Protein 9EJI (pdb70)

InterPro domains:
  IPR001003 MHC class II, alpha chain, N-terminal [PF00993] (29-108)
  IPR001003 MHC class II, alpha chain, N-terminal [SM00920] (30-109)
  IPR003006 Immunoglobulin/major histocompatibility complex, conserved site [PS00290] (186-192)
  IPR003597 Immunoglobulin C1-set [PF07654] (114-195)
  IPR003597 Immunoglobulin C1-set [SM00407] (127-198)
  IPR007110 Immunoglobulin-like domain [PS50835] (112-192)
  IPR011162 MHC classes I/II-like antigen recognition protein [SSF54452] (27-109)
  IPR013783 Immunoglobulin-like fold [G3DSA:2.60.40.10] (107-219)
  IPR014745 MHC class II, alpha/beta chain, N-terminal [G3DSA:3.10.320.10] (28-106)
  IPR036179 Immunoglobulin-like domain superfamily [SSF48726] (112-206)
  IPR050160 Major Histocompatibility Complex/Immunoglobulin [PTHR19944] (10-243)

Foldseek 3Di:
DDDPKDKDPPDWDFDDVVTDIWIFIGIRQDTQWTAPLVVQDIGGDDPDDDDDDDRSVVNNVVNVVVVVVVVVVCVVVVNPDWDFDDWDWDKDWPDDDDAQDKTKIKIKTPQGPPPDKDKFKDKPNHGDDPQKDKDDFTADPVGGTMIMMMHIDHAHQRIWMWIWMDGPNDPDIDIDTDHDDD/DDDDKDWDWDFDWDDDPQNPDIWTKIFIATPNRTAWIDILVVQAIDGPDPVCVVVRVVLRPDPVSSVCSNCCSVVPVVVCSVVCVVPVVVDWDAWDWDWDVPVKIKTKTWFTDDQDKDKWKDKPRHTDDPQWDKDPWADPPPRGIIIIIMHDDDQDPFIKMWMWMDDPNDPHIDIDIDTPD/DDDDDDDDDDDDD/DDQKDWDPAAAEAEAQAKDKIKMAGDDLQFDWKFKWWAAPPGDIDTDDTEDQVWDDDPQWIWHADSVRRMIMIMGGRHDQVSFTWMWIWIDHDVDIDTYPTHGYGYAYAQPDAAWAKDWDDDDPVDLKTKIKTKRHGPVFFADADPDPQKGKDGKDWDAPPVVRDIMIMMMIMGNDPPDDRVCSRVVTDGDPPYHYDDD/DKDKPPAEEEAEFFAKDKIKIDADVQWFKKWKWWAAPPDDTFGAFMDGQFDTDDGGDDDPQWDKTADNNSMIMIMGGGDDQRSFTWMKMWTDNDPPDPDTDIDPTHGYGYDHDQVLADFWDKEKDWFDVVCCVVPQKTKIKMKTWFGPDQAKDKFKAKPRHTDDPQKDWDPGWAFPDVVDPSGITMIMMMHMDGNVQLQPQAMKMKMKMFGAGDDPPDDDDDDDDRNHGDIHMYMDGRHHD

B-factor: mean 34.46, std 12.59, range [12.5, 96.29]

Structure (mmCIF, N/CA/C/O backbone):
data_9EJI
#
_entry.id   9EJI
#
_cell.length_a   101.840
_cell.length_b   81.827
_cell.length_c   143.167
_cell.angle_alpha   90.000
_cell.angle_beta   107.924
_cell.angle_gamma   90.000
#
_symmetry.space_group_name_H-M   'I 1 2 1'
#
loop_
_entity.id
_entity.type
_entity.pdbx_description
1 polymer 'HLA class II histocompatibility antigen DQ alpha chain'
2 polymer 'HLA class II histocompatibility antigen DQ beta chain'
3 polymer 'glut-L1 peptide'
4 polymer 'G9 T cell receptor alpha chain'
5 polymer 'G9 T cell receptor beta chain'
6 branched 2-acetamido-2-deoxy-beta-D-glucopyranose-(1-4)-2-acetamido-2-deoxy-beta-D-glucopyranose
7 non-polymer GLYCEROL
8 non-polymer 2-acetamido-2-deoxy-beta-D-glucopyranose
9 non-polymer 'ACETATE ION'
10 water water
#
loop_
_atom_site.group_PDB
_atom_site.id
_atom_site.type_symbol
_atom_site.label_atom_id
_atom_site.label_alt_id
_atom_site.label_comp_id
_atom_site.label_asym_id
_atom_site.label_entity_id
_atom_site.label_seq_id
_atom_site.pdbx_PDB_ins_code
_atom_site.Cartn_x
_atom_site.Cartn_y
_atom_site.Cartn_z
_atom_site.occupancy
_atom_site.B_iso_or_equiv
_atom_site.auth_seq_id
_atom_site.auth_comp_id
_atom_site.auth_asym_id
_atom_site.auth_atom_id
_atom_site.pdbx_PDB_model_num
ATOM 1 N N . ILE A 1 3 ? 1.94321 -15.61776 30.63143 1.000 49.82173 0 ILE A N 1
ATOM 2 C CA . ILE A 1 3 ? 0.85288 -14.88873 29.99530 1.000 50.90054 0 ILE A CA 1
ATOM 3 C C . ILE A 1 3 ? 1.17108 -14.65407 28.52110 1.000 40.69368 0 ILE A C 1
ATOM 4 O O . ILE A 1 3 ? 2.27338 -14.22927 28.17525 1.000 45.59881 0 ILE A O 1
ATOM 9 N N . VAL A 1 4 ? 0.19928 -14.93633 27.65644 1.000 38.31999 1 VAL A N 1
ATOM 10 C CA . VAL A 1 4 ? 0.35064 -14.78888 26.21297 1.000 37.84439 1 VAL A CA 1
ATOM 11 C C . VAL A 1 4 ? -0.29149 -13.47688 25.78599 1.000 33.93020 1 VAL A C 1
ATOM 12 O O . VAL A 1 4 ? -1.45985 -13.21651 26.10058 1.000 43.58404 1 VAL A O 1
ATOM 16 N N . ALA A 1 5 ? 0.46855 -12.65146 25.06946 1.000 29.70589 2 ALA A N 1
ATOM 17 C CA . ALA A 1 5 ? -0.02780 -11.36581 24.60052 1.000 28.65325 2 ALA A CA 1
ATOM 18 C C . ALA A 1 5 ? 0.76441 -10.95105 23.37021 1.000 30.90460 2 ALA A C 1
ATOM 19 O O . ALA A 1 5 ? 1.89029 -11.40603 23.15169 1.000 28.34974 2 ALA A O 1
ATOM 21 N N . ASP A 1 6 ? 0.15402 -10.07820 22.56367 1.000 28.06726 3 ASP A N 1
ATOM 22 C CA . ASP A 1 6 ? 0.84395 -9.55485 21.38830 1.000 27.50948 3 ASP A CA 1
ATOM 23 C C . ASP A 1 6 ? 1.91154 -8.54128 21.78225 1.000 27.52484 3 ASP A C 1
ATOM 24 O O . ASP A 1 6 ? 3.00413 -8.52631 21.20505 1.000 26.19537 3 ASP A O 1
ATOM 29 N N . HIS A 1 7 ? 1.61157 -7.68344 22.75578 1.000 25.42063 4 HIS A N 1
ATOM 30 C CA . HIS A 1 7 ? 2.54902 -6.68633 23.24980 1.000 25.36185 4 HIS A CA 1
ATOM 31 C C . HIS A 1 7 ? 2.55300 -6.70752 24.77058 1.000 28.02312 4 HIS A C 1
ATOM 32 O O . HIS A 1 7 ? 1.50627 -6.88975 25.39963 1.000 21.76468 4 HIS A O 1
ATOM 39 N N . VAL A 1 8 ? 3.73471 -6.52623 25.35692 1.000 23.28347 5 VAL A N 1
ATOM 40 C CA . VAL A 1 8 ? 3.89738 -6.44071 26.80332 1.000 20.90165 5 VAL A CA 1
ATOM 41 C C . VAL A 1 8 ? 4.69033 -5.18239 27.11943 1.000 26.18378 5 VAL A C 1
ATOM 42 O O . VAL A 1 8 ? 5.75440 -4.94991 26.53404 1.000 24.32368 5 VAL A O 1
ATOM 46 N N . ALA A 1 9 ? 4.18087 -4.37929 28.04841 1.000 23.92661 6 ALA A N 1
ATOM 47 C CA . ALA A 1 9 ? 4.83922 -3.14835 28.45201 1.000 23.88510 6 ALA A CA 1
ATOM 48 C C . ALA A 1 9 ? 4.97335 -3.10032 29.96611 1.000 26.45517 6 ALA A C 1
ATOM 49 O O . ALA A 1 9 ? 4.19325 -3.71653 30.69760 1.000 24.78668 6 ALA A O 1
ATOM 51 N N . SER A 1 10 ? 5.97900 -2.36130 30.42755 1.000 20.72174 7 SER A N 1
ATOM 52 C CA . SER A 1 10 ? 6.17782 -2.07951 31.84520 1.000 23.49021 7 SER A CA 1
ATOM 53 C C . SER A 1 10 ? 6.16292 -0.56828 32.02616 1.000 24.74176 7 SER A C 1
ATOM 54 O O . SER A 1 10 ? 7.10559 0.11776 31.61536 1.000 22.79587 7 SER A O 1
ATOM 57 N N . TYR A 1 11 ? 5.09964 -0.05132 32.64014 1.000 19.52131 8 TYR A N 1
ATOM 58 C CA . TYR A 1 11 ? 4.97149 1.37053 32.96625 1.000 22.46381 8 TYR A CA 1
ATOM 59 C C . TYR A 1 11 ? 4.83704 1.51381 34.48288 1.000 25.84063 8 TYR A C 1
ATOM 60 O O . TYR A 1 11 ? 3.74022 1.75931 34.98928 1.000 25.18833 8 TYR A O 1
ATOM 69 N N . GLY A 1 12 ? 5.94536 1.37655 35.20934 1.000 24.30658 9 GLY A N 1
ATOM 70 C CA . GLY A 1 12 ? 7.24952 1.06642 34.65454 1.000 25.85238 9 GLY A CA 1
ATOM 71 C C . GLY A 1 12 ? 7.93959 -0.00500 35.47534 1.000 25.98765 9 GLY A C 1
ATOM 72 O O . GLY A 1 12 ? 7.28445 -0.74409 36.21124 1.000 24.66583 9 GLY A O 1
ATOM 73 N N . VAL A 1 13 ? 9.25931 -0.09660 35.35094 1.000 22.62405 10 VAL A N 1
ATOM 74 C CA . VAL A 1 13 ? 10.06575 -0.99753 36.16597 1.000 23.17929 10 VAL A CA 1
ATOM 75 C C . VAL A 1 13 ? 10.69077 -0.16854 37.27944 1.000 28.76947 10 VAL A C 1
ATOM 76 O O . VAL A 1 13 ? 11.52551 0.70597 37.02306 1.000 26.55651 10 VAL A O 1
ATOM 80 N N . ASN A 1 14 ? 10.28576 -0.43952 38.51608 1.000 26.45788 11 ASN A N 1
ATOM 81 C CA . ASN A 1 14 ? 10.78198 0.26366 39.69053 1.000 24.21149 11 ASN A CA 1
ATOM 82 C C . ASN A 1 14 ? 11.69002 -0.66904 40.47867 1.000 23.50047 11 ASN A C 1
ATOM 83 O O . ASN A 1 14 ? 11.32127 -1.81578 40.75148 1.000 26.01813 11 ASN A O 1
ATOM 88 N N . LEU A 1 15 ? 12.87006 -0.17813 40.84498 1.000 23.78112 12 LEU A N 1
ATOM 89 C CA . LEU A 1 15 ? 13.85673 -0.99081 41.53981 1.000 26.50945 12 LEU A CA 1
ATOM 90 C C . LEU A 1 15 ? 14.51120 -0.16928 42.63948 1.000 24.00348 12 LEU A C 1
ATOM 91 O O . LEU A 1 15 ? 14.83148 1.00492 42.43938 1.000 29.98409 12 LEU A O 1
ATOM 96 N N . TYR A 1 16 ? 14.69150 -0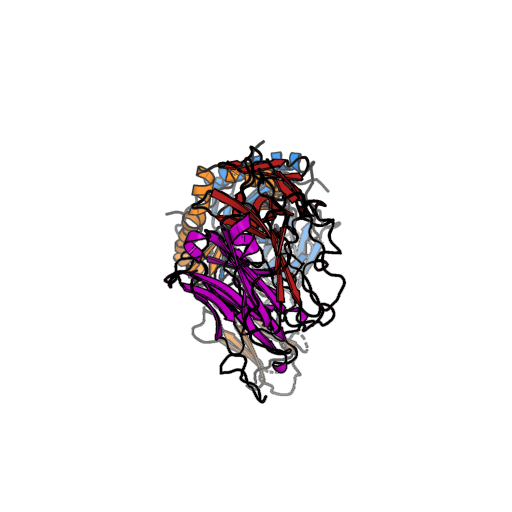.78993 43.80355 1.000 27.36354 13 TYR A N 1
ATOM 97 C CA . TYR A 1 16 ? 15.41883 -0.18540 44.91044 1.000 24.37650 13 TYR A CA 1
ATOM 98 C C . TYR A 1 16 ? 16.07901 -1.29778 45.70940 1.000 27.78765 13 TYR A C 1
ATOM 99 O O . TYR A 1 16 ? 15.44756 -2.31748 45.99820 1.000 25.97475 13 TYR A O 1
ATOM 108 N N . GLN A 1 17 ? 17.34622 -1.09828 46.06553 1.000 30.58968 14 GLN A N 1
ATOM 109 C CA . GLN A 1 17 ? 18.10084 -2.11516 46.78181 1.000 31.14573 14 GLN A CA 1
ATOM 110 C C . GLN A 1 17 ? 18.93787 -1.46774 47.87680 1.000 33.16336 14 GLN A C 1
ATOM 111 O O . GLN A 1 17 ? 19.21105 -0.26523 47.85465 1.000 33.97109 14 GLN A O 1
ATOM 117 N N . SER A 1 18 ? 19.35050 -2.29680 48.83937 1.000 35.87567 15 SER A N 1
ATOM 118 C CA . SER A 1 18 ? 20.06641 -1.80533 50.01211 1.000 36.10021 15 SER A CA 1
ATOM 119 C C . SER A 1 18 ? 21.54021 -1.53325 49.73214 1.000 39.29249 15 SER A C 1
ATOM 120 O O . SER A 1 18 ? 22.11502 -0.61800 50.33247 1.000 42.18448 15 SER A O 1
ATOM 123 N N . TYR A 1 19 ? 22.16714 -2.30413 48.84351 1.000 37.38185 16 TYR A N 1
ATOM 124 C CA . TYR A 1 19 ? 23.58515 -2.11232 48.55729 1.000 39.77251 16 TYR A CA 1
ATOM 125 C C . TYR A 1 19 ? 23.82970 -0.73336 47.96512 1.000 42.45968 16 TYR A C 1
ATOM 126 O O . TYR A 1 19 ? 23.34045 -0.42795 46.87248 1.000 44.27765 16 TYR A O 1
ATOM 135 N N . GLY A 1 20 ? 24.60716 0.08244 48.68331 1.000 51.11806 17 GLY A N 1
ATOM 136 C CA . GLY A 1 20 ? 24.92354 1.43165 48.27500 1.000 45.03811 17 GLY A CA 1
ATOM 137 C C . GLY A 1 20 ? 23.69596 2.14407 47.76098 1.000 49.65436 17 GLY A C 1
ATOM 138 O O . GLY A 1 20 ? 23.56001 2.38362 46.55709 1.000 60.69494 17 GLY A O 1
ATOM 139 N N . PRO A 1 21 ? 22.80587 2.55649 48.68961 1.000 54.91098 18 PRO A N 1
ATOM 140 C CA . PRO A 1 21 ? 21.37159 2.69360 48.37114 1.000 43.63497 18 PRO A CA 1
ATOM 141 C C . PRO A 1 21 ? 21.07352 3.12499 46.94435 1.000 44.38429 18 PRO A C 1
ATOM 142 O O . PRO A 1 21 ? 21.12444 4.31455 46.61871 1.000 56.54369 18 PRO A O 1
ATOM 146 N N . SER A 1 22 ? 20.77967 2.15453 46.08090 1.000 39.34671 19 SER A N 1
ATOM 147 C CA . SER A 1 22 ? 20.63496 2.39666 44.65373 1.000 38.30427 19 SER A CA 1
ATOM 148 C C . SER A 1 22 ? 19.21741 2.09122 44.18832 1.000 34.10320 19 SER A C 1
ATOM 149 O O . SER A 1 22 ? 18.53715 1.21236 44.72852 1.000 29.04605 19 SER A O 1
ATOM 152 N N . GLY A 1 23 ? 18.78355 2.83535 43.16647 1.000 31.64818 20 GLY A N 1
ATOM 153 C CA . GLY A 1 23 ? 17.48047 2.62949 42.57575 1.000 28.60607 20 GLY A CA 1
ATOM 154 C C . GLY A 1 23 ? 17.53011 2.82451 41.07341 1.000 33.27435 20 GLY A C 1
ATOM 155 O O . GLY A 1 23 ? 18.50981 3.33280 40.52153 1.000 25.59874 20 GLY A O 1
ATOM 156 N N . GLN A 1 24 ? 16.44832 2.40847 40.41866 1.000 26.90402 21 GLN A N 1
ATOM 157 C CA . GLN A 1 24 ? 16.32751 2.53386 38.97395 1.000 24.17587 21 GLN A CA 1
ATOM 158 C C . GLN A 1 24 ? 14.85484 2.64521 38.60902 1.000 29.34347 21 GLN A C 1
ATOM 159 O O . GLN A 1 24 ? 14.00704 1.98313 39.21429 1.000 25.68981 21 GLN A O 1
ATOM 165 N N . PHE A 1 25 ? 14.56041 3.49119 37.62276 1.000 27.22727 22 PHE A N 1
ATOM 166 C CA . PHE A 1 25 ? 13.20396 3.66846 37.11512 1.000 25.38443 22 PHE A CA 1
ATOM 167 C C . PHE A 1 25 ? 13.26150 3.69377 35.59752 1.000 29.02875 22 PHE A C 1
ATOM 168 O O . PHE A 1 25 ? 13.98057 4.51404 35.01929 1.000 31.33832 22 PHE A O 1
ATOM 176 N N . THR A 1 26 ? 12.50262 2.80666 34.95644 1.000 27.69867 23 THR A N 1
ATOM 177 C CA . THR A 1 26 ? 12.47103 2.71555 33.50414 1.000 22.60333 23 THR A CA 1
ATOM 178 C C . THR A 1 26 ? 11.06301 2.37140 33.04398 1.000 27.87784 23 THR A C 1
ATOM 179 O O . THR A 1 26 ? 10.25926 1.81467 33.79466 1.000 25.71713 23 THR A O 1
ATOM 183 N N . HIS A 1 27 ? 10.77712 2.70822 31.78995 1.000 22.79590 24 HIS A N 1
ATOM 184 C CA . HIS A 1 27 ? 9.62952 2.17752 31.07183 1.000 25.38471 24 HIS A CA 1
ATOM 185 C C . HIS A 1 27 ? 10.13012 1.25619 29.96851 1.000 29.02276 24 HIS A C 1
ATOM 186 O O . HIS A 1 27 ? 11.08129 1.58980 29.25425 1.000 27.74519 24 HIS A O 1
ATOM 193 N N . GLU A 1 28 ? 9.49735 0.09390 29.83955 1.000 24.30188 25 GLU A N 1
ATOM 194 C CA . GLU A 1 28 ? 9.85905 -0.88978 28.82988 1.000 23.07282 25 GLU A CA 1
ATOM 195 C C . GLU A 1 28 ? 8.65716 -1.17520 27.94125 1.000 28.04405 25 GLU A C 1
ATOM 196 O O . GLU A 1 28 ? 7.51552 -1.18759 28.41234 1.000 23.49321 25 GLU A O 1
ATOM 202 N N . PHE A 1 29 ? 8.91572 -1.39549 26.65258 1.000 21.98419 26 PHE A N 1
ATOM 203 C CA . PHE A 1 29 ? 7.87221 -1.79008 25.71282 1.000 27.71497 26 PHE A CA 1
ATOM 204 C C . PHE A 1 29 ? 8.39616 -2.91745 24.83931 1.000 24.64741 26 PHE A C 1
ATOM 205 O O . PHE A 1 29 ? 9.39889 -2.74637 24.13856 1.000 25.86831 26 PHE A O 1
ATOM 213 N N . ASP A 1 30 ? 7.70614 -4.05847 24.87889 1.000 19.44167 27 ASP A N 1
ATOM 214 C CA . ASP A 1 30 ? 8.09835 -5.25697 24.13793 1.000 22.08604 27 ASP A CA 1
ATOM 215 C C . ASP A 1 30 ? 9.56130 -5.61276 24.39301 1.000 27.87109 27 ASP A C 1
ATOM 216 O O . ASP A 1 30 ? 10.28174 -6.06229 23.49843 1.000 25.00239 27 ASP A O 1
ATOM 221 N N . GLY A 1 31 ? 10.00489 -5.39793 25.63202 1.000 25.05198 28 GLY A N 1
ATOM 222 C CA . GLY A 1 31 ? 11.32022 -5.81123 26.07003 1.000 22.41648 28 GLY A CA 1
ATOM 223 C C . GLY A 1 31 ? 12.43237 -4.79887 25.89411 1.000 29.86514 28 GLY A C 1
ATOM 224 O O . GLY A 1 31 ? 13.57469 -5.09542 26.26755 1.000 25.66897 28 GLY A O 1
ATOM 225 N N . ASP A 1 32 ? 12.14821 -3.61787 25.35156 1.000 23.75248 29 ASP A N 1
ATOM 226 C CA . ASP A 1 32 ? 13.17610 -2.62212 25.08539 1.000 27.26070 29 ASP A CA 1
ATOM 227 C C . ASP A 1 32 ? 12.97265 -1.38405 25.95062 1.000 27.88892 29 ASP A C 1
ATOM 228 O O . ASP A 1 32 ? 11.84456 -1.02014 26.29319 1.000 26.73256 29 ASP A O 1
ATOM 233 N N . GLU A 1 33 ? 14.08544 -0.73568 26.28992 1.000 26.80871 30 GLU A N 1
ATOM 234 C CA . GLU A 1 33 ? 14.07629 0.42388 27.17422 1.000 27.59808 30 GLU A CA 1
ATOM 235 C C . GLU A 1 33 ? 13.58533 1.65568 26.42136 1.000 26.47480 30 GLU A C 1
ATOM 236 O O . GLU A 1 33 ? 14.16090 2.03429 25.39575 1.000 29.59977 30 GLU A O 1
ATOM 242 N N . GLU A 1 34 ? 12.52574 2.28382 26.93187 1.000 28.08927 31 GLU A N 1
ATOM 243 C CA . GLU A 1 34 ? 12.01903 3.51941 26.34537 1.000 33.33481 31 GLU A CA 1
ATOM 244 C C . GLU A 1 34 ? 12.69933 4.75028 26.93145 1.000 30.83701 31 GLU A C 1
ATOM 245 O O . GLU A 1 34 ? 13.05047 5.67577 26.19067 1.000 31.18165 31 GLU A O 1
ATOM 251 N N . PHE A 1 35 ? 12.88988 4.77448 28.24777 1.000 25.85258 32 PHE A N 1
ATOM 252 C CA . PHE A 1 35 ? 13.59585 5.85368 28.92474 1.000 31.16439 32 PHE A CA 1
ATOM 253 C C . PHE A 1 35 ? 13.93602 5.39369 30.33260 1.000 31.64284 32 PHE A C 1
ATOM 254 O O . PHE A 1 35 ? 13.38491 4.40898 30.83314 1.000 28.38399 32 PHE A O 1
ATOM 262 N N . TYR A 1 36 ? 14.85416 6.12078 30.96233 1.000 30.37847 33 TYR A N 1
ATOM 263 C CA . TYR A 1 36 ? 15.11862 5.97762 32.38351 1.000 30.12278 33 TYR A CA 1
ATOM 264 C C . TYR A 1 36 ? 15.16949 7.35974 33.01523 1.000 32.32402 33 TYR A C 1
ATOM 265 O O . TYR A 1 36 ? 15.37052 8.37033 32.33690 1.000 34.33490 33 TYR A O 1
ATOM 274 N N . VAL A 1 37 ? 14.96936 7.39379 34.32777 1.000 33.93252 34 VAL A N 1
ATOM 275 C CA . VAL A 1 37 ? 15.05143 8.62159 35.10737 1.000 34.93080 34 VAL A CA 1
ATOM 276 C C . VAL A 1 37 ? 16.34279 8.57711 35.90860 1.000 35.08129 34 VAL A C 1
ATOM 277 O O . VAL A 1 37 ? 16.55379 7.65877 36.71092 1.000 29.62772 34 VAL A O 1
ATOM 281 N N . ASP A 1 38 ? 17.21261 9.55526 35.67801 1.000 38.37113 35 ASP A N 1
ATOM 282 C CA . ASP A 1 38 ? 18.40984 9.72819 36.49466 1.000 38.03357 35 ASP A CA 1
ATOM 283 C C . ASP A 1 38 ? 17.97231 10.25510 37.85416 1.000 40.39346 35 ASP A C 1
ATOM 284 O O . ASP A 1 38 ? 17.73424 11.45258 38.02258 1.000 42.80096 35 ASP A O 1
ATOM 289 N N . LEU A 1 39 ? 17.85420 9.35448 38.83280 1.000 43.70325 36 LEU A N 1
ATOM 290 C CA . LEU A 1 39 ? 17.32051 9.73228 40.13661 1.000 43.94241 36 LEU A CA 1
ATOM 291 C C . LEU A 1 39 ? 18.23911 10.68198 40.89511 1.000 50.75696 36 LEU A C 1
ATOM 292 O O . LEU A 1 39 ? 17.76492 11.40733 41.77587 1.000 50.96234 36 LEU A O 1
ATOM 297 N N . GLU A 1 40 ? 19.53541 10.69622 40.57969 1.000 51.51571 37 GLU A N 1
ATOM 298 C CA . GLU A 1 40 ? 20.43926 11.64869 41.21548 1.000 48.83267 37 GLU A CA 1
ATOM 299 C C . GLU A 1 40 ? 20.34638 13.01891 40.55467 1.000 51.52058 37 GLU A C 1
ATOM 300 O O . GLU A 1 40 ? 20.25968 14.04349 41.24021 1.000 52.25590 37 GLU A O 1
ATOM 306 N N . ARG A 1 41 ? 20.35964 13.05425 39.22198 1.000 48.74734 38 ARG A N 1
ATOM 307 C CA . ARG A 1 41 ? 20.28824 14.31080 38.48908 1.000 49.02454 38 ARG A CA 1
ATOM 308 C C . ARG A 1 41 ? 18.86519 14.82559 38.32231 1.000 51.70070 38 ARG A C 1
ATOM 309 O O . ARG A 1 41 ? 18.69077 15.96481 37.87396 1.000 45.36046 38 ARG A O 1
ATOM 317 N N . LYS A 1 42 ? 17.85571 14.02258 38.66578 1.000 49.26011 39 LYS A N 1
ATOM 318 C CA . LYS A 1 42 ? 16.45032 14.40543 38.52822 1.000 43.23534 39 LYS A CA 1
ATOM 319 C C . LYS A 1 42 ? 16.13099 14.73048 37.06758 1.000 46.12076 39 LYS A C 1
ATOM 320 O O . LYS A 1 42 ? 15.64208 15.80958 36.72768 1.000 50.11882 39 LYS A O 1
ATOM 326 N N . GLU A 1 43 ? 16.41895 13.76124 36.20185 1.000 43.73163 40 GLU A N 1
ATOM 327 C CA . GLU A 1 43 ? 16.43333 13.98677 34.76388 1.000 44.65355 40 GLU A CA 1
ATOM 328 C C . GLU A 1 43 ? 15.87305 12.77259 34.04149 1.000 40.73092 40 GLU A C 1
ATOM 329 O O . GLU A 1 43 ? 16.23849 11.63675 34.35755 1.000 40.77483 40 GLU A O 1
ATOM 335 N N . THR A 1 44 ? 14.99320 13.01509 33.07323 1.000 41.72794 41 THR A N 1
ATOM 336 C CA . THR A 1 44 ? 14.48460 11.96169 32.20392 1.000 38.60829 41 THR A CA 1
ATOM 337 C C . THR A 1 44 ? 15.40748 11.83496 30.99807 1.000 37.76067 41 THR A C 1
ATOM 338 O O . THR A 1 44 ? 15.61120 12.80709 30.26283 1.000 41.95953 41 THR A O 1
ATOM 342 N N . VAL A 1 45 ? 15.96844 10.64530 30.80097 1.000 36.59838 42 VAL A N 1
ATOM 343 C CA . VAL A 1 45 ? 16.85867 10.36303 29.68030 1.000 37.36973 42 VAL A CA 1
ATOM 344 C C . VAL A 1 45 ? 16.12936 9.42694 28.72839 1.000 34.44652 42 VAL A C 1
ATOM 345 O O . VAL A 1 45 ? 15.81785 8.28424 29.08618 1.000 35.02645 42 VAL A O 1
ATOM 349 N N . TRP A 1 46 ? 15.86773 9.90476 27.51594 1.000 34.22410 43 TRP A N 1
ATOM 350 C CA . TRP A 1 46 ? 15.07404 9.16206 26.54864 1.000 35.05891 43 TRP A CA 1
ATOM 351 C C . TRP A 1 46 ? 15.94893 8.22639 25.72609 1.000 41.76420 43 TRP A C 1
ATOM 352 O O . TRP A 1 46 ? 17.05368 8.58839 25.31050 1.000 37.37378 43 TRP A O 1
ATOM 363 N N . LYS A 1 47 ? 15.44144 7.01484 25.49710 1.000 38.31603 44 LYS A N 1
ATOM 364 C CA . LYS A 1 47 ? 16.13452 6.00818 24.70879 1.000 32.55096 44 LYS A CA 1
ATOM 365 C C . LYS A 1 47 ? 15.36383 5.59781 23.46331 1.000 38.15659 44 LYS A C 1
ATOM 366 O O . LYS A 1 47 ? 15.79805 4.67562 22.76268 1.000 39.63118 44 LYS A O 1
ATOM 372 N N . LEU A 1 48 ? 14.23951 6.24423 23.17233 1.000 38.53118 45 LEU A N 1
ATOM 373 C CA . LEU A 1 48 ? 13.46035 5.89919 21.99227 1.000 37.88128 45 LEU A CA 1
ATOM 374 C C . LEU A 1 48 ? 14.26867 6.19782 20.73239 1.000 38.47069 45 LEU A C 1
ATOM 375 O O . LEU A 1 48 ? 14.83382 7.29349 20.61023 1.000 34.66634 45 LEU A O 1
ATOM 380 N N . PRO A 1 49 ? 14.34881 5.25844 19.77355 1.000 37.53885 46 PRO A N 1
ATOM 381 C CA . PRO A 1 49 ? 15.13421 5.45809 18.54809 1.000 38.04841 46 PRO A CA 1
ATOM 382 C C . PRO A 1 49 ? 14.38075 6.23432 17.46850 1.000 41.52094 46 PRO A C 1
ATOM 383 O O . PRO A 1 49 ? 14.29227 5.80528 16.31633 1.000 37.80385 46 PRO A O 1
ATOM 387 N N . LEU A 1 50 ? 13.83936 7.39026 17.84533 1.000 39.70416 47 LEU A N 1
ATOM 388 C CA . LEU A 1 50 ? 13.00576 8.18009 16.95095 1.000 37.58633 47 LEU A CA 1
ATOM 389 C C . LEU A 1 50 ? 12.88559 9.59215 17.50525 1.000 41.69859 47 LEU A C 1
ATOM 390 O O . LEU A 1 50 ? 13.18570 9.84753 18.67464 1.000 38.74725 47 LEU A O 1
ATOM 395 N N . PHE A 1 51 ? 12.45314 10.50917 16.64101 1.000 49.06171 48 PHE A N 1
ATOM 396 C CA . PHE A 1 51 ? 12.20781 11.88601 17.04875 1.000 52.92125 48 PHE A CA 1
ATOM 397 C C . PHE A 1 51 ? 10.80609 12.03177 17.62368 1.000 45.59417 48 PHE A C 1
ATOM 398 O O . PHE A 1 51 ? 9.82187 11.59800 17.01893 1.000 47.45528 48 PHE A O 1
ATOM 406 N N . HIS A 1 52 ? 10.71674 12.67652 18.78284 1.000 51.31670 49 HIS A N 1
ATOM 407 C CA . HIS A 1 52 ? 9.44354 12.80602 19.47473 1.000 43.45622 49 HIS A CA 1
ATOM 408 C C . HIS A 1 52 ? 9.51161 13.98749 20.42943 1.000 40.19078 49 HIS A C 1
ATOM 409 O O . HIS A 1 52 ? 10.58982 14.50306 20.73587 1.000 46.71350 49 HIS A O 1
ATOM 416 N N . ARG A 1 53 ? 8.33716 14.40578 20.90100 1.000 50.47830 50 ARG A N 1
ATOM 417 C CA . ARG A 1 53 ? 8.21879 15.48655 21.87102 1.000 53.21634 50 ARG A CA 1
ATOM 418 C C . ARG A 1 53 ? 7.70574 14.99414 23.21986 1.000 53.24975 50 ARG A C 1
ATOM 419 O O . ARG A 1 53 ? 7.16492 15.78450 23.99993 1.000 51.53360 50 ARG A O 1
ATOM 421 N N . LEU A 1 54 ? 7.86886 13.70579 23.50986 1.000 47.04364 51 LEU A N 1
ATOM 422 C CA . LEU A 1 54 ? 7.32935 13.13640 24.73666 1.000 45.43147 51 LEU A CA 1
ATOM 423 C C . LEU A 1 54 ? 8.03862 13.70697 25.95851 1.000 46.15316 51 LEU A C 1
ATOM 424 O O . LEU A 1 54 ? 9.25429 13.92010 25.95206 1.000 48.86359 51 LEU A O 1
ATOM 429 N N . ARG A 1 55 ? 7.26682 13.95479 27.01304 1.000 44.60633 52 ARG A N 1
ATOM 430 C CA . ARG A 1 55 ? 7.78862 14.48262 28.26413 1.000 49.37180 52 ARG A CA 1
ATOM 431 C C . ARG A 1 55 ? 7.36064 13.57839 29.40832 1.000 44.28360 52 ARG A C 1
ATOM 432 O O . ARG A 1 55 ? 6.24119 13.05917 29.41383 1.000 44.04856 52 ARG A O 1
ATOM 440 N N . PHE A 1 56 ? 8.25458 13.39012 30.37573 1.000 40.03637 53 PHE A N 1
ATOM 441 C CA . PHE A 1 56 ? 7.94768 12.60195 31.56320 1.000 39.65047 53 PHE A CA 1
ATOM 442 C C . PHE A 1 56 ? 8.54730 13.29372 32.77506 1.000 40.21239 53 PHE A C 1
ATOM 443 O O . PHE A 1 56 ? 9.77024 13.43448 32.86796 1.000 41.78878 53 PHE A O 1
ATOM 451 N N . ASP A 1 57 ? 7.68475 13.72262 33.69431 1.000 40.38667 54 ASP A N 1
ATOM 452 C CA . ASP A 1 57 ? 8.08654 14.35575 34.94287 1.000 39.60631 54 ASP A CA 1
ATOM 453 C C . ASP A 1 57 ? 8.96572 13.40455 35.74563 1.000 43.21081 54 ASP A C 1
ATOM 454 O O . ASP A 1 57 ? 8.49126 12.35569 36.20001 1.000 42.78496 54 ASP A O 1
ATOM 459 N N . PRO A 1 58 ? 10.24746 13.72889 35.94018 1.000 38.05825 55 PRO A N 1
ATOM 460 C CA . PRO A 1 58 ? 11.10816 12.84591 36.74356 1.000 41.32123 55 PRO A CA 1
ATOM 461 C C . PRO A 1 58 ? 10.72220 12.79611 38.21089 1.000 43.42151 55 PRO A C 1
ATOM 462 O O . PRO A 1 58 ? 11.14118 11.86494 38.90993 1.000 41.22579 55 PRO A O 1
ATOM 466 N N . GLN A 1 59 ? 9.93949 13.76096 38.70131 1.000 42.78584 56 GLN A N 1
ATOM 467 C CA . GLN A 1 59 ? 9.50705 13.73071 40.09321 1.000 42.97215 56 GLN A CA 1
ATOM 468 C C . GLN A 1 59 ? 8.60319 12.53955 40.38738 1.000 44.73167 56 GLN A C 1
ATOM 469 O O . GLN A 1 59 ? 8.53753 12.09808 41.54015 1.000 37.39676 56 GLN A O 1
ATOM 475 N N . PHE A 1 60 ? 7.91396 12.00313 39.37532 1.000 41.86154 57 PHE A N 1
ATOM 476 C CA . PHE A 1 60 ? 7.13350 10.78889 39.58947 1.000 38.82240 57 PHE A CA 1
ATOM 477 C C . PHE A 1 60 ? 8.02763 9.63584 40.02400 1.000 38.27347 57 PHE A C 1
ATOM 478 O O . PHE A 1 60 ? 7.68574 8.88831 40.94824 1.000 40.04471 57 PHE A O 1
ATOM 486 N N . ALA A 1 61 ? 9.17279 9.46976 39.35849 1.000 35.76121 58 ALA A N 1
ATOM 487 C CA . ALA A 1 61 ? 10.06572 8.36317 39.68234 1.000 33.57808 58 ALA A CA 1
ATOM 488 C C . ALA A 1 61 ? 10.60345 8.48271 41.10195 1.000 38.94044 58 ALA A C 1
ATOM 489 O O . ALA A 1 61 ? 10.62848 7.49731 41.84799 1.000 39.21304 58 ALA A O 1
ATOM 491 N N . LEU A 1 62 ? 11.03186 9.68440 41.49598 1.000 31.56335 59 LEU A N 1
ATOM 492 C CA . LEU A 1 62 ? 11.56332 9.87449 42.84148 1.000 37.69078 59 LEU A CA 1
ATOM 493 C C . LEU A 1 62 ? 10.51630 9.55527 43.89909 1.000 37.26310 59 LEU A C 1
ATOM 494 O O . LEU A 1 62 ? 10.82452 8.93046 44.92111 1.000 35.77025 59 LEU A O 1
ATOM 499 N N . THR A 1 63 ? 9.27157 9.97967 43.67167 1.000 39.05386 60 THR A N 1
ATOM 500 C CA . THR A 1 63 ? 8.20760 9.69527 44.62800 1.000 38.06810 60 THR A CA 1
ATOM 501 C C . THR A 1 63 ? 7.90371 8.20361 44.68506 1.000 36.77876 60 THR A C 1
ATOM 502 O O . THR A 1 63 ? 7.70197 7.64629 45.77044 1.000 38.46155 60 THR A O 1
ATOM 506 N N . ASN A 1 64 ? 7.87955 7.53707 43.52873 1.000 33.29667 61 ASN A N 1
ATOM 507 C CA . ASN A 1 64 ? 7.60072 6.10542 43.51600 1.000 29.45931 61 ASN A CA 1
ATOM 508 C C . ASN A 1 64 ? 8.72014 5.31490 44.18344 1.000 33.56769 61 ASN A C 1
ATOM 509 O O . ASN A 1 64 ? 8.45308 4.38571 44.95442 1.000 34.38518 61 ASN A O 1
ATOM 514 N N . ILE A 1 65 ? 9.97830 5.67184 43.90946 1.000 29.82606 62 ILE A N 1
ATOM 515 C CA . ILE A 1 65 ? 11.09946 4.95099 44.50987 1.000 31.60773 62 ILE A CA 1
ATOM 516 C C . ILE A 1 65 ? 11.10619 5.13564 46.02329 1.000 28.57625 62 ILE A C 1
ATOM 517 O O . ILE A 1 65 ? 11.45148 4.21433 46.77383 1.000 33.35241 62 ILE A O 1
ATOM 522 N N . ALA A 1 66 ? 10.71598 6.32268 46.49750 1.000 30.66031 63 ALA A N 1
ATOM 523 C CA . ALA A 1 66 ? 10.60211 6.53936 47.93722 1.000 30.50850 63 ALA A CA 1
ATOM 524 C C . ALA A 1 66 ? 9.60283 5.57997 48.57102 1.000 29.04766 63 ALA A C 1
ATOM 525 O O . ALA A 1 66 ? 9.79170 5.15563 49.71674 1.000 37.36561 63 ALA A O 1
ATOM 527 N N . VAL A 1 67 ? 8.53686 5.22861 47.84767 1.000 28.69663 64 VAL A N 1
ATOM 528 C CA . VAL A 1 67 ? 7.60299 4.22423 48.34661 1.000 30.46333 64 VAL A CA 1
ATOM 529 C C . VAL A 1 67 ? 8.27189 2.85632 48.39720 1.000 32.74376 64 VAL A C 1
ATOM 530 O O . VAL A 1 67 ? 8.10664 2.10468 49.36609 1.000 35.70535 64 VAL A O 1
ATOM 534 N N . LEU A 1 68 ? 9.03635 2.51196 47.35639 1.000 31.64585 65 LEU A N 1
ATOM 535 C CA . LEU A 1 68 ? 9.75308 1.23999 47.34564 1.000 31.83003 65 LEU A CA 1
ATOM 536 C C . LEU A 1 68 ? 10.72819 1.14697 48.51292 1.000 31.44222 65 LEU A C 1
ATOM 537 O O . LEU A 1 68 ? 10.84659 0.09433 49.15194 1.000 31.69871 65 LEU A O 1
ATOM 542 N N . LYS A 1 69 ? 11.43720 2.24029 48.80386 1.000 32.31226 66 LYS A N 1
ATOM 543 C CA . LYS A 1 69 ? 12.34576 2.25449 49.94585 1.000 34.95826 66 LYS A CA 1
ATOM 544 C C . LYS A 1 69 ? 11.58878 2.04008 51.24964 1.000 33.35209 66 LYS A C 1
ATOM 545 O O . LYS A 1 69 ? 12.06127 1.32620 52.14283 1.000 35.73896 66 LYS A O 1
ATOM 551 N N . HIS A 1 70 ? 10.40601 2.64533 51.37145 1.000 31.85965 67 HIS A N 1
ATOM 552 C CA . HIS A 1 70 ? 9.58337 2.44838 52.56045 1.000 39.55347 67 HIS A CA 1
ATOM 553 C C . HIS A 1 70 ? 9.16848 0.98841 52.70392 1.000 40.68975 67 HIS A C 1
ATOM 554 O O . HIS A 1 70 ? 9.25377 0.40967 53.79354 1.000 39.63961 67 HIS A O 1
ATOM 561 N N . ASN A 1 71 ? 8.72841 0.37073 51.60449 1.000 32.49907 68 ASN A N 1
ATOM 562 C CA . ASN A 1 71 ? 8.25945 -1.01023 51.66887 1.000 33.74260 68 ASN A CA 1
ATOM 563 C C . ASN A 1 71 ? 9.40718 -1.97983 51.92548 1.000 31.30665 68 ASN A C 1
ATOM 564 O O . ASN A 1 71 ? 9.25842 -2.93247 52.70005 1.000 34.28321 68 ASN A O 1
ATOM 569 N N . LEU A 1 72 ? 10.55658 -1.75850 51.28148 1.000 30.56623 69 LEU A N 1
ATOM 570 C CA . LEU A 1 72 ? 11.67969 -2.67875 51.43561 1.000 34.18661 69 LEU A CA 1
ATOM 571 C C . LEU A 1 72 ? 12.15158 -2.74438 52.88309 1.000 37.05272 69 LEU A C 1
ATOM 572 O O . LEU A 1 72 ? 12.40655 -3.83349 53.41101 1.000 30.43024 69 LEU A O 1
ATOM 577 N N . ASN A 1 73 ? 12.26859 -1.58931 53.54313 1.000 30.88810 70 ASN A N 1
ATOM 578 C CA . ASN A 1 73 ? 12.77632 -1.57080 54.91112 1.000 37.83841 70 ASN A CA 1
ATOM 579 C C . ASN A 1 73 ? 11.84019 -2.29431 55.87087 1.000 37.76452 70 ASN A C 1
ATOM 580 O O . ASN A 1 73 ? 12.30002 -2.90340 56.84329 1.000 36.57106 70 ASN A O 1
ATOM 585 N N . ILE A 1 74 ? 10.53140 -2.24918 55.61590 1.000 36.12457 71 ILE A N 1
ATOM 586 C CA . ILE A 1 74 ? 9.59874 -3.00894 56.44175 1.000 32.45654 71 ILE A CA 1
ATOM 587 C C . ILE A 1 74 ? 9.70528 -4.49658 56.13060 1.000 38.39467 71 ILE A C 1
ATOM 588 O O . ILE A 1 74 ? 9.70027 -5.33806 57.03785 1.000 38.70985 71 ILE A O 1
ATOM 593 N N . LEU A 1 75 ? 9.82503 -4.84398 54.84629 1.000 35.84530 72 LEU A N 1
ATOM 594 C CA . LEU A 1 75 ? 9.85213 -6.24975 54.45608 1.000 35.01181 72 LEU A CA 1
ATOM 595 C C . LEU A 1 75 ? 11.15053 -6.93168 54.86809 1.000 34.22523 72 LEU A C 1
ATOM 596 O O . LEU A 1 75 ? 11.17099 -8.15384 55.05672 1.000 32.17680 72 LEU A O 1
ATOM 601 N N . ILE A 1 76 ? 12.24099 -6.17222 54.99829 1.000 33.50658 73 ILE A N 1
ATOM 602 C CA . ILE A 1 76 ? 13.47575 -6.74420 55.52803 1.000 34.90212 73 ILE A CA 1
ATOM 603 C C . ILE A 1 76 ? 13.24335 -7.27540 56.93642 1.000 34.73603 73 ILE A C 1
ATOM 604 O O . ILE A 1 76 ? 13.71714 -8.36086 57.29565 1.000 38.43859 73 ILE A O 1
ATOM 609 N N . LYS A 1 77 ? 12.48902 -6.53011 57.74730 1.000 36.48235 74 LYS A N 1
ATOM 610 C CA . LYS A 1 77 ? 12.14576 -6.99797 59.08621 1.000 43.22973 74 LYS A CA 1
ATOM 611 C C . LYS A 1 77 ? 11.22458 -8.21081 59.02570 1.000 42.44644 74 LYS A C 1
ATOM 612 O O . LYS A 1 77 ? 11.49035 -9.23643 59.66333 1.000 37.83630 74 LYS A O 1
ATOM 618 N N . ARG A 1 78 ? 10.13758 -8.11311 58.25239 1.000 39.99437 75 ARG A N 1
ATOM 619 C CA . ARG A 1 78 ? 9.12324 -9.16426 58.25080 1.000 34.80177 75 ARG A CA 1
ATOM 620 C C . ARG A 1 78 ? 9.67274 -10.49097 57.74381 1.000 36.24560 75 ARG A C 1
ATOM 621 O O . ARG A 1 78 ? 9.17319 -11.55441 58.12903 1.000 35.15359 75 ARG A O 1
ATOM 629 N N . SER A 1 79 ? 10.69142 -10.45506 56.88794 1.000 31.74892 76 SER A N 1
ATOM 630 C CA . SER A 1 79 ? 11.28651 -11.66291 56.33356 1.000 35.13266 76 SER A CA 1
ATOM 631 C C . SER A 1 79 ? 12.41858 -12.21248 57.19238 1.000 37.05483 76 SER A C 1
ATOM 632 O O . SER A 1 79 ? 13.09044 -13.16019 56.77154 1.000 41.03744 76 SER A O 1
ATOM 635 N N . ASN A 1 80 ? 12.63778 -11.64439 58.38056 1.000 38.74417 77 ASN A N 1
ATOM 636 C CA . ASN A 1 80 ? 13.75544 -12.01733 59.25048 1.000 40.14457 77 ASN A CA 1
ATOM 637 C C . ASN A 1 80 ? 15.08745 -11.85849 58.51626 1.000 40.09035 77 ASN A C 1
ATOM 638 O O . ASN A 1 80 ? 15.95119 -12.73870 58.54032 1.000 39.06965 77 ASN A O 1
ATOM 643 N N . SER A 1 81 ? 15.23737 -10.71409 57.84558 1.000 41.15018 78 SER A N 1
ATOM 644 C CA . SER A 1 81 ? 16.46602 -10.35842 57.13308 1.000 41.69633 78 SER A CA 1
ATOM 645 C C . SER A 1 81 ? 16.86084 -11.42639 56.11532 1.000 37.13625 78 SER A C 1
ATOM 646 O O . SER A 1 81 ? 18.02979 -11.80319 56.00621 1.000 41.09579 78 SER A O 1
ATOM 649 N N . THR A 1 82 ? 15.87912 -11.92403 55.36674 1.000 28.18950 79 THR A N 1
ATOM 650 C CA . THR A 1 82 ? 16.16126 -12.84200 54.26825 1.000 32.01013 79 THR A CA 1
ATOM 651 C C . THR A 1 82 ? 16.79635 -12.05740 53.12748 1.000 36.02120 79 THR A C 1
ATOM 652 O O . THR A 1 82 ? 16.14534 -11.20987 52.50765 1.000 34.46119 79 THR A O 1
ATOM 656 N N . ALA A 1 83 ? 18.06685 -12.32976 52.85553 1.000 33.24478 80 ALA A N 1
ATOM 657 C CA . ALA A 1 83 ? 18.82582 -11.57900 51.86933 1.000 36.10987 80 ALA A CA 1
ATOM 658 C C . ALA A 1 83 ? 18.64954 -12.16767 50.47493 1.000 30.75799 80 ALA A C 1
ATOM 659 O O . ALA A 1 83 ? 18.20552 -13.30518 50.30069 1.000 32.65946 80 ALA A O 1
ATOM 661 N N . ALA A 1 84 ? 19.01513 -11.37041 49.47528 1.000 28.43857 81 ALA A N 1
ATOM 662 C CA . ALA A 1 84 ? 18.97512 -11.83120 48.09681 1.000 30.24173 81 ALA A CA 1
ATOM 663 C C . ALA A 1 84 ? 19.99507 -12.94134 47.87391 1.000 27.97480 81 ALA A C 1
ATOM 664 O O . ALA A 1 84 ? 21.06614 -12.96793 48.48684 1.000 30.85990 81 ALA A O 1
ATOM 666 N N . THR A 1 85 ? 19.64671 -13.86856 46.98859 1.000 26.68665 82 THR A N 1
ATOM 667 C CA . THR A 1 85 ? 20.52233 -14.97022 46.61312 1.000 35.62284 82 THR A CA 1
ATOM 668 C C . THR A 1 85 ? 21.28216 -14.59995 45.34605 1.000 31.41473 82 THR A C 1
ATOM 669 O O . THR A 1 85 ? 20.67847 -14.15628 44.36399 1.000 31.85763 82 THR A O 1
ATOM 673 N N . ASN A 1 86 ? 22.60197 -14.77637 45.37347 1.000 32.35679 83 ASN A N 1
ATOM 674 C CA . ASN A 1 86 ? 23.44208 -14.44973 44.22716 1.000 30.73631 83 ASN A CA 1
ATOM 675 C C . ASN A 1 86 ? 23.27879 -15.51375 43.14942 1.000 38.12269 83 ASN A C 1
ATOM 676 O O . ASN A 1 86 ? 23.49912 -16.70295 43.40342 1.000 41.68595 83 ASN A O 1
ATOM 681 N N . GLU A 1 87 ? 22.89950 -15.08763 41.95010 1.000 32.45945 84 GLU A N 1
ATOM 682 C CA . GLU A 1 87 ? 22.78077 -15.97604 40.80584 1.000 33.44770 84 GLU A CA 1
ATOM 683 C C . GLU A 1 87 ? 24.05566 -15.93453 39.97405 1.000 30.11215 84 GLU A C 1
ATOM 684 O O . GLU A 1 87 ? 24.78881 -14.94259 39.97633 1.000 27.30648 84 GLU A O 1
ATOM 690 N N . VAL A 1 88 ? 24.31604 -17.02838 39.26564 1.000 33.00830 85 VAL A N 1
ATOM 691 C CA . VAL A 1 88 ? 25.44719 -17.09961 38.34485 1.000 31.07333 85 VAL A CA 1
ATOM 692 C C . VAL A 1 88 ? 25.03195 -16.46094 37.02462 1.000 30.33922 85 VAL A C 1
ATOM 693 O O . VAL A 1 88 ? 24.14745 -16.98780 36.33420 1.000 32.19288 85 VAL A O 1
ATOM 697 N N . PRO A 1 89 ? 25.62557 -15.33515 36.63777 1.000 30.56016 86 PRO A N 1
ATOM 698 C CA . PRO A 1 89 ? 25.25561 -14.71270 35.36320 1.000 32.65413 86 PRO A CA 1
ATOM 699 C C . PRO A 1 89 ? 25.79279 -15.50015 34.17847 1.000 29.35663 86 PRO A C 1
ATOM 700 O O . PRO A 1 89 ? 26.79409 -16.21365 34.27656 1.000 30.69078 86 PRO A O 1
ATOM 704 N N . GLU A 1 90 ? 25.10259 -15.36389 33.04706 1.000 31.23794 87 GLU A N 1
ATOM 705 C CA . GLU A 1 90 ? 25.48062 -16.00592 31.79456 1.000 30.50955 87 GLU A CA 1
ATOM 706 C C . GLU A 1 90 ? 25.83429 -14.92863 30.77975 1.000 32.69667 87 GLU A C 1
ATOM 707 O O . GLU A 1 90 ? 25.04348 -14.00839 30.54630 1.000 30.87057 87 GLU A O 1
ATOM 713 N N . VAL A 1 91 ? 27.01354 -15.04844 30.17393 1.000 23.46883 88 VAL A N 1
ATOM 714 C CA . VAL A 1 91 ? 27.59477 -13.99046 29.35639 1.000 24.93310 88 VAL A CA 1
ATOM 715 C C . VAL A 1 91 ? 27.76726 -14.49586 27.93105 1.000 32.62977 88 VAL A C 1
ATOM 716 O O . VAL A 1 91 ? 28.27381 -15.60315 27.71478 1.000 29.27234 88 VAL A O 1
ATOM 720 N N . THR A 1 92 ? 27.35141 -13.67804 26.96459 1.000 28.10498 89 THR A N 1
ATOM 721 C CA . THR A 1 92 ? 27.51618 -13.95943 25.54561 1.000 27.38440 89 THR A CA 1
ATOM 722 C C . THR A 1 92 ? 28.05378 -12.71606 24.85314 1.000 24.46697 89 THR A C 1
ATOM 723 O O . THR A 1 92 ? 27.58578 -11.60311 25.11129 1.000 23.80995 89 THR A O 1
ATOM 727 N N . VAL A 1 93 ? 29.03574 -12.90654 23.97478 1.000 23.23194 90 VAL A N 1
ATOM 728 C CA . VAL A 1 93 ? 29.61901 -11.82340 23.19194 1.000 24.27069 90 VAL A CA 1
ATOM 729 C C . VAL A 1 93 ? 29.39472 -12.12267 21.71764 1.000 21.81351 90 VAL A C 1
ATOM 730 O O . VAL A 1 93 ? 29.68385 -13.23150 21.25304 1.000 25.09076 90 VAL A O 1
ATOM 734 N N . PHE A 1 94 ? 28.88299 -11.13559 20.98689 1.000 22.41418 91 PHE A N 1
ATOM 735 C CA . PHE A 1 94 ? 28.59752 -11.30569 19.56977 1.000 26.75429 91 PHE A CA 1
ATOM 736 C C . PHE A 1 94 ? 28.57312 -9.93735 18.90654 1.000 25.59433 91 PHE A C 1
ATOM 737 O O . PHE A 1 94 ? 28.43498 -8.90679 19.57059 1.000 27.90016 91 PHE A O 1
ATOM 745 N N . SER A 1 95 ? 28.71270 -9.94272 17.58491 1.000 25.70985 92 SER A N 1
ATOM 746 C CA . SER A 1 95 ? 28.71574 -8.71334 16.80853 1.000 25.87867 92 SER A CA 1
ATOM 747 C C . SER A 1 95 ? 27.29724 -8.32695 16.40973 1.000 26.65291 92 SER A C 1
ATOM 748 O O . SER A 1 95 ? 26.41624 -9.17845 16.25981 1.000 24.57987 92 SER A O 1
ATOM 751 N N . LYS A 1 96 ? 27.08616 -7.01979 16.23988 1.000 24.29497 93 LYS A N 1
ATOM 752 C CA . LYS A 1 96 ? 25.77479 -6.52655 15.83436 1.000 26.50516 93 LYS A CA 1
ATOM 753 C C . LYS A 1 96 ? 25.48069 -6.86730 14.37812 1.000 27.84050 93 LYS A C 1
ATOM 754 O O . LYS A 1 96 ? 24.35697 -7.25831 14.04196 1.000 26.61608 93 LYS A O 1
ATOM 760 N N . SER A 1 97 ? 26.47254 -6.73594 13.51036 1.000 30.26609 94 SER A N 1
ATOM 761 C CA . SER A 1 97 ? 26.32619 -6.91392 12.06968 1.000 29.96882 94 SER A CA 1
ATOM 762 C C . SER A 1 97 ? 27.36761 -7.89271 11.56546 1.000 27.12221 94 SER A C 1
ATOM 763 O O . SER A 1 97 ? 28.31721 -8.23297 12.28000 1.000 26.90065 94 SER A O 1
ATOM 766 N N . PRO A 1 98 ? 27.20825 -8.39369 10.33700 1.000 24.96767 95 PRO A N 1
ATOM 767 C CA . PRO A 1 98 ? 28.28765 -9.16707 9.71316 1.000 27.71229 95 PRO A CA 1
ATOM 768 C C . PRO A 1 98 ? 29.59270 -8.38373 9.72519 1.000 23.51679 95 PRO A C 1
ATOM 769 O O . PRO A 1 98 ? 29.61012 -7.16476 9.54234 1.000 22.95543 95 PRO A O 1
ATOM 773 N N . VAL A 1 99 ? 30.69191 -9.09595 9.94832 1.000 22.23575 96 VAL A N 1
ATOM 774 C CA . VAL A 1 99 ? 31.97450 -8.48260 10.27233 1.000 30.50427 96 VAL A CA 1
ATOM 775 C C . VAL A 1 99 ? 32.81348 -8.37035 9.00768 1.000 27.13237 96 VAL A C 1
ATOM 776 O O . VAL A 1 99 ? 33.20281 -9.38484 8.41662 1.000 30.22265 96 VAL A O 1
ATOM 780 N N . THR A 1 100 ? 33.10485 -7.13710 8.60443 1.000 27.10883 97 THR A N 1
ATOM 781 C CA . THR A 1 100 ? 34.02823 -6.85138 7.51500 1.000 32.97710 97 THR A CA 1
ATOM 782 C C . THR A 1 100 ? 35.24254 -6.12241 8.07346 1.000 32.43255 97 THR A C 1
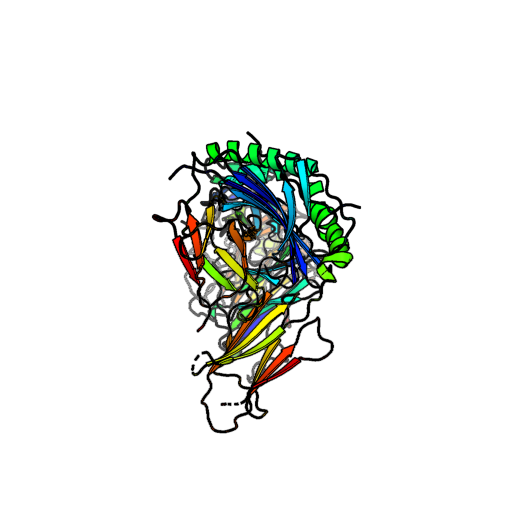ATOM 783 O O . THR A 1 100 ? 35.09768 -5.14902 8.82126 1.000 26.21996 97 THR A O 1
ATOM 787 N N . LEU A 1 101 ? 36.43165 -6.59832 7.71286 1.000 29.78626 98 LEU A N 1
ATOM 788 C CA . LEU A 1 101 ? 37.66438 -5.97706 8.17779 1.000 34.93096 98 LEU A CA 1
ATOM 789 C C . LEU A 1 101 ? 37.72278 -4.51999 7.73445 1.000 33.24871 98 LEU A C 1
ATOM 790 O O . LEU A 1 101 ? 37.52104 -4.20728 6.55767 1.000 31.29965 98 LEU A O 1
ATOM 795 N N . GLY A 1 102 ? 37.98501 -3.62662 8.68614 1.000 31.07595 99 GLY A N 1
ATOM 796 C CA . GLY A 1 102 ? 38.09605 -2.21273 8.39121 1.000 30.01370 99 GLY A CA 1
ATOM 797 C C . GLY A 1 102 ? 36.78687 -1.47153 8.25077 1.000 36.91352 99 GLY A C 1
ATOM 798 O O . GLY A 1 102 ? 36.79555 -0.31016 7.82677 1.000 37.68468 99 GLY A O 1
ATOM 799 N N . GLN A 1 103 ? 35.66388 -2.09646 8.59579 1.000 38.23103 100 GLN A N 1
ATOM 800 C CA . GLN A 1 103 ? 34.34704 -1.48532 8.46289 1.000 32.62318 100 GLN A CA 1
ATOM 801 C C . GLN A 1 103 ? 33.70991 -1.35500 9.83900 1.000 32.12766 100 GLN A C 1
ATOM 802 O O . GLN A 1 103 ? 33.55218 -2.37153 10.53615 1.000 31.83504 100 GLN A O 1
ATOM 808 N N . PRO A 1 104 ? 33.31762 -0.15164 10.26074 1.000 32.19351 101 PRO A N 1
ATOM 809 C CA . PRO A 1 104 ? 32.82247 0.04047 11.63098 1.000 35.45375 101 PRO A CA 1
ATOM 810 C C . PRO A 1 104 ? 31.70429 -0.92805 11.99617 1.000 34.00689 101 PRO A C 1
ATOM 811 O O . PRO A 1 104 ? 30.81439 -1.21686 11.19385 1.000 31.04824 101 PRO A O 1
ATOM 815 N N . ASN A 1 105 ? 31.76567 -1.43146 13.22758 1.000 30.55673 102 ASN A N 1
ATOM 816 C CA . ASN A 1 105 ? 30.81745 -2.41378 13.73208 1.000 25.98412 102 ASN A CA 1
ATOM 817 C C . ASN A 1 105 ? 30.62887 -2.16938 15.22500 1.000 28.59595 102 ASN A C 1
ATOM 818 O O . ASN A 1 105 ? 31.16135 -1.20880 15.78834 1.000 25.78679 102 ASN A O 1
ATOM 823 N N . THR A 1 106 ? 29.86299 -3.04956 15.86844 1.000 26.58630 103 THR A N 1
ATOM 824 C CA . THR A 1 106 ? 29.59715 -2.94646 17.29777 1.000 22.48992 103 THR A CA 1
ATOM 825 C C . THR A 1 106 ? 29.67029 -4.32816 17.92658 1.000 27.01396 103 THR A C 1
ATOM 826 O O . THR A 1 106 ? 29.01002 -5.26031 17.45833 1.000 23.74013 103 THR A O 1
ATOM 830 N N . LEU A 1 107 ? 30.47207 -4.45692 18.98078 1.000 23.74010 104 LEU A N 1
ATOM 831 C CA . LEU A 1 107 ? 30.48310 -5.66311 19.79438 1.000 22.59478 104 LEU A CA 1
ATOM 832 C C . LEU A 1 107 ? 29.41959 -5.55181 20.87836 1.000 20.57429 104 LEU A C 1
ATOM 833 O O . LEU A 1 107 ? 29.23134 -4.48817 21.47476 1.000 23.70536 104 LEU A O 1
ATOM 838 N N . ILE A 1 108 ? 28.72244 -6.65544 21.12672 1.000 22.32860 105 ILE A N 1
ATOM 839 C CA . ILE A 1 108 ? 27.61797 -6.69821 22.07671 1.000 20.52649 105 ILE A CA 1
ATOM 840 C C . ILE A 1 108 ? 27.94941 -7.72329 23.15008 1.000 21.59508 105 ILE A C 1
ATOM 841 O O . ILE A 1 108 ? 28.26039 -8.87807 22.83632 1.000 25.68987 105 ILE A O 1
ATOM 846 N N . CYS A 1 109 ? 27.89212 -7.30107 24.41029 1.000 17.82829 106 CYS A N 1
ATOM 847 C CA . CYS A 1 109 ? 28.10816 -8.18728 25.54879 1.000 20.36185 106 CYS A CA 1
ATOM 848 C C . CYS A 1 109 ? 26.79958 -8.29919 26.31744 1.000 22.26642 106 CYS A C 1
ATOM 849 O O . CYS A 1 109 ? 26.38350 -7.35040 26.99145 1.000 22.69679 106 CYS A O 1
ATOM 852 N N . LEU A 1 110 ? 26.15373 -9.45400 26.21110 1.000 23.70183 107 LEU A N 1
ATOM 853 C CA . LEU A 1 110 ? 24.91048 -9.71414 26.92090 1.000 26.18824 107 LEU A CA 1
ATOM 854 C C . LEU A 1 110 ? 25.22747 -10.41662 28.23516 1.000 25.66493 107 LEU A C 1
ATOM 855 O O . LEU A 1 110 ? 25.80534 -11.50913 28.23719 1.000 23.72202 107 LEU A O 1
ATOM 860 N N . VAL A 1 111 ? 24.86301 -9.78554 29.34590 1.000 21.48915 108 VAL A N 1
ATOM 861 C CA . VAL A 1 111 ? 24.99184 -10.37602 30.67237 1.000 25.03299 108 VAL A CA 1
ATOM 862 C C . VAL A 1 111 ? 23.58491 -10.70445 31.15087 1.000 26.31147 108 VAL A C 1
ATOM 863 O O . VAL A 1 111 ? 22.81185 -9.80377 31.49872 1.000 21.54306 108 VAL A O 1
ATOM 867 N N . ASP A 1 112 ? 23.25051 -11.99141 31.16288 1.000 26.41021 109 ASP A N 1
ATOM 868 C CA . ASP A 1 112 ? 21.90896 -12.46964 31.45794 1.000 28.04535 109 ASP A CA 1
ATOM 869 C C . ASP A 1 112 ? 21.86382 -13.11609 32.83711 1.000 26.97490 109 ASP A C 1
ATOM 870 O O . ASP A 1 112 ? 22.89231 -13.49177 33.40704 1.000 22.95326 109 ASP A O 1
ATOM 875 N N . ASN A 1 113 ? 20.64413 -13.23981 33.36610 1.000 25.94185 110 ASN A N 1
ATOM 876 C CA . ASN A 1 113 ? 20.39770 -13.85464 34.67289 1.000 29.60272 110 ASN A CA 1
ATOM 877 C C . ASN A 1 113 ? 21.17162 -13.13622 35.77951 1.000 25.67357 110 ASN A C 1
ATOM 878 O O . ASN A 1 113 ? 21.88476 -13.75156 36.57453 1.000 28.29116 110 ASN A O 1
ATOM 883 N N . ILE A 1 114 ? 21.02568 -11.81620 35.82709 1.000 26.15262 111 ILE A N 1
ATOM 884 C CA . ILE A 1 114 ? 21.70781 -10.99659 36.82280 1.000 23.13210 111 ILE A CA 1
ATOM 885 C C . ILE A 1 114 ? 20.81456 -10.86165 38.04804 1.000 26.57213 111 ILE A C 1
ATOM 886 O O . ILE A 1 114 ? 19.70679 -10.32046 37.96179 1.000 21.93534 111 ILE A O 1
ATOM 891 N N . PHE A 1 115 ? 21.29571 -11.34512 39.18894 1.000 23.42053 112 PHE A N 1
ATOM 892 C CA . PHE A 1 115 ? 20.66856 -11.00244 40.45840 1.000 29.66303 112 PHE A CA 1
ATOM 893 C C . PHE A 1 115 ? 21.64989 -11.19937 41.60566 1.000 27.95768 112 PHE A C 1
ATOM 894 O O . PHE A 1 115 ? 22.28589 -12.25661 41.70420 1.000 26.10229 112 PHE A O 1
ATOM 902 N N . PRO A 1 116 ? 21.79895 -10.20919 42.50017 1.000 29.17808 113 PRO A N 1
ATOM 903 C CA . PRO A 1 116 ? 21.11371 -8.90824 42.49864 1.000 26.49192 113 PRO A CA 1
ATOM 904 C C . PRO A 1 116 ? 21.61506 -7.97734 41.38539 1.000 27.38101 113 PRO A C 1
ATOM 905 O O . PRO A 1 116 ? 22.65110 -8.27259 40.78621 1.000 28.27468 113 PRO A O 1
ATOM 909 N N . PRO A 1 117 ? 20.89229 -6.87500 41.10332 1.000 27.87079 114 PRO A N 1
ATOM 910 C CA . PRO A 1 117 ? 21.31967 -5.99662 39.98894 1.000 25.11560 114 PRO A CA 1
ATOM 911 C C . PRO A 1 117 ? 22.51957 -5.13128 40.35638 1.000 22.94895 114 PRO A C 1
ATOM 912 O O . PRO A 1 117 ? 22.45367 -3.90192 40.46437 1.000 25.65080 114 PRO A O 1
ATOM 916 N N . VAL A 1 118 ? 23.65675 -5.79028 40.56570 1.000 25.19189 115 VAL A N 1
ATOM 917 C CA . VAL A 1 118 ? 24.93120 -5.12413 40.81283 1.000 29.92143 115 VAL A CA 1
ATOM 918 C C . VAL A 1 118 ? 25.97854 -5.83880 39.97369 1.000 23.78208 115 VAL A C 1
ATOM 919 O O . VAL A 1 118 ? 26.23500 -7.02902 40.18442 1.000 26.32305 115 VAL A O 1
ATOM 923 N N . VAL A 1 119 ? 26.57987 -5.12778 39.02119 1.000 26.29236 116 VAL A N 1
ATOM 924 C CA . VAL A 1 119 ? 27.49818 -5.75831 38.08213 1.000 27.99415 116 VAL A CA 1
ATOM 925 C C . VAL A 1 119 ? 28.47818 -4.72021 37.55493 1.000 26.90297 116 VAL A C 1
ATOM 926 O O . VAL A 1 119 ? 28.17110 -3.52767 37.47063 1.000 27.04715 116 VAL A O 1
ATOM 930 N N . ASN A 1 120 ? 29.67795 -5.18798 37.22287 1.000 25.92918 117 ASN A N 1
ATOM 931 C CA . ASN A 1 120 ? 30.67512 -4.40998 36.50367 1.000 25.06618 117 ASN A CA 1
ATOM 932 C C . ASN A 1 120 ? 30.92191 -5.08443 35.16358 1.000 26.53978 117 ASN A C 1
ATOM 933 O O . ASN A 1 120 ? 31.23005 -6.27906 35.11825 1.000 39.39582 117 ASN A O 1
ATOM 938 N N . ILE A 1 121 ? 30.77729 -4.32957 34.07828 1.000 27.62271 118 ILE A N 1
ATOM 939 C CA . ILE A 1 121 ? 31.02051 -4.83401 32.73091 1.000 28.48629 118 ILE A CA 1
ATOM 940 C C . ILE A 1 121 ? 32.04659 -3.92741 32.07002 1.000 28.66781 118 ILE A C 1
ATOM 941 O O . ILE A 1 121 ? 31.80097 -2.72700 31.89638 1.000 30.55391 118 ILE A O 1
ATOM 946 N N . THR A 1 122 ? 33.19195 -4.49932 31.70433 1.000 22.10655 119 THR A N 1
ATOM 947 C CA . THR A 1 122 ? 34.27894 -3.75843 31.08424 1.000 25.99937 119 THR A CA 1
ATOM 948 C C . THR A 1 122 ? 34.74923 -4.49102 29.83579 1.000 30.24149 119 THR A C 1
ATOM 949 O O . THR A 1 122 ? 34.51456 -5.69047 29.66555 1.000 30.11362 119 THR A O 1
ATOM 953 N N . TRP A 1 123 ? 35.42402 -3.75040 28.96231 1.000 18.96756 120 TRP A N 1
ATOM 954 C CA . TRP A 1 123 ? 35.94441 -4.28171 27.71270 1.000 28.97450 120 TRP A CA 1
ATOM 955 C C . TRP A 1 123 ? 37.46607 -4.25727 27.72937 1.000 29.28504 120 TRP A C 1
ATOM 956 O O . TRP A 1 123 ? 38.07786 -3.33189 28.27231 1.000 29.36958 120 TRP A O 1
ATOM 967 N N . LEU A 1 124 ? 38.06876 -5.27977 27.13277 1.000 28.64228 121 LEU A N 1
ATOM 968 C CA . LEU A 1 124 ? 39.50729 -5.34606 26.93194 1.000 28.67194 121 LEU A CA 1
ATOM 969 C C . LEU A 1 124 ? 39.79303 -5.55130 25.45270 1.000 31.00349 121 LEU A C 1
ATOM 970 O O . LEU A 1 124 ? 39.06645 -6.27708 24.76844 1.000 28.76764 121 LEU A O 1
ATOM 975 N N . SER A 1 125 ? 40.84579 -4.90079 24.96188 1.000 33.68569 122 SER A N 1
ATOM 976 C CA . SER A 1 125 ? 41.32277 -5.08192 23.59389 1.000 32.49076 122 SER A CA 1
ATOM 977 C C . SER A 1 125 ? 42.81936 -5.35127 23.65637 1.000 37.03078 122 SER A C 1
ATOM 978 O O . SER A 1 125 ? 43.59261 -4.47323 24.05405 1.000 32.93269 122 SER A O 1
ATOM 981 N N . ASN A 1 126 ? 43.22055 -6.56339 23.26654 1.000 30.47133 123 ASN A N 1
ATOM 982 C CA . ASN A 1 126 ? 44.61049 -7.00908 23.37069 1.000 37.58578 123 ASN A CA 1
ATOM 983 C C . ASN A 1 126 ? 45.12638 -6.86005 24.79972 1.000 38.45388 123 ASN A C 1
ATOM 984 O O . ASN A 1 126 ? 46.27550 -6.48113 25.03414 1.000 41.56893 123 ASN A O 1
ATOM 989 N N . GLY A 1 127 ? 44.25970 -7.15620 25.76720 1.000 39.67078 124 GLY A N 1
ATOM 990 C CA . GLY A 1 127 ? 44.61141 -7.06633 27.16762 1.000 36.98597 124 GLY A CA 1
ATOM 991 C C . GLY A 1 127 ? 44.60951 -5.67040 27.75010 1.000 37.55060 124 GLY A C 1
ATOM 992 O O . GLY A 1 127 ? 44.90485 -5.51705 28.94186 1.000 42.05580 124 GLY A O 1
ATOM 993 N N . HIS A 1 128 ? 44.29174 -4.65154 26.95863 1.000 39.69262 125 HIS A N 1
ATOM 994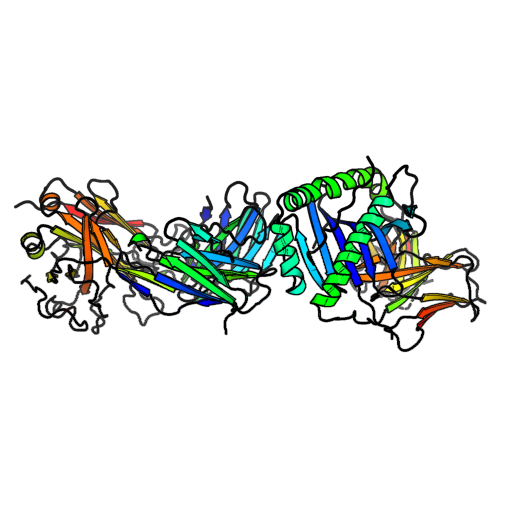 C CA . HIS A 1 128 ? 44.25324 -3.27396 27.42348 1.000 33.71479 125 HIS A CA 1
ATOM 995 C C . HIS A 1 128 ? 42.81632 -2.84178 27.68793 1.000 37.20014 125 HIS A C 1
ATOM 996 O O . HIS A 1 128 ? 41.88654 -3.25638 26.99182 1.000 33.58210 125 HIS A O 1
ATOM 1003 N N . SER A 1 129 ? 42.64480 -1.99049 28.69613 1.000 35.71312 126 SER A N 1
ATOM 1004 C CA . SER A 1 129 ? 41.32230 -1.47065 29.01703 1.000 31.91060 126 SER A CA 1
ATOM 1005 C C . SER A 1 129 ? 40.84983 -0.50838 27.93458 1.000 38.11419 126 SER A C 1
ATOM 1006 O O . SER A 1 129 ? 41.62886 0.29068 27.40684 1.000 41.23437 126 SER A O 1
ATOM 1009 N N . VAL A 1 130 ? 39.56255 -0.58587 27.60537 1.000 30.33533 127 VAL A N 1
ATOM 1010 C CA . VAL A 1 130 ? 38.95704 0.24847 26.57428 1.000 31.46410 127 VAL A CA 1
ATOM 1011 C C . VAL A 1 130 ? 37.77013 0.98152 27.17943 1.000 31.27745 127 VAL A C 1
ATOM 1012 O O . VAL A 1 130 ? 36.86881 0.35342 27.74657 1.000 37.05171 127 VAL A O 1
ATOM 1016 N N . THR A 1 131 ? 37.77401 2.30964 27.06001 1.000 29.08976 128 THR A N 1
ATOM 1017 C CA . THR A 1 131 ? 36.66381 3.13653 27.50721 1.000 29.25945 128 THR A CA 1
ATOM 1018 C C . THR A 1 131 ? 36.01816 3.94257 26.39203 1.000 30.41250 128 THR A C 1
ATOM 1019 O O . THR A 1 131 ? 34.84432 4.30640 26.52021 1.000 27.75622 128 THR A O 1
ATOM 1023 N N . GLU A 1 132 ? 36.74069 4.22808 25.31224 1.000 26.23680 129 GLU A N 1
ATOM 1024 C CA . GLU A 1 132 ? 36.16774 4.95477 24.18871 1.000 31.81942 129 GLU A CA 1
ATOM 1025 C C . GLU A 1 132 ? 35.16100 4.07857 23.45351 1.000 28.93053 129 GLU A C 1
ATOM 1026 O O . GLU A 1 132 ? 35.42654 2.90400 23.18096 1.000 30.77570 129 GLU A O 1
ATOM 1032 N N . GLY A 1 133 ? 34.00158 4.65117 23.13721 1.000 24.28772 130 GLY A N 1
ATOM 1033 C CA . GLY A 1 133 ? 32.99323 3.92907 22.38757 1.000 30.76129 130 GLY A CA 1
ATOM 1034 C C . GLY A 1 133 ? 32.23558 2.88131 23.16938 1.000 33.82155 130 GLY A C 1
ATOM 1035 O O . GLY A 1 133 ? 31.61378 2.00399 22.56466 1.000 25.89159 130 GLY A O 1
ATOM 1036 N N . VAL A 1 134 ? 32.26318 2.94671 24.49869 1.000 28.15848 131 VAL A N 1
ATOM 1037 C CA . VAL A 1 134 ? 31.59020 1.97547 25.35429 1.000 27.00432 131 VAL A CA 1
ATOM 1038 C C . VAL A 1 134 ? 30.31094 2.59764 25.89579 1.000 26.81742 131 VAL A C 1
ATOM 1039 O O . VAL A 1 134 ? 30.31717 3.74098 26.36822 1.000 31.67372 131 VAL A O 1
ATOM 1043 N N . SER A 1 135 ? 29.21329 1.84894 25.82265 1.000 30.63665 132 SER A N 1
ATOM 1044 C CA . SER A 1 135 ? 27.95534 2.25185 26.43404 1.000 28.66484 132 SER A CA 1
ATOM 1045 C C . SER A 1 135 ? 27.23323 0.99804 26.90408 1.000 28.11951 132 SER A C 1
ATOM 1046 O O . SER A 1 135 ? 27.66668 -0.12679 26.64088 1.000 26.20817 132 SER A O 1
ATOM 1049 N N . GLU A 1 136 ? 26.12102 1.19828 27.60739 1.000 27.12250 133 GLU A N 1
ATOM 1050 C CA . GLU A 1 136 ? 25.36112 0.06461 28.11251 1.000 27.63829 133 GLU A CA 1
ATOM 1051 C C . GLU A 1 136 ? 23.91970 0.48133 28.36009 1.000 32.16252 133 GLU A C 1
ATOM 1052 O O . GLU A 1 136 ? 23.60801 1.66480 28.51847 1.000 31.33998 133 GLU A O 1
ATOM 1058 N N . THR A 1 137 ? 23.04516 -0.51901 28.38279 1.000 26.89957 134 THR A N 1
ATOM 1059 C CA . THR A 1 137 ? 21.64922 -0.32780 28.72984 1.000 29.76790 134 THR A CA 1
ATOM 1060 C C . THR A 1 137 ? 21.48270 -0.27279 30.24580 1.000 26.37974 134 THR A C 1
ATOM 1061 O O . THR A 1 137 ? 22.41139 -0.53831 31.01280 1.000 23.56101 134 THR A O 1
ATOM 1065 N N . SER A 1 138 ? 20.27181 0.07023 30.67749 1.000 28.39603 135 SER A N 1
ATOM 1066 C CA . SER A 1 138 ? 19.91342 -0.07699 32.07873 1.000 25.94152 135 SER A CA 1
ATOM 1067 C C . SER A 1 138 ? 19.73453 -1.55811 32.40664 1.000 24.01179 135 SER A C 1
ATOM 1068 O O . SER A 1 138 ? 19.81347 -2.43214 31.53850 1.000 22.66524 135 SER A O 1
ATOM 1071 N N . PHE A 1 139 ? 19.48782 -1.84883 33.68004 1.000 23.89147 136 PHE A N 1
ATOM 1072 C CA . PHE A 1 139 ? 19.04773 -3.18566 34.05381 1.000 23.84803 136 PHE A CA 1
ATOM 1073 C C . PHE A 1 139 ? 17.65922 -3.42718 33.47340 1.000 23.95018 136 PHE A C 1
ATOM 1074 O O . PHE A 1 139 ? 16.71084 -2.70388 33.79417 1.000 25.35213 136 PHE A O 1
ATOM 1082 N N . LEU A 1 140 ? 17.54434 -4.42414 32.60254 1.000 22.21307 137 LEU A N 1
ATOM 1083 C CA . LEU A 1 140 ? 16.29779 -4.72562 31.91409 1.000 23.80231 137 LEU A CA 1
ATOM 1084 C C . LEU A 1 140 ? 15.63822 -5.93947 32.55812 1.000 21.79309 137 LEU A C 1
ATOM 1085 O O . LEU A 1 140 ? 16.31077 -6.91693 32.89975 1.000 19.58479 137 LEU A O 1
ATOM 1090 N N . SER A 1 141 ? 14.31933 -5.87069 32.71983 1.000 24.84693 138 SER A N 1
ATOM 1091 C CA . SER A 1 141 ? 13.60067 -6.82124 33.55464 1.000 24.98916 138 SER A CA 1
ATOM 1092 C C . SER A 1 141 ? 13.38664 -8.15260 32.83750 1.000 25.70562 138 SER A C 1
ATOM 1093 O O . SER A 1 141 ? 13.37045 -8.23675 31.60660 1.000 21.98365 138 SER A O 1
ATOM 1096 N N . LYS A 1 142 ? 13.21598 -9.20275 33.64123 1.000 23.40509 139 LYS A N 1
ATOM 1097 C CA . LYS A 1 142 ? 12.87051 -10.53404 33.16542 1.000 23.05905 139 LYS A CA 1
ATOM 1098 C C . LYS A 1 142 ? 11.68545 -11.05846 33.96605 1.000 29.35490 139 LYS A C 1
ATOM 1099 O O . LYS A 1 142 ? 11.43118 -10.62585 35.09373 1.000 22.41827 139 LYS A O 1
ATOM 1105 N N . SER A 1 143 ? 10.96227 -12.01191 33.37150 1.000 24.37356 140 SER A N 1
ATOM 1106 C CA . SER A 1 143 ? 9.73907 -12.50656 33.99455 1.000 26.99529 140 SER A CA 1
ATOM 1107 C C . SER A 1 143 ? 10.00756 -13.34044 35.24230 1.000 28.62474 140 SER A C 1
ATOM 1108 O O . SER A 1 143 ? 9.09888 -13.50585 36.06232 1.000 24.69447 140 SER A O 1
ATOM 1111 N N . ASP A 1 144 ? 11.21763 -13.87198 35.41201 1.000 25.50375 141 ASP A N 1
ATOM 1112 C CA . ASP A 1 144 ? 11.57654 -14.52117 36.66591 1.000 21.66384 141 ASP A CA 1
ATOM 1113 C C . ASP A 1 144 ? 12.17317 -13.54292 37.67036 1.000 28.08106 141 ASP A C 1
ATOM 1114 O O . ASP A 1 144 ? 12.71582 -13.97276 38.69408 1.000 26.60692 141 ASP A O 1
ATOM 1119 N N . HIS A 1 145 ? 12.09332 -12.24296 37.38385 1.000 24.55749 142 HIS A N 1
ATOM 1120 C CA . HIS A 1 145 ? 12.47761 -11.14386 38.26428 1.000 24.01713 142 HIS A CA 1
ATOM 1121 C C . HIS A 1 145 ? 13.98122 -11.04699 38.48381 1.000 26.89078 142 HIS A C 1
ATOM 1122 O O . HIS A 1 145 ? 14.42433 -10.32054 39.38274 1.000 24.35611 142 HIS A O 1
ATOM 1129 N N . SER A 1 146 ? 14.78026 -11.75214 37.68912 1.000 24.98658 143 SER A N 1
ATOM 1130 C CA . SER A 1 146 ? 16.18874 -11.41631 37.54498 1.000 24.69975 143 SER A CA 1
ATOM 1131 C C . SER A 1 146 ? 16.29439 -10.31544 36.48991 1.000 25.78741 143 SER A C 1
ATOM 1132 O O . SER A 1 146 ? 15.28607 -9.79305 36.00510 1.000 20.14936 143 SER A O 1
ATOM 1135 N N . PHE A 1 147 ? 17.51547 -9.94886 36.11334 1.000 19.22162 144 PHE A N 1
ATOM 1136 C CA . PHE A 1 147 ? 17.73716 -8.88182 35.14981 1.000 24.44897 144 PHE A CA 1
ATOM 1137 C C . PHE A 1 147 ? 18.74553 -9.33196 34.10258 1.000 25.81875 144 PHE A C 1
ATOM 1138 O O . PHE A 1 147 ? 19.43324 -10.34536 34.25732 1.000 24.09066 144 PHE A O 1
ATOM 1146 N N . PHE A 1 148 ? 18.82134 -8.56106 33.02038 1.000 23.95514 145 PHE A N 1
ATOM 1147 C CA . PHE A 1 148 ? 19.91638 -8.67587 32.07155 1.000 21.42544 145 PHE A CA 1
ATOM 1148 C C . PHE A 1 148 ? 20.37013 -7.27569 31.68964 1.000 21.04066 145 PHE A C 1
ATOM 1149 O O . PHE A 1 148 ? 19.63039 -6.29927 31.83112 1.000 24.30178 145 PHE A O 1
ATOM 1157 N N . LYS A 1 149 ? 21.61746 -7.18633 31.23657 1.000 23.18208 146 LYS A N 1
ATOM 1158 C CA . LYS A 1 149 ? 22.22387 -5.91126 30.88945 1.000 22.23735 146 LYS A CA 1
ATOM 1159 C C . LYS A 1 149 ? 23.14195 -6.12800 29.69919 1.000 19.50390 146 LYS A C 1
ATOM 1160 O O . LYS A 1 149 ? 23.83110 -7.14763 29.61756 1.000 23.76290 146 LYS A O 1
ATOM 1166 N N . ILE A 1 150 ? 23.14200 -5.17103 28.77767 1.000 20.13784 147 ILE A N 1
ATOM 1167 C CA . ILE A 1 150 ? 23.90727 -5.26925 27.54275 1.000 25.20936 147 ILE A CA 1
ATOM 1168 C C . ILE A 1 150 ? 24.89265 -4.11219 27.48628 1.000 23.66140 147 ILE A C 1
ATOM 1169 O O . ILE A 1 150 ? 24.51090 -2.95474 27.69211 1.000 23.43752 147 ILE A O 1
ATOM 1174 N N . SER A 1 151 ? 26.15442 -4.42670 27.20873 1.000 22.67626 148 SER A N 1
ATOM 1175 C CA . SER A 1 151 ? 27.19343 -3.42932 27.00160 1.000 21.76452 148 SER A CA 1
ATOM 1176 C C . SER A 1 151 ? 27.64242 -3.46048 25.54619 1.000 18.98440 148 SER A C 1
ATOM 1177 O O . SER A 1 151 ? 27.74235 -4.53321 24.94167 1.000 22.02495 148 SER A O 1
ATOM 1180 N N . TYR A 1 152 ? 27.90666 -2.28208 24.98537 1.000 18.21062 149 TYR A N 1
ATOM 1181 C CA . TYR A 1 152 ? 28.29100 -2.14553 23.58777 1.000 21.97438 149 TYR A CA 1
ATOM 1182 C C . TYR A 1 152 ? 29.69404 -1.56702 23.47233 1.000 25.02635 149 TYR A C 1
ATOM 1183 O O . TYR A 1 152 ? 30.12717 -0.76778 24.30781 1.000 24.57309 149 TYR A O 1
ATOM 1192 N N . LEU A 1 153 ? 30.39592 -1.97415 22.41631 1.000 25.34249 150 LEU A N 1
ATOM 1193 C CA . LEU A 1 153 ? 31.71330 -1.43403 22.09044 1.000 21.83215 150 LEU A CA 1
ATOM 1194 C C . LEU A 1 153 ? 31.77351 -1.22629 20.58446 1.000 23.37311 150 LEU A C 1
ATOM 1195 O O . LEU A 1 153 ? 31.87993 -2.19585 19.82674 1.000 23.64236 150 LEU A O 1
ATOM 1200 N N . THR A 1 154 ? 31.68594 0.02716 20.14925 1.000 20.65073 151 THR A N 1
ATOM 1201 C CA . THR A 1 154 ? 31.92276 0.33732 18.74727 1.000 24.49884 151 THR A CA 1
ATOM 1202 C C . THR A 1 154 ? 33.40700 0.17743 18.44892 1.000 28.80904 151 THR A C 1
ATOM 1203 O O . THR A 1 154 ? 34.25539 0.64421 19.21484 1.000 25.43185 151 THR A O 1
ATOM 1207 N N . PHE A 1 155 ? 33.72516 -0.49652 17.34589 1.000 25.67681 152 PHE A N 1
ATOM 1208 C CA . PHE A 1 155 ? 35.11033 -0.84712 17.07250 1.000 28.42329 152 PHE A CA 1
ATOM 1209 C C . PHE A 1 155 ? 35.33147 -0.98504 15.57405 1.000 33.35273 152 PHE A C 1
ATOM 1210 O O . PHE A 1 155 ? 34.38638 -1.08960 14.78715 1.000 27.29597 152 PHE A O 1
ATOM 1218 N N . LEU A 1 156 ? 36.60628 -0.97983 15.19448 1.000 32.50505 153 LEU A N 1
ATOM 1219 C CA . LEU A 1 156 ? 37.02433 -1.18195 13.81338 1.000 29.81781 153 LEU A CA 1
ATOM 1220 C C . LEU A 1 156 ? 37.63345 -2.57017 13.68707 1.000 27.55557 153 LEU A C 1
ATOM 1221 O O . LEU A 1 156 ? 38.76112 -2.78804 14.15849 1.000 36.73620 153 LEU A O 1
ATOM 1226 N N . PRO A 1 157 ? 36.93580 -3.53289 13.08594 1.000 28.29645 154 PRO A N 1
ATOM 1227 C CA . PRO A 1 157 ? 37.46363 -4.90227 13.01368 1.000 32.57961 154 PRO A CA 1
ATOM 1228 C C . PRO A 1 157 ? 38.81635 -4.94635 12.31953 1.000 32.37069 154 PRO A C 1
ATOM 1229 O O . PRO A 1 157 ? 39.00122 -4.38020 11.23978 1.000 33.30121 154 PRO A O 1
ATOM 1233 N N . SER A 1 158 ? 39.76480 -5.62796 12.95637 1.000 31.17173 155 SER A N 1
ATOM 1234 C CA . SER A 1 158 ? 41.12656 -5.71410 12.45583 1.000 38.51345 155 SER A CA 1
ATOM 1235 C C . SER A 1 158 ? 41.69103 -7.08568 12.78899 1.000 43.59405 155 SER A C 1
ATOM 1236 O O . SER A 1 158 ? 41.34894 -7.68153 13.81412 1.000 37.40317 155 SER A O 1
ATOM 1239 N N . ALA A 1 159 ? 42.56228 -7.58211 11.90884 1.000 42.97000 156 ALA A N 1
ATOM 1240 C CA . ALA A 1 159 ? 43.23354 -8.85039 12.16039 1.000 44.80886 156 ALA A CA 1
ATOM 1241 C C . ALA A 1 159 ? 44.22423 -8.76814 13.31290 1.000 41.07828 156 ALA A C 1
ATOM 1242 O O . ALA A 1 159 ? 44.66293 -9.81262 13.80639 1.000 44.38657 156 ALA A O 1
ATOM 1244 N N . ASP A 1 160 ? 44.57633 -7.56136 13.75531 1.000 42.01893 157 ASP A N 1
ATOM 1245 C CA . ASP A 1 160 ? 45.54347 -7.36586 14.82460 1.000 43.50709 157 ASP A CA 1
ATOM 1246 C C . ASP A 1 160 ? 44.90228 -7.13671 16.18723 1.000 44.63135 157 ASP A C 1
ATOM 1247 O O . ASP A 1 160 ? 45.62612 -7.06172 17.18535 1.000 41.36120 157 ASP A O 1
ATOM 1252 N N . GLU A 1 161 ? 43.57815 -7.02294 16.26166 1.000 41.67832 158 GLU A N 1
ATOM 1253 C CA . GLU A 1 161 ? 42.90254 -6.59704 17.47994 1.000 40.58630 158 GLU A CA 1
ATOM 1254 C C . GLU A 1 161 ? 41.96853 -7.68976 17.97984 1.000 40.44605 158 GLU A C 1
ATOM 1255 O O . GLU A 1 161 ? 41.20281 -8.26863 17.20170 1.000 39.27491 158 GLU A O 1
ATOM 1261 N N . ILE A 1 162 ? 42.03122 -7.95299 19.28277 1.000 39.17921 159 ILE A N 1
ATOM 1262 C CA . ILE A 1 162 ? 41.36102 -9.08174 19.91900 1.000 37.58309 159 ILE A CA 1
ATOM 1263 C C . ILE A 1 162 ? 40.69825 -8.57799 21.19831 1.000 36.24149 159 ILE A C 1
ATOM 1264 O O . ILE A 1 162 ? 41.28205 -7.76989 21.92696 1.000 33.31235 159 ILE A O 1
ATOM 1269 N N . TYR A 1 163 ? 39.47745 -9.04896 21.47672 1.000 28.36986 160 TYR A N 1
ATOM 1270 C CA . TYR A 1 163 ? 38.64418 -8.44180 22.50830 1.000 30.17461 160 TYR A CA 1
ATOM 1271 C C . TYR A 1 163 ? 38.17309 -9.45655 23.54210 1.000 30.23106 160 TYR A C 1
ATOM 1272 O O . TYR A 1 163 ? 38.03357 -10.64971 23.26044 1.000 30.22141 160 TYR A O 1
ATOM 1281 N N . ASP A 1 164 ? 37.91808 -8.94892 24.74786 1.000 25.96586 161 ASP A N 1
ATOM 1282 C CA . ASP A 1 164 ? 37.31252 -9.70266 25.83532 1.000 28.44553 161 ASP A CA 1
ATOM 1283 C C . ASP A 1 164 ? 36.26080 -8.83389 26.50621 1.000 31.43125 161 ASP A C 1
ATOM 1284 O O . ASP A 1 164 ? 36.46038 -7.62712 26.67285 1.000 25.52022 161 ASP A O 1
ATOM 1289 N N . CYS A 1 165 ? 35.14352 -9.44686 26.88644 1.000 25.20437 162 CYS A N 1
ATOM 1290 C CA . CYS A 1 165 ? 34.18041 -8.82001 27.78044 1.000 26.91594 162 CYS A CA 1
ATOM 1291 C C . CYS A 1 165 ? 34.40024 -9.36584 29.18448 1.000 26.87767 162 CYS A C 1
ATOM 1292 O O . CYS A 1 165 ? 34.39292 -10.58406 29.38839 1.000 27.68978 162 CYS A O 1
ATOM 1295 N N . LYS A 1 166 ? 34.60157 -8.46672 30.14445 1.000 24.60985 163 LYS A N 1
ATOM 1296 C CA . LYS A 1 166 ? 34.94525 -8.83475 31.51304 1.000 28.19422 163 LYS A CA 1
ATOM 1297 C C . LYS A 1 166 ? 33.82628 -8.38677 32.43976 1.000 23.65000 163 LYS A C 1
ATOM 1298 O O . LYS A 1 166 ? 33.52375 -7.19113 32.52005 1.000 26.20581 163 LYS A O 1
ATOM 1304 N N . VAL A 1 167 ? 33.21463 -9.34001 33.13656 1.000 20.36061 164 VAL A N 1
ATOM 1305 C CA . VAL A 1 167 ? 32.09901 -9.05965 34.03092 1.000 28.59190 164 VAL A CA 1
ATOM 1306 C C . VAL A 1 167 ? 32.44906 -9.57422 35.42102 1.000 28.46270 164 VAL A C 1
ATOM 1307 O O . VAL A 1 167 ? 32.98024 -10.68204 35.56943 1.000 24.34236 164 VAL A O 1
ATOM 1311 N N . GLU A 1 168 ? 32.18506 -8.75069 36.42932 1.000 30.51815 165 GLU A N 1
ATOM 1312 C CA . GLU A 1 168 ? 32.34410 -9.12281 37.82613 1.000 32.90821 165 GLU A CA 1
ATOM 1313 C C . GLU A 1 168 ? 30.97204 -9.13534 38.48053 1.000 29.40504 165 GLU A C 1
ATOM 1314 O O . GLU A 1 168 ? 30.19974 -8.18322 38.32689 1.000 26.25223 165 GLU A O 1
ATOM 1320 N N . HIS A 1 169 ? 30.67056 -10.21646 39.19514 1.000 30.68868 166 HIS A N 1
ATOM 1321 C CA . HIS A 1 169 ? 29.40644 -10.35253 39.90091 1.000 33.53051 166 HIS A CA 1
ATOM 1322 C C . HIS A 1 169 ? 29.62734 -11.23990 41.11618 1.000 32.28780 166 HIS A C 1
ATOM 1323 O O . HIS A 1 169 ? 30.45367 -12.15570 41.08818 1.000 30.52475 166 HIS A O 1
ATOM 1330 N N . TRP A 1 170 ? 28.87794 -10.95793 42.18641 1.000 30.43302 167 TRP A N 1
ATOM 1331 C CA . TRP A 1 170 ? 29.05188 -11.70470 43.42954 1.000 32.59352 167 TRP A CA 1
ATOM 1332 C C . TRP A 1 170 ? 28.75065 -13.18631 43.24669 1.000 36.08237 167 TRP A C 1
ATOM 1333 O O . TRP A 1 170 ? 29.31879 -14.02604 43.95410 1.000 34.92471 167 TRP A O 1
ATOM 1344 N N . GLY A 1 171 ? 27.87070 -13.52815 42.30693 1.000 34.27018 168 GLY A N 1
ATOM 1345 C CA . GLY A 1 171 ? 27.61493 -14.91671 41.97841 1.000 30.82828 168 GLY A CA 1
ATOM 1346 C C . GLY A 1 171 ? 28.75436 -15.63014 41.28439 1.000 35.62761 168 GLY A C 1
ATOM 1347 O O . GLY A 1 171 ? 28.64899 -16.83429 41.03320 1.000 36.73167 168 GLY A O 1
ATOM 1348 N N . LEU A 1 172 ? 29.83588 -14.92434 40.96553 1.000 32.92724 169 LEU A N 1
ATOM 1349 C CA . LEU A 1 172 ? 31.01010 -15.50532 40.33063 1.000 40.04169 169 LEU A CA 1
ATOM 1350 C C . LEU A 1 172 ? 32.16313 -15.53133 41.32370 1.000 38.46799 169 LEU A C 1
ATOM 1351 O O . LEU A 1 172 ? 32.43769 -14.52589 41.98787 1.000 35.36327 169 LEU A O 1
ATOM 1356 N N . ASP A 1 173 ? 32.83614 -16.68065 41.42093 1.000 41.46285 170 ASP A N 1
ATOM 1357 C CA . ASP A 1 173 ? 34.05523 -16.76301 42.21750 1.000 51.82069 170 ASP A CA 1
ATOM 1358 C C . ASP A 1 173 ? 35.18498 -15.94097 41.61626 1.000 48.19925 170 ASP A C 1
ATOM 1359 O O . ASP A 1 173 ? 36.11073 -15.55564 42.33831 1.000 51.42005 170 ASP A O 1
ATOM 1364 N N . GLU A 1 174 ? 35.11993 -15.66031 40.31963 1.000 46.25021 171 GLU A N 1
ATOM 1365 C CA . GLU A 1 174 ? 36.20421 -15.07155 39.55501 1.000 53.36140 171 GLU A CA 1
ATOM 1366 C C . GLU A 1 174 ? 35.62146 -14.12530 38.51975 1.000 46.56731 171 GLU A C 1
ATOM 1367 O O . GLU A 1 174 ? 34.49522 -14.33367 38.05206 1.000 40.33175 171 GLU A O 1
ATOM 1373 N N . PRO A 1 175 ? 36.35276 -13.07534 38.14916 1.000 48.62204 172 PRO A N 1
ATOM 1374 C CA . PRO A 1 175 ? 35.93068 -12.25638 37.00640 1.000 41.88543 172 PRO A CA 1
ATOM 1375 C C . PRO A 1 175 ? 35.78562 -13.11773 35.76037 1.000 39.40138 172 PRO A C 1
ATOM 1376 O O . PRO A 1 175 ? 36.66370 -13.91899 35.43297 1.000 43.30019 172 PRO A O 1
ATOM 1380 N N . LEU A 1 176 ? 34.65516 -12.96384 35.07722 1.000 32.07540 173 LEU A N 1
ATOM 1381 C CA . LEU A 1 176 ? 34.33385 -13.76580 33.90371 1.000 35.06402 173 LEU A CA 1
ATOM 1382 C C . LEU A 1 176 ? 34.75024 -13.01157 32.64846 1.000 32.33994 173 LEU A C 1
ATOM 1383 O O . LEU A 1 176 ? 34.30329 -11.88236 32.42009 1.000 31.31434 173 LEU A O 1
ATOM 1388 N N . LEU A 1 177 ? 35.60092 -13.63746 31.84142 1.000 32.63433 174 LEU A N 1
ATOM 1389 C CA . LEU A 1 177 ? 36.07838 -13.06663 30.58980 1.000 28.30792 174 LEU A CA 1
ATOM 1390 C C . LEU A 1 177 ? 35.51448 -13.88603 29.43845 1.000 34.06529 174 LEU A C 1
ATOM 1391 O O . LEU A 1 177 ? 35.71494 -15.10415 29.38299 1.000 36.76404 174 LEU A O 1
ATOM 1396 N N . LYS A 1 178 ? 34.80671 -13.22241 28.53062 1.000 28.45979 175 LYS A N 1
ATOM 1397 C CA . LYS A 1 178 ? 34.24638 -13.86186 27.34799 1.000 32.46633 175 LYS A CA 1
ATOM 1398 C C . LYS A 1 178 ? 34.98197 -13.34011 26.12214 1.000 30.02419 175 LYS A C 1
ATOM 1399 O O . LYS A 1 178 ? 35.04146 -12.12651 25.89625 1.000 26.68010 175 LYS A O 1
ATOM 1405 N N . HIS A 1 179 ? 35.53050 -14.25842 25.33705 1.000 33.29725 176 HIS A N 1
ATOM 1406 C CA . HIS A 1 179 ? 36.44828 -13.93110 24.25882 1.000 32.59971 176 HIS A CA 1
ATOM 1407 C C . HIS A 1 179 ? 35.70790 -13.71995 22.94393 1.000 30.03715 176 HIS A C 1
ATOM 1408 O O . HIS A 1 179 ? 34.66009 -14.32094 22.69436 1.000 38.98789 176 HIS A O 1
ATOM 1415 N N . TRP A 1 180 ? 36.27087 -12.85819 22.09733 1.000 35.67259 177 TRP A N 1
ATOM 1416 C CA . TRP A 1 180 ? 35.74976 -12.65672 20.75083 1.000 35.50707 177 TRP A CA 1
ATOM 1417 C C . TRP A 1 180 ? 36.88005 -12.23064 19.82731 1.000 33.58799 177 TRP A C 1
ATOM 1418 O O . TRP A 1 180 ? 37.61232 -11.28545 20.13547 1.000 29.90982 177 TRP A O 1
ATOM 1429 N N . GLU A 1 181 ? 37.00804 -12.92226 18.69823 1.000 34.53857 178 GLU A N 1
ATOM 1430 C CA . GLU A 1 181 ? 37.98134 -12.60472 17.66626 1.000 40.81852 178 GLU A CA 1
ATOM 1431 C C . GLU A 1 181 ? 37.28786 -12.45189 16.32286 1.000 33.22249 178 GLU A C 1
ATOM 1432 O O . GLU A 1 181 ? 36.26033 -13.08957 16.07166 1.000 32.76382 178 GLU A O 1
ATOM 1438 N N . PRO A 1 182 ? 37.82987 -11.61712 15.43920 1.000 36.63485 179 PRO A N 1
ATOM 1439 C CA . PRO A 1 182 ? 37.36622 -11.62697 14.04810 1.000 41.08088 179 PRO A CA 1
ATOM 1440 C C . PRO A 1 182 ? 37.75191 -12.93196 13.37074 1.000 42.95765 179 PRO A C 1
ATOM 1441 O O . PRO A 1 182 ? 38.84766 -13.45955 13.57631 1.000 43.58559 179 PRO A O 1
ATOM 1445 N N . GLU A 1 183 ? 36.83459 -13.45461 12.56237 1.000 53.22596 180 GLU A N 1
ATOM 1446 C CA . GLU A 1 183 ? 37.06181 -14.72556 11.88537 1.000 65.56677 180 GLU A CA 1
ATOM 1447 C C . GLU A 1 183 ? 38.11470 -14.55949 10.79522 1.000 68.34921 180 GLU A C 1
ATOM 1448 O O . GLU A 1 183 ? 37.94228 -13.75618 9.87203 1.000 66.67389 180 GLU A O 1
ATOM 1454 N N . THR A 1 184 ? 39.20179 -15.31838 10.90220 1.000 67.32704 181 THR A N 1
ATOM 1455 C CA . THR A 1 184 ? 40.26249 -15.29311 9.90035 1.000 76.97364 181 THR A CA 1
ATOM 1456 C C . THR A 1 184 ? 41.15166 -16.52826 10.01409 1.000 80.28180 181 THR A C 1
ATOM 1457 O O . THR A 1 184 ? 40.66054 -17.65448 10.09384 1.000 81.35741 181 THR A O 1
ATOM 1461 N N . SER B 2 3 ? 31.28286 -11.77214 49.98855 1.000 55.73365 3 SER B N 1
ATOM 1462 C CA . SER B 2 3 ? 30.09971 -11.29806 49.28036 1.000 51.41214 3 SER B CA 1
ATOM 1463 C C . SER B 2 3 ? 29.19325 -10.49586 50.20775 1.000 43.12089 3 SER B C 1
ATOM 1464 O O . SER B 2 3 ? 28.65792 -11.03526 51.17566 1.000 45.60731 3 SER B O 1
ATOM 1467 N N . PRO B 2 4 ? 29.02728 -9.20846 49.91508 1.000 39.66069 4 PRO B N 1
ATOM 1468 C CA . PRO B 2 4 ? 28.16547 -8.36621 50.75091 1.000 39.61173 4 PRO B CA 1
ATOM 1469 C C . PRO B 2 4 ? 26.69841 -8.74624 50.61611 1.000 44.12261 4 PRO B C 1
ATOM 1470 O O . PRO B 2 4 ? 26.27952 -9.43057 49.67954 1.000 43.47165 4 PRO B O 1
ATOM 1474 N N . GLU B 2 5 ? 25.91413 -8.27838 51.58198 1.000 42.18372 5 GLU B N 1
ATOM 1475 C CA . GLU B 2 5 ? 24.49229 -8.57569 51.65294 1.000 43.06251 5 GLU B CA 1
ATOM 1476 C C . GLU B 2 5 ? 23.68509 -7.51481 50.91445 1.000 38.64124 5 GLU B C 1
ATOM 1477 O O . GLU B 2 5 ? 24.03498 -6.33141 50.90928 1.000 40.48058 5 GLU B O 1
ATOM 1483 N N . ASP B 2 6 ? 22.58965 -7.95012 50.29343 1.000 34.62942 6 ASP B N 1
ATOM 1484 C CA . ASP B 2 6 ? 21.74559 -7.05862 49.51148 1.000 28.53162 6 ASP B CA 1
ATOM 1485 C C . ASP B 2 6 ? 20.28534 -7.45429 49.66654 1.000 28.21241 6 ASP B C 1
ATOM 1486 O O . ASP B 2 6 ? 19.94728 -8.64088 49.64247 1.000 29.53188 6 ASP B O 1
ATOM 1491 N N . PHE B 2 7 ? 19.42772 -6.44964 49.82734 1.000 29.42836 7 PHE B N 1
ATOM 1492 C CA . PHE B 2 7 ? 17.98377 -6.62712 49.89986 1.000 27.12009 7 PHE B CA 1
ATOM 1493 C C . PHE B 2 7 ? 17.34853 -5.80855 48.78609 1.000 28.92553 7 PHE B C 1
ATOM 1494 O O . PHE B 2 7 ? 17.62199 -4.61048 48.66338 1.000 28.12867 7 PHE B O 1
ATOM 1502 N N . VAL B 2 8 ? 16.50450 -6.45050 47.97998 1.000 23.88812 8 VAL B N 1
ATOM 1503 C CA . VAL B 2 8 ? 16.01699 -5.87698 46.73084 1.000 26.74436 8 VAL B CA 1
ATOM 1504 C C . VAL B 2 8 ? 14.49448 -5.85370 46.73488 1.000 25.74852 8 VAL B C 1
ATOM 1505 O O . VAL B 2 8 ? 13.84740 -6.82345 47.14583 1.000 25.66289 8 VAL B O 1
ATOM 1509 N N . TYR B 2 9 ? 13.92610 -4.74183 46.26828 1.000 24.71213 9 TYR B N 1
ATOM 1510 C CA . TYR B 2 9 ? 12.48730 -4.59858 46.09017 1.000 25.60455 9 TYR B CA 1
ATOM 1511 C C . TYR B 2 9 ? 12.21120 -4.11068 44.67633 1.000 26.73610 9 TYR B C 1
ATOM 1512 O O . TYR B 2 9 ? 12.84862 -3.16187 44.20785 1.000 23.89923 9 TYR B O 1
ATOM 1521 N N . GLN B 2 10 ? 11.26077 -4.75568 44.00355 1.000 24.28791 10 GLN B N 1
ATOM 1522 C CA . GLN B 2 10 ? 10.86521 -4.38467 42.65364 1.000 27.93840 10 GLN B CA 1
ATOM 1523 C C . GLN B 2 10 ? 9.36150 -4.16569 42.59794 1.000 25.05591 10 GLN B C 1
ATOM 1524 O O . GLN B 2 10 ? 8.59544 -4.89128 43.23923 1.000 25.47853 10 GLN B O 1
ATOM 1530 N N . PHE B 2 11 ? 8.94576 -3.16487 41.82380 1.000 23.56867 11 PHE B N 1
ATOM 1531 C CA . PHE B 2 11 ? 7.54264 -2.94935 41.49868 1.000 23.29682 11 PHE B CA 1
ATOM 1532 C C . PHE B 2 11 ? 7.41074 -2.78605 39.99316 1.000 25.64075 11 PHE B C 1
ATOM 1533 O O . PHE B 2 11 ? 8.06824 -1.92554 39.39929 1.000 27.78138 11 PHE B O 1
ATOM 1541 N N . LYS B 2 12 ? 6.55896 -3.60409 39.38166 1.000 22.94071 12 LYS B N 1
ATOM 1542 C CA . LYS B 2 12 ? 6.37447 -3.61346 37.93618 1.000 24.82832 12 LYS B CA 1
ATOM 1543 C C . LYS B 2 12 ? 4.91123 -3.34523 37.61769 1.000 25.18649 12 LYS B C 1
ATOM 1544 O O . LYS B 2 12 ? 4.03820 -4.13166 37.99697 1.000 23.38192 12 LYS B O 1
ATOM 1550 N N . GLY B 2 13 ? 4.64621 -2.23784 36.92897 1.000 20.80768 13 GLY B N 1
ATOM 1551 C CA . GLY B 2 13 ? 3.31746 -1.97031 36.41318 1.000 22.64618 13 GLY B CA 1
ATOM 1552 C C . GLY B 2 13 ? 3.20443 -2.44188 34.97883 1.000 26.94526 13 GLY B C 1
ATOM 1553 O O . GLY B 2 13 ? 3.55888 -1.71088 34.04895 1.000 27.65587 13 GLY B O 1
ATOM 1554 N N . MET B 2 14 ? 2.71548 -3.66252 34.78472 1.000 25.70811 14 MET B N 1
ATOM 1555 C CA . MET B 2 14 ? 2.81028 -4.34220 33.50149 1.000 20.68065 14 MET B CA 1
ATOM 1556 C C . MET B 2 14 ? 1.47406 -4.33437 32.76999 1.000 26.92768 14 MET B C 1
ATOM 1557 O O . MET B 2 14 ? 0.41965 -4.56907 33.36870 1.000 22.38926 14 MET B O 1
ATOM 1562 N N . CYS B 2 15 ? 1.53250 -4.06221 31.46732 1.000 27.64165 15 CYS B N 1
ATOM 1563 C CA . CYS B 2 15 ? 0.36455 -4.01708 30.60033 1.000 23.72290 15 CYS B CA 1
ATOM 1564 C C . CYS B 2 15 ? 0.50007 -5.06601 29.50638 1.000 28.19255 15 CYS B C 1
ATOM 1565 O O . CYS B 2 15 ? 1.56786 -5.21163 28.90235 1.000 27.66843 15 CYS B O 1
ATOM 1568 N N . TYR B 2 16 ? -0.58577 -5.79082 29.24926 1.000 22.59940 16 TYR B N 1
ATOM 1569 C CA . TYR B 2 16 ? -0.61649 -6.82830 28.22749 1.000 21.04752 16 TYR B CA 1
ATOM 1570 C C . TYR B 2 16 ? -1.68357 -6.48491 27.19878 1.000 30.07129 16 TYR B C 1
ATOM 1571 O O . TYR B 2 16 ? -2.84603 -6.26172 27.55383 1.000 30.20382 16 TYR B O 1
ATOM 1580 N N . PHE B 2 17 ? -1.28700 -6.44366 25.92936 1.000 24.24336 17 PHE B N 1
ATOM 1581 C CA . PHE B 2 17 ? -2.17280 -6.07019 24.83550 1.000 25.67943 17 PHE B CA 1
ATOM 1582 C C . PHE B 2 17 ? -2.29927 -7.23441 23.86469 1.000 28.96579 17 PHE B C 1
ATOM 1583 O O . PHE B 2 17 ? -1.29429 -7.84909 23.49103 1.000 26.94241 17 PHE B O 1
ATOM 1591 N N . THR B 2 18 ? -3.53173 -7.53097 23.45860 1.000 28.02603 18 THR B N 1
ATOM 1592 C CA . THR B 2 18 ? -3.80984 -8.54397 22.44970 1.000 33.21826 18 THR B CA 1
ATOM 1593 C C . THR B 2 18 ? -4.77646 -7.95970 21.43134 1.000 32.65901 18 THR B C 1
ATOM 1594 O O . THR B 2 18 ? -5.82857 -7.43130 21.80610 1.000 31.22014 18 THR B O 1
ATOM 1598 N N . ASN B 2 19 ? -4.41408 -8.05222 20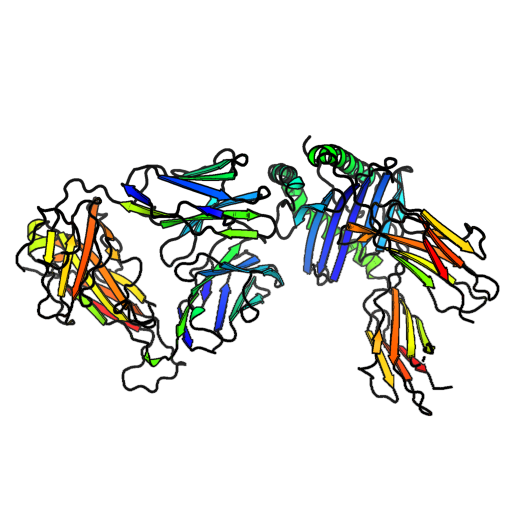.14928 1.000 31.62758 19 ASN B N 1
ATOM 1599 C CA . ASN B 2 19 ? -5.19970 -7.46987 19.05890 1.000 36.82756 19 ASN B CA 1
ATOM 1600 C C . ASN B 2 19 ? -5.37975 -5.96663 19.26068 1.000 35.63890 19 ASN B C 1
ATOM 1601 O O . ASN B 2 19 ? -6.49584 -5.44245 19.25416 1.000 37.55499 19 ASN B O 1
ATOM 1606 N N . GLY B 2 20 ? -4.26195 -5.27041 19.44307 1.000 31.51360 20 GLY B N 1
ATOM 1607 C CA . GLY B 2 20 ? -4.30718 -3.85846 19.76284 1.000 33.66869 20 GLY B CA 1
ATOM 1608 C C . GLY B 2 20 ? -4.91089 -3.60169 21.12764 1.000 35.98360 20 GLY B C 1
ATOM 1609 O O . GLY B 2 20 ? -4.36896 -4.04457 22.14509 1.000 33.65955 20 GLY B O 1
ATOM 1610 N N . THR B 2 21 ? -6.04005 -2.89346 21.16442 1.000 34.94289 21 THR B N 1
ATOM 1611 C CA . THR B 2 21 ? -6.72952 -2.59008 22.41028 1.000 31.45443 21 THR B CA 1
ATOM 1612 C C . THR B 2 21 ? -7.97670 -3.44303 22.60531 1.000 32.97639 21 THR B C 1
ATOM 1613 O O . THR B 2 21 ? -8.86208 -3.06584 23.38033 1.000 33.76063 21 THR B O 1
ATOM 1617 N N . GLU B 2 22 ? -8.06610 -4.58277 21.91625 1.000 36.91776 22 GLU B N 1
ATOM 1618 C CA . GLU B 2 22 ? -9.22432 -5.45458 22.08050 1.000 33.05050 22 GLU B CA 1
ATOM 1619 C C . GLU B 2 22 ? -9.23897 -6.08318 23.46862 1.000 34.82071 22 GLU B C 1
ATOM 1620 O O . GLU B 2 22 ? -10.26861 -6.07561 24.15266 1.000 35.66358 22 GLU B O 1
ATOM 1626 N N . ARG B 2 23 ? -8.10529 -6.63149 23.90283 1.000 30.21954 23 ARG B N 1
ATOM 1627 C CA . ARG B 2 23 ? -7.93011 -7.09754 25.27345 1.000 38.77167 23 ARG B CA 1
ATOM 1628 C C . ARG B 2 23 ? -6.74938 -6.36743 25.89428 1.000 32.84905 23 ARG B C 1
ATOM 1629 O O . ARG B 2 23 ? -5.61210 -6.51460 25.43486 1.000 33.27804 23 ARG B O 1
ATOM 1637 N N . VAL B 2 24 ? -7.02261 -5.58540 26.93398 1.000 31.60677 24 VAL B N 1
ATOM 1638 C CA . VAL B 2 24 ? -6.00402 -4.85904 27.68019 1.000 29.36475 24 VAL B CA 1
ATOM 1639 C C . VAL B 2 24 ? -6.05508 -5.33380 29.12540 1.000 30.16600 24 VAL B C 1
ATOM 1640 O O . VAL B 2 24 ? -7.12959 -5.35916 29.73715 1.000 29.00054 24 VAL B O 1
ATOM 1644 N N . ARG B 2 25 ? -4.89723 -5.70633 29.66771 1.000 25.94195 25 ARG B N 1
ATOM 1645 C CA . ARG B 2 25 ? -4.81796 -6.31128 30.99060 1.000 26.45985 25 ARG B CA 1
ATOM 1646 C C . ARG B 2 25 ? -3.63738 -5.72948 31.75024 1.000 27.82132 25 ARG B C 1
ATOM 1647 O O . ARG B 2 25 ? -2.51910 -5.69315 31.22896 1.000 26.73535 25 ARG B O 1
ATOM 1655 N N . LEU B 2 26 ? -3.88458 -5.28478 32.97850 1.000 27.04793 26 LEU B N 1
ATOM 1656 C CA . LEU B 2 26 ? -2.84696 -4.73897 33.84183 1.000 24.71747 26 LEU B CA 1
ATOM 1657 C C . LEU B 2 26 ? -2.54297 -5.72491 34.96009 1.000 27.99725 26 LEU B C 1
ATOM 1658 O O . LEU B 2 26 ? -3.46023 -6.22626 35.61948 1.000 25.36973 26 LEU B O 1
ATOM 1663 N N . VAL B 2 27 ? -1.25831 -6.00535 35.16462 1.000 25.36533 27 VAL B N 1
ATOM 1664 C CA . VAL B 2 27 ? -0.78950 -6.83474 36.27091 1.000 25.97169 27 VAL B CA 1
ATOM 1665 C C . VAL B 2 27 ? 0.35284 -6.07575 36.93337 1.000 25.16064 27 VAL B C 1
ATOM 1666 O O . VAL B 2 27 ? 1.46297 -6.01898 36.39344 1.000 26.44576 27 VAL B O 1
ATOM 1670 N N . SER B 2 28 ? 0.08626 -5.48141 38.09372 1.000 23.59444 28 SER B N 1
ATOM 1671 C CA . SER B 2 28 ? 1.12544 -4.83813 38.88541 1.000 24.73993 28 SER B CA 1
ATOM 1672 C C . SER B 2 28 ? 1.67162 -5.83749 39.89758 1.000 27.77208 28 SER B C 1
ATOM 1673 O O . SER B 2 28 ? 0.90249 -6.49836 40.60298 1.000 27.96468 28 SER B O 1
ATOM 1676 N N . ARG B 2 29 ? 2.99720 -5.94942 39.96231 1.000 22.81554 29 ARG B N 1
ATOM 1677 C CA . ARG B 2 29 ? 3.66503 -6.97522 40.75494 1.000 25.68862 29 ARG B CA 1
ATOM 1678 C C . ARG B 2 29 ? 4.59929 -6.31967 41.76217 1.000 27.68887 29 ARG B C 1
ATOM 1679 O O . ARG B 2 29 ? 5.49152 -5.55430 41.38014 1.000 25.60238 29 ARG B O 1
ATOM 1687 N N . SER B 2 30 ? 4.39730 -6.62741 43.04119 1.000 25.75760 30 SER B N 1
ATOM 1688 C CA . SER B 2 30 ? 5.29944 -6.21875 44.11086 1.000 22.06449 30 SER B CA 1
ATOM 1689 C C . SER B 2 30 ? 6.18570 -7.40641 44.46655 1.000 22.45072 30 SER B C 1
ATOM 1690 O O . SER B 2 30 ? 5.68068 -8.47701 44.82214 1.000 22.12448 30 SER B O 1
ATOM 1693 N N . ILE B 2 31 ? 7.49984 -7.21935 44.36827 1.000 20.82169 31 ILE B N 1
ATOM 1694 C CA . ILE B 2 31 ? 8.45682 -8.31585 44.44919 1.000 22.72258 31 ILE B CA 1
ATOM 1695 C C . ILE B 2 31 ? 9.48568 -8.00356 45.52683 1.000 25.37541 31 ILE B C 1
ATOM 1696 O O . ILE B 2 31 ? 10.09203 -6.92638 45.52139 1.000 20.85968 31 ILE B O 1
ATOM 1701 N N . TYR B 2 32 ? 9.67693 -8.94311 46.44879 1.000 26.96370 32 TYR B N 1
ATOM 1702 C CA . TYR B 2 32 ? 10.74813 -8.88015 47.43406 1.000 23.08838 32 TYR B CA 1
ATOM 1703 C C . TYR B 2 32 ? 11.86625 -9.80304 46.96879 1.000 23.56763 32 TYR B C 1
ATOM 1704 O O . TYR B 2 32 ? 11.64931 -11.00965 46.80874 1.000 25.31911 32 TYR B O 1
ATOM 1713 N N . ASN B 2 33 ? 13.05438 -9.23369 46.75326 1.000 24.51711 33 ASN B N 1
ATOM 1714 C CA . ASN B 2 33 ? 14.14477 -9.93089 46.07862 1.000 25.49687 33 ASN B CA 1
ATOM 1715 C C . ASN B 2 33 ? 13.66487 -10.44879 44.72628 1.000 24.97722 33 ASN B C 1
ATOM 1716 O O . ASN B 2 33 ? 13.38125 -9.65451 43.82431 1.000 22.79929 33 ASN B O 1
ATOM 1721 N N . ARG B 2 34 ? 13.56315 -11.76851 44.57077 1.000 24.19288 34 ARG B N 1
ATOM 1722 C CA . ARG B 2 34 ? 13.04360 -12.36716 43.34662 1.000 24.97391 34 ARG B CA 1
ATOM 1723 C C . ARG B 2 34 ? 11.70362 -13.06075 43.55484 1.000 30.36837 34 ARG B C 1
ATOM 1724 O O . ARG B 2 34 ? 11.26115 -13.81250 42.67975 1.000 34.52445 34 ARG B O 1
ATOM 1732 N N . GLU B 2 35 ? 11.04607 -12.82301 44.68314 1.000 22.88665 35 GLU B N 1
ATOM 1733 C CA . GLU B 2 35 ? 9.78710 -13.47538 45.02266 1.000 32.47974 35 GLU B CA 1
ATOM 1734 C C . GLU B 2 35 ? 8.66229 -12.45624 44.89266 1.000 23.65854 35 GLU B C 1
ATOM 1735 O O . GLU B 2 35 ? 8.60588 -11.48625 45.65632 1.000 21.99402 35 GLU B O 1
ATOM 1741 N N . GLU B 2 36 ? 7.78038 -12.66306 43.91750 1.000 21.18655 36 GLU B N 1
ATOM 1742 C CA . GLU B 2 36 ? 6.55630 -11.87632 43.85863 1.000 26.85348 36 GLU B CA 1
ATOM 1743 C C . GLU B 2 36 ? 5.68762 -12.21270 45.06298 1.000 21.51278 36 GLU B C 1
ATOM 1744 O O . GLU B 2 36 ? 5.39708 -13.38446 45.32051 1.000 24.38042 36 GLU B O 1
ATOM 1750 N N . ILE B 2 37 ? 5.28379 -11.18716 45.81094 1.000 20.57337 37 ILE B N 1
ATOM 1751 C CA . ILE B 2 37 ? 4.52930 -11.39090 47.03576 1.000 22.31510 37 ILE B CA 1
ATOM 1752 C C . ILE B 2 37 ? 3.09156 -10.88827 46.93465 1.000 27.13900 37 ILE B C 1
ATOM 1753 O O . ILE B 2 37 ? 2.19751 -11.49064 47.54144 1.000 24.13950 37 ILE B O 1
ATOM 1758 N N . VAL B 2 38 ? 2.84151 -9.80004 46.20402 1.000 22.11292 38 VAL B N 1
ATOM 1759 C CA . VAL B 2 38 ? 1.49838 -9.27215 45.99903 1.000 24.48073 38 VAL B CA 1
ATOM 1760 C C . VAL B 2 38 ? 1.33112 -8.96144 44.51947 1.000 25.74990 38 VAL B C 1
ATOM 1761 O O . VAL B 2 38 ? 2.29964 -8.65952 43.81494 1.000 27.56902 38 VAL B O 1
ATOM 1765 N N . ARG B 2 39 ? 0.08681 -9.02495 44.05258 1.000 25.91342 39 ARG B N 1
ATOM 1766 C CA . ARG B 2 39 ? -0.22262 -8.81164 42.64819 1.000 23.80834 39 ARG B CA 1
ATOM 1767 C C . ARG B 2 39 ? -1.62395 -8.23334 42.52917 1.000 26.81857 39 ARG B C 1
ATOM 1768 O O . ARG B 2 39 ? -2.54278 -8.67663 43.22330 1.000 26.40965 39 ARG B O 1
ATOM 1776 N N . PHE B 2 40 ? -1.77975 -7.23309 41.66198 1.000 28.99805 40 PHE B N 1
ATOM 1777 C CA . PHE B 2 40 ? -3.09584 -6.75449 41.25071 1.000 21.08609 40 PHE B CA 1
ATOM 1778 C C . PHE B 2 40 ? -3.27821 -7.07831 39.77467 1.000 23.13613 40 PHE B C 1
ATOM 1779 O O . PHE B 2 40 ? -2.67289 -6.43408 38.91114 1.000 24.72806 40 PHE B O 1
ATOM 1787 N N . ASP B 2 41 ? -4.11517 -8.06903 39.49290 1.000 23.15645 41 ASP B N 1
ATOM 1788 C CA . ASP B 2 41 ? -4.47684 -8.44371 38.13395 1.000 21.52232 41 ASP B CA 1
ATOM 1789 C C . ASP B 2 41 ? -5.83252 -7.82211 37.81735 1.000 24.66904 41 ASP B C 1
ATOM 1790 O O . ASP B 2 41 ? -6.80613 -8.04739 38.54472 1.000 26.33913 41 ASP B O 1
ATOM 1795 N N . SER B 2 42 ? -5.89135 -7.03559 36.73816 1.000 24.00530 42 SER B N 1
ATOM 1796 C CA . SER B 2 42 ? -7.13543 -6.35621 36.38968 1.000 23.45408 42 SER B CA 1
ATOM 1797 C C . SER B 2 42 ? -8.24401 -7.34708 36.06052 1.000 23.30250 42 SER B C 1
ATOM 1798 O O . SER B 2 42 ? -9.42779 -7.02731 36.21956 1.000 29.13357 42 SER B O 1
ATOM 1801 N N . ASP B 2 43 ? -7.88549 -8.54919 35.60071 1.000 24.02994 43 ASP B N 1
ATOM 1802 C CA . ASP B 2 43 ? -8.88798 -9.59057 35.40403 1.000 21.90200 43 ASP B CA 1
ATOM 1803 C C . ASP B 2 43 ? -9.52104 -10.00456 36.72444 1.000 24.58739 43 ASP B C 1
ATOM 1804 O O . ASP B 2 43 ? -10.70019 -10.37588 36.76049 1.000 21.94971 43 ASP B O 1
ATOM 1809 N N . VAL B 2 44 ? -8.75971 -9.93957 37.81339 1.000 25.96117 44 VAL B N 1
ATOM 1810 C CA . VAL B 2 44 ? -9.23860 -10.37907 39.11961 1.000 23.01221 44 VAL B CA 1
ATOM 1811 C C . VAL B 2 44 ? -9.94060 -9.25028 39.86578 1.000 23.64617 44 VAL B C 1
ATOM 1812 O O . VAL B 2 44 ? -10.96890 -9.47120 40.50842 1.000 26.38892 44 VAL B O 1
ATOM 1816 N N . GLY B 2 45 ? -9.40801 -8.03215 39.79700 1.000 23.56920 45 GLY B N 1
ATOM 1817 C CA . GLY B 2 45 ? -10.07404 -6.87787 40.36161 1.000 22.92271 45 GLY B CA 1
ATOM 1818 C C . GLY B 2 45 ? -9.70502 -6.53290 41.78742 1.000 23.73022 45 GLY B C 1
ATOM 1819 O O . GLY B 2 45 ? -10.27208 -5.58150 42.33997 1.000 25.39108 45 GLY B O 1
ATOM 1820 N N . GLU B 2 46 ? -8.77993 -7.26478 42.40274 1.000 24.39317 46 GLU B N 1
ATOM 1821 C CA . GLU B 2 46 ? -8.37529 -6.97705 43.77163 1.000 27.00364 46 GLU B CA 1
ATOM 1822 C C . GLU B 2 46 ? -6.97725 -7.53140 43.99601 1.000 21.59660 46 GLU B C 1
ATOM 1823 O O . GLU B 2 46 ? -6.50494 -8.39472 43.25240 1.000 23.01278 46 GLU B O 1
ATOM 1829 N N . PHE B 2 47 ? -6.32048 -7.02029 45.03354 1.000 22.01485 47 PHE B N 1
ATOM 1830 C CA . PHE B 2 47 ? -4.98581 -7.49176 45.37092 1.000 23.04614 47 PHE B CA 1
ATOM 1831 C C . PHE B 2 47 ? -5.03929 -8.93590 45.85051 1.000 26.14028 47 PHE B C 1
ATOM 1832 O O . PHE B 2 47 ? -5.93120 -9.32388 46.61062 1.000 28.76425 47 PHE B O 1
ATOM 1840 N N . ARG B 2 48 ? -4.07972 -9.73724 45.39367 1.000 23.50706 48 ARG B N 1
ATOM 1841 C CA . ARG B 2 48 ? -3.98960 -11.14051 45.77158 1.000 21.49689 48 ARG B CA 1
ATOM 1842 C C . ARG B 2 48 ? -2.59191 -11.43118 46.29341 1.000 29.28463 48 ARG B C 1
ATOM 1843 O O . ARG B 2 48 ? -1.59769 -11.05737 45.66218 1.000 25.10816 48 ARG B O 1
ATOM 1851 N N . ALA B 2 49 ? -2.52149 -12.09159 47.44569 1.000 26.38818 49 ALA B N 1
ATOM 1852 C CA . ALA B 2 49 ? -1.24453 -12.47296 48.03209 1.000 28.88771 49 ALA B CA 1
ATOM 1853 C C . ALA B 2 49 ? -0.67417 -13.66238 47.27158 1.000 25.20224 49 ALA B C 1
ATOM 1854 O O . ALA B 2 49 ? -1.33016 -14.70256 47.15105 1.000 27.42320 49 ALA B O 1
ATOM 1856 N N . VAL B 2 50 ? 0.54236 -13.50797 46.75245 1.000 23.88261 50 VAL B N 1
ATOM 1857 C CA . VAL B 2 50 ? 1.20333 -14.62372 46.08627 1.000 26.11013 50 VAL B CA 1
ATOM 1858 C C . VAL B 2 50 ? 1.88625 -15.52487 47.10718 1.000 27.56230 50 VAL B C 1
ATOM 1859 O O . VAL B 2 50 ? 1.88070 -16.75350 46.97066 1.000 25.56751 50 VAL B O 1
ATOM 1863 N N . THR B 2 51 ? 2.47906 -14.93316 48.14265 1.000 22.63354 51 THR B N 1
ATOM 1864 C CA . THR B 2 51 ? 3.10953 -15.66480 49.23119 1.000 27.12132 51 THR B CA 1
ATOM 1865 C C . THR B 2 51 ? 2.64398 -15.08176 50.55900 1.000 22.72462 51 THR B C 1
ATOM 1866 O O . THR B 2 51 ? 1.99897 -14.03112 50.60990 1.000 21.61472 51 THR B O 1
ATOM 1870 N N . LEU B 2 52 ? 2.99474 -15.77485 51.64657 1.000 24.87502 52 LEU B N 1
ATOM 1871 C CA . LEU B 2 52 ? 2.60190 -15.32003 52.97791 1.000 25.80367 52 LEU B CA 1
ATOM 1872 C C . LEU B 2 52 ? 3.14907 -13.93249 53.28878 1.000 27.25726 52 LEU B C 1
ATOM 1873 O O . LEU B 2 52 ? 2.48912 -13.14625 53.97794 1.000 27.65221 52 LEU B O 1
ATOM 1878 N N . LEU B 2 53 ? 4.34548 -13.61236 52.78870 1.000 24.58378 53 LEU B N 1
ATOM 1879 C CA . LEU B 2 53 ? 4.94433 -12.30955 53.06298 1.000 27.34220 53 LEU B CA 1
ATOM 1880 C C . LEU B 2 53 ? 4.07206 -11.16549 52.55984 1.000 28.33624 53 LEU B C 1
ATOM 1881 O O . LEU B 2 53 ? 4.08103 -10.07598 53.14354 1.000 31.07840 53 LEU B O 1
ATOM 1886 N N . GLY B 2 54 ? 3.31102 -11.38843 51.49290 1.000 26.03122 54 GLY B N 1
ATOM 1887 C CA . GLY B 2 54 ? 2.47234 -10.34829 50.94213 1.000 25.81770 54 GLY B CA 1
ATOM 1888 C C . GLY B 2 54 ? 1.04278 -10.30985 51.43278 1.000 25.28794 54 GLY B C 1
ATOM 1889 O O . GLY B 2 54 ? 0.29660 -9.40416 51.04809 1.000 22.86545 54 GLY B O 1
ATOM 1890 N N . LEU B 2 55 ? 0.63092 -11.25672 52.27629 1.000 25.51320 55 LEU B N 1
ATOM 1891 C CA . LEU B 2 55 ? -0.76512 -11.29840 52.70997 1.000 21.91811 55 LEU B CA 1
ATOM 1892 C C . LEU B 2 55 ? -1.18464 -10.06498 53.50232 1.000 25.20646 55 LEU B C 1
ATOM 1893 O O . LEU B 2 55 ? -2.26796 -9.52383 53.21920 1.000 24.05444 55 LEU B O 1
ATOM 1898 N N . PRO B 2 56 ? -0.42019 -9.57269 54.49013 1.000 25.29521 56 PRO B N 1
ATOM 1899 C CA . PRO B 2 56 ? -0.86200 -8.34146 55.17472 1.000 28.84607 56 PRO B CA 1
ATOM 1900 C C . PRO B 2 56 ? -1.00232 -7.15374 54.23814 1.000 25.83146 56 PRO B C 1
ATOM 1901 O O . PRO B 2 56 ? -1.89980 -6.32343 54.42820 1.000 32.13657 56 PRO B O 1
ATOM 1905 N N . ALA B 2 57 ? -0.14245 -7.05136 53.22286 1.000 30.63604 57 ALA B N 1
ATOM 1906 C CA . ALA B 2 57 ? -0.24670 -5.94515 52.27658 1.000 28.95732 57 ALA B CA 1
ATOM 1907 C C . ALA B 2 57 ? -1.51289 -6.05868 51.43553 1.000 30.80225 57 ALA B C 1
ATOM 1908 O O . ALA B 2 57 ? -2.23330 -5.07161 51.24275 1.000 25.41242 57 ALA B O 1
ATOM 1910 N N . ALA B 2 58 ? -1.80249 -7.26063 50.92991 1.000 27.96615 58 ALA B N 1
ATOM 1911 C CA . ALA B 2 58 ? -2.97695 -7.44596 50.08297 1.000 25.63021 58 ALA B CA 1
ATOM 1912 C C . ALA B 2 58 ? -4.26447 -7.18078 50.85282 1.000 32.96492 58 ALA B C 1
ATOM 1913 O O . ALA B 2 58 ? -5.19339 -6.55633 50.32720 1.000 28.33580 58 ALA B O 1
ATOM 1915 N N . GLU B 2 59 ? -4.33797 -7.64512 52.10190 1.000 30.25610 59 GLU B N 1
ATOM 1916 C CA . GLU B 2 59 ? -5.53931 -7.42495 52.90040 1.000 33.01205 59 GLU B CA 1
ATOM 1917 C C . GLU B 2 59 ? -5.73398 -5.94629 53.21304 1.000 31.50435 59 GLU B C 1
ATOM 1918 O O . GLU B 2 59 ? -6.85921 -5.43680 53.15077 1.000 34.22017 59 GLU B O 1
ATOM 1924 N N . TYR B 2 60 ? -4.65098 -5.24050 53.54654 1.000 27.85152 60 TYR B N 1
ATOM 1925 C CA . TYR B 2 60 ? -4.76462 -3.82259 53.87275 1.000 31.39662 60 TYR B CA 1
ATOM 1926 C C . TYR B 2 60 ? -5.20297 -3.00912 52.66066 1.000 34.66633 60 TYR B C 1
ATOM 1927 O O . TYR B 2 60 ? -6.17948 -2.25304 52.72970 1.000 34.23545 60 TYR B O 1
ATOM 1936 N N . TRP B 2 61 ? -4.48684 -3.14794 51.54012 1.000 34.25186 61 TRP B N 1
ATOM 1937 C CA . TRP B 2 61 ? -4.82758 -2.38574 50.34179 1.000 30.59259 61 TRP B CA 1
ATOM 1938 C C . TRP B 2 61 ? -6.24825 -2.68425 49.87990 1.000 28.22039 61 TRP B C 1
ATOM 1939 O O . TRP B 2 61 ? -6.94578 -1.79452 49.37853 1.000 30.70404 61 TRP B O 1
ATOM 1950 N N . ASN B 2 62 ? -6.69577 -3.93215 50.04206 1.000 26.71630 62 ASN B N 1
ATOM 1951 C CA . ASN B 2 62 ? -8.05513 -4.28635 49.64721 1.000 29.26004 62 ASN B CA 1
ATOM 1952 C C . ASN B 2 62 ? -9.09485 -3.60893 50.53158 1.000 37.68507 62 ASN B C 1
ATOM 1953 O O . ASN B 2 62 ? -10.22651 -3.37945 50.08932 1.000 36.73855 62 ASN B O 1
ATOM 1958 N N . SER B 2 63 ? -8.73660 -3.28404 51.77490 1.000 33.44166 63 SER B N 1
ATOM 1959 C CA . SER B 2 63 ? -9.65577 -2.60525 52.67851 1.000 36.57624 63 SER B CA 1
ATOM 1960 C C . SER B 2 63 ? -9.75852 -1.11011 52.40699 1.000 42.59818 63 SER B C 1
ATOM 1961 O O . SER B 2 63 ? -10.66901 -0.46441 52.93620 1.000 38.17276 63 SER B O 1
ATOM 1964 N N . GLN B 2 64 ? -8.85703 -0.54881 51.60488 1.000 38.12336 64 GLN B N 1
ATOM 1965 C CA . GLN B 2 64 ? -8.88125 0.86991 51.27411 1.000 38.16843 64 GLN B CA 1
ATOM 1966 C C . GLN B 2 64 ? -9.68051 1.07049 49.99124 1.000 46.98168 64 GLN B C 1
ATOM 1967 O O . GLN B 2 64 ? -9.27523 0.60234 48.92098 1.000 39.33719 64 GLN B O 1
ATOM 1973 N N . LYS B 2 65 ? -10.81012 1.77429 50.10040 1.000 45.13335 65 LYS B N 1
ATOM 1974 C CA . LYS B 2 65 ? -11.70511 1.92765 48.95721 1.000 43.38579 65 LYS B CA 1
ATOM 1975 C C . LYS B 2 65 ? -11.09400 2.81696 47.88047 1.000 43.57751 65 LYS B C 1
ATOM 1976 O O . LYS B 2 65 ? -11.26286 2.55510 46.68364 1.000 38.00876 65 LYS B O 1
ATOM 1982 N N . ASP B 2 66 ? -10.38651 3.87585 48.28187 1.000 41.77304 66 ASP B N 1
ATOM 1983 C CA . ASP B 2 66 ? -9.79324 4.77545 47.29759 1.000 44.83153 66 ASP B CA 1
ATOM 1984 C C . ASP B 2 66 ? -8.66251 4.10378 46.52756 1.000 42.37253 66 ASP B C 1
ATOM 1985 O O . ASP B 2 66 ? -8.47592 4.38279 45.33768 1.000 42.52566 66 ASP B O 1
ATOM 1990 N N . ILE B 2 67 ? -7.90427 3.21980 47.18005 1.000 41.97297 67 ILE B N 1
ATOM 1991 C CA . ILE B 2 67 ? -6.83941 2.50393 46.48472 1.000 39.89061 67 ILE B CA 1
ATOM 1992 C C . ILE B 2 67 ? -7.42622 1.53237 45.46868 1.000 38.07852 67 ILE B C 1
ATOM 1993 O O . ILE B 2 67 ? -6.95555 1.44706 44.32768 1.000 34.39079 67 ILE B O 1
ATOM 1998 N N . LEU B 2 68 ? -8.46338 0.78794 45.86303 1.000 34.54360 68 LEU B N 1
ATOM 1999 C CA . LEU B 2 68 ? -9.09652 -0.15111 44.94198 1.000 37.16820 68 LEU B CA 1
ATOM 2000 C C . LEU B 2 68 ? -9.67846 0.56983 43.73388 1.000 39.74514 68 LEU B C 1
ATOM 2001 O O . LEU B 2 68 ? -9.56977 0.08692 42.60015 1.000 39.12221 68 LEU B O 1
ATOM 2006 N N . GLU B 2 69 ? -10.30033 1.72971 43.95911 1.000 36.18410 69 GLU B N 1
ATOM 2007 C CA . GLU B 2 69 ? -10.85853 2.50146 42.85429 1.000 43.78703 69 GLU B CA 1
ATOM 2008 C C . GLU B 2 69 ? -9.77185 2.93174 41.87670 1.000 37.82971 69 GLU B C 1
ATOM 2009 O O . GLU B 2 69 ? -9.95372 2.84344 40.65678 1.000 37.06397 69 GLU B O 1
ATOM 2015 N N . ARG B 2 70 ? -8.63118 3.39557 42.39257 1.000 39.69674 70 ARG B N 1
ATOM 2016 C CA . ARG B 2 70 ? -7.54652 3.81568 41.51149 1.000 41.46836 70 ARG B CA 1
ATOM 2017 C C . ARG B 2 70 ? -6.96399 2.63284 40.74678 1.000 38.15434 70 ARG B C 1
ATOM 2018 O O . ARG B 2 70 ? -6.66689 2.74565 39.55137 1.000 38.09193 70 ARG B O 1
ATOM 2026 N N . LYS B 2 71 ? -6.79524 1.49037 41.41802 1.000 34.77862 71 LYS B N 1
ATOM 2027 C CA . LYS B 2 71 ? -6.24803 0.31268 40.75120 1.000 34.32047 71 LYS B CA 1
ATOM 2028 C C . LYS B 2 71 ? -7.17563 -0.18402 39.64922 1.000 34.93139 71 LYS B C 1
ATOM 2029 O O . LYS B 2 71 ? -6.71315 -0.60231 38.58076 1.000 28.94412 71 LYS B O 1
ATOM 2035 N N . ARG B 2 72 ? -8.48966 -0.14604 39.88968 1.000 31.73655 72 ARG B N 1
ATOM 2036 C CA . ARG B 2 72 ? -9.43944 -0.64431 38.89893 1.000 28.75186 72 ARG B CA 1
ATOM 2037 C C . ARG B 2 72 ? -9.47714 0.23660 37.65635 1.000 29.39750 72 ARG B C 1
ATOM 2038 O O . ARG B 2 72 ? -9.80627 -0.24550 36.56628 1.000 25.51628 72 ARG B O 1
ATOM 2046 N N . ALA B 2 73 ? -9.15264 1.51983 37.79536 1.000 28.90172 73 ALA B N 1
ATOM 2047 C CA . ALA B 2 73 ? -9.07299 2.41807 36.65285 1.000 32.54862 73 ALA B CA 1
ATOM 2048 C C . ALA B 2 73 ? -7.70498 2.40858 35.98402 1.000 34.50740 73 ALA B C 1
ATOM 2049 O O . ALA B 2 73 ? -7.56519 2.96975 34.89172 1.000 31.36760 73 ALA B O 1
ATOM 2051 N N . ALA B 2 74 ? -6.70576 1.77033 36.60233 1.000 32.01011 74 ALA B N 1
ATOM 2052 C CA . ALA B 2 74 ? -5.33410 1.86433 36.11169 1.000 27.76148 74 ALA B CA 1
ATOM 2053 C C . ALA B 2 74 ? -5.17742 1.26708 34.72048 1.000 30.94290 74 ALA B C 1
ATOM 2054 O O . ALA B 2 74 ? -4.35329 1.74610 33.93291 1.000 26.28021 74 ALA B O 1
ATOM 2056 N N . VAL B 2 75 ? -5.94899 0.22571 34.39774 1.000 30.84572 75 VAL B N 1
ATOM 2057 C CA . VAL B 2 75 ? -5.83609 -0.39401 33.08061 1.000 22.83007 75 VAL B CA 1
ATOM 2058 C C . VAL B 2 75 ? -6.23768 0.58796 31.98732 1.000 32.39391 75 VAL B C 1
ATOM 2059 O O . VAL B 2 75 ? -5.76794 0.48750 30.84694 1.000 30.34676 75 VAL B O 1
ATOM 2063 N N . ASP B 2 76 ? -7.09306 1.55828 32.31205 1.000 29.50479 76 ASP B N 1
ATOM 2064 C CA . ASP B 2 76 ? -7.47417 2.58624 31.35147 1.000 31.15710 76 ASP B CA 1
ATOM 2065 C C . ASP B 2 76 ? -6.58543 3.82015 31.44764 1.000 30.20412 76 ASP B C 1
ATOM 2066 O O . ASP B 2 76 ? -6.17975 4.37174 30.41905 1.000 35.21840 76 ASP B O 1
ATOM 2071 N N . ARG B 2 77 ? -6.26883 4.26122 32.66731 1.000 32.17055 77 ARG B N 1
ATOM 2072 C CA . ARG B 2 77 ? -5.47026 5.46838 32.84335 1.000 33.33172 77 ARG B CA 1
ATOM 2073 C C . ARG B 2 77 ? -3.99893 5.25469 32.51111 1.000 37.38392 77 ARG B C 1
ATOM 2074 O O . ARG B 2 77 ? -3.27192 6.23726 32.33058 1.000 29.33169 77 ARG B O 1
ATOM 2082 N N . VAL B 2 78 ? -3.53988 4.00617 32.43339 1.000 32.60716 78 VAL B N 1
ATOM 2083 C CA . VAL B 2 78 ? -2.13276 3.73506 32.15996 1.000 31.06588 78 VAL B CA 1
ATOM 2084 C C . VAL B 2 78 ? -1.99308 2.95295 30.86048 1.000 31.89016 78 VAL B C 1
ATOM 2085 O O . VAL B 2 78 ? -1.41683 3.45024 29.88649 1.000 30.53746 78 VAL B O 1
ATOM 2089 N N . CYS B 2 79 ? -2.52552 1.72820 30.83352 1.000 28.39247 79 CYS B N 1
ATOM 2090 C CA . CYS B 2 79 ? -2.29268 0.84142 29.69593 1.000 27.85254 79 CYS B CA 1
ATOM 2091 C C . CYS B 2 79 ? -2.94642 1.37422 28.42493 1.000 35.66058 79 CYS B C 1
ATOM 2092 O O . CYS B 2 79 ? -2.28091 1.53032 27.39376 1.000 30.29871 79 CYS B O 1
ATOM 2095 N N . ARG B 2 80 ? -4.25523 1.64255 28.47282 1.000 29.99244 80 ARG B N 1
ATOM 2096 C CA . ARG B 2 80 ? -4.94637 2.15838 27.29337 1.000 31.45554 80 ARG B CA 1
ATOM 2097 C C . ARG B 2 80 ? -4.42456 3.53511 26.90659 1.000 24.72424 80 ARG B C 1
ATOM 2098 O O . ARG B 2 80 ? -4.25515 3.83339 25.71836 1.000 32.64593 80 ARG B O 1
ATOM 2106 N N . HIS B 2 81 ? -4.17530 4.39016 27.89994 1.000 28.10936 81 HIS B N 1
ATOM 2107 C CA . HIS B 2 81 ? -3.68963 5.73729 27.62480 1.000 28.99506 81 HIS B CA 1
ATOM 2108 C C . HIS B 2 81 ? -2.34897 5.70469 26.90152 1.000 35.19686 81 HIS B C 1
ATOM 2109 O O . HIS B 2 81 ? -2.13588 6.45111 25.93827 1.000 33.90571 81 HIS B O 1
ATOM 2116 N N . ASN B 2 82 ? -1.43943 4.83081 27.33810 1.000 30.55604 82 ASN B N 1
ATOM 2117 C CA . ASN B 2 82 ? -0.09772 4.80695 26.76760 1.000 31.74694 82 ASN B CA 1
ATOM 2118 C C . ASN B 2 82 ? -0.05098 4.11445 25.41127 1.000 29.47777 82 ASN B C 1
ATOM 2119 O O . ASN B 2 82 ? 0.84463 4.40377 24.61123 1.000 32.51323 82 ASN B O 1
ATOM 2124 N N . TYR B 2 83 ? -0.99152 3.20730 25.12903 1.000 32.42055 83 TYR B N 1
ATOM 2125 C CA . TYR B 2 83 ? -0.99910 2.54857 23.82550 1.000 30.71694 83 TYR B CA 1
ATOM 2126 C C . TYR B 2 83 ? -1.23854 3.54362 22.69848 1.000 35.09672 83 TYR B C 1
ATOM 2127 O O . TYR B 2 83 ? -0.76630 3.33480 21.57434 1.000 29.24227 83 TYR B O 1
ATOM 2136 N N . GLN B 2 84 ? -1.96984 4.62519 22.97583 1.000 32.33348 84 GLN B N 1
ATOM 2137 C CA . GLN B 2 84 ? -2.13971 5.67431 21.97720 1.000 37.10524 84 GLN B CA 1
ATOM 2138 C C . GLN B 2 84 ? -0.80466 6.32815 21.64362 1.000 36.44255 84 GLN B C 1
ATOM 2139 O O . GLN B 2 84 ? -0.53153 6.64520 20.47978 1.000 32.19283 84 GLN B O 1
ATOM 2145 N N . LEU B 2 85 ? 0.04744 6.52422 22.65288 1.000 35.90196 85 LEU B N 1
ATOM 2146 C CA . LEU B 2 85 ? 1.36656 7.09566 22.40491 1.000 33.51984 85 LEU B CA 1
ATOM 2147 C C . LEU B 2 85 ? 2.27064 6.10741 21.67846 1.000 33.40532 85 LEU B C 1
ATOM 2148 O O . LEU B 2 85 ? 3.09030 6.50771 20.84359 1.000 37.00186 85 LEU B O 1
ATOM 2153 N N . GLU B 2 86 ? 2.13915 4.81302 21.98069 1.000 30.23528 86 GLU B N 1
ATOM 2154 C CA . GLU B 2 86 ? 2.93376 3.81245 21.27488 1.000 29.23465 86 GLU B CA 1
ATOM 2155 C C . GLU B 2 86 ? 2.53580 3.72900 19.80678 1.000 37.05740 86 GLU B C 1
ATOM 2156 O O . GLU B 2 86 ? 3.39188 3.52615 18.93622 1.000 28.38586 86 GLU B O 1
ATOM 2162 N N . LEU B 2 87 ? 1.24004 3.88497 19.51477 1.000 31.06233 87 LEU B N 1
ATOM 2163 C CA . LEU B 2 87 ? 0.77256 3.83849 18.13292 1.000 31.63037 87 LEU B CA 1
ATOM 2164 C C . LEU B 2 87 ? 1.41375 4.92795 17.28551 1.000 34.40816 87 LEU B C 1
ATOM 2165 O O . LEU B 2 87 ? 1.56840 4.75907 16.07082 1.000 39.68195 87 LEU B O 1
ATOM 2170 N N . ARG B 2 88 ? 1.79343 6.04407 17.90257 1.000 32.33129 88 ARG B N 1
ATOM 2171 C CA . ARG B 2 88 ? 2.41550 7.15621 17.20123 1.000 40.02997 88 ARG B CA 1
ATOM 2172 C C . ARG B 2 88 ? 3.93745 7.11954 17.25586 1.000 43.41359 88 ARG B C 1
ATOM 2173 O O . ARG B 2 88 ? 4.58402 7.96432 16.62892 1.000 43.26639 88 ARG B O 1
ATOM 2181 N N . THR B 2 89 ? 4.52537 6.16679 17.98304 1.000 39.12525 89 THR B N 1
ATOM 2182 C CA . THR B 2 89 ? 5.97693 6.09882 18.11497 1.000 30.19742 89 THR B CA 1
ATOM 2183 C C . THR B 2 89 ? 6.50884 4.69873 17.82828 1.000 33.26483 89 THR B C 1
ATOM 2184 O O . THR B 2 89 ? 6.83353 4.37470 16.68147 1.000 34.37946 89 THR B O 1
ATOM 2188 N N . THR B 2 90 ? 6.59094 3.86433 18.86971 1.000 33.83455 90 THR B N 1
ATOM 2189 C CA . THR B 2 90 ? 7.26502 2.57274 18.75409 1.000 28.06168 90 THR B CA 1
ATOM 2190 C C . THR B 2 90 ? 6.61191 1.68057 17.70693 1.000 27.08862 90 THR B C 1
ATOM 2191 O O . THR B 2 90 ? 7.30549 0.98564 16.95529 1.000 28.27065 90 THR B O 1
ATOM 2195 N N . LEU B 2 91 ? 5.28081 1.67548 17.64604 1.000 30.04658 91 LEU B N 1
ATOM 2196 C CA . LEU B 2 91 ? 4.58180 0.76818 16.74584 1.000 27.70063 91 LEU B CA 1
ATOM 2197 C C . LEU B 2 91 ? 4.65282 1.19864 15.28576 1.000 28.79285 91 LEU B C 1
ATOM 2198 O O . LEU B 2 91 ? 4.23398 0.43118 14.41292 1.000 30.88587 91 LEU B O 1
ATOM 2203 N N . GLN B 2 92 ? 5.16816 2.39306 14.99816 1.000 30.83428 92 GLN B N 1
ATOM 2204 C CA . GLN B 2 92 ? 5.44783 2.80231 13.62835 1.000 34.54156 92 GLN B CA 1
ATOM 2205 C C . GLN B 2 92 ? 6.83483 2.38519 13.16247 1.000 36.96688 92 GLN B C 1
ATOM 2206 O O . GLN B 2 92 ? 7.10975 2.43847 11.95922 1.000 31.71197 92 GLN B O 1
ATOM 2212 N N . ARG B 2 93 ? 7.70446 1.97463 14.08225 1.000 30.75237 93 ARG B N 1
ATOM 2213 C CA . ARG B 2 93 ? 9.09318 1.68152 13.75326 1.000 31.85530 93 ARG B CA 1
ATOM 2214 C C . ARG B 2 93 ? 9.17998 0.46514 12.83970 1.000 30.57293 93 ARG B C 1
ATOM 2215 O O . ARG B 2 93 ? 8.67823 -0.61315 13.17507 1.000 27.85629 93 ARG B O 1
ATOM 2223 N N . ARG B 2 94 ? 9.81231 0.64345 11.68181 1.000 28.75036 94 ARG B N 1
ATOM 2224 C CA . ARG B 2 94 ? 10.06996 -0.44679 10.74793 1.000 32.05935 94 ARG B CA 1
ATOM 2225 C C . ARG B 2 94 ? 11.50211 -0.31998 10.25780 1.000 32.91895 94 ARG B C 1
ATOM 2226 O O . ARG B 2 94 ? 11.85250 0.67525 9.61684 1.000 39.86248 94 ARG B O 1
ATOM 2234 N N . VAL B 2 95 ? 12.32677 -1.31604 10.56745 1.000 28.52624 95 VAL B N 1
ATOM 2235 C CA . VAL B 2 95 ? 13.71376 -1.36687 10.12214 1.000 22.87450 95 VAL B CA 1
ATOM 2236 C C . VAL B 2 95 ? 13.89662 -2.65922 9.34181 1.000 30.94188 95 VAL B C 1
ATOM 2237 O O . VAL B 2 95 ? 13.69355 -3.75257 9.88600 1.000 23.10049 95 VAL B O 1
ATOM 2241 N N . GLU B 2 96 ? 14.27509 -2.53270 8.07187 1.000 27.08236 96 GLU B N 1
ATOM 2242 C CA . GLU B 2 96 ? 14.35422 -3.69256 7.19724 1.000 29.08469 96 GLU B CA 1
ATOM 2243 C C . GLU B 2 96 ? 15.56885 -4.54817 7.54854 1.000 27.98598 96 GLU B C 1
ATOM 2244 O O . GLU B 2 96 ? 16.63360 -4.01537 7.87560 1.000 31.09282 96 GLU B O 1
ATOM 2250 N N . PRO B 2 97 ? 15.44448 -5.86939 7.47927 1.000 25.73989 97 PRO B N 1
ATOM 2251 C CA . PRO B 2 97 ? 16.56741 -6.74129 7.83024 1.000 23.24798 97 PRO B CA 1
ATOM 2252 C C . PRO B 2 97 ? 17.62411 -6.81078 6.73958 1.000 27.71661 97 PRO B C 1
ATOM 2253 O O . PRO B 2 97 ? 17.33803 -6.70015 5.54489 1.000 24.21420 97 PRO B O 1
ATOM 2257 N N . THR B 2 98 ? 18.86544 -7.00199 7.18115 1.000 24.54864 98 THR B N 1
ATOM 2258 C CA . THR B 2 98 ? 19.97932 -7.31655 6.29695 1.000 25.74775 98 THR B CA 1
ATOM 2259 C C . THR B 2 98 ? 20.13024 -8.83108 6.23020 1.000 27.79930 98 THR B C 1
ATOM 2260 O O . THR B 2 98 ? 20.16251 -9.50041 7.26786 1.000 25.39328 98 THR B O 1
ATOM 2264 N N . VAL B 2 99 ? 20.21282 -9.36972 5.01585 1.000 21.47510 99 VAL B N 1
ATOM 2265 C CA . VAL B 2 99 ? 20.19289 -10.81212 4.79139 1.000 24.38373 99 VAL B CA 1
ATOM 2266 C C . VAL B 2 99 ? 21.48593 -11.21404 4.09599 1.000 23.59028 99 VAL B C 1
ATOM 2267 O O . VAL B 2 99 ? 21.80917 -10.68859 3.02358 1.000 25.71674 99 VAL B O 1
ATOM 2271 N N . THR B 2 100 ? 22.21861 -12.14932 4.70020 1.000 21.56346 100 THR B N 1
ATOM 2272 C CA . THR B 2 100 ? 23.46778 -12.64526 4.14112 1.000 32.83865 100 THR B CA 1
ATOM 2273 C C . THR B 2 100 ? 23.56448 -14.14742 4.36623 1.000 33.62775 100 THR B C 1
ATOM 2274 O O . THR B 2 100 ? 23.05136 -14.67777 5.35506 1.000 32.90366 100 THR B O 1
ATOM 2278 N N . ILE B 2 101 ? 24.23122 -14.82778 3.43629 1.000 28.86603 101 ILE B N 1
ATOM 2279 C CA . ILE B 2 101 ? 24.48358 -16.26025 3.52530 1.000 32.56248 101 ILE B CA 1
ATOM 2280 C C . ILE B 2 101 ? 25.98757 -16.48888 3.49485 1.000 39.39156 101 ILE B C 1
ATOM 2281 O O . ILE B 2 101 ? 26.70082 -15.88382 2.68656 1.000 34.90988 101 ILE B O 1
ATOM 2286 N N . SER B 2 102 ? 26.46797 -17.36737 4.37725 1.000 35.12044 102 SER B N 1
ATOM 2287 C CA . SER B 2 102 ? 27.88004 -17.69477 4.44411 1.000 37.38542 102 SER B CA 1
ATOM 2288 C C . SER B 2 102 ? 28.03862 -19.08697 5.03465 1.000 46.70321 102 SER B C 1
ATOM 2289 O O . SER B 2 102 ? 27.26707 -19.46174 5.92984 1.000 46.57657 102 SER B O 1
ATOM 2292 N N . PRO B 2 103 ? 29.00387 -19.87106 4.56019 1.000 48.80578 103 PRO B N 1
ATOM 2293 C CA . PRO B 2 103 ? 29.23715 -21.18832 5.15922 1.000 51.49889 103 PRO B CA 1
ATOM 2294 C C . PRO B 2 103 ? 29.86203 -21.06825 6.53982 1.000 54.55723 103 PRO B C 1
ATOM 2295 O O . PRO B 2 103 ? 30.57224 -20.10784 6.84903 1.000 50.64037 103 PRO B O 1
ATOM 2299 N N . SER B 2 104 ? 29.58538 -22.06441 7.37493 1.000 57.14487 104 SER B N 1
ATOM 2300 C CA . SER B 2 104 ? 30.11800 -22.09429 8.73165 1.000 54.77155 104 SER B CA 1
ATOM 2301 C C . SER B 2 104 ? 31.39969 -22.91628 8.80048 1.000 51.23979 104 SER B C 1
ATOM 2302 O O . SER B 2 104 ? 32.27188 -22.65245 9.62753 1.000 62.77929 104 SER B O 1
ATOM 2305 N N . ASN B 2 113 ? 28.39422 -29.97378 7.49565 1.000 77.57281 113 ASN B N 1
ATOM 2306 C CA . ASN B 2 113 ? 28.52440 -28.73537 6.73650 1.000 73.95159 113 ASN B CA 1
ATOM 2307 C C . ASN B 2 113 ? 27.25871 -27.89494 6.86469 1.000 68.04233 113 ASN B C 1
ATOM 2308 O O . ASN B 2 113 ? 26.16667 -28.34207 6.51259 1.000 65.58530 113 ASN B O 1
ATOM 2313 N N . LEU B 2 114 ? 27.41258 -26.67253 7.36763 1.000 66.15861 114 LEU B N 1
ATOM 2314 C CA . LEU B 2 114 ? 26.28742 -25.81321 7.70808 1.000 63.83048 114 LEU B CA 1
ATOM 2315 C C . LEU B 2 114 ? 26.32840 -24.53746 6.88066 1.000 54.16242 114 LEU B C 1
ATOM 2316 O O . LEU B 2 114 ? 27.38399 -23.90934 6.74735 1.000 54.89934 114 LEU B O 1
ATOM 2321 N N . LEU B 2 115 ? 25.17652 -24.16145 6.33440 1.000 48.80140 115 LEU B N 1
ATOM 2322 C CA . LEU B 2 115 ? 24.98924 -22.89571 5.64013 1.000 49.03140 115 LEU B CA 1
ATOM 2323 C C . LEU B 2 115 ? 24.16328 -21.97479 6.52646 1.000 49.61520 115 LEU B C 1
ATOM 2324 O O . LEU B 2 115 ? 23.06315 -22.34236 6.95083 1.000 44.98329 115 LEU B O 1
ATOM 2329 N N . VAL B 2 116 ? 24.68815 -20.78433 6.80102 1.000 44.47344 116 VAL B N 1
ATOM 2330 C CA . VAL B 2 116 ? 24.09204 -19.86030 7.76009 1.000 36.34059 116 VAL B CA 1
ATOM 2331 C C . VAL B 2 116 ? 23.45933 -18.70342 7.00019 1.000 36.56323 116 VAL B C 1
ATOM 2332 O O . VAL B 2 116 ? 24.15816 -17.94451 6.31734 1.000 41.44701 116 VAL B O 1
ATOM 2336 N N . CYS B 2 117 ? 22.14103 -18.56309 7.12159 1.000 34.03100 117 CYS B N 1
ATOM 2337 C CA . CYS B 2 117 ? 21.45237 -17.35428 6.68684 1.000 34.78117 117 CYS B CA 1
ATOM 2338 C C . CYS B 2 117 ? 21.38525 -16.39329 7.86767 1.000 36.70409 117 CYS B C 1
ATOM 2339 O O . CYS B 2 117 ? 20.76288 -16.70034 8.89078 1.000 32.18992 117 CYS B O 1
ATOM 2342 N N . SER B 2 118 ? 22.03068 -15.24010 7.72913 1.000 32.50608 118 SER B N 1
ATOM 2343 C CA . SER B 2 118 ? 22.15059 -14.26569 8.80558 1.000 34.60938 118 SER B CA 1
ATOM 2344 C C . SER B 2 118 ? 21.20242 -13.10517 8.53360 1.000 33.63905 118 SER B C 1
ATOM 2345 O O . SER B 2 118 ? 21.31257 -12.43597 7.49997 1.000 27.81125 118 SER B O 1
ATOM 2348 N N . VAL B 2 119 ? 20.27644 -12.87386 9.46024 1.000 25.83815 119 VAL B N 1
ATOM 2349 C CA . VAL B 2 119 ? 19.25149 -11.84250 9.33872 1.000 25.83639 119 VAL B CA 1
ATOM 2350 C C . VAL B 2 119 ? 19.44257 -10.88502 10.50628 1.000 27.93161 119 VAL B C 1
ATOM 2351 O O . VAL B 2 119 ? 19.14799 -11.23671 11.65524 1.000 24.00328 119 VAL B O 1
ATOM 2355 N N . THR B 2 120 ? 19.92546 -9.67549 10.22107 1.000 27.72311 120 THR B N 1
ATOM 2356 C CA . THR B 2 120 ? 20.39679 -8.77192 11.26057 1.000 24.07785 120 THR B CA 1
ATOM 2357 C C . THR B 2 120 ? 19.71897 -7.41129 11.16424 1.000 25.04377 120 THR B C 1
ATOM 2358 O O . THR B 2 120 ? 19.29906 -6.97710 10.08732 1.000 26.26277 120 THR B O 1
ATOM 2362 N N . ASP B 2 121 ? 19.61102 -6.75409 12.32200 1.000 25.38204 121 ASP B N 1
ATOM 2363 C CA . ASP B 2 121 ? 19.21599 -5.34821 12.43989 1.000 27.25102 121 ASP B CA 1
ATOM 2364 C C . ASP B 2 121 ? 17.81613 -5.09591 11.87423 1.000 24.42798 121 ASP B C 1
ATOM 2365 O O . ASP B 2 121 ? 17.61502 -4.26307 10.98769 1.000 33.76087 121 ASP B O 1
ATOM 2370 N N . PHE B 2 122 ? 16.83717 -5.81518 12.41779 1.000 24.74102 122 PHE B N 1
ATOM 2371 C CA . PHE B 2 122 ? 15.45211 -5.62742 12.01404 1.000 21.90423 122 PHE B CA 1
ATOM 2372 C C . PHE B 2 122 ? 14.57616 -5.35926 13.23027 1.000 28.71996 122 PHE B C 1
ATOM 2373 O O . PHE B 2 122 ? 14.93614 -5.66598 14.37083 1.000 21.32851 122 PHE B O 1
ATOM 2381 N N . TYR B 2 123 ? 13.41071 -4.76423 12.95794 1.000 26.00256 123 TYR B N 1
ATOM 2382 C CA . TYR B 2 123 ? 12.39963 -4.44136 13.95376 1.000 27.28194 123 TYR B CA 1
ATOM 2383 C C . TYR B 2 123 ? 11.08908 -4.24646 13.21322 1.000 28.54277 123 TYR B C 1
ATOM 2384 O O . TYR B 2 123 ? 11.08402 -3.57511 12.17239 1.000 27.39273 123 TYR B O 1
ATOM 2393 N N . PRO B 2 124 ? 9.96643 -4.79980 13.70259 1.000 30.44013 124 PRO B N 1
ATOM 2394 C CA . PRO B 2 124 ? 9.83117 -5.54539 14.95993 1.000 30.76599 124 PRO B CA 1
ATOM 2395 C C . PRO B 2 124 ? 10.33119 -6.98598 14.88537 1.000 29.76238 124 PRO B C 1
ATOM 2396 O O . PRO B 2 124 ? 10.96589 -7.38319 13.90565 1.000 27.10786 124 PRO B O 1
ATOM 2400 N N . ALA B 2 125 ? 10.02180 -7.75872 15.92896 1.000 23.92443 125 ALA B N 1
ATOM 2401 C CA . ALA B 2 125 ? 10.54715 -9.11214 16.06343 1.000 31.94653 125 ALA B CA 1
ATOM 2402 C C . ALA B 2 125 ? 9.88012 -10.10696 15.12282 1.000 30.09044 125 ALA B C 1
ATOM 2403 O O . ALA B 2 125 ? 10.47795 -11.14555 14.82136 1.000 28.65079 125 ALA B O 1
ATOM 2405 N N . GLN B 2 126 ? 8.66166 -9.82413 14.66758 1.000 30.07018 126 GLN B N 1
ATOM 2406 C CA . GLN B 2 126 ? 7.94124 -10.74685 13.79766 1.000 35.21859 126 GLN B CA 1
ATOM 2407 C C . GLN B 2 126 ? 8.70974 -10.96446 12.50088 1.000 33.13712 126 GLN B C 1
ATOM 2408 O O . GLN B 2 126 ? 8.97558 -10.01236 11.76266 1.000 34.76963 126 GLN B O 1
ATOM 2414 N N . ILE B 2 127 ? 9.06702 -12.21791 12.22063 1.000 29.73515 127 ILE B N 1
ATOM 2415 C CA . ILE B 2 127 ? 9.85456 -12.53743 11.03556 1.000 33.59495 127 ILE B CA 1
ATOM 2416 C C . ILE B 2 127 ? 9.68651 -14.01676 10.72487 1.000 30.91153 127 ILE B C 1
ATOM 2417 O O . ILE B 2 127 ? 9.50730 -14.84010 11.62620 1.000 35.07001 127 ILE B O 1
ATOM 2422 N N . LYS B 2 128 ? 9.73794 -14.35112 9.43615 1.000 33.73970 128 LYS B N 1
ATOM 2423 C CA . LYS B 2 128 ? 9.71163 -15.73084 8.96921 1.000 34.69171 128 LYS B CA 1
ATOM 2424 C C . LYS B 2 128 ? 10.83680 -15.92847 7.96454 1.000 36.76451 128 LYS B C 1
ATOM 2425 O O . LYS B 2 128 ? 10.97931 -15.14055 7.02365 1.000 33.30414 128 LYS B O 1
ATOM 2427 N N . VAL B 2 129 ? 11.63297 -16.97577 8.16883 1.000 36.08970 129 VAL B N 1
ATOM 2428 C CA . VAL B 2 129 ? 12.78763 -17.27853 7.33222 1.000 38.91731 129 VAL B CA 1
ATOM 2429 C C . VAL B 2 129 ? 12.69080 -18.73625 6.90429 1.000 46.76287 129 VAL B C 1
ATOM 2430 O O . VAL B 2 129 ? 12.40451 -19.60906 7.73125 1.000 45.36839 129 VAL B O 1
ATOM 2434 N N . ARG B 2 130 ? 12.92823 -19.00238 5.61941 1.000 44.34844 130 ARG B N 1
ATOM 2435 C CA . ARG B 2 130 ? 12.85637 -20.36072 5.09958 1.000 42.69855 130 ARG B CA 1
ATOM 2436 C C . ARG B 2 130 ? 13.99843 -20.61646 4.12814 1.000 45.03096 130 ARG B C 1
ATOM 2437 O O . ARG B 2 130 ? 14.43685 -19.71905 3.40385 1.000 45.15875 130 ARG B O 1
ATOM 2445 N N . TRP B 2 131 ? 14.46537 -21.86184 4.11891 1.000 44.65067 131 TRP B N 1
ATOM 2446 C CA . TRP B 2 131 ? 15.56400 -22.29780 3.27043 1.000 44.45005 131 TRP B CA 1
ATOM 2447 C C . TRP B 2 131 ? 15.02668 -23.05467 2.06249 1.000 57.50866 131 TRP B C 1
ATOM 2448 O O . TRP B 2 131 ? 14.07408 -23.83218 2.17629 1.000 54.66193 131 TRP B O 1
ATOM 2459 N N . PHE B 2 132 ? 15.64697 -22.82541 0.90649 1.000 53.60806 132 PHE B N 1
ATOM 2460 C CA . PHE B 2 132 ? 15.29644 -23.50939 -0.33029 1.000 56.43333 132 PHE B CA 1
ATOM 2461 C C . PHE B 2 132 ? 16.56188 -24.03839 -0.98792 1.000 55.78812 132 PHE B C 1
ATOM 2462 O O . PHE B 2 132 ? 17.60365 -23.37633 -0.96735 1.000 54.00284 132 PHE B O 1
ATOM 2470 N N . ARG B 2 133 ? 16.46862 -25.23340 -1.56914 1.000 57.59282 133 ARG B N 1
ATOM 2471 C CA . ARG B 2 133 ? 17.57583 -25.84085 -2.29913 1.000 60.11834 133 ARG B CA 1
ATOM 2472 C C . ARG B 2 133 ? 17.05921 -26.33161 -3.64184 1.000 66.42006 133 ARG B C 1
ATOM 2473 O O . ARG B 2 133 ? 16.22879 -27.24543 -3.69067 1.000 70.98191 133 ARG B O 1
ATOM 2481 N N . ASN B 2 134 ? 17.55378 -25.72613 -4.72374 1.000 62.30170 134 ASN B N 1
ATOM 2482 C CA . ASN B 2 134 ? 17.11345 -26.04609 -6.08267 1.000 58.14154 134 ASN B CA 1
ATOM 2483 C C . ASN B 2 134 ? 15.59925 -25.90601 -6.21622 1.000 61.05122 134 ASN B C 1
ATOM 2484 O O . ASN B 2 134 ? 14.92994 -26.71690 -6.85985 1.000 63.72022 134 ASN B O 1
ATOM 2489 N N . GLY B 2 135 ? 15.05329 -24.86198 -5.59253 1.000 60.86469 135 GLY B N 1
ATOM 2490 C CA . GLY B 2 135 ? 13.63460 -24.58603 -5.64697 1.000 62.25889 135 GLY B CA 1
ATOM 2491 C C . GLY B 2 135 ? 12.78325 -25.33766 -4.64762 1.000 62.18973 135 GLY B C 1
ATOM 2492 O O . GLY B 2 135 ? 11.60351 -24.99765 -4.48833 1.000 60.24394 135 GLY B O 1
ATOM 2493 N N . GLN B 2 136 ? 13.32983 -26.34105 -3.96731 1.000 60.67836 136 GLN B N 1
ATOM 2494 C CA . GLN B 2 136 ? 12.57597 -27.14772 -3.01651 1.000 65.52914 136 GLN B CA 1
ATOM 2495 C C . GLN B 2 136 ? 12.83428 -26.65352 -1.59922 1.000 61.52558 136 GLN B C 1
ATOM 2496 O O . GLN B 2 136 ? 13.99061 -26.51531 -1.18585 1.000 62.01253 136 GLN B O 1
ATOM 2498 N N . GLU B 2 137 ? 11.75819 -26.39348 -0.85970 1.000 57.89398 137 GLU B N 1
ATOM 2499 C CA . GLU B 2 137 ? 11.89008 -25.93676 0.51721 1.000 61.05755 137 GLU B CA 1
ATOM 2500 C C . GLU B 2 137 ? 12.46768 -27.04337 1.39036 1.000 64.80594 137 GLU B C 1
ATOM 2501 O O . GLU B 2 137 ? 11.95890 -28.16831 1.40572 1.000 69.89893 137 GLU B O 1
ATOM 2507 N N . GLU B 2 138 ? 13.53396 -26.72119 2.11774 1.000 58.47807 138 GLU B N 1
ATOM 2508 C CA . GLU B 2 138 ? 14.16784 -27.66128 3.03537 1.000 64.74307 138 GLU B CA 1
ATOM 2509 C C . GLU B 2 138 ? 13.53762 -27.49225 4.41302 1.000 69.13088 138 GLU B C 1
ATOM 2510 O O . GLU B 2 138 ? 13.69844 -26.44791 5.05293 1.000 67.36748 138 GLU B O 1
ATOM 2516 N N . THR B 2 139 ? 12.81705 -28.51661 4.86852 1.000 67.70141 139 THR B N 1
ATOM 2517 C CA . THR B 2 139 ? 12.17934 -28.47085 6.17881 1.000 70.06377 139 THR B CA 1
ATOM 2518 C C . THR B 2 139 ? 13.07432 -29.05249 7.26959 1.000 72.23359 139 THR B C 1
ATOM 2519 O O . THR B 2 139 ? 13.21037 -28.46038 8.34495 1.000 69.40108 139 THR B O 1
ATOM 2523 N N . ALA B 2 140 ? 13.69001 -30.20063 7.00871 1.000 69.14164 140 ALA B N 1
ATOM 2524 C CA . ALA B 2 140 ? 14.57417 -30.83960 7.96889 1.000 66.35880 140 ALA B CA 1
ATOM 2525 C C . ALA B 2 140 ? 16.01620 -30.40666 7.73137 1.000 68.61880 140 ALA B C 1
ATOM 2526 O O . ALA B 2 140 ? 16.38551 -29.94908 6.64733 1.000 71.83003 140 ALA B O 1
ATOM 2528 N N . GLY B 2 141 ? 16.83634 -30.56511 8.76701 1.000 67.21000 141 GLY B N 1
ATOM 2529 C CA . GLY B 2 141 ? 18.18200 -30.03869 8.74870 1.000 63.57515 141 GLY B CA 1
ATOM 2530 C C . GLY B 2 141 ? 18.27483 -28.54883 8.98321 1.000 58.22655 141 GLY B C 1
ATOM 2531 O O . GLY B 2 141 ? 19.38950 -28.01194 9.01852 1.000 61.41464 141 GLY B O 1
ATOM 2532 N N . VAL B 2 142 ? 17.14517 -27.86589 9.14313 1.000 54.64098 142 VAL B N 1
ATOM 2533 C CA . VAL B 2 142 ? 17.12194 -26.43022 9.39298 1.000 54.16219 142 VAL B CA 1
ATOM 2534 C C . VAL B 2 142 ? 17.12148 -26.22324 10.90352 1.000 60.02680 142 VAL B C 1
ATOM 2535 O O . VAL B 2 142 ? 16.13135 -26.50966 11.58224 1.000 54.64092 142 VAL B O 1
ATOM 2539 N N . VAL B 2 143 ? 18.24306 -25.74470 11.43336 1.000 59.10199 143 VAL B N 1
ATOM 2540 C CA . VAL B 2 143 ? 18.38192 -25.41710 12.84665 1.000 53.72275 143 VAL B CA 1
ATOM 2541 C C . VAL B 2 143 ? 18.52160 -23.90693 12.96365 1.000 55.17585 143 VAL B C 1
ATOM 2542 O O . VAL B 2 143 ? 19.33865 -23.29633 12.26377 1.000 52.19064 143 VAL B O 1
ATOM 2546 N N . SER B 2 144 ? 17.72188 -23.30477 13.83782 1.000 51.78211 144 SER B N 1
ATOM 2547 C CA . SER B 2 144 ? 17.66647 -21.85781 13.97509 1.000 47.26802 144 SER B CA 1
ATOM 2548 C C . SER B 2 144 ? 18.04476 -21.44419 15.38934 1.000 50.39232 144 SER B C 1
ATOM 2549 O O . SER B 2 144 ? 17.66632 -22.10173 16.36402 1.000 54.70152 144 SER B O 1
ATOM 2552 N N . THR B 2 145 ? 18.79939 -20.35374 15.49185 1.000 48.38901 145 THR B N 1
ATOM 2553 C CA . THR B 2 145 ? 19.07694 -19.75499 16.78144 1.000 38.86457 145 THR B CA 1
ATOM 2554 C C . THR B 2 145 ? 17.80772 -19.10861 17.32657 1.000 39.22490 145 THR B C 1
ATOM 2555 O O . THR B 2 145 ? 16.85512 -18.86692 16.58157 1.000 40.38330 145 THR B O 1
ATOM 2559 N N . PRO B 2 146 ? 17.76089 -18.82919 18.62592 1.000 38.46647 146 PRO B N 1
ATOM 2560 C CA . PRO B 2 146 ? 16.66415 -18.01429 19.15201 1.000 33.47337 146 PRO B CA 1
ATOM 2561 C C . PRO B 2 146 ? 16.73731 -16.59850 18.60325 1.000 32.61820 146 PRO B C 1
ATOM 2562 O O . PRO B 2 146 ? 17.76747 -16.14643 18.09860 1.000 39.73083 146 PRO B O 1
ATOM 2566 N N . LEU B 2 147 ? 15.61186 -15.89945 18.69638 1.000 31.93592 147 LEU B N 1
ATOM 2567 C CA . LEU B 2 147 ? 15.59412 -14.48137 18.36908 1.000 34.82303 147 LEU B CA 1
ATOM 2568 C C . LEU B 2 147 ? 16.49764 -13.72395 19.33456 1.000 33.54812 147 LEU B C 1
ATOM 2569 O O . LEU B 2 147 ? 16.31335 -13.79153 20.55366 1.000 33.10942 147 LEU B O 1
ATOM 2574 N N . ILE B 2 148 ? 17.48056 -13.01305 18.79119 1.000 29.27205 148 ILE B N 1
ATOM 2575 C CA . ILE B 2 148 ? 18.50161 -12.34301 19.58780 1.000 27.63217 148 ILE B CA 1
ATOM 2576 C C . ILE B 2 148 ? 18.13946 -10.87008 19.70917 1.000 28.60734 148 ILE B C 1
ATOM 2577 O O . ILE B 2 148 ? 18.04938 -10.15656 18.70235 1.000 24.43874 148 ILE B O 1
ATOM 2582 N N . ARG B 2 149 ? 17.93945 -10.41536 20.94284 1.000 24.29065 149 ARG B N 1
ATOM 2583 C CA . ARG B 2 149 ? 17.64703 -9.01703 21.22557 1.000 24.22666 149 ARG B CA 1
ATOM 2584 C C . ARG B 2 149 ? 18.96066 -8.26367 21.39907 1.000 26.66174 149 ARG B C 1
ATOM 2585 O O . ARG B 2 149 ? 19.76699 -8.60727 22.27005 1.000 22.82030 149 ARG B O 1
ATOM 2593 N N . ASN B 2 150 ? 19.17970 -7.24447 20.56552 1.000 27.09417 150 ASN B N 1
ATOM 2594 C CA . ASN B 2 150 ? 20.41504 -6.47426 20.63920 1.000 28.40601 150 ASN B CA 1
ATOM 2595 C C . ASN B 2 150 ? 20.36860 -5.38633 21.70357 1.000 29.73299 150 ASN B C 1
ATOM 2596 O O . ASN B 2 150 ? 21.42707 -4.90361 22.12171 1.000 29.30488 150 ASN B O 1
ATOM 2601 N N . GLY B 2 151 ? 19.17599 -4.99279 22.15081 1.000 26.35998 151 GLY B N 1
ATOM 2602 C CA . GLY B 2 151 ? 19.02979 -3.96192 23.15449 1.000 19.97442 151 GLY B CA 1
ATOM 2603 C C . GLY B 2 151 ? 18.94585 -2.55003 22.61634 1.000 27.10124 151 GLY B C 1
ATOM 2604 O O . GLY B 2 151 ? 18.63050 -1.63075 23.38237 1.000 19.53104 151 GLY B O 1
ATOM 2605 N N . ASP B 2 152 ? 19.21941 -2.34436 21.32801 1.000 21.85967 152 ASP B N 1
ATOM 2606 C CA . ASP B 2 152 ? 19.13166 -1.03217 20.69996 1.000 23.21328 152 ASP B CA 1
ATOM 2607 C C . ASP B 2 152 ? 17.90426 -0.91846 19.79961 1.000 28.93400 152 ASP B C 1
ATOM 2608 O O . ASP B 2 152 ? 17.92954 -0.20401 18.79396 1.000 26.08443 152 ASP B O 1
ATOM 2613 N N . TRP B 2 153 ? 16.83118 -1.63062 20.15225 1.000 26.06720 153 TRP B N 1
ATOM 2614 C CA . TRP B 2 153 ? 15.59862 -1.68834 19.36279 1.000 27.46507 153 TRP B CA 1
ATOM 2615 C C . TRP B 2 153 ? 15.82944 -2.32192 17.99156 1.000 26.49762 153 TRP B C 1
ATOM 2616 O O . TRP B 2 153 ? 15.18683 -1.95062 17.00621 1.000 23.57919 153 TRP B O 1
ATOM 2627 N N . THR B 2 154 ? 16.75535 -3.27759 17.91693 1.000 21.94511 154 THR B N 1
ATOM 2628 C CA . THR B 2 154 ? 16.92235 -4.11949 16.74017 1.000 22.63740 154 THR B CA 1
ATOM 2629 C C . THR B 2 154 ? 17.11325 -5.56042 17.19074 1.000 21.81646 154 THR B C 1
ATOM 2630 O O . THR B 2 154 ? 17.51772 -5.83076 18.32447 1.000 25.30112 154 THR B O 1
ATOM 2634 N N . PHE B 2 155 ? 16.81490 -6.48423 16.28299 1.000 22.75279 155 PHE B N 1
ATOM 2635 C CA . PHE B 2 155 ? 16.96076 -7.91396 16.50801 1.000 20.40365 155 PHE B CA 1
ATOM 2636 C C . PHE B 2 155 ? 17.88630 -8.51197 15.45693 1.000 24.32728 155 PHE B C 1
ATOM 2637 O O . PHE B 2 155 ? 18.21553 -7.88238 14.44838 1.000 22.08636 155 PHE B O 1
ATOM 2645 N N . GLN B 2 156 ? 18.29858 -9.75280 15.70459 1.000 25.34549 156 GLN B N 1
ATOM 2646 C CA . GLN B 2 156 ? 18.95460 -10.55720 14.68667 1.000 25.66090 156 GLN B CA 1
ATOM 2647 C C . GLN B 2 156 ? 18.63515 -12.02092 14.94747 1.000 28.59179 156 GLN B C 1
ATOM 2648 O O . GLN B 2 156 ? 18.25376 -12.40605 16.05613 1.000 27.91868 156 GLN B O 1
ATOM 2654 N N . ILE B 2 157 ? 18.78061 -12.83263 13.90411 1.000 27.64290 157 ILE B N 1
ATOM 2655 C CA . ILE B 2 157 ? 18.53083 -14.26639 13.99905 1.000 27.22148 157 ILE B CA 1
ATOM 2656 C C . ILE B 2 157 ? 19.37890 -14.97078 12.95020 1.000 29.55905 157 ILE B C 1
ATOM 2657 O O . ILE B 2 157 ? 19.61185 -14.44091 11.85950 1.000 34.47048 157 ILE B O 1
ATOM 2662 N N . LEU B 2 158 ? 19.85817 -16.16275 13.29668 1.000 28.74352 158 LEU B N 1
ATOM 2663 C CA . LEU B 2 158 ? 20.67907 -16.98269 12.41474 1.000 33.84013 158 LEU B CA 1
ATOM 2664 C C . LEU B 2 158 ? 19.96639 -18.30834 12.19244 1.000 41.27133 158 LEU B C 1
ATOM 2665 O O . LEU B 2 158 ? 19.62465 -19.00096 13.15732 1.000 42.00885 158 LEU B O 1
ATOM 2670 N N . VAL B 2 159 ? 19.73863 -18.65651 10.92883 1.000 36.68542 159 VAL B N 1
ATOM 2671 C CA . VAL B 2 159 ? 19.04444 -19.88501 10.55808 1.000 39.34990 159 VAL B CA 1
ATOM 2672 C C . VAL B 2 159 ? 19.99145 -20.72555 9.71433 1.000 43.03373 159 VAL B C 1
ATOM 2673 O O . VAL B 2 159 ? 20.36663 -20.32475 8.60502 1.000 41.20514 159 VAL B O 1
ATOM 2677 N N . MET B 2 160 ? 20.37083 -21.88740 10.23554 1.000 47.23048 160 MET B N 1
ATOM 2678 C CA . MET B 2 160 ? 21.33203 -22.76540 9.58804 1.000 49.42449 160 MET B CA 1
ATOM 2679 C C . MET B 2 160 ? 20.62256 -23.89112 8.84654 1.000 53.41091 160 MET B C 1
ATOM 2680 O O . MET B 2 160 ? 19.50378 -24.28020 9.19007 1.000 54.35560 160 MET B O 1
ATOM 2685 N N . LEU B 2 161 ? 21.29220 -24.41310 7.82086 1.000 50.85338 161 LEU B N 1
ATOM 2686 C CA . LEU B 2 161 ? 20.78237 -25.52356 7.02600 1.000 53.49927 161 LEU B CA 1
ATOM 2687 C C . LEU B 2 161 ? 21.88691 -26.55592 6.87080 1.000 56.94521 161 LEU B C 1
ATOM 2688 O O . LEU B 2 161 ? 22.97754 -26.23207 6.38906 1.000 59.64127 161 LEU B O 1
ATOM 2693 N N . GLU B 2 162 ? 21.60840 -27.78993 7.28479 1.000 62.14712 162 GLU B N 1
ATOM 2694 C CA . GLU B 2 162 ? 22.53843 -28.89281 7.06877 1.000 61.03245 162 GLU B CA 1
ATOM 2695 C C . GLU B 2 162 ? 22.60938 -29.18631 5.57663 1.000 63.21940 162 GLU B C 1
ATOM 2696 O O . GLU B 2 162 ? 21.63199 -29.64809 4.97930 1.000 66.85029 162 GLU B O 1
ATOM 2698 N N . MET B 2 163 ? 23.75787 -28.91070 4.96873 1.000 66.32248 163 MET B N 1
ATOM 2699 C CA . MET B 2 163 ? 23.92023 -29.02432 3.52976 1.000 68.69161 163 MET B CA 1
ATOM 2700 C C . MET B 2 163 ? 24.95697 -30.08543 3.19282 1.000 75.92073 163 MET B C 1
ATOM 2701 O O . MET B 2 163 ? 25.85611 -30.38085 3.98667 1.000 79.24145 163 MET B O 1
ATOM 2706 N N . THR B 2 164 ? 24.81011 -30.66240 2.00503 1.000 76.88697 164 THR B N 1
ATOM 2707 C CA . THR B 2 164 ? 25.81291 -31.55462 1.42689 1.000 84.52233 164 THR B CA 1
ATOM 2708 C C . THR B 2 164 ? 26.31162 -30.90896 0.14425 1.000 85.54791 164 THR B C 1
ATOM 2709 O O . THR B 2 164 ? 25.60311 -30.93266 -0.87874 1.000 82.00299 164 THR B O 1
ATOM 2711 N N . PRO B 2 165 ? 27.50297 -30.29034 0.15284 1.000 85.88786 165 PRO B N 1
ATOM 2712 C CA . PRO B 2 165 ? 28.03124 -29.67683 -1.07406 1.000 91.26772 165 PRO B CA 1
ATOM 2713 C C . PRO B 2 165 ? 28.04572 -30.64742 -2.24273 1.000 91.64217 165 PRO B C 1
ATOM 2714 O O . PRO B 2 165 ? 28.88830 -31.54878 -2.31165 1.000 89.20546 165 PRO B O 1
ATOM 2718 N N . GLN B 2 166 ? 27.09328 -30.47264 -3.16078 1.000 87.45335 166 GLN B N 1
ATOM 2719 C CA . GLN B 2 166 ? 26.89559 -31.39655 -4.27969 1.000 86.96333 166 GLN B CA 1
ATOM 2720 C C . GLN B 2 166 ? 26.68217 -30.57042 -5.54920 1.000 89.79760 166 GLN B C 1
ATOM 2721 O O . GLN B 2 166 ? 25.54532 -30.22534 -5.89396 1.000 87.84779 166 GLN B O 1
ATOM 2723 N N . ARG B 2 167 ? 27.78300 -30.25904 -6.22642 1.000 91.17276 167 ARG B N 1
ATOM 2724 C CA . ARG B 2 167 ? 27.79182 -29.66067 -7.56983 1.000 81.51735 167 ARG B CA 1
ATOM 2725 C C . ARG B 2 167 ? 27.05046 -28.32014 -7.50492 1.000 84.26941 167 ARG B C 1
ATOM 2726 O O . ARG B 2 167 ? 27.23680 -27.56387 -6.54009 1.000 82.39225 167 ARG B O 1
ATOM 2728 N N . GLY B 2 168 ? 26.21712 -27.99360 -8.49311 1.000 78.18545 168 GLY B N 1
ATOM 2729 C CA . GLY B 2 168 ? 25.56023 -26.69984 -8.52637 1.000 71.81848 168 GLY B CA 1
ATOM 2730 C C . GLY B 2 168 ? 24.21979 -26.65708 -7.82362 1.000 71.72198 168 GLY B C 1
ATOM 2731 O O . GLY B 2 168 ? 23.21348 -26.23525 -8.40435 1.000 67.81540 168 GLY B O 1
ATOM 2732 N N . ASP B 2 169 ? 24.19722 -27.10257 -6.57130 1.000 77.21704 169 ASP B N 1
ATOM 2733 C CA . ASP B 2 169 ? 23.01327 -26.94419 -5.74240 1.000 70.45131 169 ASP B CA 1
ATOM 2734 C C . ASP B 2 169 ? 22.80540 -25.46641 -5.44322 1.000 62.83626 169 ASP B C 1
ATOM 2735 O O . ASP B 2 169 ? 23.71670 -24.78530 -4.96287 1.000 65.15526 169 ASP B O 1
ATOM 2740 N N . VAL B 2 170 ? 21.61406 -24.96699 -5.74713 1.000 59.85863 170 VAL B N 1
ATOM 2741 C CA . VAL B 2 170 ? 21.29071 -23.55391 -5.59967 1.000 59.04511 170 VAL B CA 1
ATOM 2742 C C . VAL B 2 170 ? 20.52936 -23.38192 -4.29255 1.000 55.88765 170 VAL B C 1
ATOM 2743 O O . VAL B 2 170 ? 19.37430 -23.80492 -4.17370 1.000 53.36929 170 VAL B O 1
ATOM 2747 N N . TYR B 2 171 ? 21.17487 -22.75787 -3.31175 1.000 51.52252 171 TYR B N 1
ATOM 2748 C CA . TYR B 2 171 ? 20.57442 -22.49475 -2.01238 1.000 47.81870 171 TYR B CA 1
ATOM 2749 C C . TYR B 2 171 ? 20.05850 -21.06267 -1.95936 1.000 44.45033 171 TYR B C 1
ATOM 2750 O O . TYR B 2 171 ? 20.74250 -20.12885 -2.38931 1.000 41.42476 171 TYR B O 1
ATOM 2759 N N . THR B 2 172 ? 18.85038 -20.89409 -1.42420 1.000 37.23057 172 THR B N 1
ATOM 2760 C CA . THR B 2 172 ? 18.20495 -19.58900 -1.37003 1.000 34.73187 172 THR B CA 1
ATOM 2761 C C . THR B 2 172 ? 17.57538 -19.38097 -0.00161 1.000 46.75633 172 THR B C 1
ATOM 2762 O O . THR B 2 172 ? 16.81669 -20.23265 0.47136 1.000 43.59190 172 THR B O 1
ATOM 2766 N N . CYS B 2 173 ? 17.88843 -18.25076 0.62735 1.000 38.54600 173 CYS B N 1
ATOM 2767 C CA . CYS B 2 173 ? 17.26063 -17.85083 1.87920 1.000 37.67183 173 CYS B CA 1
ATOM 2768 C C . CYS B 2 173 ? 16.11473 -16.89427 1.57748 1.000 34.50586 173 CYS B C 1
ATOM 2769 O O . CYS B 2 173 ? 16.27146 -15.96130 0.78319 1.000 37.92856 173 CYS B O 1
ATOM 2772 N N . HIS B 2 174 ? 14.97046 -17.12649 2.21815 1.000 37.09567 174 HIS B N 1
ATOM 2773 C CA . HIS B 2 174 ? 13.73128 -16.41196 1.93075 1.000 34.34204 174 HIS B CA 1
ATOM 2774 C C . HIS B 2 174 ? 13.21167 -15.81297 3.22989 1.000 35.06034 174 HIS B C 1
ATOM 2775 O O . HIS B 2 174 ? 12.91474 -16.54841 4.17633 1.000 32.58065 174 HIS B O 1
ATOM 2782 N N . VAL B 2 175 ? 13.10008 -14.48613 3.27618 1.000 29.33384 175 VAL B N 1
ATOM 2783 C CA . VAL B 2 175 ? 12.82087 -13.75678 4.50846 1.000 32.85812 175 VAL B CA 1
ATOM 2784 C C . VAL B 2 175 ? 11.58597 -12.88897 4.31128 1.000 29.65924 175 VAL B C 1
ATOM 2785 O O . VAL B 2 175 ? 11.50124 -12.13308 3.33649 1.000 26.99769 175 VAL B O 1
ATOM 2789 N N . GLU B 2 176 ? 10.64253 -12.98505 5.24831 1.000 28.62836 176 GLU B N 1
ATOM 2790 C CA . GLU B 2 176 ? 9.44999 -12.14907 5.27538 1.000 34.26024 176 GLU B CA 1
ATOM 2791 C C . GLU B 2 176 ? 9.40110 -11.38067 6.58971 1.000 33.23589 176 GLU B C 1
ATOM 2792 O O . GLU B 2 176 ? 9.73400 -11.92348 7.64778 1.000 29.22498 176 GLU B O 1
ATOM 2798 N N . HIS B 2 177 ? 8.97565 -10.11914 6.52042 1.000 28.95355 177 HIS B N 1
ATOM 2799 C CA . HIS B 2 177 ? 9.04168 -9.21749 7.66289 1.000 31.96753 177 HIS B CA 1
ATOM 2800 C C . HIS B 2 177 ? 8.06775 -8.07290 7.42939 1.000 30.31840 177 HIS B C 1
ATOM 2801 O O . HIS B 2 177 ? 7.86702 -7.66600 6.27956 1.000 32.54536 177 HIS B O 1
ATOM 2808 N N . PRO B 2 178 ? 7.44626 -7.53809 8.48684 1.000 31.28283 178 PRO B N 1
ATOM 2809 C CA . PRO B 2 178 ? 6.45698 -6.46115 8.29528 1.000 31.44766 178 PRO B CA 1
ATOM 2810 C C . PRO B 2 178 ? 7.00723 -5.21314 7.62447 1.000 38.54629 178 PRO B C 1
ATOM 2811 O O . PRO B 2 178 ? 6.21700 -4.40466 7.12210 1.000 35.90921 178 PRO B O 1
ATOM 2815 N N . SER B 2 179 ? 8.32507 -5.01730 7.60629 1.000 31.84135 179 SER B N 1
ATOM 2816 C CA . SER B 2 179 ? 8.89939 -3.85820 6.93609 1.000 31.52898 179 SER B CA 1
ATOM 2817 C C . SER B 2 179 ? 8.99239 -4.02980 5.42624 1.000 33.95289 179 SER B C 1
ATOM 2818 O O . SER B 2 179 ? 9.22283 -3.04147 4.72146 1.000 39.89783 179 SER B O 1
ATOM 2821 N N . LEU B 2 180 ? 8.81977 -5.24534 4.91660 1.000 31.57421 180 LEU B N 1
ATOM 2822 C CA . LEU B 2 180 ? 9.03058 -5.54567 3.50710 1.000 37.12885 180 LEU B CA 1
ATOM 2823 C C . LEU B 2 180 ? 7.69378 -5.67119 2.78903 1.000 43.48197 180 LEU B C 1
ATOM 2824 O O . LEU B 2 180 ? 6.82613 -6.44285 3.21166 1.000 44.83985 180 LEU B O 1
ATOM 2829 N N . GLN B 2 181 ? 7.53277 -4.91248 1.70222 1.000 39.75540 181 GLN B N 1
ATOM 2830 C CA . GLN B 2 181 ? 6.35866 -5.08870 0.85508 1.000 42.39998 181 GLN B CA 1
ATOM 2831 C C . GLN B 2 181 ? 6.39936 -6.42509 0.12548 1.000 44.37669 181 GLN B C 1
ATOM 2832 O O . GLN B 2 181 ? 5.34904 -7.02549 -0.12953 1.000 47.24768 181 GLN B O 1
ATOM 2834 N N . SER B 2 182 ? 7.59302 -6.90192 -0.21141 1.000 36.48042 182 SER B N 1
ATOM 2835 C CA . SER B 2 182 ? 7.81418 -8.18763 -0.84973 1.000 42.80572 182 SER B CA 1
ATOM 2836 C C . SER B 2 182 ? 8.92854 -8.92288 -0.12208 1.000 37.68361 182 SER B C 1
ATOM 2837 O O . SER B 2 182 ? 9.82576 -8.29004 0.44320 1.000 36.06161 182 SER B O 1
ATOM 2840 N N . PRO B 2 183 ? 8.89812 -10.25409 -0.11491 1.000 37.00883 183 PRO B N 1
ATOM 2841 C CA . PRO B 2 183 ? 9.93384 -11.00518 0.60220 1.000 31.86437 183 PRO B CA 1
ATOM 2842 C C . PRO B 2 183 ? 11.30407 -10.82705 -0.03060 1.000 37.47789 183 PRO B C 1
ATOM 2843 O O . PRO B 2 183 ? 11.43733 -10.58641 -1.23270 1.000 34.75486 183 PRO B O 1
ATOM 2847 N N . ILE B 2 184 ? 12.33102 -10.94045 0.80491 1.000 32.19843 184 ILE B N 1
ATOM 2848 C CA . ILE B 2 184 ? 13.71488 -10.88323 0.35123 1.000 31.86639 184 ILE B CA 1
ATOM 2849 C C . ILE B 2 184 ? 14.18922 -12.30103 0.07091 1.000 28.61519 184 ILE B C 1
ATOM 2850 O O . ILE B 2 184 ? 13.99323 -13.20585 0.89109 1.000 28.99281 184 ILE B O 1
ATOM 2855 N N . THR B 2 185 ? 14.80448 -12.49942 -1.09088 1.000 28.94075 185 THR B N 1
ATOM 2856 C CA . THR B 2 185 ? 15.39371 -13.77835 -1.46293 1.000 31.77744 185 THR B CA 1
ATOM 2857 C C . THR B 2 185 ? 16.85727 -13.54849 -1.80522 1.000 29.96842 185 THR B C 1
ATOM 2858 O O . THR B 2 185 ? 17.17356 -12.72679 -2.67148 1.000 29.67992 185 THR B O 1
ATOM 2862 N N . VAL B 2 186 ? 17.74222 -14.26304 -1.11699 1.000 31.26941 186 VAL B N 1
ATOM 2863 C CA . VAL B 2 186 ? 19.18072 -14.16816 -1.32079 1.000 31.25754 186 VAL B CA 1
ATOM 2864 C C . VAL B 2 186 ? 19.68477 -15.54103 -1.73934 1.000 35.20686 186 VAL B C 1
ATOM 2865 O O . VAL B 2 186 ? 19.28305 -16.55833 -1.16462 1.000 34.57624 186 VAL B O 1
ATOM 2869 N N . GLU B 2 187 ? 20.55359 -15.57021 -2.74623 1.000 34.69741 187 GLU B N 1
ATOM 2870 C CA . GLU B 2 187 ? 21.00838 -16.81074 -3.35668 1.000 39.55825 187 GLU B CA 1
ATOM 2871 C C . GLU B 2 187 ? 22.47794 -17.05866 -3.04384 1.000 37.91986 187 GLU B C 1
ATOM 2872 O O . GLU B 2 187 ? 23.29422 -16.13180 -3.06602 1.000 38.35752 187 GLU B O 1
ATOM 2878 N N . TRP B 2 188 ? 22.80768 -18.31795 -2.76023 1.000 38.05747 188 TRP B N 1
ATOM 2879 C CA . TRP B 2 188 ? 24.17823 -18.74531 -2.51369 1.000 39.17714 188 TRP B CA 1
ATOM 2880 C C . TRP B 2 188 ? 24.46390 -19.99661 -3.32724 1.000 45.44942 188 TRP B C 1
ATOM 2881 O O . TRP B 2 188 ? 23.65517 -20.93027 -3.34204 1.000 47.49809 188 TRP B O 1
ATOM 2892 N N . ARG B 2 189 ? 25.60606 -20.00862 -4.00356 1.000 44.56014 189 ARG B N 1
ATOM 2893 C CA . ARG B 2 189 ? 26.08814 -21.20639 -4.67526 1.000 46.10251 189 ARG B CA 1
ATOM 2894 C C . ARG B 2 189 ? 27.52215 -21.47311 -4.24723 1.000 49.28331 189 ARG B C 1
ATOM 2895 O O . ARG B 2 189 ? 28.17682 -20.60467 -3.67115 1.000 58.03390 189 ARG B O 1
ATOM 2903 N N . ALA B 2 195 ? 27.77378 -24.47772 -3.96773 1.000 63.36244 193 ALA B N 1
ATOM 2904 C CA . ALA B 2 195 ? 29.13793 -24.38789 -3.45990 1.000 65.35446 193 ALA B CA 1
ATOM 2905 C C . ALA B 2 195 ? 30.03270 -23.61290 -4.42280 1.000 71.76674 193 ALA B C 1
ATOM 2906 O O . ALA B 2 195 ? 29.81141 -23.62130 -5.63404 1.000 75.76131 193 ALA B O 1
ATOM 2908 N N . GLN B 2 196 ? 31.04285 -22.94416 -3.87543 1.000 70.91460 194 GLN B N 1
ATOM 2909 C CA . GLN B 2 196 ? 31.97832 -22.16616 -4.68028 1.000 69.12116 194 GLN B CA 1
ATOM 2910 C C . GLN B 2 196 ? 32.98850 -23.06658 -5.38337 1.000 68.22146 194 GLN B C 1
ATOM 2911 O O . GLN B 2 196 ? 32.61665 -23.98113 -6.11895 1.000 63.15467 194 GLN B O 1
ATOM 2913 N N . GLN C 3 1 ? -0.80738 15.19640 26.25168 1.000 62.67598 0 GLN C N 1
ATOM 2914 C CA . GLN C 3 1 ? -0.79043 14.32456 27.42046 1.000 62.69035 0 GLN C CA 1
ATOM 2915 C C . GLN C 3 1 ? 0.51173 13.53191 27.49451 1.000 57.47533 0 GLN C C 1
ATOM 2916 O O . GLN C 3 1 ? 0.90604 12.88316 26.52527 1.000 59.60872 0 GLN C O 1
ATOM 2922 N N . PRO C 3 2 ? 1.18093 13.58888 28.64157 1.000 51.41900 1 PRO C N 1
ATOM 2923 C CA . PRO C 3 2 ? 2.43190 12.84795 28.81088 1.000 44.63181 1 PRO C CA 1
ATOM 2924 C C . PRO C 3 2 ? 2.15907 11.38296 29.09732 1.000 43.64721 1 PRO C C 1
ATOM 2925 O O . PRO C 3 2 ? 1.03319 11.01370 29.46375 1.000 43.95745 1 PRO C O 1
ATOM 2929 N N . PRO C 3 3 ? 3.15590 10.51432 28.92688 1.000 43.20127 2 PRO C N 1
ATOM 2930 C CA . PRO C 3 3 ? 2.97112 9.10459 29.29143 1.000 42.43453 2 PRO C CA 1
ATOM 2931 C C . PRO C 3 3 ? 2.67104 8.94349 30.77485 1.000 42.51533 2 PRO C C 1
ATOM 2932 O O . PRO C 3 3 ? 3.16504 9.69340 31.62036 1.000 42.59316 2 PRO C O 1
ATOM 2936 N N . ALA C 3 4 ? 1.84601 7.94893 31.08247 1.000 34.79812 3 ALA C N 1
ATOM 2937 C CA . ALA C 3 4 ? 1.44323 7.65194 32.44799 1.000 33.74930 3 ALA C CA 1
ATOM 2938 C C . ALA C 3 4 ? 2.23751 6.47287 32.99721 1.000 28.70496 3 ALA C C 1
ATOM 2939 O O . ALA C 3 4 ? 2.82195 5.68265 32.25238 1.000 27.91810 3 ALA C O 1
ATOM 2941 N N . SER C 3 5 ? 2.24583 6.36208 34.32397 1.000 29.58088 4 SER C N 1
ATOM 2942 C CA . SER C 3 5 ? 2.97735 5.30320 35.00161 1.000 28.51673 4 SER C CA 1
ATOM 2943 C C . SER C 3 5 ? 2.22968 4.91794 36.27046 1.000 35.95855 4 SER C C 1
ATOM 2944 O O . SER C 3 5 ? 1.51734 5.73438 36.86121 1.000 37.09338 4 SER C O 1
ATOM 2947 N N . GLU C 3 6 ? 2.40123 3.66557 36.68460 1.000 33.88949 5 GLU C N 1
ATOM 2948 C CA . GLU C 3 6 ? 1.65194 3.11156 37.80418 1.000 31.29270 5 GLU C CA 1
ATOM 2949 C C . GLU C 3 6 ? 2.39804 3.31415 39.11710 1.000 29.13799 5 GLU C C 1
ATOM 2950 O O . GLU C 3 6 ? 3.60953 3.09469 39.20089 1.000 28.98832 5 GLU C O 1
ATOM 2956 N N . GLN C 3 7 ? 1.66305 3.73049 40.14350 1.000 32.60246 6 GLN C N 1
ATOM 2957 C CA . GLN C 3 7 ? 2.24005 3.97409 41.45654 1.000 35.34068 6 GLN C CA 1
ATOM 2958 C C . GLN C 3 7 ? 2.21716 2.70939 42.30440 1.000 29.88641 6 GLN C C 1
ATOM 2959 O O . GLN C 3 7 ? 1.30113 1.88850 42.21053 1.000 32.01665 6 GLN C O 1
ATOM 2965 N N . GLU C 3 8 ? 3.24081 2.56209 43.13811 1.000 30.09441 7 GLU C N 1
ATOM 2966 C CA . GLU C 3 8 ? 3.25921 1.52706 44.15862 1.000 34.22571 7 GLU C CA 1
ATOM 2967 C C . GLU C 3 8 ? 2.60872 2.05625 45.43172 1.000 31.36238 7 GLU C C 1
ATOM 2968 O O . GLU C 3 8 ? 2.66176 3.25349 45.72554 1.000 28.84817 7 GLU C O 1
ATOM 2974 N N . GLN C 3 9 ? 1.97091 1.15294 46.17649 1.000 32.72751 8 GLN C N 1
ATOM 2975 C CA . GLN C 3 9 ? 1.33082 1.56093 47.41970 1.000 31.22738 8 GLN C CA 1
ATOM 2976 C C . GLN C 3 9 ? 2.23550 1.27872 48.61171 1.000 34.24070 8 GLN C C 1
ATOM 2977 O O . GLN C 3 9 ? 2.92897 0.25558 48.63729 1.000 37.34308 8 GLN C O 1
ATOM 2983 N N . PRO C 3 10 ? 2.25308 2.16280 49.60742 1.000 36.01957 9 PRO C N 1
ATOM 2984 C CA . PRO C 3 10 ? 3.03215 1.88385 50.81902 1.000 35.01955 9 PRO C CA 1
ATOM 2985 C C . PRO C 3 10 ? 2.39003 0.77935 51.64281 1.000 36.18039 9 PRO C C 1
ATOM 2986 O O . PRO C 3 10 ? 1.16418 0.67279 51.72581 1.000 36.55201 9 PRO C O 1
ATOM 2990 N N . VAL C 3 11 ? 3.23293 -0.05161 52.24768 1.000 37.12367 10 VAL C N 1
ATOM 2991 C CA . VAL C 3 11 ? 2.76320 -1.08247 53.16027 1.000 39.65555 10 VAL C CA 1
ATOM 2992 C C . VAL C 3 11 ? 2.68768 -0.49531 54.56395 1.000 45.70587 10 VAL C C 1
ATOM 2993 O O . VAL C 3 11 ? 3.31220 0.52173 54.87578 1.000 49.52066 10 VAL C O 1
ATOM 2997 N N . LEU C 3 12 ? 1.91164 -1.14398 55.42311 1.000 46.67215 11 LEU C N 1
ATOM 2998 C CA . LEU C 3 12 ? 1.78570 -0.65149 56.78785 1.000 47.35629 11 LEU C CA 1
ATOM 2999 C C . LEU C 3 12 ? 2.96743 -1.12573 57.63291 1.000 51.10998 11 LEU C C 1
ATOM 3000 O O . LEU C 3 12 ? 3.38054 -2.28378 57.52741 1.000 50.46354 11 LEU C O 1
ATOM 3005 N N . PRO C 3 13 ? 3.53759 -0.24570 58.47269 1.000 51.47450 12 PRO C N 1
ATOM 3006 C CA . PRO C 3 13 ? 4.65882 -0.59800 59.35596 1.000 52.56283 12 PRO C CA 1
ATOM 3007 C C . PRO C 3 13 ? 4.31488 -1.73643 60.31319 1.000 55.42139 12 PRO C C 1
ATOM 3008 O O . PRO C 3 13 ? 5.12136 -2.65577 60.45716 1.000 53.90715 12 PRO C O 1
ATOM 3012 N N . ARG D 4 3 ? -2.50580 -34.55167 56.26220 1.000 48.65840 1 ARG D N 1
ATOM 3013 C CA . ARG D 4 3 ? -3.90550 -34.14473 56.31746 1.000 55.64461 1 ARG D CA 1
ATOM 3014 C C . ARG D 4 3 ? -4.34440 -33.48851 55.01227 1.000 53.18769 1 ARG D C 1
ATOM 3015 O O . ARG D 4 3 ? -3.51378 -33.13285 54.17499 1.000 47.93887 1 ARG D O 1
ATOM 3023 N N . LYS D 4 4 ? -5.65552 -33.33651 54.84261 1.000 41.75183 2 LYS D N 1
ATOM 3024 C CA . LYS D 4 4 ? -6.17646 -32.58432 53.71347 1.000 38.48342 2 LYS D CA 1
ATOM 3025 C C . LYS D 4 4 ? -5.94730 -31.09130 53.92846 1.000 32.43197 2 LYS D C 1
ATOM 3026 O O . LYS D 4 4 ? -5.76771 -30.61809 55.05371 1.000 33.17588 2 LYS D O 1
ATOM 3032 N N . GLU D 4 5 ? -5.95385 -30.34294 52.82389 1.000 32.60724 3 GLU D N 1
ATOM 3033 C CA . GLU D 4 5 ? -5.76244 -28.89973 52.92100 1.000 31.23677 3 GLU D CA 1
ATOM 3034 C C . GLU D 4 5 ? -6.90732 -28.24141 53.68113 1.000 29.67304 3 GLU D C 1
ATOM 3035 O O . GLU D 4 5 ? -6.69211 -27.28481 54.43351 1.000 26.68747 3 GLU D O 1
ATOM 3041 N N . VAL D 4 6 ? -8.12894 -28.73939 53.49838 1.000 20.92489 4 VAL D N 1
ATOM 3042 C CA . VAL D 4 6 ? -9.31204 -28.22810 54.18129 1.000 23.10922 4 VAL D CA 1
ATOM 3043 C C . VAL D 4 6 ? -9.99826 -29.40414 54.86094 1.000 24.68844 4 VAL D C 1
ATOM 3044 O O . VAL D 4 6 ? -10.35743 -30.38369 54.19635 1.000 25.00147 4 VAL D O 1
ATOM 3048 N N . GLU D 4 7 ? -10.17951 -29.31116 56.17703 1.000 25.22971 5 GLU D N 1
ATOM 3049 C CA . GLU D 4 7 ? -10.74742 -30.39177 56.97328 1.000 21.92002 5 GLU D CA 1
ATOM 3050 C C . GLU D 4 7 ? -11.96791 -29.88245 57.72547 1.000 21.88623 5 GLU D C 1
ATOM 3051 O O . GLU D 4 7 ? -11.92197 -28.81008 58.33753 1.000 22.14525 5 GLU D O 1
ATOM 3057 N N . GLN D 4 8 ? -13.04893 -30.65965 57.69132 1.000 22.13443 6 GLN D N 1
ATOM 3058 C CA . GLN D 4 8 ? -14.32299 -30.26787 58.27545 1.000 22.59313 6 GLN D CA 1
ATOM 3059 C C . GLN D 4 8 ? -14.81102 -31.34486 59.23426 1.000 27.40818 6 GLN D C 1
ATOM 3060 O O . GLN D 4 8 ? -14.29718 -32.46559 59.26106 1.000 28.21608 6 GLN D O 1
ATOM 3066 N N . ASP D 4 9 ? -15.82501 -30.98728 60.01862 1.000 30.40725 7 ASP D N 1
ATOM 3067 C CA . ASP D 4 9 ? -16.49069 -31.95395 60.87907 1.000 27.43438 7 ASP D CA 1
ATOM 3068 C C . ASP D 4 9 ? -16.98844 -33.13213 60.04532 1.000 30.06932 7 ASP D C 1
ATOM 3069 O O . ASP D 4 9 ? -17.65908 -32.92549 59.02490 1.000 25.57380 7 ASP D O 1
ATOM 3074 N N . PRO D 4 10 ? -16.67871 -34.36646 60.43378 1.000 37.10228 8 PRO D N 1
ATOM 3075 C CA . PRO D 4 10 ? -17.00753 -35.52844 59.58419 1.000 34.25052 8 PRO D CA 1
ATOM 3076 C C . PRO D 4 10 ? -18.48325 -35.90706 59.57794 1.000 47.96631 8 PRO D C 1
ATOM 3077 O O . PRO D 4 10 ? -19.24334 -35.45162 58.72008 1.000 39.71968 8 PRO D O 1
ATOM 3081 N N . GLY D 4 11 ? -18.88359 -36.75809 60.52504 1.000 62.60347 9 GLY D N 1
ATOM 3082 C CA . GLY D 4 11 ? -20.19313 -37.37336 60.52713 1.000 40.36792 9 GLY D CA 1
ATOM 3083 C C . GLY D 4 11 ? -21.34580 -36.39006 60.55350 1.000 38.95436 9 GLY D C 1
ATOM 3084 O O . GLY D 4 11 ? -21.16621 -35.19084 60.78895 1.000 41.57807 9 GLY D O 1
ATOM 3085 N N . PRO D 4 12 ? -22.56015 -36.88682 60.31874 1.000 36.79243 10 PRO D N 1
ATOM 3086 C CA . PRO D 4 12 ? -23.71532 -35.98898 60.20996 1.000 30.53866 10 PRO D CA 1
ATOM 3087 C C . PRO D 4 12 ? -24.06889 -35.34228 61.53987 1.000 28.64809 10 PRO D C 1
ATOM 3088 O O . PRO D 4 12 ? -23.88560 -35.92159 62.61345 1.000 29.97145 10 PRO D O 1
ATOM 3092 N N . PHE D 4 13 ? -24.58427 -34.11686 61.45078 1.000 24.21465 11 PHE D N 1
ATOM 3093 C CA . PHE D 4 13 ? -25.09262 -33.37885 62.60293 1.000 25.60959 11 PHE D CA 1
ATOM 3094 C C . PHE D 4 13 ? -26.60805 -33.55684 62.64912 1.000 28.04302 11 PHE D C 1
ATOM 3095 O O . PHE D 4 13 ? -27.31713 -33.11434 61.73874 1.000 21.98799 11 PHE D O 1
ATOM 3103 N N . ASN D 4 14 ? -27.10411 -34.20500 63.70311 1.000 23.04453 12 ASN D N 1
ATOM 3104 C CA . ASN D 4 14 ? -28.53935 -34.35564 63.93147 1.000 27.18409 12 ASN D CA 1
ATOM 3105 C C . ASN D 4 14 ? -28.94980 -33.38666 65.03419 1.000 27.30674 12 ASN D C 1
ATOM 3106 O O . ASN D 4 14 ? -28.65004 -33.61048 66.21068 1.000 23.28988 12 ASN D O 1
ATOM 3111 N N . VAL D 4 15 ? -29.64141 -32.31825 64.65248 1.000 22.54424 13 VAL D N 1
ATOM 3112 C CA . VAL D 4 15 ? -29.89790 -31.19598 65.55118 1.000 23.01158 13 VAL D CA 1
ATOM 3113 C C . VAL D 4 15 ? -31.40227 -30.96458 65.64996 1.000 27.11209 13 VAL D C 1
ATOM 3114 O O . VAL D 4 15 ? -32.09970 -30.98738 64.62524 1.000 23.15302 13 VAL D O 1
ATOM 3118 N N . PRO D 4 16 ? -31.94972 -30.74840 66.84492 1.000 22.45388 14 PRO D N 1
ATOM 3119 C CA . PRO D 4 16 ? -33.38094 -30.44523 66.94697 1.000 21.25237 14 PRO D CA 1
ATOM 3120 C C . PRO D 4 16 ? -33.67773 -29.02408 66.49464 1.000 26.55922 14 PRO D C 1
ATOM 3121 O O . PRO D 4 16 ? -32.87845 -28.10446 66.69209 1.000 21.58729 14 PRO D O 1
ATOM 3125 N N . GLU D 4 17 ? -34.84244 -28.86319 65.86799 1.000 20.46270 15 GLU D N 1
ATOM 3126 C CA . GLU D 4 17 ? -35.29237 -27.56514 65.38057 1.000 20.30277 15 GLU D CA 1
ATOM 3127 C C . GLU D 4 17 ? -35.27502 -26.52746 66.49683 1.000 25.91082 15 GLU D C 1
ATOM 3128 O O . GLU D 4 17 ? -35.77174 -26.77369 67.59879 1.000 21.74794 15 GLU D O 1
ATOM 3134 N N . GLY D 4 18 ? -34.69359 -25.36330 66.20509 1.000 20.25395 16 GLY D N 1
ATOM 3135 C CA . GLY D 4 18 ? -34.56593 -24.29250 67.17101 1.000 18.70735 16 GLY D CA 1
ATOM 3136 C C . GLY D 4 18 ? -33.23125 -24.23360 67.88674 1.000 20.66062 16 GLY D C 1
ATOM 3137 O O . GLY D 4 18 ? -32.93783 -23.21913 68.53222 1.000 18.93365 16 GLY D O 1
ATOM 3138 N N . ALA D 4 19 ? -32.41745 -25.28022 67.79265 1.000 17.78496 17 ALA D N 1
ATOM 3139 C CA . ALA D 4 19 ? -31.12120 -25.28524 68.45005 1.000 25.60064 17 ALA D CA 1
ATOM 3140 C C . ALA D 4 19 ? -30.07689 -24.56216 67.60314 1.000 20.99926 17 ALA D C 1
ATOM 3141 O O . ALA D 4 19 ? -30.21819 -24.40459 66.38787 1.000 17.64237 17 ALA D O 1
ATOM 3143 N N . THR D 4 20 ? -29.01622 -24.11851 68.27106 1.000 20.47883 18 THR D N 1
ATOM 3144 C CA . THR D 4 20 ? -27.87863 -23.49405 67.61159 1.000 16.54904 18 THR D CA 1
ATOM 3145 C C . THR D 4 20 ? -26.83758 -24.55628 67.28085 1.000 23.24073 18 THR D C 1
ATOM 3146 O O . THR D 4 20 ? -26.55519 -25.43971 68.09536 1.000 21.88760 18 THR D O 1
ATOM 3150 N N . VAL D 4 21 ? -26.27741 -24.47255 66.07582 1.000 20.01823 19 VAL D N 1
ATOM 3151 C CA . VAL D 4 21 ? -25.32371 -25.45357 65.57373 1.000 21.25700 19 VAL D CA 1
ATOM 3152 C C . VAL D 4 21 ? -24.03703 -24.73759 65.18394 1.000 21.37941 19 VAL D C 1
ATOM 3153 O O . VAL D 4 21 ? -24.07251 -23.64870 64.60004 1.000 24.52456 19 VAL D O 1
ATOM 3157 N N . ALA D 4 22 ? -22.90063 -25.34881 65.51574 1.000 18.28640 20 ALA D N 1
ATOM 3158 C CA . ALA D 4 22 ? -21.58384 -24.79113 65.22913 1.000 21.28002 20 ALA D CA 1
ATOM 3159 C C . ALA D 4 22 ? -20.83721 -25.72218 64.28550 1.000 22.02289 20 ALA D C 1
ATOM 3160 O O . ALA D 4 22 ? -20.64863 -26.90326 64.59558 1.000 23.03710 20 ALA D O 1
ATOM 3162 N N . PHE D 4 23 ? -20.41592 -25.19158 63.14073 1.000 15.73395 21 PHE D N 1
ATOM 3163 C CA . PHE D 4 23 ? -19.56143 -25.90973 62.20677 1.000 17.01438 21 PHE D CA 1
ATOM 3164 C C . PHE D 4 23 ? -18.12810 -25.42861 62.36990 1.000 16.33505 21 PHE D C 1
ATOM 3165 O O . PHE D 4 23 ? -17.88532 -24.23863 62.58800 1.000 17.94354 21 PHE D O 1
ATOM 3173 N N . ASN D 4 24 ? -17.17966 -26.35074 62.24822 1.000 12.50322 22 ASN D N 1
ATOM 3174 C CA . ASN D 4 24 ? -15.77081 -26.01197 62.35819 1.000 20.72965 22 ASN D CA 1
ATOM 3175 C C . ASN D 4 24 ? -15.00839 -26.52788 61.14967 1.000 22.91787 22 ASN D C 1
ATOM 3176 O O . ASN D 4 24 ? -15.33191 -27.57686 60.58607 1.000 21.42085 22 ASN D O 1
ATOM 3181 N N . CYS D 4 25 ? -13.98477 -25.76996 60.76670 1.000 19.22717 23 CYS D N 1
ATOM 3182 C CA . CYS D 4 25 ? -13.16898 -26.07306 59.60339 1.000 20.98713 23 CYS D CA 1
ATOM 3183 C C . CYS D 4 25 ? -11.76372 -25.54459 59.85262 1.000 17.24688 23 CYS D C 1
ATOM 3184 O O . CYS D 4 25 ? -11.59674 -24.45458 60.40693 1.000 21.26993 23 CYS D O 1
ATOM 3187 N N . THR D 4 26 ? -10.75891 -26.32531 59.46108 1.000 16.49253 24 THR D N 1
ATOM 3188 C CA . THR D 4 26 ? -9.36725 -25.90919 59.56003 1.000 19.82851 24 THR D CA 1
ATOM 3189 C C . THR D 4 26 ? -8.69503 -25.99670 58.19690 1.000 20.43150 24 THR D C 1
ATOM 3190 O O . THR D 4 26 ? -9.01806 -26.86322 57.37824 1.000 23.35651 24 THR D O 1
ATOM 3194 N N . TYR D 4 27 ? -7.74718 -25.09114 57.96829 1.000 20.44077 25 TYR D N 1
ATOM 3195 C CA . TYR D 4 27 ? -6.97109 -25.04943 56.73950 1.000 23.34198 25 TYR D CA 1
ATOM 3196 C C . TYR D 4 27 ? -5.48905 -25.03677 57.08780 1.000 26.53532 25 TYR D C 1
ATOM 3197 O O . TYR D 4 27 ? -5.08558 -24.50878 58.12775 1.000 22.19021 25 TYR D O 1
ATOM 3206 N N . SER D 4 28 ? -4.67764 -25.62227 56.20759 1.000 24.17467 26 SER D N 1
ATOM 3207 C CA . SER D 4 28 ? -3.25454 -25.79225 56.47946 1.000 33.52827 26 SER D CA 1
ATOM 3208 C C . SER D 4 28 ? -2.38103 -24.68181 55.91165 1.000 22.04892 26 SER D C 1
ATOM 3209 O O . SER D 4 28 ? -1.34051 -24.37257 56.50050 1.000 28.11136 26 SER D O 1
ATOM 3212 N N . ASN D 4 29 ? -2.76726 -24.07140 54.79345 1.000 25.14035 27 ASN D N 1
ATOM 3213 C CA . ASN D 4 29 ? -1.93652 -23.05578 54.15078 1.000 28.46425 27 ASN D CA 1
ATOM 3214 C C . ASN D 4 29 ? -2.15125 -21.71592 54.84629 1.000 26.26522 27 ASN D C 1
ATOM 3215 O O . ASN D 4 29 ? -3.20613 -21.09134 54.69468 1.000 25.45701 27 ASN D O 1
ATOM 3220 N N . SER D 4 30 ? -1.13854 -21.26427 55.59344 1.000 22.32511 28 SER D N 1
ATOM 3221 C CA . SER D 4 30 ? -1.23766 -20.01172 56.33678 1.000 21.76342 28 SER D CA 1
ATOM 3222 C C . SER D 4 30 ? -1.39683 -18.79782 55.42957 1.000 26.28241 28 SER D C 1
ATOM 3223 O O . SER D 4 30 ? -1.83917 -17.74310 55.89917 1.000 25.80943 28 SER D O 1
ATOM 3226 N N . ALA D 4 31 ? -1.03775 -18.91361 54.15192 1.000 25.53352 29 ALA D N 1
ATOM 3227 C CA . ALA D 4 31 ? -1.16097 -17.80488 53.21359 1.000 26.52630 29 ALA D CA 1
ATOM 3228 C C . ALA D 4 31 ? -2.56574 -17.65465 52.64259 1.000 26.93460 29 ALA D C 1
ATOM 3229 O O . ALA D 4 31 ? -2.79702 -16.72196 51.86555 1.000 23.75417 29 ALA D O 1
ATOM 3231 N N . SER D 4 32 ? -3.49457 -18.54260 52.99921 1.000 25.27938 36 SER D N 1
ATOM 3232 C CA . SER D 4 32 ? -4.87021 -18.44942 52.52164 1.000 26.28943 36 SER D CA 1
ATOM 3233 C C . SER D 4 32 ? -5.43623 -17.05903 52.77746 1.000 21.14489 36 SER D C 1
ATOM 3234 O O . SER D 4 32 ? -5.30473 -16.51333 53.87607 1.000 23.30859 36 SER D O 1
ATOM 3237 N N . GLN D 4 33 ? -6.06248 -16.48498 51.75170 1.000 23.03820 37 GLN D N 1
ATOM 3238 C CA . GLN D 4 33 ? -6.48811 -15.09103 51.78893 1.000 21.05083 37 GLN D CA 1
ATOM 3239 C C . GLN D 4 33 ? -7.97008 -14.91103 52.09132 1.000 20.75929 37 GLN D C 1
ATOM 3240 O O . GLN D 4 33 ? -8.32597 -14.05135 52.90256 1.000 25.31266 37 GLN D O 1
ATOM 3246 N N . SER D 4 34 ? -8.84821 -15.68879 51.46127 1.000 21.13406 38 SER D N 1
ATOM 3247 C CA . SER D 4 34 ? -10.28453 -15.50750 51.61369 1.000 20.17329 38 SER D CA 1
ATOM 3248 C C . SER D 4 34 ? -10.95270 -16.83382 51.94304 1.000 21.99562 38 SER D C 1
ATOM 3249 O O . SER D 4 34 ? -10.46290 -17.90564 51.57558 1.000 17.55780 38 SER D O 1
ATOM 3252 N N . PHE D 4 35 ? -12.08865 -16.74350 52.63593 1.000 18.45977 39 PHE D N 1
ATOM 3253 C CA . PHE D 4 35 ? -12.77945 -17.90449 53.17636 1.000 21.96552 39 PHE D CA 1
ATOM 3254 C C . PHE D 4 35 ? -14.28136 -17.72210 53.01071 1.000 21.01108 39 PHE D C 1
ATOM 3255 O O . PHE D 4 35 ? -14.80180 -16.61491 53.17461 1.000 22.11246 39 PHE D O 1
ATOM 3263 N N . PHE D 4 36 ? -14.97291 -18.81167 52.67856 1.000 18.12644 40 PHE D N 1
ATOM 3264 C CA . PHE D 4 36 ? -16.39425 -18.76172 52.36707 1.000 19.80893 40 PHE D CA 1
ATOM 3265 C C . PHE D 4 36 ? -17.07735 -20.02434 52.86686 1.000 22.97630 40 PHE D C 1
ATOM 3266 O O . PHE D 4 36 ? -16.45327 -21.08205 52.98704 1.000 22.68384 40 PHE D O 1
ATOM 3274 N N . TRP D 4 37 ? -18.37086 -19.90094 53.15142 1.000 16.50273 41 TRP D N 1
ATOM 3275 C CA . TRP D 4 37 ? -19.23245 -21.03998 53.42903 1.000 16.74289 41 TRP D CA 1
ATOM 3276 C C . TRP D 4 37 ? -20.22708 -21.18948 52.28780 1.000 20.67571 41 TRP D C 1
ATOM 3277 O O . TRP D 4 37 ? -20.83058 -20.20400 51.85147 1.000 18.51092 41 TRP D O 1
ATOM 3288 N N . TYR D 4 38 ? -20.37712 -22.41344 51.79489 1.000 18.38507 42 TYR D N 1
ATOM 3289 C CA . TYR D 4 38 ? -21.37775 -22.73946 50.79390 1.000 18.83946 42 TYR D CA 1
ATOM 3290 C C . TYR D 4 38 ? -22.34264 -23.76354 51.36981 1.000 19.67115 42 TYR D C 1
ATOM 3291 O O . TYR D 4 38 ? -21.99320 -24.53414 52.26891 1.000 19.11110 42 TYR D O 1
ATOM 3300 N N . ARG D 4 39 ? -23.55773 -23.76382 50.83562 1.000 14.01216 43 ARG D N 1
ATOM 3301 C CA . ARG D 4 39 ? -24.60526 -24.69428 51.22168 1.000 22.40674 43 ARG D CA 1
ATOM 3302 C C . ARG D 4 39 ? -25.01606 -25.50585 49.99973 1.000 25.09647 43 ARG D C 1
ATOM 3303 O O . ARG D 4 39 ? -25.13201 -24.96254 48.89645 1.000 20.44508 43 ARG D O 1
ATOM 3311 N N . GLN D 4 40 ? -25.22691 -26.80805 50.19052 1.000 23.69723 44 GLN D N 1
ATOM 3312 C CA . GLN D 4 40 ? -25.48974 -27.71258 49.07537 1.000 23.63182 44 GLN D CA 1
ATOM 3313 C C . GLN D 4 40 ? -26.54572 -28.73160 49.47349 1.000 26.52597 44 GLN D C 1
ATOM 3314 O O . GLN D 4 40 ? -26.36189 -29.47264 50.44428 1.000 21.83120 44 GLN D O 1
ATOM 3320 N N . ASP D 4 41 ? -27.64002 -28.77343 48.71688 1.000 22.34434 45 ASP D N 1
ATOM 3321 C CA . ASP D 4 41 ? -28.66340 -29.78838 48.90251 1.000 26.78248 45 ASP D CA 1
ATOM 3322 C C . ASP D 4 41 ? -28.23770 -31.09828 48.24481 1.000 27.50046 45 ASP D C 1
ATOM 3323 O O . ASP D 4 41 ? -27.36865 -31.13205 47.36899 1.000 25.03929 45 ASP D O 1
ATOM 3328 N N . CYS D 4 42 ? -28.87321 -32.18559 48.67759 1.000 26.40020 46 CYS D N 1
ATOM 3329 C CA . CYS D 4 42 ? -28.54292 -33.50910 48.16368 1.000 33.79973 46 CYS D CA 1
ATOM 3330 C C . CYS D 4 42 ? -28.76991 -33.57853 46.65681 1.000 36.39636 46 CYS D C 1
ATOM 3331 O O . CYS D 4 42 ? -29.83482 -33.20151 46.15826 1.000 28.17615 46 CYS D O 1
ATOM 3334 N N . ARG D 4 43 ? -27.75133 -34.05348 45.93578 1.000 26.26523 47 ARG D N 1
ATOM 3335 C CA . ARG D 4 43 ? -27.76597 -34.20759 44.47995 1.000 35.94116 47 ARG D CA 1
ATOM 3336 C C . ARG D 4 43 ? -27.90954 -32.87635 43.74616 1.000 31.13636 47 ARG D C 1
ATOM 3337 O O . ARG D 4 43 ? -28.22899 -32.85610 42.55335 1.000 32.90521 47 ARG D O 1
ATOM 3345 N N . LYS D 4 44 ? -27.67202 -31.75845 44.42359 1.000 32.93602 48 LYS D N 1
ATOM 3346 C CA . LYS D 4 44 ? -27.82511 -30.43799 43.82647 1.000 27.79565 48 LYS D CA 1
ATOM 3347 C C . LYS D 4 44 ? -26.47963 -29.70927 43.82764 1.000 27.22046 48 LYS D C 1
ATOM 3348 O O . LYS D 4 44 ? -25.42748 -30.29442 44.10137 1.000 24.25722 48 LYS D O 1
ATOM 3354 N N . GLU D 4 45 ? -26.52475 -28.40778 43.51927 1.000 27.30546 49 GLU D N 1
ATOM 3355 C CA . GLU D 4 45 ? -25.33119 -27.59791 43.34739 1.000 26.66204 49 GLU D CA 1
ATOM 3356 C C . GLU D 4 45 ? -25.09357 -26.70901 44.56406 1.000 25.98760 49 GLU D C 1
ATOM 3357 O O . GLU D 4 45 ? -26.03702 -26.35465 45.27910 1.000 23.73310 49 GLU D O 1
ATOM 3363 N N . PRO D 4 46 ? -23.83980 -26.34439 44.82792 1.000 20.70499 50 PRO D N 1
ATOM 3364 C CA . PRO D 4 46 ? -23.55473 -25.46933 45.96894 1.000 21.99943 50 PRO D CA 1
ATOM 3365 C C . PRO D 4 46 ? -23.99101 -24.03921 45.70029 1.000 23.14086 50 PRO D C 1
ATOM 3366 O O . PRO D 4 46 ? -23.96558 -23.55623 44.56514 1.000 17.78445 50 PRO D O 1
ATOM 3370 N N . LYS D 4 47 ? -24.39512 -23.36014 46.77266 1.000 14.66512 51 LYS D N 1
ATOM 3371 C CA . LYS D 4 47 ? -24.79051 -21.96053 46.71962 1.000 17.57493 51 LYS D CA 1
ATOM 3372 C C . LYS D 4 47 ? -24.02584 -21.18559 47.78073 1.000 20.17164 51 LYS D C 1
ATOM 3373 O O . LYS D 4 47 ? -23.90201 -21.63892 48.92214 1.000 20.53185 51 LYS D O 1
ATOM 3379 N N . LEU D 4 48 ? -23.51576 -20.01698 47.39847 1.000 19.86478 52 LEU D N 1
ATOM 3380 C CA . LEU D 4 48 ? -22.75046 -19.19383 48.32525 1.000 23.15408 52 LEU D CA 1
ATOM 3381 C C . LEU D 4 48 ? -23.62090 -18.75083 49.49451 1.000 22.89085 52 LEU D C 1
ATOM 3382 O O . LEU D 4 48 ? -24.72843 -18.24025 49.30283 1.000 21.18845 52 LEU D O 1
ATOM 3387 N N . LEU D 4 49 ? -23.11452 -18.94963 50.71207 1.000 24.64958 53 LEU D N 1
ATOM 3388 C CA . LEU D 4 49 ? -23.82063 -18.54763 51.92428 1.000 21.59231 53 LEU D CA 1
ATOM 3389 C C . LEU D 4 49 ? -23.28936 -17.22913 52.47975 1.000 27.97264 53 LEU D C 1
ATOM 3390 O O . LEU D 4 49 ? -24.05324 -16.27387 52.64464 1.000 26.88874 53 LEU D O 1
ATOM 3395 N N . MET D 4 50 ? -21.99117 -17.15373 52.76834 1.000 23.13797 54 MET D N 1
ATOM 3396 C CA . MET D 4 50 ? -21.41721 -15.90887 53.26526 1.000 28.69243 54 MET D CA 1
ATOM 3397 C C . MET D 4 50 ? -19.90114 -15.97453 53.16982 1.000 24.69283 54 MET D C 1
ATOM 3398 O O . MET D 4 50 ? -19.30964 -17.05500 53.08498 1.000 22.76356 54 MET D O 1
ATOM 3403 N N . SER D 4 51 ? -19.28394 -14.79651 53.19906 1.000 24.80813 55 SER D N 1
ATOM 3404 C CA . SER D 4 51 ? -17.84535 -14.67912 53.36382 1.000 31.77665 55 SER D CA 1
ATOM 3405 C C . SER D 4 51 ? -17.48641 -14.70076 54.84671 1.000 29.37110 55 SER D C 1
ATOM 3406 O O . SER D 4 51 ? -18.31534 -14.42191 55.71726 1.000 31.82953 55 SER D O 1
ATOM 3409 N N . VAL D 4 52 ? -16.22896 -15.03105 55.12949 1.000 29.38434 56 VAL D N 1
ATOM 3410 C CA . VAL D 4 52 ? -15.73287 -15.16763 56.49506 1.000 30.71347 56 VAL D CA 1
ATOM 3411 C C . VAL D 4 52 ? -14.72967 -14.05536 56.76479 1.000 38.21267 56 VAL D C 1
ATOM 3412 O O . VAL D 4 52 ? -13.78413 -13.86224 55.99043 1.000 36.12517 56 VAL D O 1
ATOM 3416 N N . TYR D 4 53 ? -14.93053 -13.33258 57.86733 1.000 38.66727 57 TYR D N 1
ATOM 3417 C CA . TYR D 4 53 ? -14.06600 -12.22771 58.25665 1.000 45.32917 57 TYR D CA 1
ATOM 3418 C C . TYR D 4 53 ? -13.58602 -12.42457 59.68803 1.000 44.65575 57 TYR D C 1
ATOM 3419 O O . TYR D 4 53 ? -14.24627 -13.08310 60.49708 1.000 36.89318 57 TYR D O 1
ATOM 3428 N N . SER D 4 54 ? -12.42412 -11.83878 59.99293 1.000 41.39817 58 SER D N 1
ATOM 3429 C CA . SER D 4 54 ? -11.85691 -11.96815 61.33249 1.000 44.65166 58 SER D CA 1
ATOM 3430 C C . SER D 4 54 ? -12.77753 -11.36624 62.38662 1.000 46.08208 58 SER D C 1
ATOM 3431 O O . SER D 4 54 ? -12.93559 -11.92820 63.47699 1.000 45.29624 58 SER D O 1
ATOM 3434 N N . SER D 4 55 ? -13.39670 -10.22380 62.07908 1.000 49.68650 63 SER D N 1
ATOM 3435 C CA . SER D 4 55 ? -14.30636 -9.58754 63.02443 1.000 48.91402 63 SER D CA 1
ATOM 3436 C C . SER D 4 55 ? -15.55682 -10.41874 63.27536 1.000 49.15188 63 SER D C 1
ATOM 3437 O O . SER D 4 55 ? -16.20352 -10.24462 64.31353 1.000 55.54407 63 SER D O 1
ATOM 3440 N N . GLY D 4 56 ? -15.90783 -11.31481 62.35739 1.000 50.86582 64 GLY D N 1
ATOM 3441 C CA . GLY D 4 56 ? -17.10403 -12.11778 62.50449 1.000 49.43763 64 GLY D CA 1
ATOM 3442 C C . GLY D 4 56 ? -18.27125 -11.57415 61.70816 1.000 45.73706 64 GLY D C 1
ATOM 3443 O O . GLY D 4 56 ? -19.01931 -10.72087 62.19512 1.000 55.17789 64 GLY D O 1
ATOM 3444 N N . ASN D 4 57 ? -18.43400 -12.05797 60.47904 1.000 45.88583 65 ASN D N 1
ATOM 3445 C CA . ASN D 4 57 ? -19.53282 -11.61562 59.63003 1.000 34.59482 65 ASN D CA 1
ATOM 3446 C C . ASN D 4 57 ? -20.85388 -12.14479 60.17586 1.000 40.95837 65 ASN D C 1
ATOM 3447 O O . ASN D 4 57 ? -21.04323 -13.36037 60.29147 1.000 32.42249 65 ASN D O 1
ATOM 3452 N N . GLU D 4 58 ? -21.76270 -11.23539 60.51764 1.000 38.97661 67 GLU D N 1
ATOM 3453 C CA . GLU D 4 58 ? -23.08799 -11.59035 61.00247 1.000 45.04075 67 GLU D CA 1
ATOM 3454 C C . GLU D 4 58 ? -24.13692 -11.20408 59.96896 1.000 44.96373 67 GLU D C 1
ATOM 3455 O O . GLU D 4 58 ? -24.09855 -10.10305 59.41027 1.000 46.33536 67 GLU D O 1
ATOM 3461 N N . ASP D 4 59 ? -25.07345 -12.11988 59.71909 1.000 36.36647 68 ASP D N 1
ATOM 3462 C CA . ASP D 4 59 ? -26.14004 -11.89882 58.74062 1.000 38.85392 68 ASP D CA 1
ATOM 3463 C C . ASP D 4 59 ? -27.34341 -12.72971 59.19188 1.000 31.74146 68 ASP D C 1
ATOM 3464 O O . ASP D 4 59 ? -27.44749 -13.91677 58.87582 1.000 31.33109 68 ASP D O 1
ATOM 3469 N N . GLY D 4 60 ? -28.24387 -12.08926 59.93349 1.000 36.04458 74 GLY D N 1
ATOM 3470 C CA . GLY D 4 60 ? -29.43070 -12.75964 60.42547 1.000 27.51278 74 GLY D CA 1
ATOM 3471 C C . GLY D 4 60 ? -29.11988 -13.83094 61.44917 1.000 27.27365 74 GLY D C 1
ATOM 3472 O O . GLY D 4 60 ? -28.52995 -13.54730 62.49613 1.000 29.34506 74 GLY D O 1
ATOM 3473 N N . ARG D 4 61 ? -29.51001 -15.06972 61.15570 1.000 24.70723 75 ARG D N 1
ATOM 3474 C CA . ARG D 4 61 ? -29.25463 -16.19082 62.05051 1.000 28.13758 75 ARG D CA 1
ATOM 3475 C C . ARG D 4 61 ? -27.86214 -16.78399 61.88128 1.000 28.62083 75 ARG D C 1
ATOM 3476 O O . ARG D 4 61 ? -27.53356 -17.75289 62.57494 1.000 24.19912 75 ARG D O 1
ATOM 3484 N N . PHE D 4 62 ? -27.03964 -16.23196 60.99402 1.000 19.21791 76 PHE D N 1
ATOM 3485 C CA . PHE D 4 62 ? -25.76482 -16.82934 60.62760 1.000 26.18704 76 PHE D CA 1
ATOM 3486 C C . PHE D 4 62 ? -24.60679 -15.95228 61.08474 1.000 25.93813 76 PHE D C 1
ATOM 3487 O O . PHE D 4 62 ? -24.67624 -14.72121 61.01044 1.000 29.43865 76 PHE D O 1
ATOM 3495 N N . THR D 4 63 ? -23.54268 -16.59836 61.55739 1.000 22.31150 77 THR D N 1
ATOM 3496 C CA . THR D 4 63 ? -22.31263 -15.91998 61.94278 1.000 25.64299 77 THR D CA 1
ATOM 3497 C C . THR D 4 63 ? -21.13320 -16.75749 61.47486 1.000 23.90347 77 THR D C 1
ATOM 3498 O O . THR D 4 63 ? -21.07536 -17.95847 61.75411 1.000 23.56965 77 THR D O 1
ATOM 3502 N N . ALA D 4 64 ? -20.20383 -16.12798 60.76044 1.000 24.57690 78 ALA D N 1
ATOM 3503 C CA . ALA D 4 64 ? -18.99882 -16.78440 60.27121 1.000 24.06406 78 ALA D CA 1
ATOM 3504 C C . ALA D 4 64 ? -17.78230 -16.03796 60.79713 1.000 29.01734 78 ALA D C 1
ATOM 3505 O O . ALA D 4 64 ? -17.70480 -14.81049 60.67907 1.000 32.89146 78 ALA D O 1
ATOM 3507 N N . GLN D 4 65 ? -16.83511 -16.77548 61.37225 1.000 19.47441 79 GLN D N 1
ATOM 3508 C CA . GLN D 4 65 ? -15.68340 -16.17473 62.02572 1.000 26.45791 79 GLN D CA 1
ATOM 3509 C C . GLN D 4 65 ? -14.40395 -16.87666 61.59726 1.000 24.44011 79 GLN D C 1
ATOM 3510 O O . GLN D 4 65 ? -14.39698 -18.07606 61.30771 1.000 25.32308 79 GLN D O 1
ATOM 3516 N N . LEU D 4 66 ? -13.31712 -16.11118 61.57093 1.000 26.96393 80 LEU D N 1
ATOM 3517 C CA . LEU D 4 66 ? -12.00446 -16.60314 61.18454 1.000 22.20096 80 LEU D CA 1
ATOM 3518 C C . LEU D 4 66 ? -11.00659 -16.32804 62.30173 1.000 26.04910 80 LEU D C 1
ATOM 3519 O O . LEU D 4 66 ? -11.03716 -15.26295 62.92659 1.000 22.22978 80 LEU D O 1
ATOM 3524 N N . ASN D 4 67 ? -10.13178 -17.29887 62.55865 1.000 22.22394 81 ASN D N 1
ATOM 3525 C CA . ASN D 4 67 ? -9.02982 -17.14872 63.50902 1.000 22.71920 81 ASN D CA 1
ATOM 3526 C C . ASN D 4 67 ? -7.75979 -17.58674 62.78738 1.000 21.43039 81 ASN D C 1
ATOM 3527 O O . ASN D 4 67 ? -7.52910 -18.78490 62.60060 1.000 18.76180 81 ASN D O 1
ATOM 3532 N N . ARG D 4 68 ? -6.93723 -16.61379 62.38591 1.000 20.45725 82 ARG D N 1
ATOM 3533 C CA . ARG D 4 68 ? -5.72808 -16.93294 61.63390 1.000 25.89048 82 ARG D CA 1
ATOM 3534 C C . ARG D 4 68 ? -4.64920 -17.54278 62.52030 1.000 25.53375 82 ARG D C 1
ATOM 3535 O O . ARG D 4 68 ? -3.80059 -18.29435 62.02731 1.000 26.42864 82 ARG D O 1
ATOM 3543 N N . ALA D 4 69 ? -4.65873 -17.23452 63.82012 1.000 25.38202 83 ALA D N 1
ATOM 3544 C CA . ALA D 4 69 ? -3.64386 -17.78637 64.71327 1.000 26.57618 83 ALA D CA 1
ATOM 3545 C C . ALA D 4 69 ? -3.76139 -19.30219 64.81151 1.000 25.32093 83 ALA D C 1
ATOM 3546 O O . ALA D 4 69 ? -2.75230 -20.01477 64.78323 1.000 29.58303 83 ALA D O 1
ATOM 3548 N N . SER D 4 70 ? -4.98454 -19.81394 64.92439 1.000 22.84781 84 SER D N 1
ATOM 3549 C CA . SER D 4 70 ? -5.22270 -21.24908 64.95440 1.000 19.53646 84 SER D CA 1
ATOM 3550 C C . SER D 4 70 ? -5.60248 -21.81185 63.59300 1.000 18.93246 84 SER D C 1
ATOM 3551 O O . SER D 4 70 ? -5.68048 -23.03797 63.44597 1.000 14.00734 84 SER D O 1
ATOM 3554 N N . GLN D 4 71 ? -5.83269 -20.94659 62.60357 1.000 19.87638 85 GLN D N 1
ATOM 3555 C CA . GLN D 4 71 ? -6.28103 -21.35230 61.27270 1.000 22.69718 85 GLN D CA 1
ATOM 3556 C C . GLN D 4 71 ? -7.58107 -22.15199 61.36319 1.000 20.14259 85 GLN D C 1
ATOM 3557 O O . GLN D 4 71 ? -7.70599 -23.25809 60.83280 1.000 22.40044 85 GLN D O 1
ATOM 3563 N N . TYR D 4 72 ? -8.55795 -21.56612 62.05215 1.000 18.38757 86 TYR D N 1
ATOM 3564 C CA . TYR D 4 72 ? -9.88231 -22.14140 62.23172 1.000 19.54915 86 TYR D CA 1
ATOM 3565 C C . TYR D 4 72 ? -10.92094 -21.28531 61.52039 1.000 21.40900 86 TYR D C 1
ATOM 3566 O O . TYR D 4 72 ? -10.83131 -20.05329 61.52221 1.000 22.61207 86 TYR D O 1
ATOM 3575 N N . ILE D 4 73 ? -11.90837 -21.94443 60.92041 1.000 20.08073 87 ILE D N 1
ATOM 3576 C CA . ILE D 4 73 ? -13.06703 -21.28711 60.32773 1.000 23.10957 87 ILE D CA 1
ATOM 3577 C C . ILE D 4 73 ? -14.31146 -21.87789 60.97285 1.000 16.29299 87 ILE D C 1
ATOM 3578 O O . ILE D 4 73 ? -14.41656 -23.10125 61.11912 1.000 20.18611 87 ILE D O 1
ATOM 3583 N N . SER D 4 74 ? -15.24836 -21.01682 61.36000 1.000 15.51150 88 SER D N 1
ATOM 3584 C CA . SER D 4 74 ? -16.46244 -21.45917 62.02685 1.000 21.34930 88 SER D CA 1
ATOM 3585 C C . SER D 4 74 ? -17.68816 -20.84362 61.36873 1.000 19.88598 88 SER D C 1
ATOM 3586 O O . SER D 4 74 ? -17.63614 -19.73974 60.81934 1.000 22.56797 88 SER D O 1
ATOM 3589 N N . LEU D 4 75 ? -18.79606 -21.57777 61.43211 1.000 21.44023 89 LEU D N 1
ATOM 3590 C CA . LEU D 4 75 ? -20.10118 -21.07713 61.02617 1.000 21.95281 89 LEU D CA 1
ATOM 3591 C C . LEU D 4 75 ? -21.09734 -21.38144 62.13160 1.000 18.26408 89 LEU D C 1
ATOM 3592 O O . LEU D 4 75 ? -21.17860 -22.52148 62.60005 1.000 18.15300 89 LEU D O 1
ATOM 3597 N N . LEU D 4 76 ? -21.84501 -20.36480 62.54742 1.000 15.29715 90 LEU D N 1
ATOM 3598 C CA . LEU D 4 76 ? -22.87021 -20.50201 63.57192 1.000 23.72316 90 LEU D CA 1
ATOM 3599 C C . LEU D 4 76 ? -24.23655 -20.24942 62.95342 1.000 19.18556 90 LEU D C 1
ATOM 3600 O O . LEU D 4 76 ? -24.42712 -19.25520 62.24556 1.000 23.13746 90 LEU D O 1
ATOM 3605 N N . ILE D 4 77 ? -25.17744 -21.15146 63.21133 1.000 17.51310 91 ILE D N 1
ATOM 3606 C CA . ILE D 4 77 ? -26.56297 -20.99165 62.78793 1.000 19.67240 91 ILE D CA 1
ATOM 3607 C C . ILE D 4 77 ? -27.41933 -21.00541 64.04471 1.000 21.66576 91 ILE D C 1
ATOM 3608 O O . ILE D 4 77 ? -27.53486 -22.04009 64.71435 1.000 18.79458 91 ILE D O 1
ATOM 3613 N N . ARG D 4 78 ? -28.00463 -19.85957 64.37456 1.000 25.25226 92 ARG D N 1
ATOM 3614 C CA . ARG D 4 78 ? -28.92521 -19.75533 65.49460 1.000 24.46381 92 ARG D CA 1
ATOM 3615 C C . ARG D 4 78 ? -30.34101 -20.07856 65.03769 1.000 24.31675 92 ARG D C 1
ATOM 3616 O O . ARG D 4 78 ? -30.70026 -19.86133 63.87629 1.000 21.34951 92 ARG D O 1
ATOM 3624 N N . ASP D 4 79 ? -31.13917 -20.60567 65.96771 1.000 22.96947 93 ASP D N 1
ATOM 3625 C CA . ASP D 4 79 ? -32.55816 -20.89256 65.75002 1.000 18.18342 93 ASP D CA 1
ATOM 3626 C C . ASP D 4 79 ? -32.77144 -21.68242 64.45764 1.000 21.97208 93 ASP D C 1
ATOM 3627 O O . ASP D 4 79 ? -33.45592 -21.24413 63.53088 1.000 19.58306 93 ASP D O 1
ATOM 3632 N N . SER D 4 80 ? -32.16390 -22.86677 64.41188 1.000 22.00718 94 SER D N 1
ATOM 3633 C CA . SER D 4 80 ? -32.15640 -23.65433 63.18535 1.000 25.45878 94 SER D CA 1
ATOM 3634 C C . SER D 4 80 ? -33.57070 -24.06411 62.79071 1.000 22.02489 94 SER D C 1
ATOM 3635 O O . SER D 4 80 ? -34.40958 -24.36759 63.64310 1.000 21.14508 94 SER D O 1
ATOM 3638 N N . LYS D 4 81 ? -33.83016 -24.06657 61.48599 1.000 29.02713 95 LYS D N 1
ATOM 3639 C CA . LYS D 4 81 ? -35.10589 -24.48343 60.92296 1.000 30.38147 95 LYS D CA 1
ATOM 3640 C C . LYS D 4 81 ? -34.91387 -25.73190 60.07144 1.000 28.79846 95 LYS D C 1
ATOM 3641 O O . LYS D 4 81 ? -33.79170 -26.11710 59.73150 1.000 23.09371 95 LYS D O 1
ATOM 3647 N N . LEU D 4 82 ? -36.03919 -26.35990 59.71797 1.000 24.56623 96 LEU D N 1
ATOM 3648 C CA . LEU D 4 82 ? -35.99065 -27.54053 58.86030 1.000 31.06966 96 LEU D CA 1
ATOM 3649 C C . LEU D 4 82 ? -35.34995 -27.22316 57.51517 1.000 23.01262 96 LEU D C 1
ATOM 3650 O O . LEU D 4 82 ? -34.64396 -28.06131 56.94305 1.000 24.63535 96 LEU D O 1
ATOM 3655 N N . SER D 4 83 ? -35.58190 -26.01604 56.99436 1.000 21.48684 97 SER D N 1
ATOM 3656 C CA . SER D 4 83 ? -35.01824 -25.63272 55.70551 1.000 29.99853 97 SER D CA 1
ATOM 3657 C C . SER D 4 83 ? -33.50683 -25.44627 55.75009 1.000 27.48163 97 SER D C 1
ATOM 3658 O O . SER D 4 83 ? -32.89319 -25.28692 54.68947 1.000 26.26445 97 SER D O 1
ATOM 3661 N N . ASP D 4 84 ? -32.89632 -25.45731 56.93896 1.000 21.70763 98 ASP D N 1
ATOM 3662 C CA . ASP D 4 84 ? -31.44385 -25.38330 57.04718 1.000 22.60699 98 ASP D CA 1
ATOM 3663 C C . ASP D 4 84 ? -30.76448 -26.70946 56.73122 1.000 21.26519 98 ASP D C 1
ATOM 3664 O O . ASP D 4 84 ? -29.54762 -26.72750 56.51046 1.000 22.43415 98 ASP D O 1
ATOM 3669 N N . SER D 4 85 ? -31.51665 -27.81022 56.71544 1.000 19.69752 99 SER D N 1
ATOM 3670 C CA . SER D 4 85 ? -30.94998 -29.12509 56.43633 1.000 22.95121 99 SER D CA 1
ATOM 3671 C C . SER D 4 85 ? -30.26092 -29.13432 55.07811 1.000 26.79155 99 SER D C 1
ATOM 3672 O O . SER D 4 85 ? -30.90668 -28.94040 54.04360 1.000 22.41627 99 SER D O 1
ATOM 3675 N N . ALA D 4 86 ? -28.95327 -29.36904 55.08737 1.000 20.40928 100 ALA D N 1
ATOM 3676 C CA . ALA D 4 86 ? -28.13074 -29.37630 53.88120 1.000 21.32615 100 ALA D CA 1
ATOM 3677 C C . ALA D 4 86 ? -26.72509 -29.80802 54.27776 1.000 23.25203 100 ALA D C 1
ATOM 3678 O O . ALA D 4 86 ? -26.45096 -30.10315 55.44449 1.000 21.13217 100 ALA D O 1
ATOM 3680 N N . THR D 4 87 ? -25.83431 -29.84149 53.29269 1.000 21.08657 101 THR D N 1
ATOM 3681 C CA . THR D 4 87 ? -24.41236 -30.04672 53.52610 1.000 18.14882 101 THR D CA 1
ATOM 3682 C C . THR D 4 87 ? -23.70683 -28.70341 53.41010 1.000 23.76350 101 THR D C 1
ATOM 3683 O O . THR D 4 87 ? -23.90826 -27.97463 52.43297 1.000 20.07278 101 THR D O 1
ATOM 3687 N N . TYR D 4 88 ? -22.89019 -28.37651 54.40589 1.000 20.88010 102 TYR D N 1
ATOM 3688 C CA . TYR D 4 88 ? -22.24508 -27.07377 54.49619 1.000 18.03031 102 TYR D CA 1
ATOM 3689 C C . TYR D 4 88 ? -20.76835 -27.22897 54.16568 1.000 19.42041 102 TYR D C 1
ATOM 3690 O O . TYR D 4 88 ? -20.04916 -27.97358 54.84107 1.000 18.68027 102 TYR D O 1
ATOM 3699 N N . LEU D 4 89 ? -20.32873 -26.53616 53.11934 1.000 20.30899 103 LEU D N 1
ATOM 3700 C CA . LEU D 4 89 ? -18.98193 -26.67767 52.58697 1.000 20.60981 103 LEU D CA 1
ATOM 3701 C C . LEU D 4 89 ? -18.12514 -25.49547 53.01379 1.000 18.90956 103 LEU D C 1
ATOM 3702 O O . LEU D 4 89 ? -18.51269 -24.33747 52.82490 1.000 16.46153 103 LEU D O 1
ATOM 3707 N N . CYS D 4 90 ? -16.96715 -25.79716 53.59038 1.000 17.86868 104 CYS D N 1
ATOM 3708 C CA . CYS D 4 90 ? -15.95253 -24.80171 53.89790 1.000 21.31235 104 CYS D CA 1
ATOM 3709 C C . CYS D 4 90 ? -15.05816 -24.62582 52.67551 1.000 19.25188 104 CYS D C 1
ATOM 3710 O O . CYS D 4 90 ? -14.52452 -25.60652 52.14812 1.000 19.37025 104 CYS D O 1
ATOM 3713 N N . VAL D 4 91 ? -14.91321 -23.38380 52.21364 1.000 17.92892 105 VAL D N 1
ATOM 3714 C CA . VAL D 4 91 ? -14.21577 -23.08319 50.96622 1.000 17.87600 105 VAL D CA 1
ATOM 3715 C C . VAL D 4 91 ? -13.11223 -22.07265 51.24871 1.000 20.47148 105 VAL D C 1
ATOM 3716 O O . VAL D 4 91 ? -13.36744 -21.01542 51.83691 1.000 20.69900 105 VAL D O 1
ATOM 3720 N N . VAL D 4 92 ? -11.89198 -22.39153 50.81710 1.000 16.22476 106 VAL D N 1
ATOM 3721 C CA . VAL D 4 92 ? -10.70040 -21.62588 51.165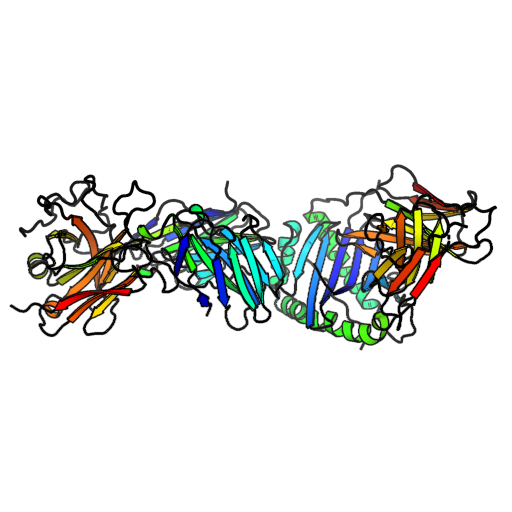17 1.000 19.12105 106 VAL D CA 1
ATOM 3722 C C . VAL D 4 92 ? -9.98272 -21.21358 49.88764 1.000 21.03551 106 VAL D C 1
ATOM 3723 O O . VAL D 4 92 ? -9.67403 -22.06031 49.04139 1.000 20.53048 106 VAL D O 1
ATOM 3727 N N . MET D 4 93 ? -9.70011 -19.91988 49.75905 1.000 22.47120 107 MET D N 1
ATOM 3728 C CA . MET D 4 93 ? -9.06724 -19.36253 48.57026 1.000 20.91433 107 MET D CA 1
ATOM 3729 C C . MET D 4 93 ? -7.61925 -19.00141 48.87937 1.000 25.49997 107 MET D C 1
ATOM 3730 O O . MET D 4 93 ? -7.35534 -18.15186 49.73773 1.000 22.02841 107 MET D O 1
ATOM 3735 N N . GLY D 4 94 ? -6.68985 -19.64759 48.17989 1.000 25.62133 108 GLY D N 1
ATOM 3736 C CA . GLY D 4 94 ? -5.29019 -19.27155 48.22003 1.000 29.71215 108 GLY D CA 1
ATOM 3737 C C . GLY D 4 94 ? -4.83413 -18.79032 46.85785 1.000 31.87781 108 GLY D C 1
ATOM 3738 O O . GLY D 4 94 ? -5.66389 -18.61583 45.95979 1.000 29.69123 108 GLY D O 1
ATOM 3739 N N . PHE D 4 95 ? -3.53108 -18.57132 46.67808 1.000 26.57237 109 PHE D N 1
ATOM 3740 C CA . PHE D 4 95 ? -3.04017 -18.12197 45.38052 1.000 26.41988 109 PHE D CA 1
ATOM 3741 C C . PHE D 4 95 ? -3.26557 -19.19337 44.32287 1.000 28.36986 109 PHE D C 1
ATOM 3742 O O . PHE D 4 95 ? -2.68196 -20.28006 44.39445 1.000 26.26709 109 PHE D O 1
ATOM 3750 N N . GLN D 4 96 ? -4.11998 -18.89166 43.34474 1.000 28.80526 110 GLN D N 1
ATOM 3751 C CA . GLN D 4 96 ? -4.42349 -19.80182 42.24193 1.000 33.75352 110 GLN D CA 1
ATOM 3752 C C . GLN D 4 96 ? -4.92452 -21.15547 42.74149 1.000 34.15738 110 GLN D C 1
ATOM 3753 O O . GLN D 4 96 ? -4.65743 -22.19333 42.13110 1.000 31.21583 110 GLN D O 1
ATOM 3759 N N . LYS D 4 97 ? -5.67403 -21.15678 43.84283 1.000 34.01540 111 LYS D N 1
ATOM 3760 C CA . LYS D 4 97 ? -6.25355 -22.38742 44.36430 1.000 30.33665 111 LYS D CA 1
ATOM 3761 C C . LYS D 4 97 ? -7.50984 -22.06142 45.15694 1.000 29.62227 111 LYS D C 1
ATOM 3762 O O . LYS D 4 97 ? -7.47413 -21.22968 46.06819 1.000 29.85611 111 LYS D O 1
ATOM 3768 N N . LEU D 4 98 ? -8.61318 -22.71674 44.80327 1.000 26.78198 112 LEU D N 1
ATOM 3769 C CA . LEU D 4 98 ? -9.87509 -22.61760 45.53041 1.000 25.16658 112 LEU D CA 1
ATOM 3770 C C . LEU D 4 98 ? -10.28686 -24.03243 45.91302 1.000 24.80443 112 LEU D C 1
ATOM 3771 O O . LEU D 4 98 ? -10.62397 -24.84085 45.04153 1.000 23.28397 112 LEU D O 1
ATOM 3776 N N . VAL D 4 99 ? -10.24939 -24.33812 47.20760 1.000 18.28131 113 VAL D N 1
ATOM 3777 C CA . VAL D 4 99 ? -10.43985 -25.69776 47.69888 1.000 19.15448 113 VAL D CA 1
ATOM 3778 C C . VAL D 4 99 ? -11.80479 -25.80279 48.36187 1.000 22.04196 113 VAL D C 1
ATOM 3779 O O . VAL D 4 99 ? -12.12634 -25.02621 49.27011 1.000 20.58014 113 VAL D O 1
ATOM 3783 N N . PHE D 4 100 ? -12.59967 -26.76834 47.91071 1.000 19.85612 114 PHE D N 1
ATOM 3784 C CA . PHE D 4 100 ? -13.88677 -27.08537 48.51267 1.000 20.23263 114 PHE D CA 1
ATOM 3785 C C . PHE D 4 100 ? -13.69667 -28.24074 49.48688 1.000 23.24055 114 PHE D C 1
ATOM 3786 O O . PHE D 4 100 ? -13.20680 -29.30788 49.10018 1.000 20.96895 114 PHE D O 1
ATOM 3794 N N . GLY D 4 101 ? -14.07133 -28.02668 50.74519 1.000 20.10233 115 GLY D N 1
ATOM 3795 C CA . GLY D 4 101 ? -14.10615 -29.12123 51.68917 1.000 16.21122 115 GLY D CA 1
ATOM 3796 C C . GLY D 4 101 ? -15.17732 -30.13247 51.33266 1.000 23.09560 115 GLY D C 1
ATOM 3797 O O . GLY D 4 101 ? -16.07688 -29.87600 50.53053 1.000 22.08713 115 GLY D O 1
ATOM 3798 N N . THR D 4 102 ? -15.07434 -31.31662 51.93531 1.000 19.92130 116 THR D N 1
ATOM 3799 C CA . THR D 4 102 ? -16.06006 -32.35742 51.67161 1.000 22.66784 116 THR D CA 1
ATOM 3800 C C . THR D 4 102 ? -17.37051 -32.13088 52.41468 1.000 24.97957 116 THR D C 1
ATOM 3801 O O . THR D 4 102 ? -18.34114 -32.85140 52.15802 1.000 22.64928 116 THR D O 1
ATOM 3805 N N . GLY D 4 103 ? -17.42220 -31.16064 53.32013 1.000 23.87076 117 GLY D N 1
ATOM 3806 C CA . GLY D 4 103 ? -18.67425 -30.70835 53.88677 1.000 25.53189 117 GLY D CA 1
ATOM 3807 C C . GLY D 4 103 ? -19.05469 -31.42428 55.17180 1.000 25.06348 117 GLY D C 1
ATOM 3808 O O . GLY D 4 103 ? -18.50922 -32.46620 55.53264 1.000 25.11349 117 GLY D O 1
ATOM 3809 N N . THR D 4 104 ? -20.01749 -30.82794 55.87258 1.000 23.75658 118 THR D N 1
ATOM 3810 C CA . THR D 4 104 ? -20.63290 -31.41616 57.05612 1.000 20.08710 118 THR D CA 1
ATOM 3811 C C . THR D 4 104 ? -22.13920 -31.42799 56.84287 1.000 22.80514 118 THR D C 1
ATOM 3812 O O . THR D 4 104 ? -22.75075 -30.36871 56.66988 1.000 19.25165 118 THR D O 1
ATOM 3816 N N . ARG D 4 105 ? -22.73327 -32.61742 56.84716 1.000 20.07926 119 ARG D N 1
ATOM 3817 C CA . ARG D 4 105 ? -24.16310 -32.74820 56.60249 1.000 23.81256 119 ARG D CA 1
ATOM 3818 C C . ARG D 4 105 ? -24.95160 -32.38052 57.85544 1.000 23.78275 119 ARG D C 1
ATOM 3819 O O . ARG D 4 105 ? -24.66690 -32.87936 58.94892 1.000 23.47197 119 ARG D O 1
ATOM 3827 N N . LEU D 4 106 ? -25.94057 -31.50504 57.69248 1.000 20.75087 120 LEU D N 1
ATOM 3828 C CA . LEU D 4 106 ? -26.80854 -31.06886 58.77848 1.000 24.17058 120 LEU D CA 1
ATOM 3829 C C . LEU D 4 106 ? -28.21896 -31.59243 58.54558 1.000 23.69071 120 LEU D C 1
ATOM 3830 O O . LEU D 4 106 ? -28.78275 -31.40793 57.46125 1.000 24.02440 120 LEU D O 1
ATOM 3835 N N . LEU D 4 107 ? -28.78617 -32.23589 59.56482 1.000 24.75508 121 LEU D N 1
ATOM 3836 C CA . LEU D 4 107 ? -30.14629 -32.76609 59.51787 1.000 25.34454 121 LEU D CA 1
ATOM 3837 C C . LEU D 4 107 ? -30.93454 -32.16646 60.67544 1.000 28.58982 121 LEU D C 1
ATOM 3838 O O . LEU D 4 107 ? -30.71755 -32.53345 61.83543 1.000 27.53839 121 LEU D O 1
ATOM 3843 N N . VAL D 4 108 ? -31.84608 -31.25039 60.36434 1.000 26.71855 122 VAL D N 1
ATOM 3844 C CA . VAL D 4 108 ? -32.65867 -30.58705 61.37838 1.000 23.32292 122 VAL D CA 1
ATOM 3845 C C . VAL D 4 108 ? -33.96870 -31.35072 61.52904 1.000 27.28927 122 VAL D C 1
ATOM 3846 O O . VAL D 4 108 ? -34.72243 -31.50788 60.56271 1.000 24.63806 122 VAL D O 1
ATOM 3850 N N . SER D 4 109 ? -34.24170 -31.81876 62.74556 1.000 24.75935 123 SER D N 1
ATOM 3851 C CA . SER D 4 109 ? -35.34594 -32.64960 63.20488 1.000 28.18346 123 SER D CA 1
ATOM 3852 C C . SER D 4 109 ? -36.45458 -31.80203 63.81666 1.000 24.94033 123 SER D C 1
ATOM 3853 O O . SER D 4 109 ? -36.17453 -30.85896 64.56415 1.000 26.95755 123 SER D O 1
ATOM 3856 N N . PRO D 4 110 ? -37.71631 -32.10367 63.51990 1.000 30.29447 124 PRO D N 1
ATOM 3857 C CA . PRO D 4 110 ? -38.81303 -31.39886 64.18664 1.000 27.86636 124 PRO D CA 1
ATOM 3858 C C . PRO D 4 110 ? -38.96619 -31.83449 65.63396 1.000 26.10842 124 PRO D C 1
ATOM 3859 O O . PRO D 4 110 ? -38.64601 -32.96488 66.01050 1.000 21.11247 124 PRO D O 1
ATOM 3863 N N . ASN D 4 111 ? -39.46494 -30.91194 66.45049 1.000 25.18406 125 ASN D N 1
ATOM 3864 C CA . ASN D 4 111 ? -39.83066 -31.22525 67.82568 1.000 28.97517 125 ASN D CA 1
ATOM 3865 C C . ASN D 4 111 ? -41.25163 -31.77603 67.82209 1.000 28.32966 125 ASN D C 1
ATOM 3866 O O . ASN D 4 111 ? -42.21555 -31.02827 67.62950 1.000 27.39788 125 ASN D O 1
ATOM 3871 N N . ILE D 4 112 ? -41.38138 -33.08569 68.00706 1.000 24.67750 126 ILE D N 1
ATOM 3872 C CA . ILE D 4 112 ? -42.67987 -33.74868 68.02224 1.000 27.43068 126 ILE D CA 1
ATOM 3873 C C . ILE D 4 112 ? -43.21728 -33.67726 69.44710 1.000 30.44910 126 ILE D C 1
ATOM 3874 O O . ILE D 4 112 ? -42.72614 -34.36930 70.34255 1.000 27.13507 126 ILE D O 1
ATOM 3879 N N . GLN D 4 113 ? -44.23188 -32.83774 69.65755 1.000 32.49693 127 GLN D N 1
ATOM 3880 C CA . GLN D 4 113 ? -44.72217 -32.59511 71.01073 1.000 43.30343 127 GLN D CA 1
ATOM 3881 C C . GLN D 4 113 ? -45.49432 -33.79550 71.54807 1.000 40.49425 127 GLN D C 1
ATOM 3882 O O . GLN D 4 113 ? -45.28582 -34.21684 72.69155 1.000 38.55832 127 GLN D O 1
ATOM 3888 N N . ASN D 4 114 ? -46.39307 -34.36239 70.73967 1.000 31.74416 128 ASN D N 1
ATOM 3889 C CA . ASN D 4 114 ? -47.21056 -35.50798 71.13616 1.000 39.78176 128 ASN D CA 1
ATOM 3890 C C . ASN D 4 114 ? -46.93721 -36.66082 70.17676 1.000 34.15702 128 ASN D C 1
ATOM 3891 O O . ASN D 4 114 ? -47.69600 -36.87744 69.21970 1.000 31.44359 128 ASN D O 1
ATOM 3896 N N . PRO D 4 115 ? -45.86874 -37.42526 70.40459 1.000 31.00451 129 PRO D N 1
ATOM 3897 C CA . PRO D 4 115 ? -45.56212 -38.54669 69.50805 1.000 27.80344 129 PRO D CA 1
ATOM 3898 C C . PRO D 4 115 ? -46.67016 -39.58927 69.52668 1.000 31.74176 129 PRO D C 1
ATOM 3899 O O . PRO D 4 115 ? -47.27043 -39.86884 70.56608 1.000 31.63317 129 PRO D O 1
ATOM 3903 N N . ASP D 4 116 ? -46.93709 -40.16563 68.35493 1.000 28.58209 130 ASP D N 1
ATOM 3904 C CA . ASP D 4 116 ? -48.00975 -41.14793 68.18278 1.000 26.26425 130 ASP D CA 1
ATOM 3905 C C . ASP D 4 116 ? -47.52988 -42.26113 67.25748 1.000 28.55091 130 ASP D C 1
ATOM 3906 O O . ASP D 4 116 ? -48.10551 -42.49624 66.19165 1.000 20.41367 130 ASP D O 1
ATOM 3911 N N . PRO D 4 117 ? -46.48154 -42.98588 67.65316 1.000 27.87727 131 PRO D N 1
ATOM 3912 C CA . PRO D 4 117 ? -45.84161 -43.92955 66.72360 1.000 21.79985 131 PRO D CA 1
ATOM 3913 C C . PRO D 4 117 ? -46.79084 -45.04492 66.30720 1.000 25.79224 131 PRO D C 1
ATOM 3914 O O . PRO D 4 117 ? -47.47153 -45.64963 67.13845 1.000 22.60679 131 PRO D O 1
ATOM 3918 N N . ALA D 4 118 ? -46.83053 -45.31349 65.00340 1.000 23.87877 132 ALA D N 1
ATOM 3919 C CA . ALA D 4 118 ? -47.72307 -46.33053 64.46768 1.000 22.37516 132 ALA D CA 1
ATOM 3920 C C . ALA D 4 118 ? -47.17611 -46.84342 63.14397 1.000 24.69388 132 ALA D C 1
ATOM 3921 O O . ALA D 4 118 ? -46.50287 -46.11524 62.40964 1.000 25.35722 132 ALA D O 1
ATOM 3923 N N . VAL D 4 119 ? -47.47651 -48.10622 62.85100 1.000 26.24586 133 VAL D N 1
ATOM 3924 C CA . VAL D 4 119 ? -47.14304 -48.73149 61.57569 1.000 24.09370 133 VAL D CA 1
ATOM 3925 C C . VAL D 4 119 ? -48.45380 -49.11851 60.90396 1.000 25.97758 133 VAL D C 1
ATOM 3926 O O . VAL D 4 119 ? -49.16177 -50.01659 61.37863 1.000 27.23818 133 VAL D O 1
ATOM 3930 N N . TYR D 4 120 ? -48.78017 -48.44350 59.80565 1.000 22.86745 134 TYR D N 1
ATOM 3931 C CA . TYR D 4 120 ? -50.00914 -48.68285 59.06282 1.000 25.88765 134 TYR D CA 1
ATOM 3932 C C . TYR D 4 120 ? -49.70455 -49.41375 57.76328 1.000 26.97328 134 TYR D C 1
ATOM 3933 O O . TYR D 4 120 ? -48.76414 -49.05621 57.04686 1.000 24.12015 134 TYR D O 1
ATOM 3942 N N . GLN D 4 121 ? -50.50535 -50.43015 57.45234 1.000 26.50593 135 GLN D N 1
ATOM 3943 C CA . GLN D 4 121 ? -50.47924 -51.00575 56.11466 1.000 29.99376 135 GLN D CA 1
ATOM 3944 C C . GLN D 4 121 ? -51.35017 -50.15631 55.20368 1.000 29.11357 135 GLN D C 1
ATOM 3945 O O . GLN D 4 121 ? -52.56827 -50.07919 55.39486 1.000 29.48688 135 GLN D O 1
ATOM 3951 N N . LEU D 4 122 ? -50.72968 -49.51077 54.22510 1.000 23.84451 136 LEU D N 1
ATOM 3952 C CA . LEU D 4 122 ? -51.49708 -48.71033 53.29123 1.000 30.84155 136 LEU D CA 1
ATOM 3953 C C . LEU D 4 122 ? -52.30089 -49.61574 52.36578 1.000 25.25343 136 LEU D C 1
ATOM 3954 O O . LEU D 4 122 ? -52.01999 -50.80899 52.21974 1.000 25.69515 136 LEU D O 1
ATOM 3959 N N . ARG D 4 123 ? -53.32858 -49.03603 51.75327 1.000 23.10663 137 ARG D N 1
ATOM 3960 C CA . ARG D 4 123 ? -54.11937 -49.77714 50.78360 1.000 27.74546 137 ARG D CA 1
ATOM 3961 C C . ARG D 4 123 ? -53.23904 -50.18809 49.61366 1.000 26.60584 137 ARG D C 1
ATOM 3962 O O . ARG D 4 123 ? -52.46926 -49.37863 49.08721 1.000 27.63891 137 ARG D O 1
ATOM 3970 N N . ASP D 4 124 ? -53.33181 -51.45887 49.23081 1.000 30.09859 138 ASP D N 1
ATOM 3971 C CA . ASP D 4 124 ? -52.59212 -51.93867 48.07422 1.000 31.13280 138 ASP D CA 1
ATOM 3972 C C . ASP D 4 124 ? -52.96540 -51.12569 46.84160 1.000 31.20940 138 ASP D C 1
ATOM 3973 O O . ASP D 4 124 ? -54.10495 -50.67856 46.68470 1.000 25.75338 138 ASP D O 1
ATOM 3978 N N . SER D 4 125 ? -51.98197 -50.91039 45.97550 1.000 31.36255 139 SER D N 1
ATOM 3979 C CA . SER D 4 125 ? -52.25699 -50.36811 44.65626 1.000 32.37668 139 SER D CA 1
ATOM 3980 C C . SER D 4 125 ? -52.69485 -51.49155 43.73084 1.000 35.21999 139 SER D C 1
ATOM 3981 O O . SER D 4 125 ? -52.14339 -52.59871 43.76815 1.000 38.22901 139 SER D O 1
ATOM 3984 N N . LYS D 4 126 ? -53.69621 -51.20047 42.89774 1.000 39.30787 140 LYS D N 1
ATOM 3985 C CA . LYS D 4 126 ? -54.16510 -52.20565 41.96142 1.000 39.29087 140 LYS D CA 1
ATOM 3986 C C . LYS D 4 126 ? -53.26241 -52.28758 40.73111 1.000 42.04349 140 LYS D C 1
ATOM 3987 O O . LYS D 4 126 ? -53.39963 -53.21353 39.92417 1.000 50.98753 140 LYS D O 1
ATOM 3993 N N . SER D 4 127 ? -52.25812 -51.41678 40.64196 1.000 37.90220 141 SER D N 1
ATOM 3994 C CA . SER D 4 127 ? -51.28626 -51.43273 39.55704 1.000 42.91875 141 SER D CA 1
ATOM 3995 C C . SER D 4 127 ? -49.90371 -51.89752 40.01604 1.000 27.54921 141 SER D C 1
ATOM 3996 O O . SER D 4 127 ? -48.89269 -51.53918 39.40501 1.000 48.13833 141 SER D O 1
ATOM 3999 N N . SER D 4 128 ? -49.83576 -52.69531 41.08213 1.000 31.14252 142 SER D N 1
ATOM 4000 C CA . SER D 4 128 ? -48.54973 -53.02984 41.68058 1.000 31.94194 142 SER D CA 1
ATOM 4001 C C . SER D 4 128 ? -48.61350 -54.37220 42.39541 1.000 32.27985 142 SER D C 1
ATOM 4002 O O . SER D 4 128 ? -49.61632 -54.69930 43.03501 1.000 34.95501 142 SER D O 1
ATOM 4005 N N . ASP D 4 129 ? -47.52480 -55.13414 42.29585 1.000 25.24195 143 ASP D N 1
ATOM 4006 C CA . ASP D 4 129 ? -47.35401 -56.36998 43.04959 1.000 32.67150 143 ASP D CA 1
ATOM 4007 C C . ASP D 4 129 ? -46.80843 -56.13475 44.45505 1.000 36.60626 143 ASP D C 1
ATOM 4008 O O . ASP D 4 129 ? -46.53023 -57.10558 45.16737 1.000 38.36905 143 ASP D O 1
ATOM 4013 N N . LYS D 4 130 ? -46.65635 -54.88082 44.86998 1.000 32.56016 144 LYS D N 1
ATOM 4014 C CA . LYS D 4 130 ? -45.98872 -54.53819 46.11561 1.000 30.71001 144 LYS D CA 1
ATOM 4015 C C . LYS D 4 130 ? -46.99609 -54.10809 47.17531 1.000 32.11516 144 LYS D C 1
ATOM 4016 O O . LYS D 4 130 ? -48.08708 -53.62304 46.86323 1.000 28.92004 144 LYS D O 1
ATOM 4022 N N . SER D 4 131 ? -46.61471 -54.29721 48.43663 1.000 33.08334 145 SER D N 1
ATOM 4023 C CA . SER D 4 131 ? -47.38109 -53.83526 49.58523 1.000 31.53460 145 SER D CA 1
ATOM 4024 C C . SER D 4 131 ? -46.52018 -52.87683 50.39664 1.000 30.53028 145 SER D C 1
ATOM 4025 O O . SER D 4 131 ? -45.30486 -53.06403 50.50252 1.000 28.87449 145 SER D O 1
ATOM 4028 N N . VAL D 4 132 ? -47.14928 -51.85316 50.97076 1.000 25.72184 146 VAL D N 1
ATOM 4029 C CA . VAL D 4 132 ? -46.44289 -50.74614 51.60651 1.000 25.11149 146 VAL D CA 1
ATOM 4030 C C . VAL D 4 132 ? -46.85497 -50.65665 53.07020 1.000 31.02746 146 VAL D C 1
ATOM 4031 O O . VAL D 4 132 ? -48.05028 -50.68580 53.38822 1.000 20.46636 146 VAL D O 1
ATOM 4035 N N . CYS D 4 133 ? -45.86387 -50.53873 53.95252 1.000 20.30657 147 CYS D N 1
ATOM 4036 C CA . CYS D 4 133 ? -46.07158 -50.26374 55.36804 1.000 25.40814 147 CYS D CA 1
ATOM 4037 C C . CYS D 4 133 ? -45.49423 -48.89541 55.70824 1.000 31.69075 147 CYS D C 1
ATOM 4038 O O . CYS D 4 133 ? -44.37688 -48.56480 55.29646 1.000 24.83634 147 CYS D O 1
ATOM 4041 N N . LEU D 4 134 ? -46.24980 -48.10335 56.46820 1.000 23.45054 148 LEU D N 1
ATOM 4042 C CA . LEU D 4 134 ? -45.85413 -46.73969 56.81210 1.000 22.39363 148 LEU D CA 1
ATOM 4043 C C . LEU D 4 134 ? -45.65563 -46.62483 58.31866 1.000 24.77870 148 LEU D C 1
ATOM 4044 O O . LEU D 4 134 ? -46.62021 -46.70614 59.08715 1.000 23.79022 148 LEU D O 1
ATOM 4049 N N . PHE D 4 135 ? -44.40641 -46.42853 58.73067 1.000 22.06707 149 PHE D N 1
ATOM 4050 C CA . PHE D 4 135 ? -44.06118 -46.11516 60.11204 1.000 20.00263 149 PHE D CA 1
ATOM 4051 C C . PHE D 4 135 ? -43.98864 -44.59788 60.24267 1.000 23.52969 149 PHE D C 1
ATOM 4052 O O . PHE D 4 135 ? -43.15332 -43.96133 59.59317 1.000 23.06393 149 PHE D O 1
ATOM 4060 N N . THR D 4 136 ? -44.86151 -44.01617 61.06602 1.000 19.06722 150 THR D N 1
ATOM 4061 C CA . THR D 4 136 ? -45.01400 -42.56651 61.07902 1.000 20.56140 150 THR D CA 1
ATOM 4062 C C . THR D 4 136 ? -45.35581 -42.07185 62.47931 1.000 22.79781 150 THR D C 1
ATOM 4063 O O . THR D 4 136 ? -45.66868 -42.84959 63.38467 1.000 20.73058 150 THR D O 1
ATOM 4067 N N . ASP D 4 137 ? -45.28806 -40.74669 62.63371 1.000 20.69594 151 ASP D N 1
ATOM 4068 C CA . ASP D 4 137 ? -45.66752 -40.01952 63.84474 1.000 26.36367 151 ASP D CA 1
ATOM 4069 C C . ASP D 4 137 ? -44.80013 -40.37810 65.04947 1.000 27.06912 151 ASP D C 1
ATOM 4070 O O . ASP D 4 137 ? -45.21148 -40.17623 66.19629 1.000 23.56046 151 ASP D O 1
ATOM 4075 N N . PHE D 4 138 ? -43.59518 -40.88646 64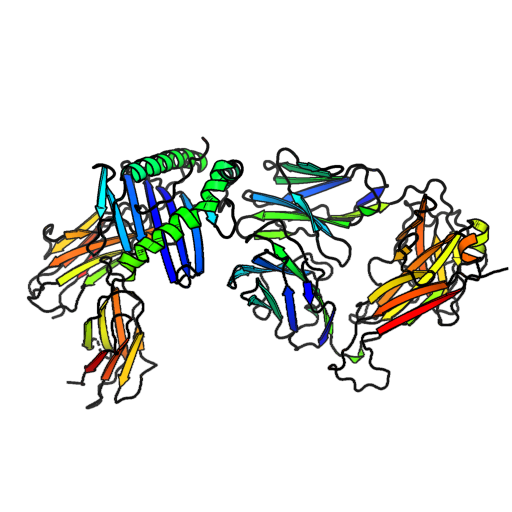.81997 1.000 24.57326 152 PHE D N 1
ATOM 4076 C CA . PHE D 4 138 ? -42.69257 -41.19618 65.91595 1.000 22.77790 152 PHE D CA 1
ATOM 4077 C C . PHE D 4 138 ? -41.83478 -39.98304 66.26288 1.000 25.96614 152 PHE D C 1
ATOM 4078 O O . PHE D 4 138 ? -41.73880 -39.01617 65.50239 1.000 22.84586 152 PHE D O 1
ATOM 4086 N N . ASP D 4 139 ? -41.21714 -40.04422 67.43900 1.000 21.39786 153 ASP D N 1
ATOM 4087 C CA . ASP D 4 139 ? -40.35808 -38.96258 67.89494 1.000 26.61080 153 ASP D CA 1
ATOM 4088 C C . ASP D 4 139 ? -39.05580 -38.93589 67.09989 1.000 21.61198 153 ASP D C 1
ATOM 4089 O O . ASP D 4 139 ? -38.59041 -39.95682 66.58697 1.000 23.01382 153 ASP D O 1
ATOM 4094 N N . SER D 4 140 ? -38.46066 -37.74397 67.01477 1.000 24.70291 154 SER D N 1
ATOM 4095 C CA . SER D 4 140 ? -37.25001 -37.54941 66.22420 1.000 28.10301 154 SER D CA 1
ATOM 4096 C C . SER D 4 140 ? -36.05383 -38.33110 66.75558 1.000 27.03370 154 SER D C 1
ATOM 4097 O O . SER D 4 140 ? -35.07275 -38.50545 66.02487 1.000 25.87313 154 SER D O 1
ATOM 4100 N N . GLN D 4 141 ? -36.10054 -38.80035 68.00325 1.000 28.07666 155 GLN D N 1
ATOM 4101 C CA . GLN D 4 141 ? -34.99748 -39.59225 68.53443 1.000 28.82067 155 GLN D CA 1
ATOM 4102 C C . GLN D 4 141 ? -34.99165 -41.01878 68.00190 1.000 27.94031 155 GLN D C 1
ATOM 4103 O O . GLN D 4 141 ? -33.97926 -41.71349 68.13990 1.000 25.53453 155 GLN D O 1
ATOM 4105 N N . THR D 4 142 ? -36.08979 -41.46715 67.39991 1.000 27.55492 156 THR D N 1
ATOM 4106 C CA . THR D 4 142 ? -36.15705 -42.82060 66.86605 1.000 32.27389 156 THR D CA 1
ATOM 4107 C C . THR D 4 142 ? -35.30870 -42.93607 65.60508 1.000 32.50257 156 THR D C 1
ATOM 4108 O O . THR D 4 142 ? -35.37391 -42.07946 64.71833 1.000 32.65034 156 THR D O 1
ATOM 4112 N N . ASN D 4 143 ? -34.50982 -43.99633 65.52879 1.000 34.29383 157 ASN D N 1
ATOM 4113 C CA . ASN D 4 143 ? -33.68392 -44.28446 64.36617 1.000 42.36472 157 ASN D CA 1
ATOM 4114 C C . ASN D 4 143 ? -34.26145 -45.47390 63.61092 1.000 40.50892 157 ASN D C 1
ATOM 4115 O O . ASN D 4 143 ? -34.68833 -46.45998 64.21956 1.000 34.58079 157 ASN D O 1
ATOM 4120 N N . VAL D 4 144 ? -34.27417 -45.37844 62.28539 1.000 36.59778 158 VAL D N 1
ATOM 4121 C CA . VAL D 4 144 ? -34.79583 -46.43462 61.42616 1.000 31.10897 158 VAL D CA 1
ATOM 4122 C C . VAL D 4 144 ? -33.61689 -47.15869 60.79123 1.000 42.48986 158 VAL D C 1
ATOM 4123 O O . VAL D 4 144 ? -32.77516 -46.53557 60.13278 1.000 35.29458 158 VAL D O 1
ATOM 4127 N N . SER D 4 145 ? -33.55352 -48.47107 60.98688 1.000 38.68951 159 SER D N 1
ATOM 4128 C CA . SER D 4 145 ? -32.48226 -49.27643 60.42524 1.000 35.24603 159 SER D CA 1
ATOM 4129 C C . SER D 4 145 ? -32.91028 -49.88526 59.09267 1.000 42.06797 159 SER D C 1
ATOM 4130 O O . SER D 4 145 ? -34.09180 -49.92308 58.74176 1.000 42.42049 159 SER D O 1
ATOM 4133 N N . GLN D 4 146 ? -31.92224 -50.36793 58.34604 1.000 43.67482 160 GLN D N 1
ATOM 4134 C CA . GLN D 4 146 ? -32.17598 -50.99209 57.05786 1.000 41.26368 160 GLN D CA 1
ATOM 4135 C C . GLN D 4 146 ? -32.57230 -52.45242 57.24415 1.000 41.31760 160 GLN D C 1
ATOM 4136 O O . GLN D 4 146 ? -32.22594 -53.09175 58.24181 1.000 44.75791 160 GLN D O 1
ATOM 4142 N N . SER D 4 147 ? -33.30814 -52.97674 56.26838 1.000 43.67778 161 SER D N 1
ATOM 4143 C CA . SER D 4 147 ? -33.85805 -54.31927 56.38205 1.000 48.74293 161 SER D CA 1
ATOM 4144 C C . SER D 4 147 ? -32.77800 -55.37849 56.19074 1.000 48.57622 161 SER D C 1
ATOM 4145 O O . SER D 4 147 ? -31.82184 -55.19937 55.43158 1.000 48.95119 161 SER D O 1
ATOM 4148 N N . LYS D 4 148 ? -32.94548 -56.49957 56.89498 1.000 51.66790 162 LYS D N 1
ATOM 4149 C CA . LYS D 4 148 ? -32.04103 -57.63020 56.72241 1.000 55.26686 162 LYS D CA 1
ATOM 4150 C C . LYS D 4 148 ? -32.42469 -58.46743 55.50837 1.000 58.04599 162 LYS D C 1
ATOM 4151 O O . LYS D 4 148 ? -31.55219 -58.88119 54.73661 1.000 72.81338 162 LYS D O 1
ATOM 4153 N N . ASP D 4 149 ? -33.71856 -58.72366 55.32418 1.000 58.43445 163 ASP D N 1
ATOM 4154 C CA . ASP D 4 149 ? -34.17887 -59.48049 54.16790 1.000 56.75393 163 ASP D CA 1
ATOM 4155 C C . ASP D 4 149 ? -33.93683 -58.68591 52.89071 1.000 55.92028 163 ASP D C 1
ATOM 4156 O O . ASP D 4 149 ? -34.33124 -57.52026 52.78749 1.000 55.84799 163 ASP D O 1
ATOM 4158 N N . SER D 4 150 ? -33.28564 -59.32205 51.91410 1.000 51.95832 164 SER D N 1
ATOM 4159 C CA . SER D 4 150 ? -32.95917 -58.65713 50.65805 1.000 54.73779 164 SER D CA 1
ATOM 4160 C C . SER D 4 150 ? -34.18699 -58.34284 49.81296 1.000 52.02335 164 SER D C 1
ATOM 4161 O O . SER D 4 150 ? -34.06327 -57.61463 48.82220 1.000 47.26483 164 SER D O 1
ATOM 4163 N N . ASP D 4 151 ? -35.35741 -58.86629 50.17178 1.000 45.13507 165 ASP D N 1
ATOM 4164 C CA . ASP D 4 151 ? -36.58568 -58.61749 49.43141 1.000 48.80517 165 ASP D CA 1
ATOM 4165 C C . ASP D 4 151 ? -37.47675 -57.57970 50.10256 1.000 48.91148 165 ASP D C 1
ATOM 4166 O O . ASP D 4 151 ? -38.61596 -57.38312 49.66825 1.000 38.04456 165 ASP D O 1
ATOM 4171 N N . VAL D 4 152 ? -36.98848 -56.91753 51.14895 1.000 39.82945 166 VAL D N 1
ATOM 4172 C CA . VAL D 4 152 ? -37.72294 -55.86834 51.84580 1.000 35.23911 166 VAL D CA 1
ATOM 4173 C C . VAL D 4 152 ? -36.89849 -54.59137 51.77660 1.000 35.32550 166 VAL D C 1
ATOM 4174 O O . VAL D 4 152 ? -35.70486 -54.59988 52.09841 1.000 33.73755 166 VAL D O 1
ATOM 4178 N N . TYR D 4 153 ? -37.53200 -53.49874 51.35871 1.000 30.63905 167 TYR D N 1
ATOM 4179 C CA . TYR D 4 153 ? -36.85277 -52.22582 51.15026 1.000 28.55647 167 TYR D CA 1
ATOM 4180 C C . TYR D 4 153 ? -37.40717 -51.19889 52.12547 1.000 29.47212 167 TYR D C 1
ATOM 4181 O O . TYR D 4 153 ? -38.61937 -50.96388 52.16269 1.000 26.20301 167 TYR D O 1
ATOM 4190 N N . ILE D 4 154 ? -36.52077 -50.59022 52.90846 1.000 30.62788 168 ILE D N 1
ATOM 4191 C CA . ILE D 4 154 ? -36.89096 -49.60592 53.91721 1.000 28.86894 168 ILE D CA 1
ATOM 4192 C C . ILE D 4 154 ? -36.17321 -48.30207 53.60227 1.000 33.89236 168 ILE D C 1
ATOM 4193 O O . ILE D 4 154 ? -34.95124 -48.29060 53.41356 1.000 31.68101 168 ILE D O 1
ATOM 4198 N N . THR D 4 155 ? -36.93098 -47.21028 53.54416 1.000 28.71482 169 THR D N 1
ATOM 4199 C CA . THR D 4 155 ? -36.35499 -45.90179 53.28502 1.000 32.86113 169 THR D CA 1
ATOM 4200 C C . THR D 4 155 ? -35.79192 -45.29961 54.56896 1.000 40.28559 169 THR D C 1
ATOM 4201 O O . THR D 4 155 ? -35.99422 -45.80901 55.67482 1.000 38.91064 169 THR D O 1
ATOM 4205 N N . ASP D 4 156 ? -35.07493 -44.19296 54.40831 1.000 36.34326 170 ASP D N 1
ATOM 4206 C CA . ASP D 4 156 ? -34.65294 -43.40994 55.55370 1.000 36.93412 170 ASP D CA 1
ATOM 4207 C C . ASP D 4 156 ? -35.81340 -42.55584 56.05630 1.000 35.64822 170 ASP D C 1
ATOM 4208 O O . ASP D 4 156 ? -36.83752 -42.38748 55.38950 1.000 29.52914 170 ASP D O 1
ATOM 4213 N N . LYS D 4 157 ? -35.64043 -42.01286 57.25428 1.000 36.14422 171 LYS D N 1
ATOM 4214 C CA . LYS D 4 157 ? -36.65779 -41.15771 57.84321 1.000 32.64159 171 LYS D CA 1
ATOM 4215 C C . LYS D 4 157 ? -36.76500 -39.84145 57.07936 1.000 28.46530 171 LYS D C 1
ATOM 4216 O O . LYS D 4 157 ? -35.75753 -39.23428 56.70612 1.000 29.61228 171 LYS D O 1
ATOM 4222 N N . CYS D 4 158 ? -38.00275 -39.41143 56.83749 1.000 22.40352 172 CYS D N 1
ATOM 4223 C CA . CYS D 4 158 ? -38.30128 -38.19526 56.09607 1.000 27.54516 172 CYS D CA 1
ATOM 4224 C C . CYS D 4 158 ? -39.19749 -37.30635 56.94699 1.000 27.12387 172 CYS D C 1
ATOM 4225 O O . CYS D 4 158 ? -40.02884 -37.79618 57.71643 1.000 27.64163 172 CYS D O 1
ATOM 4228 N N . VAL D 4 159 ? -39.02916 -35.99480 56.80302 1.000 27.80502 173 VAL D N 1
ATOM 4229 C CA . VAL D 4 159 ? -39.79348 -35.01273 57.56602 1.000 27.90804 173 VAL D CA 1
ATOM 4230 C C . VAL D 4 159 ? -40.68720 -34.24013 56.60670 1.000 24.80936 173 VAL D C 1
ATOM 4231 O O . VAL D 4 159 ? -40.19279 -33.54345 55.71248 1.000 26.34793 173 VAL D O 1
ATOM 4235 N N . LEU D 4 160 ? -41.99829 -34.34459 56.79858 1.000 24.48138 174 LEU D N 1
ATOM 4236 C CA . LEU D 4 160 ? -42.94974 -33.54658 56.04275 1.000 26.63169 174 LEU D CA 1
ATOM 4237 C C . LEU D 4 160 ? -43.55018 -32.47234 56.94067 1.000 31.07553 174 LEU D C 1
ATOM 4238 O O . LEU D 4 160 ? -43.63529 -32.63240 58.16245 1.000 27.58224 174 LEU D O 1
ATOM 4243 N N . ASP D 4 161 ? -43.96351 -31.37078 56.31745 1.000 30.18713 175 ASP D N 1
ATOM 4244 C CA . ASP D 4 161 ? -44.44749 -30.19026 57.02623 1.000 30.66671 175 ASP D CA 1
ATOM 4245 C C . ASP D 4 161 ? -45.77936 -29.76996 56.41897 1.000 34.11467 175 ASP D C 1
ATOM 4246 O O . ASP D 4 161 ? -45.82051 -29.26648 55.29180 1.000 30.82365 175 ASP D O 1
ATOM 4251 N N . MET D 4 162 ? -46.86406 -29.97614 57.16511 1.000 36.47752 176 MET D N 1
ATOM 4252 C CA . MET D 4 162 ? -48.19463 -29.52161 56.76155 1.000 34.46744 176 MET D CA 1
ATOM 4253 C C . MET D 4 162 ? -48.33933 -28.07672 57.22251 1.000 40.07769 176 MET D C 1
ATOM 4254 O O . MET D 4 162 ? -48.72030 -27.79793 58.36022 1.000 42.20378 176 MET D O 1
ATOM 4259 N N . ARG D 4 163 ? -48.03170 -27.14188 56.31914 1.000 40.38183 177 ARG D N 1
ATOM 4260 C CA . ARG D 4 163 ? -47.91395 -25.74010 56.71048 1.000 47.18842 177 ARG D CA 1
ATOM 4261 C C . ARG D 4 163 ? -49.25863 -25.12488 57.07890 1.000 47.86185 177 ARG D C 1
ATOM 4262 O O . ARG D 4 163 ? -49.32004 -24.27703 57.97657 1.000 56.97384 177 ARG D O 1
ATOM 4270 N N . SER D 4 164 ? -50.33974 -25.52836 56.40660 1.000 48.04088 178 SER D N 1
ATOM 4271 C CA . SER D 4 164 ? -51.64480 -24.94347 56.70075 1.000 48.46665 178 SER D CA 1
ATOM 4272 C C . SER D 4 164 ? -52.14451 -25.34128 58.08386 1.000 52.56649 178 SER D C 1
ATOM 4273 O O . SER D 4 164 ? -52.87899 -24.57611 58.71920 1.000 57.29215 178 SER D O 1
ATOM 4276 N N . MET D 4 165 ? -51.76538 -26.52329 58.56345 1.000 48.52019 179 MET D N 1
ATOM 4277 C CA . MET D 4 165 ? -52.14450 -26.98604 59.89014 1.000 43.16510 179 MET D CA 1
ATOM 4278 C C . MET D 4 165 ? -51.02364 -26.83860 60.90883 1.000 41.89024 179 MET D C 1
ATOM 4279 O O . MET D 4 165 ? -51.23052 -27.15788 62.08384 1.000 46.21089 179 MET D O 1
ATOM 4284 N N . ASP D 4 166 ? -49.85264 -26.35771 60.48819 1.000 47.34061 180 ASP D N 1
ATOM 4285 C CA . ASP D 4 166 ? -48.68360 -26.21816 61.35771 1.000 46.69480 180 ASP D CA 1
ATOM 4286 C C . ASP D 4 166 ? -48.38983 -27.52752 62.08774 1.000 43.26936 180 ASP D C 1
ATOM 4287 O O . ASP D 4 166 ? -48.30380 -27.58439 63.31608 1.000 43.13497 180 ASP D O 1
ATOM 4292 N N . PHE D 4 167 ? -48.24189 -28.59563 61.30818 1.000 41.28415 181 PHE D N 1
ATOM 4293 C CA . PHE D 4 167 ? -48.04225 -29.93763 61.83623 1.000 36.32810 181 PHE D CA 1
ATOM 4294 C C . PHE D 4 167 ? -46.88697 -30.59473 61.09769 1.000 36.00921 181 PHE D C 1
ATOM 4295 O O . PHE D 4 167 ? -46.87022 -30.62187 59.86279 1.000 32.59099 181 PHE D O 1
ATOM 4303 N N . LYS D 4 168 ? -45.93044 -31.12415 61.85470 1.000 28.73980 182 LYS D N 1
ATOM 4304 C CA . LYS D 4 168 ? -44.78408 -31.83153 61.30834 1.000 31.75496 182 LYS D CA 1
ATOM 4305 C C . LYS D 4 168 ? -44.80466 -33.27550 61.78897 1.000 31.56179 182 LYS D C 1
ATOM 4306 O O . LYS D 4 168 ? -45.29483 -33.57318 62.88279 1.000 29.42599 182 LYS D O 1
ATOM 4312 N N . SER D 4 169 ? -44.27053 -34.17550 60.96501 1.000 25.73455 183 SER D N 1
ATOM 4313 C CA . SER D 4 169 ? -44.24852 -35.58453 61.32991 1.000 23.42166 183 SER D CA 1
ATOM 4314 C C . SER D 4 169 ? -43.12009 -36.29250 60.59585 1.000 25.09595 183 SER D C 1
ATOM 4315 O O . SER D 4 169 ? -42.81665 -35.96747 59.44502 1.000 22.82497 183 SER D O 1
ATOM 4318 N N . ASN D 4 170 ? -42.50708 -37.25599 61.27493 1.000 24.13556 184 ASN D N 1
ATOM 4319 C CA . ASN D 4 170 ? -41.53340 -38.14922 60.67069 1.000 23.91192 184 ASN D CA 1
ATOM 4320 C C . ASN D 4 170 ? -42.23255 -39.38390 60.11348 1.000 22.84934 184 ASN D C 1
ATOM 4321 O O . ASN D 4 170 ? -43.33583 -39.74466 60.53126 1.000 22.84761 184 ASN D O 1
ATOM 4326 N N . SER D 4 171 ? -41.57055 -40.03799 59.16239 1.000 23.72714 185 SER D N 1
ATOM 4327 C CA . SER D 4 171 ? -42.10628 -41.26713 58.59742 1.000 23.69936 185 SER D CA 1
ATOM 4328 C C . SER D 4 171 ? -40.99111 -42.03045 57.89930 1.000 25.88186 185 SER D C 1
ATOM 4329 O O . SER D 4 171 ? -39.98038 -41.45660 57.48695 1.000 25.80014 185 SER D O 1
ATOM 4332 N N . ALA D 4 172 ? -41.19252 -43.34221 57.78636 1.000 25.96476 186 ALA D N 1
ATOM 4333 C CA . ALA D 4 172 ? -40.33334 -44.22160 57.00827 1.000 22.34165 186 ALA D CA 1
ATOM 4334 C C . ALA D 4 172 ? -41.20944 -45.26342 56.32901 1.000 23.51733 186 ALA D C 1
ATOM 4335 O O . ALA D 4 172 ? -42.22525 -45.69209 56.88097 1.000 20.06563 186 ALA D O 1
ATOM 4337 N N . VAL D 4 173 ? -40.81612 -45.66480 55.12327 1.000 24.78335 187 VAL D N 1
ATOM 4338 C CA . VAL D 4 173 ? -41.62591 -46.54249 54.28658 1.000 22.73220 187 VAL D CA 1
ATOM 4339 C C . VAL D 4 173 ? -40.89893 -47.86785 54.10464 1.000 23.06348 187 VAL D C 1
ATOM 4340 O O . VAL D 4 173 ? -39.69063 -47.89006 53.84438 1.000 27.57034 187 VAL D O 1
ATOM 4344 N N . ALA D 4 174 ? -41.63575 -48.96674 54.25394 1.000 22.78061 188 ALA D N 1
ATOM 4345 C CA . ALA D 4 174 ? -41.14908 -50.30764 53.96463 1.000 27.56861 188 ALA D CA 1
ATOM 4346 C C . ALA D 4 174 ? -42.06753 -50.95925 52.93990 1.000 30.86079 188 ALA D C 1
ATOM 4347 O O . ALA D 4 174 ? -43.28919 -50.78546 52.99435 1.000 27.03178 188 ALA D O 1
ATOM 4349 N N . TRP D 4 175 ? -41.48419 -51.70588 52.00251 1.000 26.56673 189 TRP D N 1
ATOM 4350 C CA . TRP D 4 175 ? -42.28711 -52.35915 50.97867 1.000 31.46501 189 TRP D CA 1
ATOM 4351 C C . TRP D 4 175 ? -41.59352 -53.62193 50.48883 1.000 29.98674 189 TRP D C 1
ATOM 4352 O O . TRP D 4 175 ? -40.38349 -53.80087 50.65306 1.000 26.74924 189 TRP D O 1
ATOM 4363 N N . SER D 4 176 ? -42.38983 -54.49336 49.87380 1.000 33.71122 190 SER D N 1
ATOM 4364 C CA . SER D 4 176 ? -41.93911 -55.77934 49.35853 1.000 33.10403 190 SER D CA 1
ATOM 4365 C C . SER D 4 176 ? -43.04075 -56.35788 48.48455 1.000 36.69731 190 SER D C 1
ATOM 4366 O O . SER D 4 176 ? -44.21947 -56.03084 48.64839 1.000 32.53912 190 SER D O 1
ATOM 4369 N N . ASN D 4 177 ? -42.64391 -57.22324 47.55347 1.000 32.32278 191 ASN D N 1
ATOM 4370 C CA . ASN D 4 177 ? -43.59716 -57.98365 46.75872 1.000 36.16136 191 ASN D CA 1
ATOM 4371 C C . ASN D 4 177 ? -43.69970 -59.43522 47.20945 1.000 37.47050 191 ASN D C 1
ATOM 4372 O O . ASN D 4 177 ? -44.35199 -60.23920 46.53646 1.000 46.62815 191 ASN D O 1
ATOM 4377 N N . LYS D 4 178 ? -43.06767 -59.78678 48.32618 1.000 36.02078 192 LYS D N 1
ATOM 4378 C CA . LYS D 4 178 ? -43.15489 -61.14568 48.83961 1.000 40.87914 192 LYS D CA 1
ATOM 4379 C C . LYS D 4 178 ? -44.55424 -61.41789 49.37645 1.000 46.08999 192 LYS D C 1
ATOM 4380 O O . LYS D 4 178 ? -45.19679 -60.53900 49.95784 1.000 41.37484 192 LYS D O 1
ATOM 4382 N N . SER D 4 179 ? -45.02731 -62.64978 49.17369 1.000 45.22228 193 SER D N 1
ATOM 4383 C CA . SER D 4 179 ? -46.37669 -63.01150 49.59088 1.000 53.19167 193 SER D CA 1
ATOM 4384 C C . SER D 4 179 ? -46.53192 -63.04503 51.10548 1.000 55.50458 193 SER D C 1
ATOM 4385 O O . SER D 4 179 ? -47.65331 -62.89698 51.60267 1.000 60.11074 193 SER D O 1
ATOM 4388 N N . ASP D 4 180 ? -45.44141 -63.23293 51.84640 1.000 53.59598 194 ASP D N 1
ATOM 4389 C CA . ASP D 4 180 ? -45.48124 -63.29232 53.30057 1.000 58.31643 194 ASP D CA 1
ATOM 4390 C C . ASP D 4 180 ? -45.16096 -61.95346 53.95432 1.000 59.35013 194 ASP D C 1
ATOM 4391 O O . ASP D 4 180 ? -44.90476 -61.91172 55.16180 1.000 60.26849 194 ASP D O 1
ATOM 4393 N N . PHE D 4 181 ? -45.17225 -60.86325 53.19131 1.000 56.13530 195 PHE D N 1
ATOM 4394 C CA . PHE D 4 181 ? -44.82819 -59.56094 53.74497 1.000 49.70385 195 PHE D CA 1
ATOM 4395 C C . PHE D 4 181 ? -45.94867 -59.03842 54.63469 1.000 46.28485 195 PHE D C 1
ATOM 4396 O O . PHE D 4 181 ? -47.13102 -59.12774 54.29209 1.000 45.42873 195 PHE D O 1
ATOM 4404 N N . ALA D 4 182 ? -45.56870 -58.48248 55.78296 1.000 37.16494 196 ALA D N 1
ATOM 4405 C CA . ALA D 4 182 ? -46.53731 -57.93448 56.71916 1.000 38.59040 196 ALA D CA 1
ATOM 4406 C C . ALA D 4 182 ? -45.87253 -56.85718 57.56151 1.000 35.24428 196 ALA D C 1
ATOM 4407 O O . ALA D 4 182 ? -44.67436 -56.92151 57.84942 1.000 37.17180 196 ALA D O 1
ATOM 4409 N N . CYS D 4 183 ? -46.67216 -55.86741 57.96217 1.000 37.32324 197 CYS D N 1
ATOM 4410 C CA . CYS D 4 183 ? -46.14085 -54.72388 58.69249 1.000 36.66983 197 CYS D CA 1
ATOM 4411 C C . CYS D 4 183 ? -45.72196 -55.07592 60.11221 1.000 40.77026 197 CYS D C 1
ATOM 4412 O O . CYS D 4 183 ? -44.90313 -54.35659 60.69499 1.000 42.79534 197 CYS D O 1
ATOM 4415 N N . ALA D 4 184 ? -46.25496 -56.16464 60.67498 1.000 36.83294 198 ALA D N 1
ATOM 4416 C CA . ALA D 4 184 ? -45.96495 -56.50388 62.06518 1.000 37.51909 198 ALA D CA 1
ATOM 4417 C C . ALA D 4 184 ? -44.47589 -56.72062 62.30357 1.000 42.85683 198 ALA D C 1
ATOM 4418 O O . ALA D 4 184 ? -43.98527 -56.47666 63.41219 1.000 40.79770 198 ALA D O 1
ATOM 4420 N N . ASN D 4 185 ? -43.73885 -57.16804 61.28353 1.000 36.80294 199 ASN D N 1
ATOM 4421 C CA . ASN D 4 185 ? -42.31404 -57.43611 61.42934 1.000 37.68207 199 ASN D CA 1
ATOM 4422 C C . ASN D 4 185 ? -41.46476 -56.70519 60.39740 1.000 33.77134 199 ASN D C 1
ATOM 4423 O O . ASN D 4 185 ? -40.27226 -57.00834 60.27284 1.000 34.87514 199 ASN D O 1
ATOM 4428 N N . ALA D 4 186 ? -42.04047 -55.75140 59.66135 1.000 31.88892 200 ALA D N 1
ATOM 4429 C CA . ALA D 4 186 ? -41.29389 -55.07840 58.60238 1.000 37.19047 200 ALA D CA 1
ATOM 4430 C C . ALA D 4 186 ? -40.09883 -54.31449 59.16000 1.000 36.26155 200 ALA D C 1
ATOM 4431 O O . ALA D 4 186 ? -39.02428 -54.29673 58.54865 1.000 32.38884 200 ALA D O 1
ATOM 4433 N N . PHE D 4 187 ? -40.26312 -53.68355 60.32077 1.000 31.39628 201 PHE D N 1
ATOM 4434 C CA . PHE D 4 187 ? -39.20591 -52.89733 60.95404 1.000 37.29606 201 PHE D CA 1
ATOM 4435 C C . PHE D 4 187 ? -38.56714 -53.63806 62.12139 1.000 39.04590 201 PHE D C 1
ATOM 4436 O O . PHE D 4 187 ? -38.18928 -53.02490 63.12323 1.000 39.76274 201 PHE D O 1
ATOM 4444 N N . ASN D 4 188 ? -38.42682 -54.96177 62.01156 1.000 37.29482 202 ASN D N 1
ATOM 4445 C CA . ASN D 4 188 ? -37.89020 -55.74512 63.11970 1.000 40.18256 202 ASN D CA 1
ATOM 4446 C C . ASN D 4 188 ? -36.42418 -55.42960 63.38791 1.000 44.85120 202 ASN D C 1
ATOM 4447 O O . ASN D 4 188 ? -35.96322 -55.56709 64.52627 1.000 45.26708 202 ASN D O 1
ATOM 4452 N N . ASN D 4 189 ? -35.67803 -55.01201 62.36797 1.000 39.39088 203 ASN D N 1
ATOM 4453 C CA . ASN D 4 189 ? -34.27684 -54.66071 62.55682 1.000 42.35853 203 ASN D CA 1
ATOM 4454 C C . ASN D 4 189 ? -34.08815 -53.26987 63.14781 1.000 39.43917 203 ASN D C 1
ATOM 4455 O O . ASN D 4 189 ? -32.94341 -52.84479 63.33599 1.000 36.52089 203 ASN D O 1
ATOM 4460 N N . SER D 4 190 ? -35.16941 -52.55581 63.44312 1.000 35.48408 204 SER D N 1
ATOM 4461 C CA . SER D 4 190 ? -35.10059 -51.22705 64.03023 1.000 33.59311 204 SER D CA 1
ATOM 4462 C C . SER D 4 190 ? -35.57336 -51.27536 65.47597 1.000 42.90806 204 SER D C 1
ATOM 4463 O O . SER D 4 190 ? -36.48179 -52.03968 65.81788 1.000 39.99068 204 SER D O 1
ATOM 4466 N N . ILE D 4 191 ? -34.94781 -50.46120 66.32374 1.000 34.27435 205 ILE D N 1
ATOM 4467 C CA . ILE D 4 191 ? -35.40727 -50.27823 67.69778 1.000 37.04072 205 ILE D CA 1
ATOM 4468 C C . ILE D 4 191 ? -36.51692 -49.23168 67.65517 1.000 33.27053 205 ILE D C 1
ATOM 4469 O O . ILE D 4 191 ? -36.25388 -48.03298 67.54859 1.000 32.97275 205 ILE D O 1
ATOM 4474 N N . ILE D 4 192 ? -37.76378 -49.68523 67.72135 1.000 30.39312 206 ILE D N 1
ATOM 4475 C CA . ILE D 4 192 ? -38.91843 -48.79459 67.64918 1.000 30.52682 206 ILE D CA 1
ATOM 4476 C C . ILE D 4 192 ? -39.59063 -48.75750 69.01684 1.000 29.67860 206 ILE D C 1
ATOM 4477 O O . ILE D 4 192 ? -39.43811 -49.70346 69.80407 1.000 25.90744 206 ILE D O 1
ATOM 4482 N N . PRO D 4 193 ? -40.31151 -47.68698 69.35228 1.000 23.97645 207 PRO D N 1
ATOM 4483 C CA . PRO D 4 193 ? -40.93549 -47.60682 70.67877 1.000 29.27658 207 PRO D CA 1
ATOM 4484 C C . PRO D 4 193 ? -41.87573 -48.77683 70.93159 1.000 29.35409 207 PRO D C 1
ATOM 4485 O O . PRO D 4 193 ? -42.59352 -49.22996 70.03715 1.000 29.70995 207 PRO D O 1
ATOM 4489 N N . GLU D 4 194 ? -41.85863 -49.26761 72.17358 1.000 24.72056 208 GLU D N 1
ATOM 4490 C CA . GLU D 4 194 ? -42.66464 -50.42664 72.53850 1.000 30.63610 208 GLU D CA 1
ATOM 4491 C C . GLU D 4 194 ? -44.15768 -50.12721 72.52761 1.000 27.93637 208 GLU D C 1
ATOM 4492 O O . GLU D 4 194 ? -44.96263 -51.06369 72.49800 1.000 28.90943 208 GLU D O 1
ATOM 4498 N N . ASP D 4 195 ? -44.54596 -48.85286 72.55182 1.000 20.55350 209 ASP D N 1
ATOM 4499 C CA . ASP D 4 195 ? -45.94539 -48.46288 72.47246 1.000 26.03291 209 ASP D CA 1
ATOM 4500 C C . ASP D 4 195 ? -46.39603 -48.17735 71.04326 1.000 29.34456 209 ASP D C 1
ATOM 4501 O O . ASP D 4 195 ? -47.44669 -47.55416 70.85038 1.000 27.73723 209 ASP D O 1
ATOM 4506 N N . THR D 4 196 ? -45.62958 -48.61473 70.04365 1.000 23.90887 210 THR D N 1
ATOM 4507 C CA . THR D 4 196 ? -46.00136 -48.37190 68.65455 1.000 25.80506 210 THR D CA 1
ATOM 4508 C C . THR D 4 196 ? -47.31376 -49.07333 68.32074 1.000 23.29525 210 THR D C 1
ATOM 4509 O O . THR D 4 196 ? -47.48456 -50.26573 68.59115 1.000 21.94577 210 THR D O 1
ATOM 4513 N N . PHE D 4 197 ? -48.24033 -48.32068 67.73330 1.000 19.79477 211 PHE D N 1
ATOM 4514 C CA . PHE D 4 197 ? -49.55321 -48.83488 67.36146 1.000 19.39055 211 PHE D CA 1
ATOM 4515 C C . PHE D 4 197 ? -49.43819 -49.66932 66.08810 1.000 26.04124 211 PHE D C 1
ATOM 4516 O O . PHE D 4 197 ? -48.95424 -49.18091 65.06176 1.000 25.46689 211 PHE D O 1
ATOM 4524 N N . PHE D 4 198 ? -49.88384 -50.92637 66.15037 1.000 26.36775 212 PHE D N 1
ATOM 4525 C CA . PHE D 4 198 ? -49.81972 -51.85909 65.02502 1.000 25.41474 212 PHE D CA 1
ATOM 4526 C C . PHE D 4 198 ? -51.22937 -52.31688 64.65634 1.000 25.73012 212 PHE D C 1
ATOM 4527 O O . PHE D 4 198 ? -51.58392 -53.48718 64.85572 1.000 27.53427 212 PHE D O 1
ATOM 4535 N N . PRO D 4 199 ? -52.05521 -51.42686 64.10535 1.000 22.84143 213 PRO D N 1
ATOM 4536 C CA . PRO D 4 199 ? -53.44245 -51.80599 63.81139 1.000 29.83067 213 PRO D CA 1
ATOM 4537 C C . PRO D 4 199 ? -53.51305 -52.90637 62.76362 1.000 34.93897 213 PRO D C 1
ATOM 4538 O O . PRO D 4 199 ? -52.67571 -52.99513 61.86221 1.000 26.07426 213 PRO D O 1
ATOM 4542 N N . SER D 4 200 ? -54.52565 -53.75567 62.90247 1.000 35.36134 214 SER D N 1
ATOM 4543 C CA . SER D 4 200 ? -54.72234 -54.83753 61.95127 1.000 40.48849 214 SER D CA 1
ATOM 4544 C C . SER D 4 200 ? -55.04356 -54.26149 60.57349 1.000 36.85718 214 SER D C 1
ATOM 4545 O O . SER D 4 200 ? -55.78030 -53.27283 60.47051 1.000 34.98077 214 SER D O 1
ATOM 4548 N N . PRO D 4 201 ? -54.50215 -54.84517 59.49200 1.000 33.60232 215 PRO D N 1
ATOM 4549 C CA . PRO D 4 201 ? -54.69294 -54.35115 58.12147 1.000 37.98290 215 PRO D CA 1
ATOM 4550 C C . PRO D 4 201 ? -56.15521 -54.34642 57.67960 1.000 38.12003 215 PRO D C 1
ATOM 4551 O O . PRO D 4 201 ? -56.95248 -55.10803 58.22726 1.000 43.07605 215 PRO D O 1
ATOM 4555 N N . GLY E 5 2 ? -29.30565 -16.12418 34.94521 1.000 36.42338 3 GLY E N 1
ATOM 4556 C CA . GLY E 5 2 ? -28.90603 -17.33453 35.64072 1.000 37.68782 3 GLY E CA 1
ATOM 4557 C C . GLY E 5 2 ? -28.00158 -18.22048 34.80657 1.000 35.66725 3 GLY E C 1
ATOM 4558 O O . GLY E 5 2 ? -27.89669 -18.04171 33.59280 1.000 37.30005 3 GLY E O 1
ATOM 4559 N N . VAL E 5 3 ? -27.34618 -19.17751 35.45743 1.000 30.83453 4 VAL E N 1
ATOM 4560 C CA . VAL E 5 3 ? -26.44087 -20.09003 34.76726 1.000 27.51281 4 VAL E CA 1
ATOM 4561 C C . VAL E 5 3 ? -27.24824 -21.21708 34.13661 1.000 28.55982 4 VAL E C 1
ATOM 4562 O O . VAL E 5 3 ? -28.05152 -21.87501 34.80871 1.000 26.93017 4 VAL E O 1
ATOM 4566 N N . THR E 5 4 ? -27.02750 -21.45077 32.84587 1.000 27.06792 5 THR E N 1
ATOM 4567 C CA . THR E 5 4 ? -27.73291 -22.47877 32.09145 1.000 31.34022 5 THR E CA 1
ATOM 4568 C C . THR E 5 4 ? -26.75666 -23.57387 31.68310 1.000 26.87274 5 THR E C 1
ATOM 4569 O O . THR E 5 4 ? -25.70472 -23.28749 31.10261 1.000 29.74006 5 THR E O 1
ATOM 4573 N N . GLN E 5 5 ? -27.11104 -24.82230 31.97956 1.000 24.60609 6 GLN E N 1
ATOM 4574 C CA . GLN E 5 5 ? -26.28491 -25.98041 31.66671 1.000 23.95483 6 GLN E CA 1
ATOM 4575 C C . GLN E 5 5 ? -27.08856 -26.95786 30.82317 1.000 27.07968 6 GLN E C 1
ATOM 4576 O O . GLN E 5 5 ? -28.22603 -27.29147 31.17051 1.000 27.09316 6 GLN E O 1
ATOM 4582 N N . THR E 5 6 ? -26.49537 -27.41597 29.71864 1.000 19.79550 7 THR E N 1
ATOM 4583 C CA . THR E 5 6 ? -27.12684 -28.37726 28.82940 1.000 24.91560 7 THR E CA 1
ATOM 4584 C C . THR E 5 6 ? -26.09580 -29.40747 28.38751 1.000 28.20134 7 THR E C 1
ATOM 4585 O O . THR E 5 6 ? -24.92133 -29.06381 28.18506 1.000 25.64377 7 THR E O 1
ATOM 4589 N N . PRO E 5 7 ? -26.49611 -30.67973 28.24645 1.000 29.32544 8 PRO E N 1
ATOM 4590 C CA . PRO E 5 7 ? -27.83882 -31.14208 28.61034 1.000 26.21307 8 PRO E CA 1
ATOM 4591 C C . PRO E 5 7 ? -27.91873 -31.50353 30.08711 1.000 23.56185 8 PRO E C 1
ATOM 4592 O O . PRO E 5 7 ? -26.88817 -31.72761 30.71946 1.000 25.47299 8 PRO E O 1
ATOM 4596 N N . ARG E 5 8 ? -29.13463 -31.55576 30.62908 1.000 22.70308 9 ARG E N 1
ATOM 4597 C CA . ARG E 5 8 ? -29.29707 -31.77011 32.06184 1.000 24.09951 9 ARG E CA 1
ATOM 4598 C C . ARG E 5 8 ? -29.06226 -33.22226 32.46153 1.000 24.90470 9 ARG E C 1
ATOM 4599 O O . ARG E 5 8 ? -28.55237 -33.48197 33.55735 1.000 24.66576 9 ARG E O 1
ATOM 4607 N N . TYR E 5 9 ? -29.41773 -34.17273 31.59980 1.000 22.32578 10 TYR E N 1
ATOM 4608 C CA . TYR E 5 9 ? -29.23304 -35.59045 31.87515 1.000 24.10053 10 TYR E CA 1
ATOM 4609 C C . TYR E 5 9 ? -28.67449 -36.26272 30.63078 1.000 25.50324 10 TYR E C 1
ATOM 4610 O O . TYR E 5 9 ? -29.03687 -35.89653 29.50955 1.000 27.04346 10 TYR E O 1
ATOM 4619 N N . LEU E 5 10 ? -27.79463 -37.24468 30.83004 1.000 24.37750 11 LEU E N 1
ATOM 4620 C CA . LEU E 5 10 ? -27.11935 -37.90144 29.71809 1.000 30.99407 11 LEU E CA 1
ATOM 4621 C C . LEU E 5 10 ? -26.87504 -39.36874 30.03446 1.000 29.71815 11 LEU E C 1
ATOM 4622 O O . LEU E 5 10 ? -26.52632 -39.71983 31.16494 1.000 25.29474 11 LEU E O 1
ATOM 4627 N N . ILE E 5 11 ? -27.04512 -40.21434 29.02109 1.000 22.31713 12 ILE E N 1
ATOM 4628 C CA . ILE E 5 11 ? -26.62408 -41.60926 29.06104 1.000 24.93107 12 ILE E CA 1
ATOM 4629 C C . ILE E 5 11 ? -25.64937 -41.83536 27.91428 1.000 33.77599 12 ILE E C 1
ATOM 4630 O O . ILE E 5 11 ? -25.97329 -41.55392 26.75420 1.000 31.15611 12 ILE E O 1
ATOM 4635 N N . LYS E 5 12 ? -24.46022 -42.33587 28.23930 1.000 28.13480 13 LYS E N 1
ATOM 4636 C CA . LYS E 5 12 ? -23.44100 -42.65092 27.25060 1.000 31.78640 13 LYS E CA 1
ATOM 4637 C C . LYS E 5 12 ? -22.91628 -44.05743 27.50475 1.000 33.44605 13 LYS E C 1
ATOM 4638 O O . LYS E 5 12 ? -22.98726 -44.57582 28.62176 1.000 25.94531 13 LYS E O 1
ATOM 4644 N N . THR E 5 13 ? -22.39091 -44.67623 26.45357 1.000 26.90818 14 THR E N 1
ATOM 4645 C CA . THR E 5 13 ? -21.74935 -45.97764 26.56379 1.000 29.55897 14 THR E CA 1
ATOM 4646 C C . THR E 5 13 ? -20.23441 -45.80727 26.60672 1.000 29.83126 14 THR E C 1
ATOM 4647 O O . THR E 5 13 ? -19.69349 -44.78038 26.18920 1.000 28.17177 14 THR E O 1
ATOM 4651 N N . ARG E 5 14 ? -19.55263 -46.82436 27.13778 1.000 29.34454 15 ARG E N 1
ATOM 4652 C CA . ARG E 5 14 ? -18.10537 -46.74011 27.29637 1.000 32.88866 15 ARG E CA 1
ATOM 4653 C C . ARG E 5 14 ? -17.43050 -46.52346 25.94752 1.000 32.76956 15 ARG E C 1
ATOM 4654 O O . ARG E 5 14 ? -17.84001 -47.09010 24.93046 1.000 32.75427 15 ARG E O 1
ATOM 4662 N N . GLY E 5 15 ? -16.38638 -45.69348 25.94612 1.000 33.98141 16 GLY E N 1
ATOM 4663 C CA . GLY E 5 15 ? -15.64005 -45.39279 24.74795 1.000 32.88730 16 GLY E CA 1
ATOM 4664 C C . GLY E 5 15 ? -16.16568 -44.21845 23.95792 1.000 35.21834 16 GLY E C 1
ATOM 4665 O O . GLY E 5 15 ? -15.46811 -43.73508 23.05735 1.000 32.85244 16 GLY E O 1
ATOM 4666 N N . GLN E 5 16 ? -17.36681 -43.74199 24.26642 1.000 31.38718 17 GLN E N 1
ATOM 4667 C CA . GLN E 5 16 ? -17.94212 -42.61809 23.55268 1.000 31.49215 17 GLN E CA 1
ATOM 4668 C C . GLN E 5 16 ? -17.32749 -41.30621 24.03124 1.000 32.05797 17 GLN E C 1
ATOM 4669 O O . GLN E 5 16 ? -16.54102 -41.25775 24.98119 1.000 29.81259 17 GLN E O 1
ATOM 4675 N N . GLN E 5 17 ? -17.70953 -40.22966 23.35472 1.000 30.77498 18 GLN E N 1
ATOM 4676 C CA . GLN E 5 17 ? -17.31170 -38.87746 23.70565 1.000 33.48934 18 GLN E CA 1
ATOM 4677 C C . GLN E 5 17 ? -18.55416 -38.07313 24.06890 1.000 30.11470 18 GLN E C 1
ATOM 4678 O O . GLN E 5 17 ? -19.66077 -38.37429 23.61182 1.000 29.20692 18 GLN E O 1
ATOM 4684 N N . VAL E 5 18 ? -18.37307 -37.05970 24.91427 1.000 27.55584 19 VAL E N 1
ATOM 4685 C CA . VAL E 5 18 ? -19.47602 -36.21758 25.35789 1.000 32.44587 19 VAL E CA 1
ATOM 4686 C C . VAL E 5 18 ? -19.01249 -34.76712 25.40127 1.000 27.92301 19 VAL E C 1
ATOM 4687 O O . VAL E 5 18 ? -17.85392 -34.47304 25.70977 1.000 27.05986 19 VAL E O 1
ATOM 4691 N N . THR E 5 19 ? -19.92791 -33.85655 25.07152 1.000 25.66189 20 THR E N 1
ATOM 4692 C CA . THR E 5 19 ? -19.68173 -32.42272 25.15002 1.000 25.09999 20 THR E CA 1
ATOM 4693 C C . THR E 5 19 ? -20.79500 -31.77146 25.95742 1.000 28.32366 20 THR E C 1
ATOM 4694 O O . THR E 5 19 ? -21.97697 -31.94976 25.64596 1.000 28.16031 20 THR E O 1
ATOM 4698 N N . LEU E 5 20 ? -20.41625 -31.02681 26.99325 1.000 22.43368 21 LEU E N 1
ATOM 4699 C CA . LEU E 5 20 ? -21.35118 -30.29133 27.83084 1.000 25.41018 21 LEU E CA 1
ATOM 4700 C C . LEU E 5 20 ? -21.16548 -28.79436 27.61842 1.000 21.96686 21 LEU E C 1
ATOM 4701 O O . LEU E 5 20 ? -20.06177 -28.32699 27.32930 1.000 21.59571 21 LEU E O 1
ATOM 4706 N N . SER E 5 21 ? -22.25460 -28.04248 27.76966 1.000 19.03915 22 SER E N 1
ATOM 4707 C CA . SER E 5 21 ? -22.24746 -26.60898 27.51921 1.000 22.72606 22 SER E CA 1
ATOM 4708 C C . SER E 5 21 ? -22.74584 -25.85793 28.74507 1.000 22.76293 22 SER E C 1
ATOM 4709 O O . SER E 5 21 ? -23.53973 -26.37713 29.53447 1.000 22.65355 22 SER E O 1
ATOM 4712 N N . CYS E 5 22 ? -22.27880 -24.61933 28.88744 1.000 22.60082 23 CYS E N 1
ATOM 4713 C CA . CYS E 5 22 ? -22.61033 -23.79997 30.04828 1.000 25.35969 23 CYS E CA 1
ATOM 4714 C C . CYS E 5 22 ? -22.62402 -22.33784 29.63433 1.000 25.69791 23 CYS E C 1
ATOM 4715 O O . CYS E 5 22 ? -21.61728 -21.82621 29.13518 1.000 26.65502 23 CYS E O 1
ATOM 4718 N N . SER E 5 23 ? -23.75668 -21.66890 29.84849 1.000 21.29431 24 SER E N 1
ATOM 4719 C CA . SER E 5 23 ? -23.88180 -20.24360 29.57690 1.000 30.77218 24 SER E CA 1
ATOM 4720 C C . SER E 5 23 ? -23.88573 -19.47936 30.89113 1.000 23.98849 24 SER E C 1
ATOM 4721 O O . SER E 5 23 ? -24.76499 -19.71450 31.73278 1.000 25.99219 24 SER E O 1
ATOM 4724 N N . PRO E 5 24 ? -22.94114 -18.56975 31.11231 1.000 24.28437 25 PRO E N 1
ATOM 4725 C CA . PRO E 5 24 ? -22.84971 -17.89116 32.41034 1.000 24.19644 25 PRO E CA 1
ATOM 4726 C C . PRO E 5 24 ? -23.94112 -16.84514 32.58739 1.000 26.19418 25 PRO E C 1
ATOM 4727 O O . PRO E 5 24 ? -24.72437 -16.54620 31.68438 1.000 25.99043 25 PRO E O 1
ATOM 4731 N N . ILE E 5 25 ? -23.97952 -16.28754 33.80130 1.000 28.90775 26 ILE E N 1
ATOM 4732 C CA . ILE E 5 25 ? -24.86462 -15.16635 34.08979 1.000 24.56555 26 ILE E CA 1
ATOM 4733 C C . ILE E 5 25 ? -24.47580 -13.97922 33.21547 1.000 26.35925 26 ILE E C 1
ATOM 4734 O O . ILE E 5 25 ? -23.29373 -13.76663 32.91124 1.000 24.24166 26 ILE E O 1
ATOM 4739 N N . SER E 5 26 ? -25.47911 -13.21611 32.77997 1.000 24.34395 27 SER E N 1
ATOM 4740 C CA . SER E 5 26 ? -25.24617 -12.02159 31.97447 1.000 25.38023 27 SER E CA 1
ATOM 4741 C C . SER E 5 26 ? -24.26592 -11.08153 32.65940 1.000 26.76625 27 SER E C 1
ATOM 4742 O O . SER E 5 26 ? -24.49159 -10.64899 33.79303 1.000 25.00613 27 SER E O 1
ATOM 4745 N N . GLY E 5 27 ? -23.17691 -10.75823 31.96142 1.000 26.32449 28 GLY E N 1
ATOM 4746 C CA . GLY E 5 27 ? -22.11957 -9.93665 32.49397 1.000 31.37540 28 GLY E CA 1
ATOM 4747 C C . GLY E 5 27 ? -20.93104 -10.72098 33.01350 1.000 24.44981 28 GLY E C 1
ATOM 4748 O O . GLY E 5 27 ? -19.80222 -10.21993 32.96731 1.000 29.43192 28 GLY E O 1
ATOM 4749 N N . HIS E 5 28 ? -21.15887 -11.93798 33.50016 1.000 23.21799 29 HIS E N 1
ATOM 4750 C CA . HIS E 5 28 ? -20.07872 -12.74548 34.05147 1.000 27.50152 29 HIS E CA 1
ATOM 4751 C C . HIS E 5 28 ? -19.14867 -13.22446 32.93927 1.000 27.00907 29 HIS E C 1
ATOM 4752 O O . HIS E 5 28 ? -19.59819 -13.66158 31.87696 1.000 26.55509 29 HIS E O 1
ATOM 4759 N N . ARG E 5 29 ? -17.83907 -13.14156 33.18688 1.000 28.90929 37 ARG E N 1
ATOM 4760 C CA . ARG E 5 29 ? -16.84144 -13.45737 32.17494 1.000 25.46531 37 ARG E CA 1
ATOM 4761 C C . ARG E 5 29 ? -15.96168 -14.65091 32.54917 1.000 21.28791 37 ARG E C 1
ATOM 4762 O O . ARG E 5 29 ? -15.16155 -15.08907 31.71612 1.000 25.52318 37 ARG E O 1
ATOM 4770 N N . SER E 5 30 ? -16.09300 -15.20265 33.75716 1.000 23.27491 38 SER E N 1
ATOM 4771 C CA . SER E 5 30 ? -15.33785 -16.37946 34.17838 1.000 19.84379 38 SER E CA 1
ATOM 4772 C C . SER E 5 30 ? -16.27396 -17.57352 34.30971 1.000 19.04447 38 SER E C 1
ATOM 4773 O O . SER E 5 30 ? -17.34926 -17.46024 34.90452 1.000 22.51551 38 SER E O 1
ATOM 4776 N N . VAL E 5 31 ? -15.86402 -18.71191 33.75414 1.000 21.04864 39 VAL E N 1
ATOM 4777 C CA . VAL E 5 31 ? -16.60562 -19.96343 33.86054 1.000 18.06140 39 VAL E CA 1
ATOM 4778 C C . VAL E 5 31 ? -15.64806 -21.04745 34.33590 1.000 23.75786 39 VAL E C 1
ATOM 4779 O O . VAL E 5 31 ? -14.56068 -21.21150 33.77138 1.000 25.30849 39 VAL E O 1
ATOM 4783 N N . SER E 5 32 ? -16.05118 -21.78392 35.36785 1.000 20.26904 40 SER E N 1
ATOM 4784 C CA . SER E 5 32 ? -15.26343 -22.87716 35.91558 1.000 22.31095 40 SER E CA 1
ATOM 4785 C C . SER E 5 32 ? -16.07514 -24.16306 35.86821 1.000 21.83587 40 SER E C 1
ATOM 4786 O O . SER E 5 32 ? -17.29982 -24.14437 36.01015 1.000 25.32313 40 SER E O 1
ATOM 4789 N N . TRP E 5 33 ? -15.38337 -25.28177 35.67341 1.000 20.01909 41 TRP E N 1
ATOM 4790 C CA . TRP E 5 33 ? -16.00941 -26.59441 35.59668 1.000 19.26901 41 TRP E CA 1
ATOM 4791 C C . TRP E 5 33 ? -15.58124 -27.44956 36.78324 1.000 22.82093 41 TRP E C 1
ATOM 4792 O O . TRP E 5 33 ? -14.40304 -27.46766 37.15477 1.000 18.37805 41 TRP E O 1
ATOM 4803 N N . TYR E 5 34 ? -16.54320 -28.16452 37.36713 1.000 19.28747 42 TYR E N 1
ATOM 4804 C CA . TYR E 5 34 ? -16.30486 -29.03511 38.50920 1.000 18.84831 42 TYR E CA 1
ATOM 4805 C C . TYR E 5 34 ? -16.98373 -30.37822 38.28197 1.000 16.64833 42 TYR E C 1
ATOM 4806 O O . TYR E 5 34 ? -18.03354 -30.45972 37.63925 1.000 21.84368 42 TYR E O 1
ATOM 4815 N N . GLN E 5 35 ? -16.37804 -31.43190 38.82228 1.000 23.12998 43 GLN E N 1
ATOM 4816 C CA . GLN E 5 35 ? -16.94705 -32.77283 38.79127 1.000 23.81712 43 GLN E CA 1
ATOM 4817 C C . GLN E 5 35 ? -17.37456 -33.17503 40.19598 1.000 29.89112 43 GLN E C 1
ATOM 4818 O O . GLN E 5 35 ? -16.59491 -33.05137 41.14680 1.000 24.18432 43 GLN E O 1
ATOM 4824 N N . GLN E 5 36 ? -18.60922 -33.65418 40.32058 1.000 29.37568 44 GLN E N 1
ATOM 4825 C CA . GLN E 5 36 ? -19.15891 -34.13777 41.58588 1.000 29.44523 44 GLN E CA 1
ATOM 4826 C C . GLN E 5 36 ? -19.49265 -35.61597 41.41171 1.000 29.62306 44 GLN E C 1
ATOM 4827 O O . GLN E 5 36 ? -20.56503 -35.96685 40.90902 1.000 22.33357 44 GLN E O 1
ATOM 4833 N N . THR E 5 37 ? -18.56938 -36.47580 41.81550 1.000 31.69194 45 THR E N 1
ATOM 4834 C CA . THR E 5 37 ? -18.70275 -37.92551 41.80536 1.000 38.05674 45 THR E CA 1
ATOM 4835 C C . THR E 5 37 ? -19.30787 -38.39775 43.12611 1.000 41.52724 45 THR E C 1
ATOM 4836 O O . THR E 5 37 ? -18.98713 -37.84458 44.18271 1.000 39.85873 45 THR E O 1
ATOM 4840 N N . PRO E 5 38 ? -20.21901 -39.38966 43.08927 1.000 37.43800 46 PRO E N 1
ATOM 4841 C CA . PRO E 5 38 ? -20.79761 -39.91685 44.33469 1.000 45.71974 46 PRO E CA 1
ATOM 4842 C C . PRO E 5 38 ? -19.76548 -40.23594 45.40656 1.000 44.21469 46 PRO E C 1
ATOM 4843 O O . PRO E 5 38 ? -18.87218 -41.06390 45.19980 1.000 50.21012 46 PRO E O 1
ATOM 4847 N N . GLY E 5 39 ? -19.87875 -39.56371 46.54822 1.000 37.56321 47 GLY E N 1
ATOM 4848 C CA . GLY E 5 39 ? -19.00856 -39.80912 47.68711 1.000 33.97834 47 GLY E CA 1
ATOM 4849 C C . GLY E 5 39 ? -17.58829 -39.30698 47.53834 1.000 44.91400 47 GLY E C 1
ATOM 4850 O O . GLY E 5 39 ? -16.64791 -40.00078 47.94612 1.000 51.21918 47 GLY E O 1
ATOM 4851 N N . GLN E 5 40 ? -17.40390 -38.10729 46.98520 1.000 46.57107 48 GLN E N 1
ATOM 4852 C CA . GLN E 5 40 ? -16.05671 -37.63380 46.68699 1.000 51.12030 48 GLN E CA 1
ATOM 4853 C C . GLN E 5 40 ? -15.82608 -36.18202 47.09254 1.000 45.44515 48 GLN E C 1
ATOM 4854 O O . GLN E 5 40 ? -14.79539 -35.85853 47.69204 1.000 56.47782 48 GLN E O 1
ATOM 4860 N N . GLY E 5 41 ? -16.76376 -35.30259 46.76729 1.000 36.68748 49 GLY E N 1
ATOM 4861 C CA . GLY E 5 41 ? -16.54028 -33.88026 46.90618 1.000 40.37110 49 GLY E CA 1
ATOM 4862 C C . GLY E 5 41 ? -16.11012 -33.24554 45.59185 1.000 36.11347 49 GLY E C 1
ATOM 4863 O O . GLY E 5 41 ? -15.60176 -33.90429 44.68117 1.000 31.82668 49 GLY E O 1
ATOM 4864 N N . LEU E 5 42 ? -16.32519 -31.93310 45.49591 1.000 29.95360 50 LEU E N 1
ATOM 4865 C CA . LEU E 5 42 ? -16.07421 -31.22345 44.24612 1.000 28.45369 50 LEU E CA 1
ATOM 4866 C C . LEU E 5 42 ? -14.60749 -31.30286 43.84726 1.000 28.27697 50 LEU E C 1
ATOM 4867 O O . LEU E 5 42 ? -13.71202 -31.07503 44.66571 1.000 26.25505 50 LEU E O 1
ATOM 4872 N N . GLN E 5 43 ? -14.36992 -31.61779 42.57608 1.000 25.94447 51 GLN E N 1
ATOM 4873 C CA . GLN E 5 43 ? -13.03277 -31.67433 42.00305 1.000 21.60822 51 GLN E CA 1
ATOM 4874 C C . GLN E 5 43 ? -12.93185 -30.65281 40.87989 1.000 21.57393 51 GLN E C 1
ATOM 4875 O O . GLN E 5 43 ? -13.78141 -30.62218 39.98283 1.000 21.39100 51 GLN E O 1
ATOM 4881 N N . PHE E 5 44 ? -11.89053 -29.82784 40.93067 1.000 21.61418 52 PHE E N 1
ATOM 4882 C CA . PHE E 5 44 ? -11.72375 -28.73268 39.98604 1.000 19.09173 52 PHE E CA 1
ATOM 4883 C C . PHE E 5 44 ? -11.20123 -29.25355 38.65218 1.000 21.27459 52 PHE E C 1
ATOM 4884 O O . PHE E 5 44 ? -10.22208 -30.00469 38.60872 1.000 21.19180 52 PHE E O 1
ATOM 4892 N N . LEU E 5 45 ? -11.85904 -28.85737 37.56327 1.000 19.02240 53 LEU E N 1
ATOM 4893 C CA . LEU E 5 45 ? -11.39032 -29.22405 36.23272 1.000 22.57452 53 LEU E CA 1
ATOM 4894 C C . LEU E 5 45 ? -10.55285 -28.10069 35.63537 1.000 20.89250 53 LEU E C 1
ATOM 4895 O O . LEU E 5 45 ? -9.35094 -28.27423 35.41075 1.000 20.85542 53 LEU E O 1
ATOM 4900 N N . PHE E 5 46 ? -11.17356 -26.95166 35.37257 1.000 22.25217 54 PHE E N 1
ATOM 4901 C CA . PHE E 5 46 ? -10.46691 -25.79812 34.82512 1.000 22.23950 54 PHE E CA 1
ATOM 4902 C C . PHE E 5 46 ? -11.36340 -24.57159 34.92001 1.000 18.44837 54 PHE E C 1
ATOM 4903 O O . PHE E 5 46 ? -12.58535 -24.68180 35.05741 1.000 19.97386 54 PHE E O 1
ATOM 4911 N N . GLU E 5 47 ? -10.73305 -23.40011 34.84617 1.000 19.10070 55 GLU E N 1
ATOM 4912 C CA . GLU E 5 47 ? -11.42066 -22.11721 34.78389 1.000 20.77223 55 GLU E CA 1
ATOM 4913 C C . GLU E 5 47 ? -11.02974 -21.39455 33.50234 1.000 28.45750 55 GLU E C 1
ATOM 4914 O O . GLU E 5 47 ? -9.87429 -21.46127 33.07107 1.000 24.19535 55 GLU E O 1
ATOM 4920 N N . TYR E 5 48 ? -11.98944 -20.69173 32.90356 1.000 21.19317 56 TYR E N 1
ATOM 4921 C CA . TYR E 5 48 ? -11.75720 -19.95066 31.67217 1.000 25.13740 56 TYR E CA 1
ATOM 4922 C C . TYR E 5 48 ? -12.16430 -18.49540 31.84920 1.000 21.87359 56 TYR E C 1
ATOM 4923 O O . TYR E 5 48 ? -13.18616 -18.19523 32.47338 1.000 25.79434 56 TYR E O 1
ATOM 4932 N N . PHE E 5 49 ? -11.35185 -17.59729 31.29707 1.000 21.25941 57 PHE E N 1
ATOM 4933 C CA . PHE E 5 49 ? -11.62037 -16.16382 31.34190 1.000 22.05657 57 PHE E CA 1
ATOM 4934 C C . PHE E 5 49 ? -11.10437 -15.55157 30.04912 1.000 30.47840 57 PHE E C 1
ATOM 4935 O O . PHE E 5 49 ? -9.91355 -15.67034 29.74145 1.000 22.60930 57 PHE E O 1
ATOM 4943 N N . SER E 5 50 ? -11.99833 -14.91366 29.29245 1.000 28.88102 58 SER E N 1
ATOM 4944 C CA . SER E 5 50 ? -11.64846 -14.29082 28.01452 1.000 32.28632 58 SER E CA 1
ATOM 4945 C C . SER E 5 50 ? -11.02327 -15.29914 27.04762 1.000 26.00070 58 SER E C 1
ATOM 4946 O O . SER E 5 50 ? -9.96337 -15.06095 26.46330 1.000 29.14309 58 SER E O 1
ATOM 4949 N N . GLU E 5 51 ? -11.69188 -16.44347 26.89466 1.000 22.87287 63 GLU E N 1
ATOM 4950 C CA . GLU E 5 51 ? -11.42744 -17.49027 25.90599 1.000 33.68844 63 GLU E CA 1
ATOM 4951 C C . GLU E 5 51 ? -10.17009 -18.31031 26.17795 1.000 31.41538 63 GLU E C 1
ATOM 4952 O O . GLU E 5 51 ? -9.90450 -19.26022 25.43221 1.000 31.12516 63 GLU E O 1
ATOM 4958 N N . THR E 5 52 ? -9.39246 -17.99432 27.20840 1.000 28.67220 64 THR E N 1
ATOM 4959 C CA . THR E 5 52 ? -8.15466 -18.70662 27.49198 1.000 34.62256 64 THR E CA 1
ATOM 4960 C C . THR E 5 52 ? -8.26725 -19.45290 28.81555 1.000 35.57069 64 THR E C 1
ATOM 4961 O O . THR E 5 52 ? -8.80203 -18.92167 29.79575 1.000 26.85115 64 THR E O 1
ATOM 4965 N N . GLN E 5 53 ? -7.76955 -20.69035 28.83692 1.000 34.63200 65 GLN E N 1
ATOM 4966 C CA . GLN E 5 53 ? -7.73543 -21.44833 30.07990 1.000 33.16788 65 GLN E CA 1
ATOM 4967 C C . GLN E 5 53 ? -6.83395 -20.74892 31.08369 1.000 34.54537 65 GLN E C 1
ATOM 4968 O O . GLN E 5 53 ? -5.69752 -20.38207 30.77244 1.000 39.04255 65 GLN E O 1
ATOM 4974 N N . ARG E 5 54 ? -7.35050 -20.56182 32.29300 1.000 30.86639 66 ARG E N 1
ATOM 4975 C CA . ARG E 5 54 ? -6.67898 -19.77188 33.31278 1.000 35.05445 66 ARG E CA 1
ATOM 4976 C C . ARG E 5 54 ? -5.96365 -20.63386 34.34453 1.000 38.27932 66 ARG E C 1
ATOM 4977 O O . ARG E 5 54 ? -4.81358 -20.35837 34.69719 1.000 40.87898 66 ARG E O 1
ATOM 4985 N N . ASN E 5 55 ? -6.63212 -21.66972 34.84218 1.000 36.37815 67 ASN E N 1
ATOM 4986 C CA . ASN E 5 55 ? -6.01754 -22.64146 35.73179 1.000 29.27718 67 ASN E CA 1
ATOM 4987 C C . ASN E 5 55 ? -6.65866 -23.99286 35.45809 1.000 29.28997 67 ASN E C 1
ATOM 4988 O O . ASN E 5 55 ? -7.74224 -24.07798 34.87444 1.000 25.36711 67 ASN E O 1
ATOM 4993 N N . LYS E 5 56 ? -5.97617 -25.05367 35.88043 1.000 23.06076 68 LYS E N 1
ATOM 4994 C CA . LYS E 5 56 ? -6.39107 -26.40774 35.54815 1.000 26.18760 68 LYS E CA 1
ATOM 4995 C C . LYS E 5 56 ? -6.17369 -27.31876 36.74832 1.000 26.55453 68 LYS E C 1
ATOM 4996 O O . LYS E 5 56 ? -5.24540 -27.12160 37.53682 1.000 25.59197 68 LYS E O 1
ATOM 5002 N N . GLY E 5 57 ? -7.04779 -28.31051 36.88395 1.000 29.54577 69 GLY E N 1
ATOM 5003 C CA . GLY E 5 57 ? -6.95888 -29.30370 37.93764 1.000 28.61952 69 GLY E CA 1
ATOM 5004 C C . GLY E 5 57 ? -6.06257 -30.46933 37.57770 1.000 33.83298 69 GLY E C 1
ATOM 5005 O O . GLY E 5 57 ? -5.09847 -30.33464 36.81715 1.000 34.02367 69 GLY E O 1
ATOM 5006 N N . ASN E 5 58 ? -6.39479 -31.64062 38.12519 1.000 28.16482 70 ASN E N 1
ATOM 5007 C CA . ASN E 5 58 ? -5.56190 -32.83205 38.00906 1.000 29.26573 70 ASN E CA 1
ATOM 5008 C C . ASN E 5 58 ? -6.16964 -33.89245 37.09713 1.000 26.01445 70 ASN E C 1
ATOM 5009 O O . ASN E 5 58 ? -5.76832 -35.05880 37.15810 1.000 28.01826 70 ASN E O 1
ATOM 5014 N N . PHE E 5 59 ? -7.12180 -33.51827 36.25543 1.000 26.72866 71 PHE E N 1
ATOM 5015 C CA . PHE E 5 59 ? -7.75468 -34.51155 35.40463 1.000 30.10161 71 PHE E CA 1
ATOM 5016 C C . PHE E 5 59 ? -6.86865 -34.83962 34.20183 1.000 30.09883 71 PHE E C 1
ATOM 5017 O O . PHE E 5 59 ? -6.06979 -34.00727 33.76370 1.000 23.66203 71 PHE E O 1
ATOM 5025 N N . PRO E 5 60 ? -6.98222 -36.05913 33.65781 1.000 27.02458 72 PRO E N 1
ATOM 5026 C CA . PRO E 5 60 ? -6.15314 -36.43220 32.50139 1.000 29.24362 72 PRO E CA 1
ATOM 5027 C C . PRO E 5 60 ? -6.49404 -35.64826 31.24209 1.000 29.09954 72 PRO E C 1
ATOM 5028 O O . PRO E 5 60 ? -7.44015 -34.85363 31.22588 1.000 30.31440 72 PRO E O 1
ATOM 5032 N N . GLY E 5 61 ? -5.72595 -35.88211 30.17476 1.000 27.85115 74 GLY E N 1
ATOM 5033 C CA . GLY E 5 61 ? -5.85850 -35.11128 28.94966 1.000 23.81986 74 GLY E CA 1
ATOM 5034 C C . GLY E 5 61 ? -7.17448 -35.29476 28.22105 1.000 26.62630 74 GLY E C 1
ATOM 5035 O O . GLY E 5 61 ? -7.59781 -34.38649 27.49832 1.000 26.82754 74 GLY E O 1
ATOM 5036 N N . ARG E 5 62 ? -7.83334 -36.44409 28.38767 1.000 25.18285 75 ARG E N 1
ATOM 5037 C CA . ARG E 5 62 ? -9.10941 -36.65439 27.71221 1.000 30.63623 75 ARG E CA 1
ATOM 5038 C C . ARG E 5 62 ? -10.20101 -35.71602 28.21322 1.000 29.72052 75 ARG E C 1
ATOM 5039 O O . ARG E 5 62 ? -11.25087 -35.61774 27.56905 1.000 25.94424 75 ARG E O 1
ATOM 5047 N N . PHE E 5 63 ? -9.98046 -35.03176 29.33423 1.000 23.88713 76 PHE E N 1
ATOM 5048 C CA . PHE E 5 63 ? -10.85869 -33.96111 29.78763 1.000 23.61244 76 PHE E CA 1
ATOM 5049 C C . PHE E 5 63 ? -10.32398 -32.63746 29.25181 1.000 23.85498 76 PHE E C 1
ATOM 5050 O O . PHE E 5 63 ? -9.22366 -32.21366 29.62181 1.000 28.22927 76 PHE E O 1
ATOM 5058 N N . SER E 5 64 ? -11.09576 -31.98814 28.38342 1.000 20.17256 77 SER E N 1
ATOM 5059 C CA . SER E 5 64 ? -10.68086 -30.73220 27.77683 1.000 23.64173 77 SER E CA 1
ATOM 5060 C C . SER E 5 64 ? -11.84596 -29.75371 27.79734 1.000 24.61313 77 SER E C 1
ATOM 5061 O O . SER E 5 64 ? -13.00744 -30.14412 27.93403 1.000 24.55860 77 SER E O 1
ATOM 5064 N N . GLY E 5 65 ? -11.52097 -28.46659 27.65766 1.000 26.58662 78 GLY E N 1
ATOM 5065 C CA . GLY E 5 65 ? -12.53455 -27.43090 27.67569 1.000 27.76218 78 GLY E CA 1
ATOM 5066 C C . GLY E 5 65 ? -12.16313 -26.25956 26.79131 1.000 28.65163 78 GLY E C 1
ATOM 5067 O O . GLY E 5 65 ? -11.05730 -26.18150 26.25079 1.000 23.36273 78 GLY E O 1
ATOM 5068 N N . ARG E 5 66 ? -13.11212 -25.33395 26.66121 1.000 23.70508 79 ARG E N 1
ATOM 5069 C CA . ARG E 5 66 ? -12.92844 -24.13891 25.84905 1.000 30.70150 79 ARG E CA 1
ATOM 5070 C C . ARG E 5 66 ? -13.98917 -23.11543 26.23141 1.000 28.37480 79 ARG E C 1
ATOM 5071 O O . ARG E 5 66 ? -15.06104 -23.47137 26.72709 1.000 26.10935 79 ARG E O 1
ATOM 5079 N N . GLN E 5 67 ? -13.67540 -21.84123 25.99884 1.000 25.42135 80 GLN E N 1
ATOM 5080 C CA . GLN E 5 67 ? -14.61020 -20.74357 26.21607 1.000 25.59112 80 GLN E CA 1
ATOM 5081 C C . GLN E 5 67 ? -14.65499 -19.87394 24.96952 1.000 22.64610 80 GLN E C 1
ATOM 5082 O O . GLN E 5 67 ? -13.60727 -19.50823 24.42781 1.000 22.72778 80 GLN E O 1
ATOM 5088 N N . PHE E 5 68 ? -15.86440 -19.53515 24.52768 1.000 30.20209 81 PHE E N 1
ATOM 5089 C CA . PHE E 5 68 ? -16.05942 -18.77028 23.30707 1.000 28.59550 81 PHE E CA 1
ATOM 5090 C C . PHE E 5 68 ? -16.08389 -17.27094 23.60584 1.000 35.53110 81 PHE E C 1
ATOM 5091 O O . PHE E 5 68 ? -15.94194 -16.83031 24.74992 1.000 29.85083 81 PHE E O 1
ATOM 5099 N N . SER E 5 69 ? -16.27985 -16.47400 22.55146 1.000 28.79280 83 SER E N 1
ATOM 5100 C CA . SER E 5 69 ? -16.22680 -15.02106 22.67437 1.000 33.77756 83 SER E CA 1
ATOM 5101 C C . SER E 5 69 ? -17.43516 -14.44817 23.40048 1.000 28.61241 83 SER E C 1
ATOM 5102 O O . SER E 5 69 ? -17.37468 -13.30689 23.86863 1.000 39.04582 83 SER E O 1
ATOM 5105 N N . ASN E 5 70 ? -18.52683 -15.20168 23.49505 1.000 25.79617 84 ASN E N 1
ATOM 5106 C CA . ASN E 5 70 ? -19.70056 -14.78903 24.24973 1.000 33.52711 84 ASN E CA 1
ATOM 5107 C C . ASN E 5 70 ? -19.65186 -15.23203 25.71258 1.000 29.89675 84 ASN E C 1
ATOM 5108 O O . ASN E 5 70 ? -20.67819 -15.16516 26.39580 1.000 28.73579 84 ASN E O 1
ATOM 5113 N N . SER E 5 71 ? -18.48873 -15.67407 26.20051 1.000 33.43130 85 SER E N 1
ATOM 5114 C CA . SER E 5 71 ? -18.24261 -16.24990 27.52799 1.000 26.87846 85 SER E CA 1
ATOM 5115 C C . SER E 5 71 ? -18.83850 -17.63274 27.73345 1.000 27.65638 85 SER E C 1
ATOM 5116 O O . SER E 5 71 ? -18.61243 -18.22603 28.79717 1.000 26.30640 85 SER E O 1
ATOM 5119 N N . ARG E 5 72 ? -19.60000 -18.16272 26.78325 1.000 25.61214 86 ARG E N 1
ATOM 5120 C CA . ARG E 5 72 ? -20.08699 -19.52560 26.91861 1.000 27.97256 86 ARG E CA 1
ATOM 5121 C C . ARG E 5 72 ? -18.91017 -20.49516 26.89872 1.000 25.25338 86 ARG E C 1
ATOM 5122 O O . ARG E 5 72 ? -17.88235 -20.24648 26.26282 1.000 23.91541 86 ARG E O 1
ATOM 5130 N N . SER E 5 73 ? -19.05548 -21.59955 27.62456 1.000 20.60770 87 SER E N 1
ATOM 5131 C CA . SER E 5 73 ? -17.97802 -22.56333 27.77278 1.000 24.41061 87 SER E CA 1
ATOM 5132 C C . SER E 5 73 ? -18.48448 -23.96660 27.48204 1.000 23.77758 87 SER E C 1
ATOM 5133 O O . SER E 5 73 ? -19.65559 -24.28361 27.70556 1.000 23.85324 87 SER E O 1
ATOM 5136 N N . GLU E 5 74 ? -17.58054 -24.80240 26.97804 1.000 22.13081 88 GLU E N 1
ATOM 5137 C CA . GLU E 5 74 ? -17.85284 -26.20382 26.70059 1.000 25.14613 88 GLU E CA 1
ATOM 5138 C C . GLU E 5 74 ? -16.73159 -27.05221 27.28010 1.000 27.28547 88 GLU E C 1
ATOM 5139 O O . GLU E 5 74 ? -15.56857 -26.64014 27.27253 1.000 26.30220 88 GLU E O 1
ATOM 5145 N N . MET E 5 75 ? -17.08010 -28.23292 27.78784 1.000 23.06195 89 MET E N 1
ATOM 5146 C CA . MET E 5 75 ? -16.08665 -29.21296 28.20088 1.000 24.41124 89 MET E CA 1
ATOM 5147 C C . MET E 5 75 ? -16.38432 -30.53809 27.51416 1.000 22.90381 89 MET E C 1
ATOM 5148 O O . MET E 5 75 ? -17.53821 -30.85282 27.20939 1.000 23.19523 89 MET E O 1
ATOM 5153 N N . ASN E 5 76 ? -15.32686 -31.30825 27.26507 1.000 22.74033 90 ASN E N 1
ATOM 5154 C CA . ASN E 5 76 ? -15.41854 -32.53953 26.49442 1.000 25.69833 90 ASN E CA 1
ATOM 5155 C C . ASN E 5 76 ? -14.61064 -33.63379 27.17615 1.000 27.48758 90 ASN E C 1
ATOM 5156 O O . ASN E 5 76 ? -13.52340 -33.37733 27.70151 1.000 24.17756 90 ASN E O 1
ATOM 5161 N N . VAL E 5 77 ? -15.15122 -34.85107 27.16928 1.000 26.62662 91 VAL E N 1
ATOM 5162 C CA . VAL E 5 77 ? -14.44348 -36.04311 27.62385 1.000 33.70675 91 VAL E CA 1
ATOM 5163 C C . VAL E 5 77 ? -14.37795 -37.01803 26.45516 1.000 35.67194 91 VAL E C 1
ATOM 5164 O O . VAL E 5 77 ? -15.40979 -37.34750 25.85931 1.000 34.35874 91 VAL E O 1
ATOM 5168 N N . SER E 5 78 ? -13.16791 -37.48720 26.13996 1.000 33.92370 92 SER E N 1
ATOM 5169 C CA . SER E 5 78 ? -12.91662 -38.14856 24.86012 1.000 38.97096 92 SER E CA 1
ATOM 5170 C C . SER E 5 78 ? -13.39971 -39.59639 24.84748 1.000 44.56890 92 SER E C 1
ATOM 5171 O O . SER E 5 78 ? -14.24149 -39.97265 24.02507 1.000 58.56585 92 SER E O 1
ATOM 5174 N N . THR E 5 79 ? -12.85194 -40.43200 25.72602 1.000 35.95943 93 THR E N 1
ATOM 5175 C CA . THR E 5 79 ? -13.14641 -41.86511 25.74997 1.000 35.28646 93 THR E CA 1
ATOM 5176 C C . THR E 5 79 ? -13.68306 -42.20315 27.13724 1.000 37.77624 93 THR E C 1
ATOM 5177 O O . THR E 5 79 ? -12.91753 -42.49161 28.06033 1.000 36.05064 93 THR E O 1
ATOM 5181 N N . LEU E 5 80 ? -15.00680 -42.17825 27.26796 1.000 27.60388 94 LEU E N 1
ATOM 5182 C CA . LEU E 5 80 ? -15.64724 -42.28743 28.57099 1.000 30.21976 94 LEU E CA 1
ATOM 5183 C C . LEU E 5 80 ? -15.44512 -43.66600 29.18685 1.000 29.80877 94 LEU E C 1
ATOM 5184 O O . LEU E 5 80 ? -15.45882 -44.68759 28.49439 1.000 28.80204 94 LEU E O 1
ATOM 5189 N N . GLU E 5 81 ? -15.26117 -43.68418 30.50357 1.000 28.64427 95 GLU E N 1
ATOM 5190 C CA . GLU E 5 81 ? -15.22202 -44.90733 31.28548 1.000 30.22695 95 GLU E CA 1
ATOM 5191 C C . GLU E 5 81 ? -16.40451 -44.92082 32.24418 1.000 30.61985 95 GLU E C 1
ATOM 5192 O O . GLU E 5 81 ? -17.02122 -43.88606 32.51293 1.000 30.06797 95 GLU E O 1
ATOM 5198 N N . LEU E 5 82 ? -16.71835 -46.11316 32.75899 1.000 31.96110 96 LEU E N 1
ATOM 5199 C CA . LEU E 5 82 ? -17.81784 -46.23906 33.71090 1.000 31.19067 96 LEU E CA 1
ATOM 5200 C C . LEU E 5 82 ? -17.60452 -45.36203 34.93653 1.000 37.72802 96 LEU E C 1
ATOM 5201 O O . LEU E 5 82 ? -18.57270 -44.84257 35.50498 1.000 33.31791 96 LEU E O 1
ATOM 5206 N N . GLY E 5 83 ? -16.35363 -45.18459 35.35490 1.000 30.82839 97 GLY E N 1
ATOM 5207 C CA . GLY E 5 83 ? -16.02216 -44.36502 36.50088 1.000 33.69152 97 GLY E CA 1
ATOM 5208 C C . GLY E 5 83 ? -16.11748 -42.87424 36.28582 1.000 32.61932 97 GLY E C 1
ATOM 5209 O O . GLY E 5 83 ? -15.89706 -42.11046 37.22941 1.000 25.67359 97 GLY E O 1
ATOM 5210 N N . ASP E 5 84 ? -16.43083 -42.43218 35.06644 1.000 26.15246 98 ASP E N 1
ATOM 5211 C CA . ASP E 5 84 ? -16.62532 -41.01416 34.79698 1.000 29.58725 98 ASP E CA 1
ATOM 5212 C C . ASP E 5 84 ? -18.03659 -40.53837 35.11810 1.000 28.03555 98 ASP E C 1
ATOM 5213 O O . ASP E 5 84 ? -18.29764 -39.33213 35.03564 1.000 21.00693 98 ASP E O 1
ATOM 5218 N N . SER E 5 85 ? -18.94410 -41.44705 35.47322 1.000 25.82325 99 SER E N 1
ATOM 5219 C CA . SER E 5 85 ? -20.30925 -41.06374 35.81117 1.000 29.02911 99 SER E CA 1
ATOM 5220 C C . SER E 5 85 ? -20.30494 -40.12356 37.00791 1.000 24.74967 99 SER E C 1
ATOM 5221 O O . SER E 5 85 ? -19.76253 -40.45538 38.06676 1.000 24.18843 99 SER E O 1
ATOM 5224 N N . ALA E 5 86 ? -20.90214 -38.94823 36.83738 1.000 18.91523 100 ALA E N 1
ATOM 5225 C CA . ALA E 5 86 ? -20.84719 -37.91765 37.86491 1.000 24.25443 100 ALA E CA 1
ATOM 5226 C C . ALA E 5 86 ? -21.80045 -36.79465 37.48737 1.000 23.04145 100 ALA E C 1
ATOM 5227 O O . ALA E 5 86 ? -22.36215 -36.76839 36.38907 1.000 22.86613 100 ALA E O 1
ATOM 5229 N N . LEU E 5 87 ? -21.97917 -35.86903 38.42495 1.000 20.11014 101 LEU E N 1
ATOM 5230 C CA . LEU E 5 87 ? -22.64550 -34.60306 38.15756 1.000 23.33491 101 LEU E CA 1
ATOM 5231 C C . LEU E 5 87 ? -21.58007 -33.56897 37.82088 1.000 23.64196 101 LEU E C 1
ATOM 5232 O O . LEU E 5 87 ? -20.71424 -33.27021 38.65111 1.000 20.07357 101 LEU E O 1
ATOM 5237 N N . TYR E 5 88 ? -21.63540 -33.03545 36.60615 1.000 24.02655 102 TYR E N 1
ATOM 5238 C CA . TYR E 5 88 ? -20.66077 -32.06204 36.13482 1.000 20.28646 102 TYR E CA 1
ATOM 5239 C C . TYR E 5 88 ? -21.26076 -30.66860 36.26508 1.000 22.45713 102 TYR E C 1
ATOM 5240 O O . TYR E 5 88 ? -22.28542 -30.36523 35.64361 1.000 25.59537 102 TYR E O 1
ATOM 5249 N N . LEU E 5 89 ? -20.62710 -29.83380 37.08030 1.000 17.94358 103 LEU E N 1
ATOM 5250 C CA . LEU E 5 89 ? -21.14784 -28.52475 37.44090 1.000 20.63819 103 LEU E CA 1
ATOM 5251 C C . LEU E 5 89 ? -20.27810 -27.42915 36.84583 1.000 21.19063 103 LEU E C 1
ATOM 5252 O O . LEU E 5 89 ? -19.04709 -27.53255 36.84234 1.000 22.71281 103 LEU E O 1
ATOM 5257 N N . CYS E 5 90 ? -20.92223 -26.37735 36.35342 1.000 16.85506 104 CYS E N 1
ATOM 5258 C CA . CYS E 5 90 ? -20.22944 -25.17568 35.92327 1.000 18.68109 104 CYS E CA 1
ATOM 5259 C C . CYS E 5 90 ? -20.64582 -24.01845 36.81905 1.000 18.66701 104 CYS E C 1
ATOM 5260 O O . CYS E 5 90 ? -21.77379 -23.97150 37.32026 1.000 20.97392 104 CYS E O 1
ATOM 5263 N N . ALA E 5 91 ? -19.71558 -23.09454 37.03440 1.000 21.54183 105 ALA E N 1
ATOM 5264 C CA . ALA E 5 91 ? -19.95069 -21.94521 37.89213 1.000 21.50751 105 ALA E CA 1
ATOM 5265 C C . ALA E 5 91 ? -19.38421 -20.70805 37.22000 1.000 22.42098 105 ALA E C 1
ATOM 5266 O O . ALA E 5 91 ? -18.33770 -20.77220 36.56917 1.000 22.24563 105 ALA E O 1
ATOM 5268 N N . SER E 5 92 ? -20.07469 -19.58474 37.38040 1.000 20.77822 106 SER E N 1
ATOM 5269 C CA . SER E 5 92 ? -19.65128 -18.33813 36.76919 1.000 20.92759 106 SER E CA 1
ATOM 5270 C C . SER E 5 92 ? -19.48463 -17.25407 37.82506 1.000 19.52190 106 SER E C 1
ATOM 5271 O O . SER E 5 92 ? -20.06178 -17.31493 38.91449 1.000 20.65760 106 SER E O 1
ATOM 5274 N N . SER E 5 93 ? -18.66802 -16.26087 37.48329 1.000 19.14059 107 SER E N 1
ATOM 5275 C CA . SER E 5 93 ? -18.44767 -15.10422 38.33495 1.000 20.51073 107 SER E CA 1
ATOM 5276 C C . SER E 5 93 ? -18.12108 -13.91200 37.44940 1.000 22.21912 107 SER E C 1
ATOM 5277 O O . SER E 5 93 ? -17.74255 -14.06439 36.28504 1.000 21.27370 107 SER E O 1
ATOM 5280 N N . LEU E 5 94 ? -18.27481 -12.71570 38.01946 1.000 25.52740 108 LEU E N 1
ATOM 5281 C CA . LEU E 5 94 ? -17.99313 -11.49449 37.27184 1.000 23.09326 108 LEU E CA 1
ATOM 5282 C C . LEU E 5 94 ? -16.52339 -11.41840 36.87326 1.000 30.40464 108 LEU E C 1
ATOM 5283 O O . LEU E 5 94 ? -16.19558 -11.19389 35.70194 1.000 26.67705 108 LEU E O 1
ATOM 5288 N N . ARG E 5 95 ? -15.62418 -11.60898 37.83289 1.000 24.97187 109 ARG E N 1
ATOM 5289 C CA . ARG E 5 95 ? -14.19121 -11.50260 37.60452 1.000 25.35780 109 ARG E CA 1
ATOM 5290 C C . ARG E 5 95 ? -13.51904 -12.85868 37.78290 1.000 22.74606 109 ARG E C 1
ATOM 5291 O O . ARG E 5 95 ? -14.09290 -13.80378 38.33014 1.000 24.87181 109 ARG E O 1
ATOM 5299 N N . ALA E 5 96 ? -12.28004 -12.93993 37.30653 1.000 22.37009 110 ALA E N 1
ATOM 5300 C CA . ALA E 5 96 ? -11.54695 -14.19648 37.31756 1.000 22.77296 110 ALA E CA 1
ATOM 5301 C C . ALA E 5 96 ? -11.07645 -14.55240 38.72416 1.000 19.56009 110 ALA E C 1
ATOM 5302 O O . ALA E 5 96 ? -10.83457 -13.68061 39.56327 1.000 15.06612 110 ALA E O 1
ATOM 5304 N N . GLU E 5 97 ? -10.94554 -15.85974 38.96880 1.000 17.82992 111 GLU E N 1
ATOM 5305 C CA . GLU E 5 97 ? -10.38182 -16.39228 40.21290 1.000 21.56982 111 GLU E CA 1
ATOM 5306 C C . GLU E 5 97 ? -11.13564 -15.87635 41.43707 1.000 25.04982 111 GLU E C 1
ATOM 5307 O O . GLU E 5 97 ? -10.54112 -15.50661 42.45205 1.000 23.36772 111 GLU E O 1
ATOM 5313 N N . SER E 5 98 ? -12.46012 -15.85786 41.33936 1.000 22.80587 112 SER E N 1
ATOM 5314 C CA . SER E 5 98 ? -13.31168 -15.40462 42.42656 1.000 24.64282 112 SER E CA 1
ATOM 5315 C C . SER E 5 98 ? -13.63980 -16.56281 43.35713 1.000 22.58377 112 SER E C 1
ATOM 5316 O O . SER E 5 98 ? -13.79190 -17.70660 42.91887 1.000 19.99274 112 SER E O 1
ATOM 5319 N N . GLY E 5 99 ? -13.73351 -16.26073 44.64611 1.000 22.71128 113 GLY E N 1
ATOM 5320 C CA . GLY E 5 99 ? -14.24191 -17.21294 45.60491 1.000 25.00899 113 GLY E CA 1
ATOM 5321 C C . GLY E 5 99 ? -15.74469 -17.20775 45.73825 1.000 25.34487 113 GLY E C 1
ATOM 5322 O O . GLY E 5 99 ? -16.30175 -18.03645 46.46503 1.000 24.21690 113 GLY E O 1
ATOM 5323 N N . GLU E 5 100 ? -16.42256 -16.29146 45.05007 1.000 23.16190 114 GLU E N 1
ATOM 5324 C CA . GLU E 5 100 ? -17.87820 -16.17067 45.08130 1.000 23.37662 114 GLU E CA 1
ATOM 5325 C C . GLU E 5 100 ? -18.41031 -16.67063 43.74250 1.000 25.04621 114 GLU E C 1
ATOM 5326 O O . GLU E 5 100 ? -18.43303 -15.92905 42.75552 1.000 24.96992 114 GLU E O 1
ATOM 5332 N N . LEU E 5 101 ? -18.83566 -17.92927 43.71239 1.000 23.39492 115 LEU E N 1
ATOM 5333 C CA . LEU E 5 101 ? -19.25695 -18.58655 42.48620 1.000 21.33221 115 LEU E CA 1
ATOM 5334 C C . LEU E 5 101 ? -20.76290 -18.81298 42.48668 1.000 23.06384 115 LEU E C 1
ATOM 5335 O O . LEU E 5 101 ? -21.38214 -19.00401 43.53700 1.000 19.96287 115 LEU E O 1
ATOM 5340 N N . PHE E 5 102 ? -21.34296 -18.79109 41.28898 1.000 19.84007 116 PHE E N 1
ATOM 5341 C CA . PHE E 5 102 ? -22.76399 -19.04739 41.07978 1.000 20.23825 116 PHE E CA 1
ATOM 5342 C C . PHE E 5 102 ? -22.88038 -20.26033 40.16697 1.000 19.53011 116 PHE E C 1
ATOM 5343 O O . PHE E 5 102 ? -22.56097 -20.18068 38.97531 1.000 23.29520 116 PHE E O 1
ATOM 5351 N N . PHE E 5 103 ? -23.32835 -21.37799 40.72847 1.000 14.63700 117 PHE E N 1
ATOM 5352 C CA . PHE E 5 103 ? -23.30530 -22.65836 40.04069 1.000 17.36244 117 PHE E CA 1
ATOM 5353 C C . PHE E 5 103 ? -24.57109 -22.86997 39.22076 1.000 23.16776 117 PHE E C 1
ATOM 5354 O O . PHE E 5 103 ? -25.66372 -22.43894 39.59993 1.000 23.94561 117 PHE E O 1
ATOM 5362 N N . GLY E 5 104 ? -24.40865 -23.54301 38.08305 1.000 24.64930 118 GLY E N 1
ATOM 5363 C CA . GLY E 5 104 ? -25.53471 -24.08296 37.35676 1.000 22.69776 118 GLY E CA 1
ATOM 5364 C C . GLY E 5 104 ? -26.07337 -25.32445 38.04025 1.000 26.84267 118 GLY E C 1
ATOM 5365 O O . GLY E 5 104 ? -25.56782 -25.77985 39.06530 1.000 23.92551 118 GLY E O 1
ATOM 5366 N N . GLU E 5 105 ? -27.12428 -25.88863 37.44881 1.000 24.74314 119 GLU E N 1
ATOM 5367 C CA . GLU E 5 105 ? -27.77351 -27.04590 38.05039 1.000 29.31013 119 GLU E CA 1
ATOM 5368 C C . GLU E 5 105 ? -27.08098 -28.36145 37.71863 1.000 23.05275 119 GLU E C 1
ATOM 5369 O O . GLU E 5 105 ? -27.41819 -29.38597 38.32130 1.000 27.41035 119 GLU E O 1
ATOM 5375 N N . GLY E 5 106 ? -26.13590 -28.36294 36.79411 1.000 19.30123 120 GLY E N 1
ATOM 5376 C CA . GLY E 5 106 ? -25.31437 -29.53511 36.57285 1.000 20.90527 120 GLY E CA 1
ATOM 5377 C C . GLY E 5 106 ? -25.79896 -30.38840 35.41549 1.000 26.26506 120 GLY E C 1
ATOM 5378 O O . GLY E 5 106 ? -26.98944 -30.42825 35.08535 1.000 21.68482 120 GLY E O 1
ATOM 5379 N N . SER E 5 107 ? -24.85347 -31.07970 34.77939 1.000 20.54340 121 SER E N 1
ATOM 5380 C CA . SER E 5 107 ? -25.14606 -32.09885 33.77760 1.000 21.07119 121 SER E CA 1
ATOM 5381 C C . SER E 5 107 ? -24.91333 -33.46216 34.42017 1.000 23.05616 121 SER E C 1
ATOM 5382 O O . SER E 5 107 ? -23.77651 -33.81219 34.75431 1.000 24.61105 121 SER E O 1
ATOM 5385 N N . ARG E 5 108 ? -25.98694 -34.22672 34.59735 1.000 22.86590 122 ARG E N 1
ATOM 5386 C CA . ARG E 5 108 ? -25.91087 -35.54138 35.22614 1.000 22.02471 122 ARG E CA 1
ATOM 5387 C C . ARG E 5 108 ? -25.58167 -36.57426 34.15547 1.000 28.42833 122 ARG E C 1
ATOM 5388 O O . ARG E 5 108 ? -26.42992 -36.90768 33.32160 1.000 23.67340 122 ARG E O 1
ATOM 5396 N N . LEU E 5 109 ? -24.35313 -37.08181 34.18082 1.000 27.29209 123 LEU E N 1
ATOM 5397 C CA . LEU E 5 109 ? -23.86301 -38.01685 33.17846 1.000 25.67504 123 LEU E CA 1
ATOM 5398 C C . LEU E 5 109 ? -23.71963 -39.40446 33.78623 1.000 26.54234 123 LEU E C 1
ATOM 5399 O O . LEU E 5 109 ? -23.04128 -39.57482 34.80456 1.000 26.15181 123 LEU E O 1
ATOM 5404 N N . THR E 5 110 ? -24.35481 -40.38954 33.15720 1.000 24.13215 124 THR E N 1
ATOM 5405 C CA . THR E 5 110 ? -24.19237 -41.79447 33.50897 1.000 25.42145 124 THR E CA 1
ATOM 5406 C C . THR E 5 110 ? -23.55980 -42.51303 32.32550 1.000 25.55689 124 THR E C 1
ATOM 5407 O O . THR E 5 110 ? -24.13263 -42.53228 31.23079 1.000 25.63598 124 THR E O 1
ATOM 5411 N N . VAL E 5 111 ? -22.37997 -43.09084 32.53983 1.000 26.95004 125 VAL E N 1
ATOM 5412 C CA . VAL E 5 111 ? -21.68142 -43.86141 31.51625 1.000 25.82995 125 VAL E CA 1
ATOM 5413 C C . VAL E 5 111 ? -21.98240 -45.33458 31.74273 1.000 32.33829 125 VAL E C 1
ATOM 5414 O O . VAL E 5 111 ? -21.80696 -45.84779 32.85526 1.000 30.89490 125 VAL E O 1
ATOM 5418 N N . LEU E 5 112 ? -22.42435 -46.01907 30.69135 1.000 29.82155 126 LEU E N 1
ATOM 5419 C CA . LEU E 5 112 ? -22.96651 -47.36084 30.82210 1.000 32.71858 126 LEU E CA 1
ATOM 5420 C C . LEU E 5 112 ? -22.20571 -48.37640 29.98015 1.000 41.55827 126 LEU E C 1
ATOM 5421 O O . LEU E 5 112 ? -21.50996 -48.04359 29.01678 1.000 33.71472 126 LEU E O 1
ATOM 5426 N N . GLU E 5 113 ? -22.36310 -49.63638 30.38659 1.000 43.91988 127 GLU E N 1
ATOM 5427 C CA . GLU E 5 113 ? -21.86992 -50.77260 29.61819 1.000 48.27453 127 GLU E CA 1
ATOM 5428 C C . GLU E 5 113 ? -22.60043 -50.90651 28.29451 1.000 53.17503 127 GLU E C 1
ATOM 5429 O O . GLU E 5 113 ? -21.98849 -51.17555 27.25381 1.000 45.70023 127 GLU E O 1
ATOM 5435 N N . ASP E 5 114 ? -23.91178 -50.71359 28.32669 1.000 46.27307 128 ASP E N 1
ATOM 5436 C CA . ASP E 5 114 ? -24.82219 -51.33202 27.38295 1.000 50.45482 128 ASP E CA 1
ATOM 5437 C C . ASP E 5 114 ? -26.20441 -50.75313 27.63474 1.000 50.07600 128 ASP E C 1
ATOM 5438 O O . ASP E 5 114 ? -26.63297 -50.65153 28.78900 1.000 46.73275 128 ASP E O 1
ATOM 5443 N N . LEU E 5 115 ? -26.89708 -50.34054 26.57969 1.000 40.43611 129 LEU E N 1
ATOM 5444 C CA . LEU E 5 115 ? -28.17761 -49.67528 26.76235 1.000 39.35922 129 LEU E CA 1
ATOM 5445 C C . LEU E 5 115 ? -29.29802 -50.63785 27.13358 1.000 44.25742 129 LEU E C 1
ATOM 5446 O O . LEU E 5 115 ? -30.41934 -50.18544 27.39020 1.000 42.64790 129 LEU E O 1
ATOM 5451 N N . ASN E 5 116 ? -29.02336 -51.94412 27.18554 1.000 44.20739 130 ASN E N 1
ATOM 5452 C CA . ASN E 5 116 ? -30.03927 -52.91002 27.58531 1.000 51.11426 130 ASN E CA 1
ATOM 5453 C C . ASN E 5 116 ? -30.31319 -52.88905 29.08238 1.000 42.40572 130 ASN E C 1
ATOM 5454 O O . ASN E 5 116 ? -31.25719 -53.54932 29.52897 1.000 44.61836 130 ASN E O 1
ATOM 5459 N N . LYS E 5 117 ? -29.51467 -52.16366 29.86157 1.000 37.96399 131 LYS E N 1
ATOM 5460 C CA . LYS E 5 117 ? -29.73916 -52.01692 31.29236 1.000 42.06997 131 LYS E CA 1
ATOM 5461 C C . LYS E 5 117 ? -30.63945 -50.83554 31.62928 1.000 35.02848 131 LYS E C 1
ATOM 5462 O O . LYS E 5 117 ? -30.95023 -50.62826 32.80673 1.000 37.95998 131 LYS E O 1
ATOM 5464 N N . VAL E 5 118 ? -31.06607 -50.06559 30.63254 1.000 29.50722 132 VAL E N 1
ATOM 5465 C CA . VAL E 5 118 ? -31.87055 -48.87052 30.85489 1.000 33.11343 132 VAL E CA 1
ATOM 5466 C C . VAL E 5 118 ? -33.33553 -49.27226 30.96171 1.000 35.08540 132 VAL E C 1
ATOM 5467 O O . VAL E 5 118 ? -33.87517 -49.93758 30.06972 1.000 34.25388 132 VAL E O 1
ATOM 5471 N N . PHE E 5 119 ? -33.97991 -48.87062 32.05846 1.000 31.00832 133 PHE E N 1
ATOM 5472 C CA . PHE E 5 119 ? -35.37595 -49.18357 32.31949 1.000 28.51780 133 PHE E CA 1
ATOM 5473 C C . PHE E 5 119 ? -36.09458 -47.94006 32.82257 1.000 25.43116 133 PHE E C 1
ATOM 5474 O O . PHE E 5 119 ? -35.52934 -47.17665 33.61904 1.000 28.77941 133 PHE E O 1
ATOM 5482 N N . PRO E 5 120 ? -37.32547 -47.70775 32.37881 1.000 27.45894 134 PRO E N 1
ATOM 5483 C CA . PRO E 5 120 ? -38.13485 -46.64123 32.96405 1.000 28.38153 134 PRO E CA 1
ATOM 5484 C C . PRO E 5 120 ? -38.72527 -47.09358 34.28625 1.000 24.31734 134 PRO E C 1
ATOM 5485 O O . PRO E 5 120 ? -38.79791 -48.30120 34.55957 1.000 24.03452 134 PRO E O 1
ATOM 5489 N N . PRO E 5 121 ? -39.15143 -46.16593 35.13656 1.000 24.07645 135 PRO E N 1
ATOM 5490 C CA . PRO E 5 121 ? -39.74094 -46.56244 36.41678 1.000 27.46522 135 PRO E CA 1
ATOM 5491 C C . PRO E 5 121 ? -41.17233 -47.04820 36.26713 1.000 29.43480 135 PRO E C 1
ATOM 5492 O O . PRO E 5 121 ? -41.93591 -46.58104 35.41879 1.000 25.60960 135 PRO E O 1
ATOM 5496 N N . GLU E 5 122 ? -41.52318 -48.01502 37.10789 1.000 30.03826 136 GLU E N 1
ATOM 5497 C CA . GLU E 5 122 ? -42.91570 -48.36164 37.34209 1.000 27.95154 136 GLU E CA 1
ATOM 5498 C C . GLU E 5 122 ? -43.39389 -47.56971 38.55066 1.000 23.41341 136 GLU E C 1
ATOM 5499 O O . GLU E 5 122 ? -42.71616 -47.53637 39.58224 1.000 28.02380 136 GLU E O 1
ATOM 5505 N N . VAL E 5 123 ? -44.54211 -46.91275 38.41394 1.000 26.13107 137 VAL E N 1
ATOM 5506 C CA . VAL E 5 123 ? -45.04012 -45.98041 39.41761 1.000 23.08592 137 VAL E CA 1
ATOM 5507 C C . VAL E 5 123 ? -46.39241 -46.46875 39.91342 1.000 29.80154 137 VAL E C 1
ATOM 5508 O O . VAL E 5 123 ? -47.27037 -46.80622 39.11026 1.000 23.81970 137 VAL E O 1
ATOM 5512 N N . ALA E 5 124 ? -46.55452 -46.50514 41.23490 1.000 24.21921 138 ALA E N 1
ATOM 5513 C CA . ALA E 5 124 ? -47.80524 -46.89616 41.86603 1.000 27.24566 138 ALA E CA 1
ATOM 5514 C C . ALA E 5 124 ? -48.06660 -45.98930 43.05750 1.000 31.13050 138 ALA E C 1
ATOM 5515 O O . ALA E 5 124 ? -47.13566 -45.60765 43.77296 1.000 27.33315 138 ALA E O 1
ATOM 5517 N N . VAL E 5 125 ? -49.33425 -45.64341 43.26169 1.000 27.75629 139 VAL E N 1
ATOM 5518 C CA . VAL E 5 125 ? -49.76796 -44.84888 44.40428 1.000 26.34772 139 VAL E CA 1
ATOM 5519 C C . VAL E 5 125 ? -50.53976 -45.75887 45.34672 1.000 28.78157 139 VAL E C 1
ATOM 5520 O O . VAL E 5 125 ? -51.40041 -46.53235 44.90899 1.000 28.00649 139 VAL E O 1
ATOM 5524 N N . PHE E 5 126 ? -50.22214 -45.67476 46.63378 1.000 23.41755 140 PHE E N 1
ATOM 5525 C CA . PHE E 5 126 ? -50.87369 -46.46273 47.66797 1.000 25.39365 140 PHE E CA 1
ATOM 5526 C C . PHE E 5 126 ? -51.68507 -45.52530 48.55099 1.000 25.79453 140 PHE E C 1
ATOM 5527 O O . PHE E 5 126 ? -51.15807 -44.52810 49.05447 1.000 25.96046 140 PHE E O 1
ATOM 5535 N N . GLU E 5 127 ? -52.95878 -45.84034 48.72436 1.000 22.36073 141 GLU E N 1
ATOM 5536 C CA . GLU E 5 127 ? -53.91438 -44.94697 49.35768 1.000 27.76690 141 GLU E CA 1
ATOM 5537 C C . GLU E 5 127 ? -53.87699 -45.08974 50.87420 1.000 24.27858 141 GLU E C 1
ATOM 5538 O O . GLU E 5 127 ? -53.43372 -46.11421 51.40208 1.000 22.91169 141 GLU E O 1
ATOM 5544 N N . PRO E 5 128 ? -54.33111 -44.06768 51.60685 1.000 29.61519 142 PRO E N 1
ATOM 5545 C CA . PRO E 5 128 ? -54.21715 -44.10297 53.06995 1.000 28.96464 142 PRO E CA 1
ATOM 5546 C C . PRO E 5 128 ? -55.03343 -45.23058 53.67957 1.000 31.80936 142 PRO E C 1
ATOM 5547 O O . PRO E 5 128 ? -56.09563 -45.60561 53.17823 1.000 28.61942 142 PRO E O 1
ATOM 5551 N N . SER E 5 129 ? -54.51934 -45.76934 54.77966 1.000 25.23132 143 SER E N 1
ATOM 5552 C CA . SER E 5 129 ? -55.24645 -46.77170 55.53824 1.000 29.92066 143 SER E CA 1
ATOM 5553 C C . SER E 5 129 ? -56.32500 -46.10758 56.38277 1.000 29.15608 143 SER E C 1
ATOM 5554 O O . SER E 5 129 ? -56.16244 -44.98188 56.86331 1.000 26.93607 143 SER E O 1
ATOM 5557 N N . GLU E 5 130 ? -57.44366 -46.81602 56.55327 1.000 34.76237 144 GLU E N 1
ATOM 5558 C CA . GLU E 5 130 ? -58.51586 -46.29224 57.39188 1.000 33.71159 144 GLU E CA 1
ATOM 5559 C C . GLU E 5 130 ? -58.07598 -46.17587 58.84339 1.000 28.78855 144 GLU E C 1
ATOM 5560 O O . GLU E 5 130 ? -58.58772 -45.32563 59.58080 1.000 29.48128 144 GLU E O 1
ATOM 5566 N N . ALA E 5 131 ? -57.12808 -47.01461 59.26902 1.000 29.68071 145 ALA E N 1
ATOM 5567 C CA . ALA E 5 131 ? -56.63486 -46.93549 60.63949 1.000 30.82499 145 ALA E CA 1
ATOM 5568 C C . ALA E 5 131 ? -55.96561 -45.59395 60.90638 1.000 30.87880 145 ALA E C 1
ATOM 5569 O O . ALA E 5 131 ? -56.17790 -44.98844 61.96277 1.000 26.83837 145 ALA E O 1
ATOM 5571 N N . GLU E 5 132 ? -55.16036 -45.10679 59.95663 1.000 30.72802 146 GLU E N 1
ATOM 5572 C CA . GLU E 5 132 ? -54.52414 -43.80437 60.13385 1.000 31.50114 146 GLU E CA 1
ATOM 5573 C C . GLU E 5 132 ? -55.55516 -42.68522 60.15006 1.000 27.03095 146 GLU E C 1
ATOM 5574 O O . GLU E 5 132 ? -55.45079 -41.74897 60.95161 1.000 27.66353 146 GLU E O 1
ATOM 5580 N N . ILE E 5 133 ? -56.55368 -42.76543 59.26834 1.000 27.64509 147 ILE E N 1
ATOM 5581 C CA . ILE E 5 133 ? -57.56825 -41.71833 59.18163 1.000 30.30503 147 ILE E CA 1
ATOM 5582 C C . ILE E 5 133 ? -58.32307 -41.59983 60.49972 1.000 27.31468 147 ILE E C 1
ATOM 5583 O O . ILE E 5 133 ? -58.52366 -40.49853 61.02530 1.000 29.74922 147 ILE E O 1
ATOM 5588 N N . SER E 5 134 ? -58.73643 -42.73585 61.06465 1.000 25.10535 148 SER E N 1
ATOM 5589 C CA . SER E 5 134 ? -59.49952 -42.69739 62.30744 1.000 31.38406 148 SER E CA 1
ATOM 5590 C C . SER E 5 134 ? -58.61815 -42.36972 63.50793 1.000 32.35040 148 SER E C 1
ATOM 5591 O O . SER E 5 134 ? -59.09132 -41.75670 64.47138 1.000 29.34343 148 SER E O 1
ATOM 5594 N N . HIS E 5 135 ? -57.34126 -42.75491 63.46926 1.000 30.93182 149 HIS E N 1
ATOM 5595 C CA . HIS E 5 135 ? -56.46390 -42.53733 64.61481 1.000 31.15054 149 HIS E CA 1
ATOM 5596 C C . HIS E 5 135 ? -55.92617 -41.11229 64.67843 1.000 31.46257 149 HIS E C 1
ATOM 5597 O O . HIS E 5 135 ? -55.70160 -40.59269 65.77677 1.000 34.01810 149 HIS E O 1
ATOM 5604 N N . THR E 5 136 ? -55.71342 -40.46437 63.52941 1.000 26.19717 150 THR E N 1
ATOM 5605 C CA . THR E 5 136 ? -55.04215 -39.17075 63.49672 1.000 28.42374 150 THR E CA 1
ATOM 5606 C C . THR E 5 136 ? -55.81361 -38.06795 62.78681 1.000 26.35914 150 THR E C 1
ATOM 5607 O O . THR E 5 136 ? -55.37367 -36.91341 62.83957 1.000 27.23998 150 THR E O 1
ATOM 5611 N N . GLN E 5 137 ? -56.93185 -38.37582 62.12642 1.000 28.66196 151 GLN E N 1
ATOM 5612 C CA . GLN E 5 137 ? -57.64799 -37.41657 61.28155 1.000 30.08635 151 GLN E CA 1
ATOM 5613 C C . GLN E 5 137 ? -56.75023 -36.85970 60.17840 1.000 31.42353 151 GLN E C 1
ATOM 5614 O O . GLN E 5 137 ? -56.94504 -35.73427 59.71115 1.000 24.45315 151 GLN E O 1
ATOM 5620 N N . LYS E 5 138 ? -55.75818 -37.64531 59.76199 1.000 29.00704 152 LYS E N 1
ATOM 5621 C CA . LYS E 5 138 ? -54.87539 -37.29925 58.65830 1.000 27.61400 152 LYS E CA 1
ATOM 5622 C C . LYS E 5 138 ? -54.72265 -38.51177 57.74897 1.000 22.24980 152 LYS E C 1
ATOM 5623 O O . LYS E 5 138 ? -54.95770 -39.65202 58.15669 1.000 24.66996 152 LYS E O 1
ATOM 5629 N N . ALA E 5 139 ? -54.32494 -38.25731 56.50384 1.000 22.96569 153 ALA E N 1
ATOM 5630 C CA . ALA E 5 139 ? -54.27659 -39.29883 55.48272 1.000 23.72023 153 ALA E CA 1
ATOM 5631 C C . ALA E 5 139 ? -52.99022 -39.16413 54.68332 1.000 24.78849 153 ALA E C 1
ATOM 5632 O O . ALA E 5 139 ? -52.75230 -38.12350 54.06248 1.000 19.50642 153 ALA E O 1
ATOM 5634 N N . THR E 5 140 ? -52.17331 -40.21720 54.68610 1.000 21.32588 154 THR E N 1
ATOM 5635 C CA . THR E 5 140 ? -50.88683 -40.21804 53.99963 1.000 23.62761 154 THR E CA 1
ATOM 5636 C C . THR E 5 140 ? -50.97638 -41.04734 52.72339 1.000 22.15355 154 THR E C 1
ATOM 5637 O O . THR E 5 140 ? -51.30319 -42.23827 52.77275 1.000 22.69382 154 THR E O 1
ATOM 5641 N N . LEU E 5 141 ? -50.68214 -40.41466 51.58951 1.000 23.12227 155 LEU E N 1
ATOM 5642 C CA . LEU E 5 141 ? -50.49940 -41.10812 50.32150 1.000 23.12332 155 LEU E CA 1
ATOM 5643 C C . LEU E 5 141 ? -49.02104 -41.42252 50.13867 1.000 24.40799 155 LEU E C 1
ATOM 5644 O O . LEU E 5 141 ? -48.16285 -40.59891 50.46052 1.000 26.09449 155 LEU E O 1
ATOM 5649 N N . VAL E 5 142 ? -48.72332 -42.60910 49.61392 1.000 20.92928 156 VAL E N 1
ATOM 5650 C CA . VAL E 5 142 ? -47.35188 -43.01266 49.32170 1.000 25.19378 156 VAL E CA 1
ATOM 5651 C C . VAL E 5 142 ? -47.25004 -43.35491 47.84204 1.000 30.75477 156 VAL E C 1
ATOM 5652 O O . VAL E 5 142 ? -48.10923 -44.05943 47.29815 1.000 27.39756 156 VAL E O 1
ATOM 5656 N N . CYS E 5 143 ? -46.20725 -42.84412 47.19426 1.000 28.74929 157 CYS E N 1
ATOM 5657 C CA . CYS E 5 143 ? -45.91592 -43.13168 45.79823 1.000 25.07320 157 CYS E CA 1
ATOM 5658 C C . CYS E 5 143 ? -44.58977 -43.87145 45.71828 1.000 25.34091 157 CYS E C 1
ATOM 5659 O O . CYS E 5 143 ? -43.58862 -43.41789 46.28265 1.000 25.15524 157 CYS E O 1
ATOM 5662 N N . LEU E 5 144 ? -44.58824 -45.01113 45.03215 1.000 25.23521 158 LEU E N 1
ATOM 5663 C CA . LEU E 5 144 ? -43.38527 -45.80316 44.81494 1.000 20.85194 158 LEU E CA 1
ATOM 5664 C C . LEU E 5 144 ? -43.01802 -45.77844 43.33801 1.000 27.72355 158 LEU E C 1
ATOM 5665 O O . LEU E 5 144 ? -43.84577 -46.10884 42.48246 1.000 22.47772 158 LEU E O 1
ATOM 5670 N N . ALA E 5 145 ? -41.78293 -45.38393 43.04532 1.000 24.32236 159 ALA E N 1
ATOM 5671 C CA . ALA E 5 145 ? -41.19866 -45.50866 41.71636 1.000 25.03079 159 ALA E CA 1
ATOM 5672 C C . ALA E 5 145 ? -40.07844 -46.53422 41.80501 1.000 25.73825 159 ALA E C 1
ATOM 5673 O O . ALA E 5 145 ? -39.11794 -46.33903 42.55615 1.000 24.17534 159 ALA E O 1
ATOM 5675 N N . THR E 5 146 ? -40.20672 -47.62773 41.05674 1.000 21.94086 160 THR E N 1
ATOM 5676 C CA . THR E 5 146 ? -39.32816 -48.77518 41.22298 1.000 24.15741 160 THR E CA 1
ATOM 5677 C C . THR E 5 146 ? -38.79577 -49.25123 39.87827 1.000 28.40663 160 THR E C 1
ATOM 5678 O O . THR E 5 146 ? -39.39491 -49.01991 38.82462 1.000 27.55716 160 THR E O 1
ATOM 5682 N N . GLY E 5 147 ? -37.64840 -49.92486 39.93839 1.000 30.11521 161 GLY E N 1
ATOM 5683 C CA . GLY E 5 147 ? -37.10606 -50.62626 38.79270 1.000 25.79227 161 GLY E CA 1
ATOM 5684 C C . GLY E 5 147 ? -36.53422 -49.76469 37.69174 1.000 28.69592 161 GLY E C 1
ATOM 5685 O O . GLY E 5 147 ? -36.41513 -50.23677 36.55906 1.000 31.20768 161 GLY E O 1
ATOM 5686 N N . PHE E 5 148 ? -36.16359 -48.52067 37.97875 1.000 24.96726 162 PHE E N 1
ATOM 5687 C CA . PHE E 5 148 ? -35.63741 -47.64245 36.94499 1.000 26.55950 162 PHE E CA 1
ATOM 5688 C C . PHE E 5 148 ? -34.11298 -47.61942 36.96803 1.000 32.35507 162 PHE E C 1
ATOM 5689 O O . PHE E 5 148 ? -33.47991 -47.81901 38.00814 1.000 27.65905 162 PHE E O 1
ATOM 5697 N N . PHE E 5 149 ? -33.53294 -47.39004 35.79115 1.000 25.56058 163 PHE E N 1
ATOM 5698 C CA . PHE E 5 149 ? -32.09358 -47.26774 35.60252 1.000 33.33231 163 PHE E CA 1
ATOM 5699 C C . PHE E 5 149 ? -31.82425 -46.46953 34.33226 1.000 29.49102 163 PHE E C 1
ATOM 5700 O O . PHE E 5 149 ? -32.39456 -46.77626 33.27740 1.000 28.73947 163 PHE E O 1
ATOM 5708 N N . PRO E 5 150 ? -30.97275 -45.43315 34.38505 1.000 29.18793 164 PRO E N 1
ATOM 5709 C CA . PRO E 5 150 ? -30.24704 -44.95934 35.56954 1.000 31.86358 164 PRO E CA 1
ATOM 5710 C C . PRO E 5 150 ? -31.13358 -44.14235 36.51154 1.000 30.38383 164 PRO E C 1
ATOM 5711 O O . PRO E 5 150 ? -32.34147 -44.06128 36.28457 1.000 28.53133 164 PRO E O 1
ATOM 5715 N N . ASP E 5 151 ? -30.54643 -43.54097 37.54825 1.000 31.85629 165 ASP E N 1
ATOM 5716 C CA . ASP E 5 151 ? -31.33751 -42.80832 38.53233 1.000 29.97457 165 ASP E CA 1
ATOM 5717 C C . ASP E 5 151 ? -31.63988 -41.38627 38.07040 1.000 30.69090 165 ASP E C 1
ATOM 5718 O O . ASP E 5 151 ? -31.48241 -40.42979 38.83590 1.000 39.38874 165 ASP E O 1
ATOM 5723 N N . HIS E 5 152 ? -32.09089 -41.23875 36.82465 1.000 28.00937 166 HIS E N 1
ATOM 5724 C CA . HIS E 5 152 ? -32.41056 -39.93010 36.25585 1.000 28.61992 166 HIS E CA 1
ATOM 5725 C C . HIS E 5 152 ? -33.92295 -39.73106 36.32385 1.000 30.77924 166 HIS E C 1
ATOM 5726 O O . HIS E 5 152 ? -34.64168 -39.85323 35.33181 1.000 26.38136 166 HIS E O 1
ATOM 5733 N N . VAL E 5 153 ? -34.40971 -39.41582 37.52389 1.000 23.30290 167 VAL E N 1
ATOM 5734 C CA . VAL E 5 153 ? -35.83680 -39.23596 37.75623 1.000 28.73288 167 VAL E CA 1
ATOM 5735 C C . VAL E 5 153 ? -36.07286 -37.98709 38.59359 1.000 30.22188 167 VAL E C 1
ATOM 5736 O O . VAL E 5 153 ? -35.23767 -37.59346 39.41442 1.000 26.80155 167 VAL E O 1
ATOM 5740 N N . GLU E 5 154 ? -37.22908 -37.36262 38.37316 1.000 25.42442 168 GLU E N 1
ATOM 5741 C CA . GLU E 5 154 ? -37.72645 -36.27049 39.19997 1.000 26.81581 168 GLU E CA 1
ATOM 5742 C C . GLU E 5 154 ? -39.18423 -36.54887 39.53228 1.000 29.73785 168 GLU E C 1
ATOM 5743 O O . GLU E 5 154 ? -40.00158 -36.74894 38.62771 1.000 25.38723 168 GLU E O 1
ATOM 5749 N N . LEU E 5 155 ? -39.50625 -36.56048 40.82232 1.000 24.77222 169 LEU E N 1
ATOM 5750 C CA . LEU E 5 155 ? -40.83935 -36.89376 41.30277 1.000 24.45313 169 LEU E CA 1
ATOM 5751 C C . LEU E 5 155 ? -41.54055 -35.64140 41.81236 1.000 27.13724 169 LEU E C 1
ATOM 5752 O O . LEU E 5 155 ? -40.93895 -34.82521 42.51822 1.000 27.32644 169 LEU E O 1
ATOM 5757 N N . SER E 5 156 ? -42.81962 -35.50168 41.46488 1.000 25.08617 170 SER E N 1
ATOM 5758 C CA . SER E 5 156 ? -43.63030 -34.38886 41.93622 1.000 28.90479 170 SER E CA 1
ATOM 5759 C C . SER E 5 156 ? -45.05342 -34.86436 42.19543 1.000 27.63773 170 SER E C 1
ATOM 5760 O O . SER E 5 156 ? -45.51684 -35.84291 41.60356 1.000 25.81542 170 SER E O 1
ATOM 5763 N N . TRP E 5 157 ? -45.73834 -34.16050 43.09420 1.000 25.21115 171 TRP E N 1
ATOM 5764 C CA . TRP E 5 157 ? -47.12716 -34.43192 43.43842 1.000 23.97695 171 TRP E CA 1
ATOM 5765 C C . TRP E 5 157 ? -48.02386 -33.35993 42.83438 1.000 22.84578 171 TRP E C 1
ATOM 5766 O O . TRP E 5 157 ? -47.65793 -32.18086 42.79808 1.000 24.94237 171 TRP E O 1
ATOM 5777 N N . TRP E 5 158 ? -49.20415 -33.76824 42.37242 1.000 21.88475 172 TRP E N 1
ATOM 5778 C CA . TRP E 5 158 ? -50.15442 -32.85554 41.74683 1.000 26.91161 172 TRP E CA 1
ATOM 5779 C C . TRP E 5 158 ? -51.53198 -33.07639 42.35178 1.000 28.76461 172 TRP E C 1
ATOM 5780 O O . TRP E 5 158 ? -52.04533 -34.20021 42.34098 1.000 26.90431 172 TRP E O 1
ATOM 5791 N N . VAL E 5 159 ? -52.12318 -32.00658 42.87772 1.000 28.38467 173 VAL E N 1
ATOM 5792 C CA . VAL E 5 159 ? -53.44227 -32.04253 43.49953 1.000 26.20527 173 VAL E CA 1
ATOM 5793 C C . VAL E 5 159 ? -54.35848 -31.12834 42.69846 1.000 29.71835 173 VAL E C 1
ATOM 5794 O O . VAL E 5 159 ? -54.10819 -29.91954 42.60467 1.000 31.96464 173 VAL E O 1
ATOM 5798 N N . ASN E 5 160 ? -55.41153 -31.70754 42.11852 1.000 30.89332 174 ASN E N 1
ATOM 5799 C CA . ASN E 5 160 ? -56.36693 -30.97236 41.28594 1.000 32.15240 174 ASN E CA 1
ATOM 5800 C C . ASN E 5 160 ? -55.66118 -30.21150 40.16438 1.000 34.22214 174 ASN E C 1
ATOM 5801 O O . ASN E 5 160 ? -56.01445 -29.07788 39.83215 1.000 35.40294 174 ASN E O 1
ATOM 5806 N N . GLY E 5 161 ? -54.64647 -30.84328 39.57736 1.000 29.62921 175 GLY E N 1
ATOM 5807 C CA . GLY E 5 161 ? -53.93793 -30.26521 38.45355 1.000 33.62039 175 GLY E CA 1
ATOM 5808 C C . GLY E 5 161 ? -52.89238 -29.22949 38.79905 1.000 35.55675 175 GLY E C 1
ATOM 5809 O O . GLY E 5 161 ? -52.32973 -28.61603 37.88523 1.000 36.88462 175 GLY E O 1
ATOM 5810 N N . LYS E 5 162 ? -52.60995 -29.01280 40.08063 1.000 36.29492 176 LYS E N 1
ATOM 5811 C CA . LYS E 5 162 ? -51.62272 -28.03635 40.51825 1.000 35.75873 176 LYS E CA 1
ATOM 5812 C C . LYS E 5 162 ? -50.57050 -28.72356 41.37720 1.000 37.60295 176 LYS E C 1
ATOM 5813 O O . LYS E 5 162 ? -50.90004 -29.54963 42.23532 1.000 28.57268 176 LYS E O 1
ATOM 5819 N N . GLU E 5 163 ? -49.30491 -28.38139 41.14320 1.000 34.04587 177 GLU E N 1
ATOM 5820 C CA . GLU E 5 163 ? -48.22016 -28.97968 41.90896 1.000 28.06572 177 GLU E CA 1
ATOM 5821 C C . GLU E 5 163 ? -48.23456 -28.46983 43.34450 1.000 30.50453 177 GLU E C 1
ATOM 5822 O O . GLU E 5 163 ? -48.42922 -27.27756 43.59779 1.000 35.39351 177 GLU E O 1
ATOM 5828 N N . VAL E 5 164 ? -48.02476 -29.38574 44.28816 1.000 29.18019 178 VAL E N 1
ATOM 5829 C CA . VAL E 5 164 ? -48.02996 -29.06558 45.70724 1.000 31.55004 178 VAL E CA 1
ATOM 5830 C C . VAL E 5 164 ? -46.67794 -29.43357 46.30417 1.000 32.79106 178 VAL E C 1
ATOM 5831 O O . VAL E 5 164 ? -45.95102 -30.28793 45.79030 1.000 30.97294 178 VAL E O 1
ATOM 5835 N N . HIS E 5 165 ? -46.34674 -28.76787 47.40983 1.000 32.99566 179 HIS E N 1
ATOM 5836 C CA . HIS E 5 165 ? -45.11380 -29.04588 48.13619 1.000 35.62281 179 HIS E CA 1
ATOM 5837 C C . HIS E 5 165 ? -45.40230 -29.22840 49.61997 1.000 34.02054 179 HIS E C 1
ATOM 5838 O O . HIS E 5 165 ? -44.68174 -29.95081 50.31600 1.000 32.60277 179 HIS E O 1
ATOM 5845 N N . SER E 5 166 ? -46.45316 -28.57597 50.10926 1.000 37.01704 180 SER E N 1
ATOM 5846 C CA . SER E 5 166 ? -46.83236 -28.70776 51.50818 1.000 39.57145 180 SER E CA 1
ATOM 5847 C C . SER E 5 166 ? -47.30640 -30.12641 51.79886 1.000 35.71259 180 SER E C 1
ATOM 5848 O O . SER E 5 166 ? -48.07983 -30.71006 51.03448 1.000 37.68431 180 SER E O 1
ATOM 5851 N N . GLY E 5 167 ? -46.83275 -30.68231 52.91230 1.000 34.12273 181 GLY E N 1
ATOM 5852 C CA . GLY E 5 167 ? -47.18934 -32.03569 53.28717 1.000 30.14225 181 GLY E CA 1
ATOM 5853 C C . GLY E 5 167 ? -46.51097 -33.12419 52.48932 1.000 28.80378 181 GLY E C 1
ATOM 5854 O O . GLY E 5 167 ? -46.93729 -34.28069 52.56176 1.000 27.30762 181 GLY E O 1
ATOM 5855 N N . VAL E 5 168 ? -45.46349 -32.79464 51.73739 1.000 25.65705 182 VAL E N 1
ATOM 5856 C CA . VAL E 5 168 ? -44.76231 -33.74186 50.87922 1.000 26.86754 182 VAL E CA 1
ATOM 5857 C C . VAL E 5 168 ? -43.35992 -33.96148 51.42720 1.000 27.78767 182 VAL E C 1
ATOM 5858 O O . VAL E 5 168 ? -42.69885 -33.01242 51.86516 1.000 26.93225 182 VAL E O 1
ATOM 5862 N N . CYS E 5 169 ? -42.91074 -35.21637 51.41158 1.000 24.89465 183 CYS E N 1
ATOM 5863 C CA . CYS E 5 169 ? -41.50931 -35.54311 51.65389 1.000 27.10751 183 CYS E CA 1
ATOM 5864 C C . CYS E 5 169 ? -41.08556 -36.62045 50.67032 1.000 22.63801 183 CYS E C 1
ATOM 5865 O O . CYS E 5 169 ? -41.70886 -37.68274 50.60331 1.000 24.99133 183 CYS E O 1
ATOM 5868 N N . THR E 5 170 ? -40.03341 -36.34549 49.90951 1.000 26.86750 184 THR E N 1
ATOM 5869 C CA . THR E 5 170 ? -39.44964 -37.30836 48.98925 1.000 25.48673 184 THR E CA 1
ATOM 5870 C C . THR E 5 170 ? -38.09010 -37.73893 49.52125 1.000 26.23703 184 THR E C 1
ATOM 5871 O O . THR E 5 170 ? -37.37342 -36.93518 50.12561 1.000 29.99053 184 THR E O 1
ATOM 5875 N N . ASP E 5 171 ? -37.75315 -39.01054 49.32316 1.000 24.52173 185 ASP E N 1
ATOM 5876 C CA . ASP E 5 171 ? -36.42772 -39.48740 49.68600 1.000 26.62934 185 ASP E CA 1
ATOM 5877 C C . ASP E 5 171 ? -35.36762 -38.62780 48.99920 1.000 27.50182 185 ASP E C 1
ATOM 5878 O O . ASP E 5 171 ? -35.51090 -38.29919 47.81393 1.000 23.11060 185 ASP E O 1
ATOM 5883 N N . PRO E 5 172 ? -34.31027 -38.22657 49.70886 1.000 31.13236 186 PRO E N 1
ATOM 5884 C CA . PRO E 5 172 ? -33.28750 -37.37652 49.07565 1.000 33.28641 186 PRO E CA 1
ATOM 5885 C C . PRO E 5 172 ? -32.59036 -38.03053 47.89478 1.000 30.51829 186 PRO E C 1
ATOM 5886 O O . PRO E 5 172 ? -32.14793 -37.31886 46.98486 1.000 32.29007 186 PRO E O 1
ATOM 5890 N N . GLN E 5 173 ? -32.47953 -39.35663 47.87021 1.000 27.22346 187 GLN E N 1
ATOM 5891 C CA . GLN E 5 173 ? -31.81057 -40.03700 46.77076 1.000 35.93225 187 GLN E CA 1
ATOM 5892 C C . GLN E 5 173 ? -32.39796 -41.43035 46.60945 1.000 34.75973 187 GLN E C 1
ATOM 5893 O O . GLN E 5 173 ? -32.93344 -41.99090 47.57324 1.000 27.03153 187 GLN E O 1
ATOM 5899 N N . PRO E 5 174 ? -32.32387 -42.00872 45.41109 1.000 32.88545 188 PRO E N 1
ATOM 5900 C CA . PRO E 5 174 ? -32.94040 -43.32059 45.18657 1.000 32.79371 188 PRO E CA 1
ATOM 5901 C C . PRO E 5 174 ? -32.18988 -44.44533 45.88302 1.000 35.55624 188 PRO E C 1
ATOM 5902 O O . PRO E 5 174 ? -30.97127 -44.39831 46.06806 1.000 38.28545 188 PRO E O 1
ATOM 5906 N N . LEU E 5 175 ? -32.94691 -45.47050 46.26458 1.000 36.04636 189 LEU E N 1
ATOM 5907 C CA . LEU E 5 175 ? -32.38605 -46.68851 46.82868 1.000 36.66518 189 LEU E CA 1
ATOM 5908 C C . LEU E 5 175 ? -31.95996 -47.64247 45.71943 1.000 38.96320 189 LEU E C 1
ATOM 5909 O O . LEU E 5 175 ? -32.50949 -47.62820 44.61575 1.000 29.57487 189 LEU E O 1
ATOM 5914 N N . LYS E 5 176 ? -30.98026 -48.48792 46.02805 1.000 40.67125 190 LYS E N 1
ATOM 5915 C CA . LYS E 5 176 ? -30.56886 -49.55669 45.12730 1.000 33.06057 190 LYS E CA 1
ATOM 5916 C C . LYS E 5 176 ? -31.36071 -50.81869 45.44620 1.000 37.86689 190 LYS E C 1
ATOM 5917 O O . LYS E 5 176 ? -31.39680 -51.26021 46.59908 1.000 44.49240 190 LYS E O 1
ATOM 5923 N N . GLU E 5 177 ? -31.99564 -51.39591 44.42353 1.000 35.88754 191 GLU E N 1
ATOM 5924 C CA . GLU E 5 177 ? -32.81143 -52.58619 44.63781 1.000 37.08290 191 GLU E CA 1
ATOM 5925 C C . GLU E 5 177 ? -31.96353 -53.83397 44.85221 1.000 45.94624 191 GLU E C 1
ATOM 5926 O O . GLU E 5 177 ? -32.40185 -54.76496 45.53715 1.000 48.83044 191 GLU E O 1
ATOM 5932 N N . GLN E 5 178 ? -30.76233 -53.87581 44.27822 1.000 47.28737 192 GLN E N 1
ATOM 5933 C CA . GLN E 5 178 ? -29.82624 -54.97802 44.49185 1.000 49.87075 192 GLN E CA 1
ATOM 5934 C C . GLN E 5 178 ? -28.45307 -54.37096 44.73126 1.000 50.89062 192 GLN E C 1
ATOM 5935 O O . GLN E 5 178 ? -27.65395 -54.21672 43.79890 1.000 50.37166 192 GLN E O 1
ATOM 5941 N N . PRO E 5 179 ? -28.13948 -54.02110 45.98208 1.000 50.47268 193 PRO E N 1
ATOM 5942 C CA . PRO E 5 179 ? -26.90724 -53.25781 46.25249 1.000 54.84837 193 PRO E CA 1
ATOM 5943 C C . PRO E 5 179 ? -25.62986 -53.93626 45.78308 1.000 54.86694 193 PRO E C 1
ATOM 5944 O O . PRO E 5 179 ? -24.59970 -53.26094 45.66842 1.000 56.60721 193 PRO E O 1
ATOM 5948 N N . ALA E 5 180 ? -25.65882 -55.24042 45.50268 1.000 56.06487 194 ALA E N 1
ATOM 5949 C CA . ALA E 5 180 ? -24.44590 -55.93196 45.07747 1.000 60.94753 194 ALA E CA 1
ATOM 5950 C C . ALA E 5 180 ? -24.04877 -55.53591 43.65960 1.000 66.96841 194 ALA E C 1
ATOM 5951 O O . ALA E 5 180 ? -22.87285 -55.26824 43.38561 1.000 68.95723 194 ALA E O 1
ATOM 5953 N N . LEU E 5 181 ? -25.01514 -55.49027 42.74607 1.000 60.12430 195 LEU E N 1
ATOM 5954 C CA . LEU E 5 181 ? -24.71096 -55.22864 41.34600 1.000 57.32688 195 LEU E CA 1
ATOM 5955 C C . LEU E 5 181 ? -24.30936 -53.77385 41.13248 1.000 63.53906 195 LEU E C 1
ATOM 5956 O O . LEU E 5 181 ? -24.85766 -52.86041 41.75607 1.000 60.53246 195 LEU E O 1
ATOM 5961 N N . ASN E 5 182 ? -23.34016 -53.56383 40.23900 1.000 63.12069 196 ASN E N 1
ATOM 5962 C CA . ASN E 5 182 ? -22.92435 -52.22105 39.85458 1.000 61.71452 196 ASN E CA 1
ATOM 5963 C C . ASN E 5 182 ? -23.90966 -51.55056 38.90836 1.000 60.17893 196 ASN E C 1
ATOM 5964 O O . ASN E 5 182 ? -23.80866 -50.33842 38.68884 1.000 59.70511 196 ASN E O 1
ATOM 5966 N N . ASP E 5 183 ? -24.85226 -52.30734 38.34876 1.000 58.30926 197 ASP E N 1
ATOM 5967 C CA . ASP E 5 183 ? -25.85685 -51.79304 37.42722 1.000 53.47858 197 ASP E CA 1
ATOM 5968 C C . ASP E 5 183 ? -27.26484 -52.01406 37.96937 1.000 47.75307 197 ASP E C 1
ATOM 5969 O O . ASP E 5 183 ? -28.22069 -52.14768 37.20202 1.000 40.57610 197 ASP E O 1
ATOM 5974 N N . SER E 5 184 ? -27.39896 -52.06413 39.29245 1.000 44.20597 198 SER E N 1
ATOM 5975 C CA . SER E 5 184 ? -28.68468 -52.36243 39.90594 1.000 40.60561 198 SER E CA 1
ATOM 5976 C C . SER E 5 184 ? -29.71387 -51.29582 39.56085 1.000 31.50148 198 SER E C 1
ATOM 5977 O O . SER E 5 184 ? -29.39778 -50.10706 39.46601 1.000 34.00514 198 SER E O 1
ATOM 5980 N N . ARG E 5 185 ? -30.95324 -51.73107 39.36645 1.000 30.64938 199 ARG E N 1
ATOM 5981 C CA . ARG E 5 185 ? -32.04139 -50.79112 39.16883 1.000 35.04584 199 ARG E CA 1
ATOM 5982 C C . ARG E 5 185 ? -32.40686 -50.13735 40.49905 1.000 37.77854 199 ARG E C 1
ATOM 5983 O O . ARG E 5 185 ? -32.09433 -50.64742 41.57873 1.000 34.47158 199 ARG E O 1
ATOM 5991 N N . TYR E 5 186 ? -33.05875 -48.98311 40.41320 1.000 35.12885 200 TYR E N 1
ATOM 5992 C CA . TYR E 5 186 ? -33.28132 -48.13443 41.57405 1.000 28.46522 200 TYR E CA 1
ATOM 5993 C C . TYR E 5 186 ? -34.75493 -48.08769 41.95365 1.000 32.64382 200 TYR E C 1
ATOM 5994 O O . TYR E 5 186 ? -35.64250 -48.48791 41.19473 1.000 30.31402 200 TYR E O 1
ATOM 6003 N N . ALA E 5 187 ? -34.99618 -47.57821 43.15926 1.000 28.60987 201 ALA E N 1
ATOM 6004 C CA . ALA E 5 187 ? -36.33576 -47.33514 43.66560 1.000 26.46268 201 ALA E CA 1
ATOM 6005 C C . ALA E 5 187 ? -36.33396 -46.02411 44.43715 1.000 29.63693 201 ALA E C 1
ATOM 6006 O O . ALA E 5 187 ? -35.30418 -45.59981 44.96758 1.000 27.54253 201 ALA E O 1
ATOM 6008 N N . LEU E 5 188 ? -37.49647 -45.38092 44.48688 1.000 21.75921 202 LEU E N 1
ATOM 6009 C CA . LEU E 5 188 ? -37.63313 -44.09584 45.15394 1.000 20.42491 202 LEU E CA 1
ATOM 6010 C C . LEU E 5 188 ? -39.04981 -43.97669 45.69372 1.000 25.32503 202 LEU E C 1
ATOM 6011 O O . LEU E 5 188 ? -40.01181 -44.33279 45.00846 1.000 25.37168 202 LEU E O 1
ATOM 6016 N N . SER E 5 189 ? -39.17131 -43.48316 46.92293 1.000 25.62315 203 SER E N 1
ATOM 6017 C CA . SER E 5 189 ? -40.45938 -43.35236 47.58346 1.000 25.56132 203 SER E CA 1
ATOM 6018 C C . SER E 5 189 ? -40.70956 -41.90105 47.96559 1.000 27.91446 203 SER E C 1
ATOM 6019 O O . SER E 5 189 ? -39.77877 -41.14729 48.26576 1.000 24.81311 203 SER E O 1
ATOM 6022 N N . SER E 5 190 ? -41.98348 -41.52110 47.94838 1.000 21.53031 204 SER E N 1
ATOM 6023 C CA . SER E 5 190 ? -42.41929 -40.20463 48.38254 1.000 22.00584 204 SER E CA 1
ATOM 6024 C C . SER E 5 190 ? -43.74451 -40.35700 49.10979 1.000 26.18385 204 SER E C 1
ATOM 6025 O O . SER E 5 190 ? -44.45601 -41.35090 48.94337 1.000 24.29299 204 SER E O 1
ATOM 6028 N N . ARG E 5 191 ? -44.07278 -39.36399 49.92803 1.000 20.91770 205 ARG E N 1
ATOM 6029 C CA . ARG E 5 191 ? -45.31561 -39.40786 50.67731 1.000 25.01940 205 ARG E CA 1
ATOM 6030 C C . ARG E 5 191 ? -45.95963 -38.02882 50.66443 1.000 25.43701 205 ARG E C 1
ATOM 6031 O O . ARG E 5 191 ? -45.27379 -37.00376 50.63665 1.000 26.82712 205 ARG E O 1
ATOM 6039 N N . LEU E 5 192 ? -47.29206 -38.02069 50.63863 1.000 24.05283 206 LEU E N 1
ATOM 6040 C CA . LEU E 5 192 ? -48.08688 -36.79800 50.66318 1.000 23.75981 206 LEU E CA 1
ATOM 6041 C C . LEU E 5 192 ? -49.17226 -36.95887 51.71584 1.000 23.10517 206 LEU E C 1
ATOM 6042 O O . LEU E 5 192 ? -49.99697 -37.87426 51.62278 1.000 22.28432 206 LEU E O 1
ATOM 6047 N N . ARG E 5 193 ? -49.17385 -36.07706 52.71147 1.000 22.77368 207 ARG E N 1
ATOM 6048 C CA . ARG E 5 193 ? -50.11645 -36.14981 53.82052 1.000 26.73692 207 ARG E CA 1
ATOM 6049 C C . ARG E 5 193 ? -51.09592 -34.98630 53.74999 1.000 25.32630 207 ARG E C 1
ATOM 6050 O O . ARG E 5 193 ? -50.68521 -33.82387 53.66089 1.000 23.66189 207 ARG E O 1
ATOM 6058 N N . VAL E 5 194 ? -52.38934 -35.30561 53.78678 1.000 24.27248 208 VAL E N 1
ATOM 6059 C CA . VAL E 5 194 ? -53.45414 -34.31413 53.81370 1.000 26.20982 208 VAL E CA 1
ATOM 6060 C C . VAL E 5 194 ? -54.37551 -34.63826 54.98226 1.000 24.91693 208 VAL E C 1
ATOM 6061 O O . VAL E 5 194 ? -54.29229 -35.70464 55.59234 1.000 25.85835 208 VAL E O 1
ATOM 6065 N N . SER E 5 195 ? -55.25989 -33.69513 55.29214 1.000 29.35093 209 SER E N 1
ATOM 6066 C CA . SER E 5 195 ? -56.27232 -33.93835 56.30800 1.000 33.28172 209 SER E CA 1
ATOM 6067 C C . SER E 5 195 ? -57.24354 -35.01366 55.83483 1.000 28.13012 209 SER E C 1
ATOM 6068 O O . SER E 5 195 ? -57.43404 -35.22530 54.63406 1.000 29.38386 209 SER E O 1
ATOM 6071 N N . ALA E 5 196 ? -57.85158 -35.70868 56.79850 1.000 29.99735 210 ALA E N 1
ATOM 6072 C CA . ALA E 5 196 ? -58.84987 -36.71754 56.45702 1.000 32.18213 210 ALA E CA 1
ATOM 6073 C C . ALA E 5 196 ? -60.01700 -36.09932 55.69819 1.000 30.07638 210 ALA E C 1
ATOM 6074 O O . ALA E 5 196 ? -60.57578 -36.72257 54.78788 1.000 31.61061 210 ALA E O 1
ATOM 6076 N N . THR E 5 197 ? -60.39202 -34.86824 56.05477 1.000 34.11454 211 THR E N 1
ATOM 6077 C CA . THR E 5 197 ? -61.47789 -34.18334 55.35933 1.000 33.41272 211 THR E CA 1
ATOM 6078 C C . THR E 5 197 ? -61.12946 -33.95135 53.89317 1.000 33.17794 211 THR E C 1
ATOM 6079 O O . THR E 5 197 ? -61.95103 -34.19355 53.00055 1.000 32.91674 211 THR E O 1
ATOM 6083 N N . PHE E 5 198 ? -59.90624 -33.48608 53.62575 1.000 28.06509 212 PHE E N 1
ATOM 6084 C CA . PHE E 5 198 ? -59.48187 -33.26956 52.24596 1.000 29.43753 212 PHE E CA 1
ATOM 6085 C C . PHE E 5 198 ? -59.47126 -34.57432 51.46007 1.000 26.56792 212 PHE E C 1
ATOM 6086 O O . PHE E 5 198 ? -59.87533 -34.60779 50.29183 1.000 32.62824 212 PHE E O 1
ATOM 6094 N N . TRP E 5 199 ? -59.01780 -35.66229 52.08659 1.000 26.78141 213 TRP E N 1
ATOM 6095 C CA . TRP E 5 199 ? -58.96286 -36.94550 51.39428 1.000 28.05161 213 TRP E CA 1
ATOM 6096 C C . TRP E 5 199 ? -60.35126 -37.53931 51.18627 1.000 29.45579 213 TRP E C 1
ATOM 6097 O O . TRP E 5 199 ? -60.56928 -38.27649 50.21850 1.000 27.18374 213 TRP E O 1
ATOM 6108 N N . GLN E 5 200 ? -61.29865 -37.23698 52.07049 1.000 29.10703 214 GLN E N 1
ATOM 6109 C CA . GLN E 5 200 ? -62.63880 -37.79605 51.94708 1.000 37.30396 214 GLN E CA 1
ATOM 6110 C C . GLN E 5 200 ? -63.51897 -37.02538 50.97018 1.000 35.05752 214 GLN E C 1
ATOM 6111 O O . GLN E 5 200 ? -64.65591 -37.44339 50.72522 1.000 34.45403 214 GLN E O 1
ATOM 6117 N N . ASN E 5 201 ? -63.02528 -35.92374 50.40801 1.000 29.63534 215 ASN E N 1
ATOM 6118 C CA . ASN E 5 201 ? -63.74181 -35.17200 49.38666 1.000 32.23076 215 ASN E CA 1
ATOM 6119 C C . ASN E 5 201 ? -63.63488 -35.91269 48.05831 1.000 34.53719 215 ASN E C 1
ATOM 6120 O O . ASN E 5 201 ? -62.53926 -36.01684 47.49213 1.000 34.27957 215 ASN E O 1
ATOM 6125 N N . PRO E 5 202 ? -64.74583 -36.43397 47.52667 1.000 40.69969 216 PRO E N 1
ATOM 6126 C CA . PRO E 5 202 ? -64.66937 -37.24992 46.30293 1.000 34.08386 216 PRO E CA 1
ATOM 6127 C C . PRO E 5 202 ? -64.24593 -36.47890 45.06415 1.000 32.91064 216 PRO E C 1
ATOM 6128 O O . PRO E 5 202 ? -63.93435 -37.11132 44.04556 1.000 30.08709 216 PRO E O 1
ATOM 6132 N N . ARG E 5 203 ? -64.22098 -35.15021 45.11053 1.000 27.99412 217 ARG E N 1
ATOM 6133 C CA . ARG E 5 203 ? -63.84155 -34.34710 43.95705 1.000 38.70497 217 ARG E CA 1
ATOM 6134 C C . ARG E 5 203 ? -62.36582 -33.96595 43.95199 1.000 38.62616 217 ARG E C 1
ATOM 6135 O O . ARG E 5 203 ? -61.91634 -33.30527 43.01027 1.000 37.05315 217 ARG E O 1
ATOM 6143 N N . ASN E 5 204 ? -61.60484 -34.36222 44.96876 1.000 31.22459 218 ASN E N 1
ATOM 6144 C CA . ASN E 5 204 ? -60.17901 -34.06944 45.02689 1.000 35.87305 218 ASN E CA 1
ATOM 6145 C C . ASN E 5 204 ? -59.40482 -35.14197 44.27051 1.000 30.32007 218 ASN E C 1
ATOM 6146 O O . ASN E 5 204 ? -59.62555 -36.33986 44.48013 1.000 26.00555 218 ASN E O 1
ATOM 6151 N N . HIS E 5 205 ? -58.50030 -34.70842 43.39391 1.000 28.09321 219 HIS E N 1
ATOM 6152 C CA . HIS E 5 205 ? -57.71833 -35.60351 42.55062 1.000 29.40726 219 HIS E CA 1
ATOM 6153 C C . HIS E 5 205 ? -56.24270 -35.48960 42.90954 1.000 30.52724 219 HIS E C 1
ATOM 6154 O O . HIS E 5 205 ? -55.71842 -34.38049 43.05774 1.000 28.47060 219 HIS E O 1
ATOM 6161 N N . PHE E 5 206 ? -55.57733 -36.63553 43.03584 1.000 24.25136 220 PHE E N 1
ATOM 6162 C CA . PHE E 5 206 ? -54.17750 -36.70986 43.43024 1.000 27.24660 220 PHE E CA 1
ATOM 6163 C C . PHE E 5 206 ? -53.39284 -37.46218 42.36562 1.000 28.78249 220 PHE E C 1
ATOM 6164 O O . PHE E 5 206 ? -53.85301 -38.48967 41.86139 1.000 29.21941 220 PHE E O 1
ATOM 6172 N N . ARG E 5 207 ? -52.20452 -36.95917 42.02991 1.000 22.37606 221 ARG E N 1
ATOM 6173 C CA . ARG E 5 207 ? -51.36325 -37.59857 41.02395 1.000 27.27109 221 ARG E CA 1
ATOM 6174 C C . ARG E 5 207 ? -49.90031 -37.52603 41.43499 1.000 24.97660 221 ARG E C 1
ATOM 6175 O O . ARG E 5 207 ? -49.40091 -36.45013 41.77697 1.000 21.88207 221 ARG E O 1
ATOM 6183 N N . CYS E 5 208 ? -49.22225 -38.67121 41.39867 1.000 23.24464 222 CYS E N 1
ATOM 6184 C CA . CYS E 5 208 ? -47.77334 -38.74054 41.53921 1.000 27.30950 222 CYS E CA 1
ATOM 6185 C C . CYS E 5 208 ? -47.15443 -38.85031 40.15217 1.000 27.00057 222 CYS E C 1
ATOM 6186 O O . CYS E 5 208 ? -47.50715 -39.74905 39.38230 1.000 29.17313 222 CYS E O 1
ATOM 6189 N N . GLN E 5 209 ? -46.23587 -37.94034 39.83816 1.000 25.16804 223 GLN E N 1
ATOM 6190 C CA . GLN E 5 209 ? -45.64320 -37.83989 38.51081 1.000 24.06185 223 GLN E CA 1
ATOM 6191 C C . GLN E 5 209 ? -44.13599 -38.02712 38.60338 1.000 30.66435 223 GLN E C 1
ATOM 6192 O O . GLN E 5 209 ? -43.46557 -37.32732 39.36954 1.000 30.47611 223 GLN E O 1
ATOM 6198 N N . VAL E 5 210 ? -43.60670 -38.96291 37.81995 1.000 24.07022 224 VAL E N 1
ATOM 6199 C CA . VAL E 5 210 ? -42.17790 -39.25621 37.79001 1.000 24.38189 224 VAL E CA 1
ATOM 6200 C C . VAL E 5 210 ? -41.67522 -39.00058 36.37642 1.000 28.18728 224 VAL E C 1
ATOM 6201 O O . VAL E 5 210 ? -41.95076 -39.78441 35.45821 1.000 24.45013 224 VAL E O 1
ATOM 6205 N N . GLN E 5 211 ? -40.94242 -37.90632 36.19721 1.000 27.76766 225 GLN E N 1
ATOM 6206 C CA . GLN E 5 211 ? -40.26640 -37.64643 34.93469 1.000 28.62327 225 GLN E CA 1
ATOM 6207 C C . GLN E 5 211 ? -38.99559 -38.48340 34.87556 1.000 30.60248 225 GLN E C 1
ATOM 6208 O O . GLN E 5 211 ? -38.15026 -38.40102 35.77258 1.000 26.53078 225 GLN E O 1
ATOM 6214 N N . PHE E 5 212 ? -38.86779 -39.29583 33.83198 1.000 26.77901 226 PHE E N 1
ATOM 6215 C CA . PHE E 5 212 ? -37.70209 -40.14100 33.62573 1.000 21.10651 226 PHE E CA 1
ATOM 6216 C C . PHE E 5 212 ? -36.93064 -39.64297 32.41370 1.000 29.27019 226 PHE E C 1
ATOM 6217 O O . PHE E 5 212 ? -37.52383 -39.32245 31.37947 1.000 28.74964 226 PHE E O 1
ATOM 6225 N N . TYR E 5 213 ? -35.61056 -39.56239 32.54990 1.000 25.59121 227 TYR E N 1
ATOM 6226 C CA . TYR E 5 213 ? -34.72862 -39.14938 31.46352 1.000 29.05028 227 TYR E CA 1
ATOM 6227 C C . TYR E 5 213 ? -33.97198 -40.38195 30.98655 1.000 27.25867 227 TYR E C 1
ATOM 6228 O O . TYR E 5 213 ? -33.14593 -40.93326 31.72107 1.000 27.32665 227 TYR E O 1
ATOM 6237 N N . GLY E 5 214 ? -34.26597 -40.82014 29.76568 1.000 28.90995 228 GLY E N 1
ATOM 6238 C CA . GLY E 5 214 ? -33.67292 -42.03454 29.24459 1.000 29.08839 228 GLY E CA 1
ATOM 6239 C C . GLY E 5 214 ? -33.00458 -41.85607 27.89869 1.000 36.40997 228 GLY E C 1
ATOM 6240 O O . GLY E 5 214 ? -32.23892 -40.90860 27.69704 1.000 35.77657 228 GLY E O 1
ATOM 6241 N N . LEU E 5 215 ? -33.29075 -42.76244 26.96912 1.000 35.80862 229 LEU E N 1
ATOM 6242 C CA . LEU E 5 215 ? -32.65689 -42.73614 25.66082 1.000 43.58966 229 LEU E CA 1
ATOM 6243 C C . LEU E 5 215 ? -33.32966 -41.72069 24.74583 1.000 45.60583 229 LEU E C 1
ATOM 6244 O O . LEU E 5 215 ? -34.50715 -41.38535 24.90594 1.000 42.28626 229 LEU E O 1
ATOM 6249 N N . SER E 5 216 ? -32.56200 -41.23387 23.77489 1.000 57.74912 230 SER E N 1
ATOM 6250 C CA . SER E 5 216 ? -33.06206 -40.30168 22.78005 1.000 61.21545 230 SER E CA 1
ATOM 6251 C C . SER E 5 216 ? -33.58391 -41.06676 21.56650 1.000 61.05696 230 SER E C 1
ATOM 6252 O O . SER E 5 216 ? -33.60409 -42.29969 21.53486 1.000 64.63306 230 SER E O 1
ATOM 6255 N N . GLU E 5 217 ? -34.02009 -40.32280 20.54851 1.000 70.30578 231 GLU E N 1
ATOM 6256 C CA . GLU E 5 217 ? -34.35934 -40.95738 19.28069 1.000 71.93632 231 GLU E CA 1
ATOM 6257 C C . GLU E 5 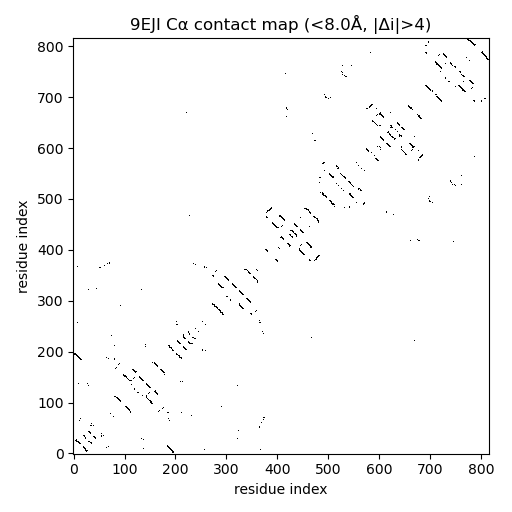217 ? -33.10562 -41.35260 18.51294 1.000 63.64620 231 GLU E C 1
ATOM 6258 O O . GLU E 5 217 ? -33.13850 -42.29578 17.71459 1.000 72.62479 231 GLU E O 1
ATOM 6260 N N . ASN E 5 218 ? -31.99668 -40.65150 18.74544 1.000 68.31057 232 ASN E N 1
ATOM 6261 C CA . ASN E 5 218 ? -30.71806 -40.98555 18.13289 1.000 76.48510 232 ASN E CA 1
ATOM 6262 C C . ASN E 5 218 ? -30.01590 -42.14546 18.82630 1.000 77.17945 232 ASN E C 1
ATOM 6263 O O . ASN E 5 218 ? -28.94423 -42.56022 18.37115 1.000 76.34776 232 ASN E O 1
ATOM 6265 N N . ASP E 5 219 ? -30.58142 -42.66823 19.91154 1.000 70.72392 233 ASP E N 1
ATOM 6266 C CA . ASP E 5 219 ? -30.04327 -43.84554 20.57765 1.000 70.85371 233 ASP E CA 1
ATOM 6267 C C . ASP E 5 219 ? -30.60920 -45.09582 19.91545 1.000 76.98756 233 ASP E C 1
ATOM 6268 O O . ASP E 5 219 ? -31.82973 -45.24143 19.79175 1.000 72.44036 233 ASP E O 1
ATOM 6273 N N . GLU E 5 220 ? -29.72170 -45.98896 19.48493 1.000 74.41325 234 GLU E N 1
ATOM 6274 C CA . GLU E 5 220 ? -30.15069 -47.19179 18.78408 1.000 75.13228 234 GLU E CA 1
ATOM 6275 C C . GLU E 5 220 ? -30.77367 -48.18876 19.75396 1.000 63.42159 234 GLU E C 1
ATOM 6276 O O . GLU E 5 220 ? -30.28710 -48.38139 20.87173 1.000 67.06456 234 GLU E O 1
ATOM 6278 N N . TRP E 5 221 ? -31.85577 -48.83122 19.31562 1.000 55.72136 235 TRP E N 1
ATOM 6279 C CA . TRP E 5 221 ? -32.58631 -49.78693 20.14548 1.000 60.47077 235 TRP E CA 1
ATOM 6280 C C . TRP E 5 221 ? -32.97125 -50.98499 19.29001 1.000 58.77901 235 TRP E C 1
ATOM 6281 O O . TRP E 5 221 ? -33.78277 -50.85677 18.36807 1.000 61.59420 235 TRP E O 1
ATOM 6292 N N . THR E 5 222 ? -32.40229 -52.14763 19.60387 1.000 62.96631 236 THR E N 1
ATOM 6293 C CA . THR E 5 222 ? -32.68266 -53.37827 18.87857 1.000 65.09226 236 THR E CA 1
ATOM 6294 C C . THR E 5 222 ? -33.47090 -54.38808 19.70070 1.000 68.34191 236 THR E C 1
ATOM 6295 O O . THR E 5 222 ? -33.76256 -55.47958 19.20051 1.000 74.79781 236 THR E O 1
ATOM 6299 N N . GLN E 5 223 ? -33.82665 -54.05763 20.93931 1.000 66.97414 237 GLN E N 1
ATOM 6300 C CA . GLN E 5 223 ? -34.51050 -54.99645 21.81409 1.000 65.55754 237 GLN E CA 1
ATOM 6301 C C . GLN E 5 223 ? -35.98109 -55.12916 21.42438 1.000 60.06041 237 GLN E C 1
ATOM 6302 O O . GLN E 5 223 ? -36.47601 -54.47515 20.50216 1.000 67.84823 237 GLN E O 1
ATOM 6308 N N . ASP E 5 224 ? -36.69106 -55.99273 22.14968 1.000 59.70853 238 ASP E N 1
ATOM 6309 C CA . ASP E 5 224 ? -38.10431 -56.24065 21.89671 1.000 61.21821 238 ASP E CA 1
ATOM 6310 C C . ASP E 5 224 ? -39.00819 -55.35601 22.74489 1.000 60.78723 238 ASP E C 1
ATOM 6311 O O . ASP E 5 224 ? -40.04533 -54.89004 22.26051 1.000 65.15705 238 ASP E O 1
ATOM 6316 N N . ARG E 5 225 ? -38.64118 -55.11846 24.00188 1.000 54.77137 239 ARG E N 1
ATOM 6317 C CA . ARG E 5 225 ? -39.42643 -54.23321 24.84556 1.000 47.78092 239 ARG E CA 1
ATOM 6318 C C . ARG E 5 225 ? -39.35336 -52.80179 24.32192 1.000 42.96716 239 ARG E C 1
ATOM 6319 O O . ARG E 5 225 ? -38.49279 -52.45091 23.50939 1.000 46.46791 239 ARG E O 1
ATOM 6327 N N . ALA E 5 226 ? -40.28303 -51.97413 24.79391 1.000 42.79160 240 ALA E N 1
ATOM 6328 C CA . ALA E 5 226 ? -40.34690 -50.58889 24.35057 1.000 44.98176 240 ALA E CA 1
ATOM 6329 C C . ALA E 5 226 ? -39.03657 -49.86909 24.64733 1.000 45.33318 240 ALA E C 1
ATOM 6330 O O . ALA E 5 226 ? -38.36443 -50.13999 25.64659 1.000 36.38738 240 ALA E O 1
ATOM 6332 N N . LYS E 5 227 ? -38.66819 -48.95682 23.75601 1.000 43.26053 241 LYS E N 1
ATOM 6333 C CA . LYS E 5 227 ? -37.45978 -48.16882 23.94223 1.000 40.79593 241 LYS E CA 1
ATOM 6334 C C . LYS E 5 227 ? -37.58320 -47.33898 25.21432 1.000 33.01494 241 LYS E C 1
ATOM 6335 O O . LYS E 5 227 ? -38.53892 -46.55861 25.34527 1.000 34.09849 241 LYS E O 1
ATOM 6341 N N . PRO E 5 228 ? -36.66581 -47.47741 26.16895 1.000 35.18842 242 PRO E N 1
ATOM 6342 C CA . PRO E 5 228 ? -36.76068 -46.68662 27.40315 1.000 31.72300 242 PRO E CA 1
ATOM 6343 C C . PRO E 5 228 ? -36.41012 -45.22711 27.16678 1.000 31.63234 242 PRO E C 1
ATOM 6344 O O . PRO E 5 228 ? -35.33941 -44.75946 27.56790 1.000 31.96333 242 PRO E O 1
ATOM 6348 N N . VAL E 5 229 ? -37.31278 -44.50189 26.51014 1.000 28.55635 243 VAL E N 1
ATOM 6349 C CA . VAL E 5 229 ? -37.08954 -43.10401 26.16248 1.000 28.89336 243 VAL E CA 1
ATOM 6350 C C . VAL E 5 229 ? -37.42114 -42.21254 27.34958 1.000 33.00604 243 VAL E C 1
ATOM 6351 O O . VAL E 5 229 ? -38.05369 -42.65344 28.31690 1.000 25.73152 243 VAL E O 1
ATOM 6355 N N . THR E 5 230 ? -36.99074 -40.95483 27.27945 1.000 28.93404 244 THR E N 1
ATOM 6356 C CA . THR E 5 230 ? -37.44537 -39.94318 28.22290 1.000 25.69798 244 THR E CA 1
ATOM 6357 C C . THR E 5 230 ? -38.96745 -39.88163 28.20567 1.000 29.28430 244 THR E C 1
ATOM 6358 O O . THR E 5 230 ? -39.57707 -39.71951 27.14408 1.000 28.43566 244 THR E O 1
ATOM 6362 N N . GLN E 5 231 ? -39.58258 -40.03154 29.37559 1.000 28.55963 245 GLN E N 1
ATOM 6363 C CA . GLN E 5 231 ? -41.03436 -40.11295 29.45659 1.000 26.12470 245 GLN E CA 1
ATOM 6364 C C . GLN E 5 231 ? -41.48077 -39.73903 30.86128 1.000 33.66321 245 GLN E C 1
ATOM 6365 O O . GLN E 5 231 ? -40.67911 -39.66178 31.79611 1.000 27.46159 245 GLN E O 1
ATOM 6371 N N . ILE E 5 232 ? -42.78475 -39.51809 30.99392 1.000 30.51735 246 ILE E N 1
ATOM 6372 C CA . ILE E 5 232 ? -43.43248 -39.28337 32.27668 1.000 28.50156 246 ILE E CA 1
ATOM 6373 C C . ILE E 5 232 ? -44.29324 -40.49668 32.59469 1.000 28.52228 246 ILE E C 1
ATOM 6374 O O . ILE E 5 232 ? -45.10199 -40.92542 31.76333 1.000 30.70690 246 ILE E O 1
ATOM 6379 N N . VAL E 5 233 ? -44.10514 -41.06058 33.78479 1.000 28.96039 247 VAL E N 1
ATOM 6380 C CA . VAL E 5 233 ? -44.91109 -42.17108 34.27613 1.000 26.33419 247 VAL E CA 1
ATOM 6381 C C . VAL E 5 233 ? -45.63774 -41.70044 35.52615 1.000 28.08780 247 VAL E C 1
ATOM 6382 O O . VAL E 5 233 ? -45.01140 -41.16447 36.44826 1.000 31.23961 247 VAL E O 1
ATOM 6386 N N . SER E 5 234 ? -46.95325 -41.89879 35.55624 1.000 26.80394 248 SER E N 1
ATOM 6387 C CA . SER E 5 234 ? -47.79264 -41.35693 36.61241 1.000 25.98255 248 SER E CA 1
ATOM 6388 C C . SER E 5 234 ? -48.67371 -42.44333 37.21094 1.000 26.50802 248 SER E C 1
ATOM 6389 O O . SER E 5 234 ? -48.89458 -43.50119 36.61605 1.000 29.11037 248 SER E O 1
ATOM 6392 N N . ALA E 5 235 ? -49.16984 -42.15629 38.41214 1.000 26.71993 249 ALA E N 1
ATOM 6393 C CA . ALA E 5 235 ? -50.19742 -42.94990 39.06816 1.000 24.82692 249 ALA E CA 1
ATOM 6394 C C . ALA E 5 235 ? -51.03881 -41.99492 39.90095 1.000 27.45822 249 ALA E C 1
ATOM 6395 O O . ALA E 5 235 ? -50.51144 -41.03177 40.46363 1.000 30.45909 249 ALA E O 1
ATOM 6397 N N . GLU E 5 236 ? -52.34351 -42.24909 39.96825 1.000 29.62525 250 GLU E N 1
ATOM 6398 C CA . GLU E 5 236 ? -53.25961 -41.27216 40.53678 1.000 32.50153 250 GLU E CA 1
ATOM 6399 C C . GLU E 5 236 ? -54.25199 -41.94431 41.47505 1.000 26.44896 250 GLU E C 1
ATOM 6400 O O . GLU E 5 236 ? -54.32555 -43.17218 41.57734 1.000 25.72205 250 GLU E O 1
ATOM 6406 N N . ALA E 5 237 ? -55.01864 -41.10604 42.16832 1.000 27.82727 251 ALA E N 1
ATOM 6407 C CA . ALA E 5 237 ? -56.04725 -41.55872 43.09140 1.000 29.23528 251 ALA E CA 1
ATOM 6408 C C . ALA E 5 237 ? -57.07499 -40.44917 43.25093 1.000 30.99182 251 ALA E C 1
ATOM 6409 O O . ALA E 5 237 ? -56.75830 -39.26607 43.09796 1.000 28.73295 251 ALA E O 1
ATOM 6411 N N . TRP E 5 238 ? -58.30845 -40.84736 43.54838 1.000 27.20785 252 TRP E N 1
ATOM 6412 C CA . TRP E 5 238 ? -59.40424 -39.92492 43.79826 1.000 26.81229 252 TRP E CA 1
ATOM 6413 C C . TRP E 5 238 ? -59.80974 -40.00380 45.26350 1.000 30.09175 252 TRP E C 1
ATOM 6414 O O . TRP E 5 238 ? -59.60341 -41.02497 45.92628 1.000 28.01222 252 TRP E O 1
ATOM 6425 N N . GLY E 5 239 ? -60.38857 -38.91494 45.76321 1.000 32.44765 253 GLY E N 1
ATOM 6426 C CA . GLY E 5 239 ? -60.89814 -38.88934 47.12009 1.000 35.37804 253 GLY E CA 1
ATOM 6427 C C . GLY E 5 239 ? -61.84395 -40.03878 47.40220 1.000 35.79959 253 GLY E C 1
ATOM 6428 O O . GLY E 5 239 ? -62.60779 -40.44817 46.52313 1.000 30.28563 253 GLY E O 1
ATOM 6429 N N . ARG E 5 240 ? -61.79246 -40.57844 48.61755 1.000 31.83590 254 ARG E N 1
ATOM 6430 C CA . ARG E 5 240 ? -62.57389 -41.74933 49.00094 1.000 31.29320 254 ARG E CA 1
ATOM 6431 C C . ARG E 5 240 ? -63.66855 -41.31126 49.96489 1.000 34.15573 254 ARG E C 1
ATOM 6432 O O . ARG E 5 240 ? -63.38450 -40.94384 51.10997 1.000 40.29049 254 ARG E O 1
ATOM 6440 N N . ALA E 5 241 ? -64.91262 -41.35182 49.50124 1.000 35.65310 255 ALA E N 1
ATOM 6441 C CA . ALA E 5 241 ? -66.06150 -41.03986 50.33484 1.000 41.27739 255 ALA E CA 1
ATOM 6442 C C . ALA E 5 241 ? -66.60283 -42.30705 50.98979 1.000 49.08300 255 ALA E C 1
ATOM 6443 O O . ALA E 5 241 ? -66.30427 -43.42894 50.57094 1.000 44.89863 255 ALA E O 1
ATOM 6445 N N . ASP E 5 242 ? -67.41143 -42.10690 52.02914 1.000 52.60394 256 ASP E N 1
ATOM 6446 C CA . ASP E 5 242 ? -67.97869 -43.19508 52.82739 1.000 51.47815 256 ASP E CA 1
ATOM 6447 C C . ASP E 5 242 ? -66.88594 -44.08621 53.41107 1.000 59.33554 256 ASP E C 1
ATOM 6448 O O . ASP E 5 242 ? -66.55741 -43.98755 54.59391 1.000 56.89101 256 ASP E O 1
#

Nearest PDB structures (foldseek):
  6fr3-assembly1_B  TM=9.907E-01  e=1.670E-48  Homo sapiens
  6eh4-assembly1_E  TM=9.901E-01  e=6.104E-48  Homo sapiens
  6uln-assembly1_E-2  TM=9.860E-01  e=8.750E-45  Homo sapiens
  4jry-assembly1_E  TM=9.824E-01  e=3.022E-44  Homo sapiens
  5ks9-assembly2_F  TM=9.696E-01  e=2.155E-44  Homo sapiens

Sequence (816 aa):
IVADHVASYGVNLYQSYGPSGQFTHEFDGDEEFYVDLERKETVWKLPLFHRLRFDPQFALTNIAVLKHNLNILIKRSNSTAATNEVPEVTVFSKSPVTLGQPNTLICLVDNIFPPVVNITWLSNGHSVTEGVSETSFLSKSDHSFFKISYLTFLPSADEIYDCKVEHWGLDEPLLKHWEPETSPEDFVYQFKGMCYFTNGTERVRLVSRSIYNREEIVRFDSDVGEFRAVTLLGLPAAEYWNSQKDILERKRAAVDRVCRHNYQLELRTTLQRRVEPTVTISPSNLLVCSVTDFYPAQIKVRWFRNGQEETAGVVSTPLIRNGDWTFQILVMLEMTPQRGDVYTCHVEHPSLQSPITVEWRAQQPPASEQEQPVLPRKEVEQDPGPFNVPEGATVAFNCTYSNSASQSFFWYRQDCRKEPKLLMSVYSSGNEDGRFTAQLNRASQYISLLIRDSKLSDSATYLCVVMGFQKLVFGTGTRLLVSPNIQNPDPAVYQLRDSKSSDKSVCLFTDFDSQTNVSQSKDSDVYITDKCVLDMRSMDFKSNSAVAWSNKSDFACANAFNNSIIPEDTFFPSPGVTQTPRYLIKTRGQQVTLSCSPISGHRSVSWYQQTPGQGLQFLFEYFSETQRNKGNFPGRFSGRQFSNSRSEMNVSTLELGDSALYLCASSLRAESGELFFGEGSRLTVLEDLNKVFPPEVAVFEPSEAEISHTQKATLVCLATGFFPDHVELSWWVNGKEVHSGVCTDPQPLKEQPALNDSRYALSSRLRVSATFWQNPRNHFRCQVQFYGLSENDEWTQDRAKPVTQIVSAEAWGRAD

Secondary structure (DSSP, 8-state):
---SEEEEEEEEEEETTTTEEEEEEEETTEEEEEEETTTTEEEE--SS-------HHHHHHHHHHHHHHHHHHHHHTTS-PPPPP--EEEEEESS---TTS-EEEEEEEEEE-SS--EEEEEETTEEE-TTEEE--PEE-TTS-EEEEEEEEE---TT--EEEEEE-TT-SS-EEEEE----/-----EEEEEEEEEEETTTTEEEEEEEEEETTEEEEEEETTT-SEEESSGGGHHHHHHHHH-HHHHHHHHHHIIIIIIHHHHHHHTTGGG--BPPEEEEEE--EEEEEEEEEBSS--EEEEEETTEEE-TTEEEPPPEE-SSS-EEEEEEEE----SS--EEEEEE-TT-SS-EEEEE---/-PPP-PPPPPPP-/--SEEE--S-EEEETT--EEEEEEES-TT--EEEEEEE-TTS-EEEEEE-BTT-EEETTEEEEEETTTTEEEEEE-S--GGG-EEEEEEEEETTEEEE---EEEEEEP--SS---EEEEPPPPTT-S-EEEEEES--TT---PPPSSTT-EEPPPEEEEETTTTEEEEEEEEEE--TT--GGGTTTTS---TT-B----/--EEE-SEEEEETT--EEEEEEPPTT--EEEEEEE-TTT--EEEEEEETTEEEEE-S--TTEEEEE-TTS-EEEEESS--GGG-EEEEEEEESSTT-S--EE---EEEEEES-GGG-BPPEEEEEPPPHHHHHHHSEEEEEEEEEEEBSS-EEEEEEETTEEE-TTEEE-SSPEESSTTSTT--EEEEEEEEEEHHHHH-TT-EEEEEEEE--B-SSS---SSSPP-BSEEEEEEEE----

Radius of gyration: 37.08 Å; Cα contacts (8 Å, |Δi|>4): 2049; chains: 5; bounding box: 114×79×81 Å

Solvent-accessible surface area: 37332 Å² total; per-residue (Å²): 110,150,26,83,40,48,2,4,2,0,0,0,2,24,6,41,93,54,111,39,30,24,0,0,1,10,0,40,28,1,8,10,2,63,5,27,21,142,172,113,72,27,40,66,73,18,51,58,197,41,95,26,191,16,95,34,101,54,0,43,70,4,14,58,26,0,103,72,0,1,69,18,8,29,131,138,18,136,65,74,30,16,97,53,45,92,3,105,11,68,20,34,20,41,31,52,52,68,88,50,90,103,14,22,0,0,0,37,0,35,26,0,2,0,3,35,24,85,18,62,2,34,8,71,60,125,91,38,118,157,36,54,66,83,10,15,27,2,20,54,112,65,18,0,0,24,15,0,1,24,4,80,20,102,2,34,69,120,57,50,4,24,0,62,0,68,12,61,19,31,161,135,69,53,85,78,94,38,94,12,174,158,112,64,112,4,21,0,1,0,3,4,0,27,0,17,0,46,93,24,65,130,53,14,26,0,1,4,26,4,0,7,14,76,78,18,2,1,41,1,4,31,10,10,2,47,7,23,4,29,37,98,35,0,9,88,10,0,75,69,1,33,79,60,174,101,20,24,124,50,2,102,26,2,19,70,146,7,0,102,56,2,12,109,18,8,87,159,13,1,35,120,41,125,45,108,9,68,19,50,23,64,76,112,127,64,0,24,0,18,0,4,26,0,12,38,37,134,38,45,27,91,1,44,88,78,71,56,82,43,122,81,35,50,80,64,34,108,73,44,68,0,11,49,7,11,6,11,22,53,7,40,0,58,24,73,70,52,95,58,18,32,3,27,0,29,0,69,12,63,22,30,117,77,68,47,85,41,100,42,144,42,141,178,84,18,27,15,2,82,9,22,64,11,107,119,176,105,68,3,62,23,34,123,40,82,52,108,21,73,42,45,35,84,7,52,0,57,1,27,4,52,55,52,19,2,15,27,3,14,0,0,59,19,55,54,70,112,21,1,121,56,49,13,16,7,117,72,110,21,39,126,95,62,50,36,15,0,78,14,76,66,106,61,34,102,0,26,0,60,0,66,88,2,103,38,76,5,36,10,33,1,5,0,0,5,7,9,70,81,118,36,21,15,1,76,11,0,96,0,60,8,18,2,84,26,151,135,63,51,10,0,1,1,47,2,114,90,14,212,84,31,98,30,22,0,0,0,0,2,9,0,53,27,87,18,120,29,41,87,27,94,57,78,90,24,41,1,3,97,58,9,39,3,42,11,152,113,102,121,63,58,2,0,1,0,0,0,3,2,88,48,130,100,33,51,11,67,98,11,9,110,88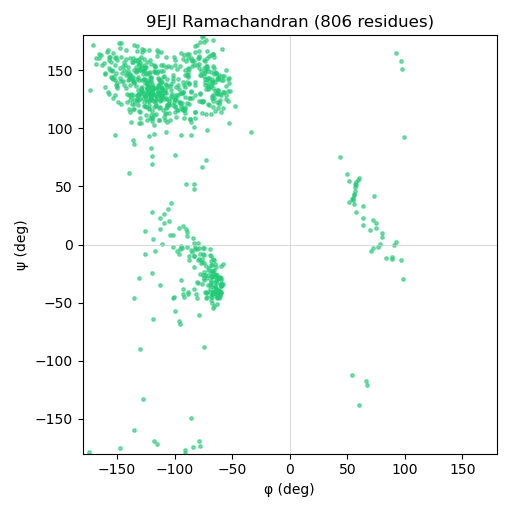,12,164,33,41,179,111,14,81,82,25,102,132,86,25,78,11,71,55,105,49,20,16,51,34,122,46,77,109,4,56,1,20,0,43,21,44,113,52,28,131,1,0,5,0,6,12,35,23,114,88,92,14,17,67,57,1,5,12,8,11,25,95,78,89,41,34,115,13,149,34,72,73,62,15,52,21,110,10,68,102,105,18,69,0,25,1,16,0,48,72,0,82,83,64,10,30,7,10,0,0,0,0,0,2,94,99,0,34,25,3,75,5,98,19,2,122,4,0,37,2,19,5,14,109,58,29,63,26,0,45,40,4,124,15,5,11,0,45,0,9,81,26,0,10,84,78,23,113,30,0,2,0,0,0,2,0,7,10,0,9,2,25,0,16,64,29,21,2,58,15,74,52,152,78,41,115,43,1,34,17,46,17,59,96,21,52,75,35,82,103,105,100,103,76,3,96,36,0,11,0,0,0,2,3,17,23,5,110,72,1,79,66,78,207,10,35,1,57,0,27,0,34,0,38,17,2,59,103,104,34,81,43,124,76,156,75,88,75,1,50,67,60,91,33,48,16,102,7,139,11,53,50,195

Organism: Homo sapiens (NCBI:txid9606)